Protein 3KVN (pdb70)

Radius of gyration: 39.92 Å; Cα contacts (8 Å, |Δi|>4): 3424; chains: 2; bounding box: 94×64×100 Å

GO terms:
  GO:0071978 bacterial-type flagellum-dependent swarming motility (P, IDA)
  GO:0052689 carboxylic ester hydrolase activity (F, IMP)
  GO:0044010 single-species biofilm formation (P, IMP)
  GO:0071973 bacterial-type flagellum-dependent cell motility (P, IMP)
  GO:0009247 glycolipid biosynthetic process (P, IMP)
  GO:0009279 cell outer membrane (C, IDA)
  GO:0048870 cell motility (P, IMP)
  GO:0008610 lipid biosynthetic process (P, IMP)
  GO:0106435 carboxylesterase activity (F, IDA)

Solvent-accessible surface area: 48178 Å² total; per-residue (Å²): 146,21,100,76,160,96,54,11,31,25,15,64,13,1,2,2,0,0,3,13,27,1,0,6,1,0,26,33,9,114,40,20,48,111,35,12,20,14,17,68,2,9,6,83,9,125,68,40,70,97,61,46,45,18,80,37,4,39,2,2,1,47,38,1,0,100,66,0,58,9,55,106,50,39,14,29,2,0,0,0,15,10,14,61,148,103,69,98,80,56,5,38,3,6,0,1,10,35,11,39,1,49,52,0,80,56,0,0,39,34,71,93,8,0,58,0,83,101,125,160,69,99,53,57,38,60,25,0,12,27,41,24,55,60,150,122,71,80,35,7,26,66,90,0,0,0,2,0,0,6,0,18,18,0,28,117,83,36,126,4,131,71,62,68,58,0,64,57,0,0,11,75,0,2,62,0,0,57,13,0,48,146,29,32,9,131,16,0,0,0,9,9,6,23,37,24,0,24,6,19,50,26,72,68,26,116,115,44,78,136,13,32,92,17,2,40,23,0,14,62,48,0,24,56,68,9,56,163,21,65,12,34,6,0,0,0,12,14,27,44,9,27,130,35,4,84,92,81,21,68,51,6,34,8,8,72,117,42,77,13,6,18,15,0,2,26,30,95,70,25,90,51,2,93,44,40,0,23,104,14,94,78,57,39,4,33,72,0,24,11,14,24,25,36,21,12,0,23,11,2,1,118,10,12,1,23,0,0,29,0,0,0,11,0,0,7,9,1,3,0,0,2,7,0,0,1,2,0,2,18,10,0,18,3,11,7,24,17,9,30,4,0,3,13,48,66,26,4,106,83,34,34,120,20,11,21,80,11,20,24,22,8,80,2,48,6,43,3,9,66,5,1,4,54,4,56,8,85,13,126,10,88,1,82,15,12,4,70,31,91,55,119,6,109,4,35,9,88,5,38,6,62,0,42,0,90,1,87,1,20,92,71,71,0,18,1,71,0,19,0,103,6,54,8,54,14,56,11,58,28,91,124,71,122,16,28,11,28,5,102,3,32,15,107,0,36,0,61,44,3,64,5,38,9,38,5,10,89,34,98,50,42,11,105,5,66,6,61,4,82,4,110,1,83,24,25,22,83,2,80,2,83,2,136,70,81,133,12,66,86,9,62,0,63,7,85,11,38,20,56,2,61,0,30,2,53,22,25,55,4,127,62,62,31,0,0,0,0,54,8,49,102,14,127,10,19,0,97,10,98,9,56,12,76,8,12,17,95,33,101,54,101,79,44,20,90,9,42,8,103,0,63,2,98,10,106,56,56,100,54,40,86,1,29,2,10,0,28,28,20,100,43,10,131,2,44,2,64,0,12,35,3,44,51,85,17,53,9,50,11,98,10,69,2,63,75,91,42,117,96,49,9,53,13,5,9,74,6,77,12,71,10,111,11,19,34,13,65,12,81,15,101,8,82,2,77,19,162,82,121,72,179,86,57,11,30,26,15,63,13,1,1,2,0,0,3,14,26,1,0,5,1,0,19,42,8,102,38,19,48,109,32,12,21,12,17,68,2,9,6,83,10,125,66,39,67,97,63,46,46,17,81,36,4,39,3,1,1,47,38,0,0,101,64,0,58,8,54,104,49,39,16,27,2,0,0,0,13,8,14,61,146,92,74,87,84,56,4,37,2,5,0,2,10,35,12,39,0,50,51,0,80,57,0,0,40,34,72,91,9,0,63,0,92,138,129,159,75,104,65,57,38,55,55,0,12,31,54,69,54,67,158,117,68,71,33,7,25,65,89,0,0,0,1,0,0,6,0,18,19,0,28,118,82,36,125,6,128,69,41,85,55,0,66,100,0,0,11,73,2,2,61,0,0,57,13,0,48,147,27,32,9,132,15,0,0,0,9,10,6,22,36,25,0,26,7,20,50,26,73,68,27,118,108,43,88,129,12,32,70,16,3,40,24,0,14,61,48,0,24,56,68,8,56,164,20,65,13,34,6,0,0,0,13,12,25,43,8,28,130,36,4,84,91,81,21,67,50,7,34,9,9,73,118,42,77,13,6,19,15,0,3,25,31,97,71,26,90,49,1,93,43,38,0,23,107,12,94,78,58,39,5,31,70,0,24,11,14,24,26,36,20,14,0,20,12,2,2,117,9,13,1,23,0,0,28,0,0,1,11,1,0,6,9,1,4,1,0,2,6,0,0,1,1,0,2,18,9,0,19,4,12,7,24,17,8,31,4,0,3,13,41,64,26,4,105,81,42,27,122,19,11,22,82,11,19,24,23,8,80,2,48,6,42,3,9,74,5,0,3,52,4,55,8,87,12,144,10,81,1,70,15,12,4,70,32,90,55,119,6,110,4,35,8,88,6,21,0,82,5,48,0,88,1,87,1,21,93,70,73,0,18,1,70,0,30,1,97,4,54,9,54,12,56,12,55,27,92,121,61,122,16,29,12,26,5,104,3,33,15,106,0,36,0,60,44,2,63,5,39,9,37,5,11,89,35,96,49,40,11,106,5,67,7,62,3,84,5,111,1,83,22,26,22,83,2,79,1,81,0,123,71,62,137,13,73,91,8,65,0,67,7,87,10,38,21,56,3,62,0,30,2,50,22,24,55,4,129,61,64,31,0,0,0,0,55,8,50,100,13,126,11,20,0,96,10,97,8,56,13,78,7,12,18,103,33,104,53,99,79,46,20,91,8,41,7,101,0,64,2,98,10,104,57,58,103,52,40,86,1,29,2,9,0,28,30,21,101,44,10,134,2,43,2,64,0,12,36,3,45,52,87,18,52,8,51,11,101,10,68,3,62,76,92,42,116,90,48,9,52,12,6,9,73,6,77,14,69,9,118,13,18,34,13,67,12,79,14,100,7,83,2,70,21,152

Structure (mmCIF, N/CA/C/O backbone):
data_3KVN
#
_entry.id   3KVN
#
_cell.length_a   143.826
_cell.length_b   143.826
_cell.length_c   186.883
_cell.angle_alpha   90.00
_cell.angle_beta   90.00
_cell.angle_gamma   90.00
#
_symmetry.space_group_name_H-M   'P 4 21 2'
#
loop_
_entity.id
_entity.type
_entity.pdbx_description
1 polymer 'Esterase estA'
2 non-polymer (HYDROXYETHYLOXY)TRI(ETHYLOXY)OCTANE
3 water water
#
loop_
_atom_site.group_PDB
_atom_site.id
_atom_site.type_symbol
_atom_site.label_atom_id
_atom_site.label_alt_id
_atom_site.label_comp_id
_atom_site.label_asym_id
_atom_site.label_entity_id
_atom_site.label_seq_id
_atom_site.pdbx_PDB_ins_code
_atom_site.Cartn_x
_atom_site.Cartn_y
_atom_site.Cartn_z
_atom_site.occupancy
_atom_site.B_iso_or_equiv
_atom_site.auth_seq_id
_atom_site.auth_comp_id
_atom_site.auth_asym_id
_atom_site.auth_atom_id
_atom_site.pdbx_PDB_model_num
ATOM 1 N N . HIS A 1 5 ? 48.842 32.703 45.911 1.00 97.95 -5 HIS X N 1
ATOM 2 C CA . HIS A 1 5 ? 50.077 33.457 46.082 1.00 93.74 -5 HIS X CA 1
ATOM 3 C C . HIS A 1 5 ? 51.060 32.695 46.969 1.00 109.80 -5 HIS X C 1
ATOM 4 O O . HIS A 1 5 ? 51.815 33.305 47.728 1.00 124.26 -5 HIS X O 1
ATOM 6 N N . HIS A 1 6 ? 51.060 31.366 46.849 1.00 94.62 -4 HIS X N 1
ATOM 7 C CA . HIS A 1 6 ? 51.739 30.475 47.804 1.00 74.50 -4 HIS X CA 1
ATOM 8 C C . HIS A 1 6 ? 53.162 30.042 47.421 1.00 65.60 -4 HIS X C 1
ATOM 9 O O . HIS A 1 6 ? 53.389 29.553 46.313 1.00 69.95 -4 HIS X O 1
ATOM 16 N N . HIS A 1 7 ? 54.101 30.193 48.357 1.00 68.96 -3 HIS X N 1
ATOM 17 C CA . HIS A 1 7 ? 55.494 29.766 48.164 1.00 80.16 -3 HIS X CA 1
ATOM 18 C C . HIS A 1 7 ? 55.620 28.239 48.115 1.00 76.08 -3 HIS X C 1
ATOM 19 O O . HIS A 1 7 ? 55.211 27.542 49.047 1.00 75.49 -3 HIS X O 1
ATOM 26 N N . HIS A 1 8 ? 56.221 27.734 47.040 1.00 67.71 -2 HIS X N 1
ATOM 27 C CA . HIS A 1 8 ? 56.186 26.306 46.715 1.00 78.49 -2 HIS X CA 1
ATOM 28 C C . HIS A 1 8 ? 57.060 25.417 47.607 1.00 71.74 -2 HIS X C 1
ATOM 29 O O . HIS A 1 8 ? 56.907 24.193 47.619 1.00 61.14 -2 HIS X O 1
ATOM 36 N N . LEU A 1 9 ? 57.976 26.028 48.349 1.00 72.27 -1 LEU X N 1
ATOM 37 C CA . LEU A 1 9 ? 58.779 25.282 49.315 1.00 83.11 -1 LEU X CA 1
ATOM 38 C C . LEU A 1 9 ? 57.986 24.961 50.586 1.00 71.43 -1 LEU X C 1
ATOM 39 O O . LEU A 1 9 ? 58.342 24.049 51.342 1.00 54.86 -1 LEU X O 1
ATOM 44 N N . GLU A 1 10 ? 56.903 25.703 50.804 1.00 51.17 0 GLU X N 1
ATOM 45 C CA . GLU A 1 10 ? 56.145 25.603 52.046 1.00 54.50 0 GLU X CA 1
ATOM 46 C C . GLU A 1 10 ? 54.926 24.690 51.946 1.00 52.03 0 GLU X C 1
ATOM 47 O O . GLU A 1 10 ? 54.359 24.492 50.874 1.00 59.85 0 GLU X O 1
ATOM 53 N N . ALA A 1 11 ? 54.553 24.120 53.083 1.00 42.12 1 ALA X N 1
ATOM 54 C CA . ALA A 1 11 ? 53.331 23.349 53.213 1.00 37.91 1 ALA X CA 1
ATOM 55 C C . ALA A 1 11 ? 52.153 24.295 53.145 1.00 36.27 1 ALA X C 1
ATOM 56 O O . ALA A 1 11 ? 52.317 25.510 53.231 1.00 43.24 1 ALA X O 1
ATOM 58 N N . PRO A 1 12 ? 50.950 23.743 52.993 1.00 39.39 2 PRO X N 1
ATOM 59 C CA . PRO A 1 12 ? 49.782 24.614 52.851 1.00 30.59 2 PRO X CA 1
ATOM 60 C C . PRO A 1 12 ? 49.536 25.474 54.090 1.00 47.21 2 PRO X C 1
ATOM 61 O O . PRO A 1 12 ? 50.053 25.194 55.171 1.00 40.93 2 PRO X O 1
ATOM 65 N N . SER A 1 13 ? 48.745 26.524 53.922 1.00 40.31 3 SER X N 1
ATOM 66 C CA . SER A 1 13 ? 48.492 27.459 54.995 1.00 29.60 3 SER X CA 1
ATOM 67 C C . SER A 1 13 ? 47.220 28.222 54.667 1.00 36.62 3 SER X C 1
ATOM 68 O O . SER A 1 13 ? 47.268 29.365 54.219 1.00 29.99 3 SER X O 1
ATOM 71 N N . PRO A 1 14 ? 46.071 27.579 54.885 1.00 31.76 4 PRO X N 1
ATOM 72 C CA . PRO A 1 14 ? 44.751 28.137 54.567 1.00 32.09 4 PRO X CA 1
ATOM 73 C C . PRO A 1 14 ? 44.367 29.349 55.400 1.00 37.37 4 PRO X C 1
ATOM 74 O O . PRO A 1 14 ? 43.549 30.143 54.939 1.00 38.64 4 PRO X O 1
ATOM 78 N N . TYR A 1 15 ? 44.930 29.485 56.598 1.00 41.77 5 TYR X N 1
ATOM 79 C CA . TYR A 1 15 ? 44.359 30.394 57.585 1.00 35.56 5 TYR X CA 1
ATOM 80 C C . TYR A 1 15 ? 45.206 31.633 57.836 1.00 35.25 5 TYR X C 1
ATOM 81 O O . TYR A 1 15 ? 46.428 31.561 57.880 1.00 38.43 5 TYR X O 1
ATOM 90 N N . SER A 1 16 ? 44.539 32.773 57.966 1.00 33.54 6 SER X N 1
ATOM 91 C CA . SER A 1 16 ? 45.212 34.050 58.180 1.00 40.38 6 SER X CA 1
ATOM 92 C C . SER A 1 16 ? 45.930 34.051 59.522 1.00 33.96 6 SER X C 1
ATOM 93 O O . SER A 1 16 ? 47.016 34.610 59.667 1.00 37.28 6 SER X O 1
ATOM 96 N N . THR A 1 17 ? 45.312 33.420 60.510 1.00 37.70 7 THR X N 1
ATOM 97 C CA . THR A 1 17 ? 45.902 33.327 61.835 1.00 35.75 7 THR X CA 1
ATOM 98 C C . THR A 1 17 ? 45.151 32.271 62.636 1.00 37.98 7 THR X C 1
ATOM 99 O O . THR A 1 17 ? 44.162 31.705 62.160 1.00 44.38 7 THR X O 1
ATOM 103 N N . LEU A 1 18 ? 45.639 31.988 63.835 1.00 36.53 8 LEU X N 1
ATOM 104 C CA . LEU A 1 18 ? 44.993 31.045 64.739 1.00 44.42 8 LEU X CA 1
ATOM 105 C C . LEU A 1 18 ? 44.562 31.807 65.985 1.00 40.73 8 LEU X C 1
ATOM 106 O O . LEU A 1 18 ? 45.396 32.369 66.691 1.00 36.04 8 LEU X O 1
ATOM 111 N N . VAL A 1 19 ? 43.259 31.857 66.230 1.00 29.41 9 VAL X N 1
ATOM 112 C CA . VAL A 1 19 ? 42.741 32.532 67.397 1.00 25.86 9 VAL X CA 1
ATOM 113 C C . VAL A 1 19 ? 42.234 31.435 68.311 1.00 42.79 9 VAL X C 1
ATOM 114 O O . VAL A 1 19 ? 41.496 30.548 67.880 1.00 35.85 9 VAL X O 1
ATOM 118 N N . VAL A 1 20 ? 42.667 31.486 69.565 1.00 25.24 10 VAL X N 1
ATOM 119 C CA . VAL A 1 20 ? 42.446 30.405 70.524 1.00 35.10 10 VAL X CA 1
ATOM 120 C C . VAL A 1 20 ? 41.694 30.886 71.762 1.00 33.22 10 VAL X C 1
ATOM 121 O O . VAL A 1 20 ? 41.955 31.966 72.279 1.00 25.20 10 VAL X O 1
ATOM 125 N N . PHE A 1 21 ? 40.751 30.083 72.229 1.00 28.08 11 PHE X N 1
ATOM 126 C CA . PHE A 1 21 ? 40.094 30.364 73.491 1.00 26.69 11 PHE X CA 1
ATOM 127 C C . PHE A 1 21 ? 40.082 29.099 74.319 1.00 27.69 11 PHE X C 1
ATOM 128 O O . PHE A 1 21 ? 40.155 27.998 73.775 1.00 24.77 11 PHE X O 1
ATOM 136 N N . GLY A 1 22 ? 40.003 29.263 75.634 1.00 33.33 12 GLY X N 1
ATOM 137 C CA . GLY A 1 22 ? 39.936 28.127 76.526 1.00 25.97 12 GLY X CA 1
ATOM 138 C C . GLY A 1 22 ? 40.747 28.282 77.799 1.00 34.69 12 GLY X C 1
ATOM 139 O O . GLY A 1 22 ? 40.900 29.376 78.348 1.00 27.29 12 GLY X O 1
ATOM 140 N N . ASP A 1 23 ? 41.296 27.160 78.239 1.00 31.94 13 ASP X N 1
ATOM 141 C CA . ASP A 1 23 ? 41.820 27.017 79.584 1.00 26.53 13 ASP X CA 1
ATOM 142 C C . ASP A 1 23 ? 43.288 26.591 79.560 1.00 33.90 13 ASP X C 1
ATOM 143 O O . ASP A 1 23 ? 43.991 26.813 78.573 1.00 26.58 13 ASP X O 1
ATOM 148 N N . SER A 1 24 ? 43.743 25.979 80.647 1.00 23.66 14 SER X N 1
ATOM 149 C CA . SER A 1 24 ? 45.143 25.585 80.779 1.00 26.74 14 SER X CA 1
ATOM 150 C C . SER A 1 24 ? 45.607 24.605 79.692 1.00 27.26 14 SER X C 1
ATOM 151 O O . SER A 1 24 ? 46.800 24.487 79.428 1.00 27.09 14 SER X O 1
ATOM 154 N N . LEU A 1 25 ? 44.675 23.889 79.078 1.00 25.14 15 LEU X N 1
ATOM 155 C CA . LEU A 1 25 ? 45.044 23.019 77.969 1.00 28.91 15 LEU X CA 1
ATOM 156 C C . LEU A 1 25 ? 45.656 23.825 76.833 1.00 25.66 15 LEU X C 1
ATOM 157 O O . LEU A 1 25 ? 46.516 23.338 76.104 1.00 31.18 15 LEU X O 1
ATOM 162 N N . SER A 1 26 ? 45.258 25.079 76.708 1.00 23.21 16 SER X N 1
ATOM 163 C CA . SER A 1 26 ? 45.618 25.856 75.518 1.00 30.30 16 SER X CA 1
ATOM 164 C C . SER A 1 26 ? 46.449 27.103 75.814 1.00 29.23 16 SER X C 1
ATOM 165 O O . SER A 1 26 ? 47.092 27.636 74.918 1.00 28.18 16 SER X O 1
ATOM 168 N N . ASP A 1 27 ? 46.429 27.559 77.066 1.00 27.93 17 ASP X N 1
ATOM 169 C CA . ASP A 1 27 ? 47.138 28.774 77.497 1.00 25.95 17 ASP X CA 1
ATOM 170 C C . ASP A 1 27 ? 48.562 28.787 76.925 1.00 28.12 17 ASP X C 1
ATOM 171 O O . ASP A 1 27 ? 49.288 27.808 77.024 1.00 37.07 17 ASP X O 1
ATOM 176 N N . ALA A 1 28 ? 48.959 29.904 76.330 1.00 27.50 18 ALA X N 1
ATOM 177 C CA . ALA A 1 28 ? 50.282 30.017 75.712 1.00 31.58 18 ALA X CA 1
ATOM 178 C C . ALA A 1 28 ? 51.231 30.822 76.589 1.00 35.11 18 ALA X C 1
ATOM 179 O O . ALA A 1 28 ? 52.426 30.912 76.320 1.00 27.57 18 ALA X O 1
ATOM 181 N N . GLY A 1 29 ? 50.686 31.417 77.639 1.00 36.84 19 GLY X N 1
ATOM 182 C CA . GLY A 1 29 ? 51.507 32.094 78.615 1.00 28.51 19 GLY X CA 1
ATOM 183 C C . GLY A 1 29 ? 50.915 33.389 79.102 1.00 36.10 19 GLY X C 1
ATOM 184 O O . GLY A 1 29 ? 51.531 34.439 78.972 1.00 28.97 19 GLY X O 1
ATOM 185 N N . GLN A 1 30 ? 49.712 33.318 79.657 1.00 27.67 20 GLN X N 1
ATOM 186 C CA . GLN A 1 30 ? 49.100 34.496 80.244 1.00 33.29 20 GLN X CA 1
ATOM 187 C C . GLN A 1 30 ? 49.840 34.898 81.530 1.00 45.90 20 GLN X C 1
ATOM 188 O O . GLN A 1 30 ? 50.287 36.032 81.656 1.00 41.56 20 GLN X O 1
ATOM 194 N N . PHE A 1 31 ? 49.994 33.960 82.465 1.00 35.30 21 PHE X N 1
ATOM 195 C CA . PHE A 1 31 ? 50.598 34.266 83.774 1.00 35.38 21 PHE X CA 1
ATOM 196 C C . PHE A 1 31 ? 52.115 34.287 83.754 1.00 38.89 21 PHE X C 1
ATOM 197 O O . PHE A 1 31 ? 52.741 33.574 82.970 1.00 44.32 21 PHE X O 1
ATOM 205 N N . PRO A 1 32 ? 52.711 35.095 84.639 1.00 35.05 22 PRO X N 1
ATOM 206 C CA . PRO A 1 32 ? 54.158 35.044 84.862 1.00 38.45 22 PRO X CA 1
ATOM 207 C C . PRO A 1 32 ? 54.571 33.649 85.255 1.00 36.72 22 PRO X C 1
ATOM 208 O O . PRO A 1 32 ? 53.745 32.898 85.769 1.00 44.62 22 PRO X O 1
ATOM 212 N N . ASP A 1 33 ? 55.823 33.299 84.992 1.00 37.85 23 ASP X N 1
ATOM 213 C CA . ASP A 1 33 ? 56.371 32.038 85.451 1.00 39.36 23 ASP X CA 1
ATOM 214 C C . ASP A 1 33 ? 57.269 32.375 86.632 1.00 50.64 23 ASP X C 1
ATOM 215 O O . ASP A 1 33 ? 58.455 32.683 86.476 1.00 44.09 23 ASP X O 1
ATOM 220 N N . PRO A 1 34 ? 56.693 32.328 87.833 1.00 60.22 24 PRO X N 1
ATOM 221 C CA . PRO A 1 34 ? 57.418 32.748 89.032 1.00 52.65 24 PRO X CA 1
ATOM 222 C C . PRO A 1 34 ? 58.752 32.004 89.168 1.00 54.08 24 PRO X C 1
ATOM 223 O O . PRO A 1 34 ? 59.744 32.628 89.556 1.00 57.78 24 PRO X O 1
ATOM 227 N N . ALA A 1 35 ? 58.782 30.715 88.825 1.00 33.47 25 ALA X N 1
ATOM 228 C CA . ALA A 1 35 ? 60.006 29.911 88.930 1.00 35.56 25 ALA X CA 1
ATOM 229 C C . ALA A 1 35 ? 60.846 29.823 87.653 1.00 46.09 25 ALA X C 1
ATOM 230 O O . ALA A 1 35 ? 61.726 28.969 87.552 1.00 47.17 25 ALA X O 1
ATOM 232 N N . GLY A 1 36 ? 60.590 30.693 86.684 1.00 31.23 26 GLY X N 1
ATOM 233 C CA . GLY A 1 36 ? 61.363 30.672 85.451 1.00 48.29 26 GLY X CA 1
ATOM 234 C C . GLY A 1 36 ? 62.230 31.907 85.246 1.00 51.67 26 GLY X C 1
ATOM 235 O O . GLY A 1 36 ? 62.134 32.868 86.010 1.00 37.94 26 GLY X O 1
ATOM 236 N N . PRO A 1 37 ? 63.066 31.901 84.189 1.00 49.23 27 PRO X N 1
ATOM 237 C CA . PRO A 1 37 ? 63.920 33.052 83.847 1.00 50.50 27 PRO X CA 1
ATOM 238 C C . PRO A 1 37 ? 63.105 34.334 83.744 1.00 57.12 27 PRO X C 1
ATOM 239 O O . PRO A 1 37 ? 61.878 34.282 83.648 1.00 54.37 27 PRO X O 1
ATOM 243 N N . ALA A 1 38 ? 63.780 35.476 83.737 1.00 53.92 28 ALA X N 1
ATOM 244 C CA . ALA A 1 38 ? 63.087 36.753 83.640 1.00 62.44 28 ALA X CA 1
ATOM 245 C C . ALA A 1 38 ? 62.383 36.874 82.296 1.00 54.72 28 ALA X C 1
ATOM 246 O O . ALA A 1 38 ? 62.939 36.513 81.266 1.00 52.38 28 ALA X O 1
ATOM 248 N N . GLY A 1 39 ? 61.160 37.389 82.307 1.00 49.27 29 GLY X N 1
ATOM 249 C CA . GLY A 1 39 ? 60.358 37.456 81.096 1.00 44.68 29 GLY X CA 1
ATOM 250 C C . GLY A 1 39 ? 59.615 36.173 80.758 1.00 43.18 29 GLY X C 1
ATOM 251 O O . GLY A 1 39 ? 58.854 36.139 79.797 1.00 57.88 29 GLY X O 1
ATOM 252 N N . SER A 1 40 ? 59.856 35.119 81.540 1.00 58.90 30 SER X N 1
ATOM 253 C CA . SER A 1 40 ? 59.191 33.823 81.383 1.00 31.60 30 SER X CA 1
ATOM 254 C C . SER A 1 40 ? 57.702 33.946 81.577 1.00 36.77 30 SER X C 1
ATOM 255 O O . SER A 1 40 ? 57.203 34.845 82.250 1.00 40.43 30 SER X O 1
ATOM 258 N N . THR A 1 41 ? 56.993 32.979 81.037 1.00 38.76 31 THR X N 1
ATOM 259 C CA . THR A 1 41 ? 55.559 33.009 81.082 1.00 34.81 31 THR X CA 1
ATOM 260 C C . THR A 1 41 ? 55.128 31.556 81.358 1.00 37.23 31 THR X C 1
ATOM 261 O O . THR A 1 41 ? 55.891 30.625 81.100 1.00 35.47 31 THR X O 1
ATOM 265 N N . SER A 1 42 ? 53.955 31.355 81.942 1.00 37.49 32 SER X N 1
ATOM 266 C CA . SER A 1 42 ? 53.554 30.017 82.375 1.00 27.50 32 SER X CA 1
ATOM 267 C C . SER A 1 42 ? 52.689 29.281 81.363 1.00 39.31 32 SER X C 1
ATOM 268 O O . SER A 1 42 ? 51.693 29.815 80.876 1.00 29.62 32 SER X O 1
ATOM 271 N N . ARG A 1 43 ? 53.078 28.043 81.074 1.00 27.96 33 ARG X N 1
ATOM 272 C CA . ARG A 1 43 ? 52.250 27.111 80.320 1.00 33.74 33 ARG X CA 1
ATOM 273 C C . ARG A 1 43 ? 52.112 25.836 81.149 1.00 34.67 33 ARG X C 1
ATOM 274 O O . ARG A 1 43 ? 53.005 25.478 81.915 1.00 30.79 33 ARG X O 1
ATOM 282 N N . PHE A 1 44 ? 50.987 25.156 81.019 1.00 31.13 34 PHE X N 1
ATOM 283 C CA . PHE A 1 44 ? 50.735 23.984 81.855 1.00 24.16 34 PHE X CA 1
ATOM 284 C C . PHE A 1 44 ? 51.149 22.699 81.174 1.00 24.95 34 PHE X C 1
ATOM 285 O O . PHE A 1 44 ? 50.314 21.957 80.639 1.00 30.93 34 PHE X O 1
ATOM 293 N N . THR A 1 45 ? 52.460 22.463 81.206 1.00 24.01 35 THR X N 1
ATOM 294 C CA . THR A 1 45 ? 53.093 21.284 80.629 1.00 23.78 35 THR X CA 1
ATOM 295 C C . THR A 1 45 ? 54.539 21.289 81.136 1.00 30.28 35 THR X C 1
ATOM 296 O O . THR A 1 45 ? 54.919 22.205 81.872 1.00 24.69 35 THR X O 1
ATOM 300 N N . ASN A 1 46 ? 55.346 20.293 80.758 1.00 29.13 36 ASN X N 1
ATOM 301 C CA . ASN A 1 46 ? 56.712 20.207 81.277 1.00 24.61 36 ASN X CA 1
ATOM 302 C C . ASN A 1 46 ? 57.597 21.332 80.769 1.00 30.84 36 ASN X C 1
ATOM 303 O O . ASN A 1 46 ? 57.313 21.957 79.745 1.00 31.38 36 ASN X O 1
ATOM 308 N N . ARG A 1 47 ? 58.670 21.594 81.501 1.00 31.76 37 ARG X N 1
ATOM 309 C CA . ARG A 1 47 ? 59.672 22.547 81.069 1.00 26.59 37 ARG X CA 1
ATOM 310 C C . ARG A 1 47 ? 60.551 21.890 79.998 1.00 32.98 37 ARG X C 1
ATOM 311 O O . ARG A 1 47 ? 60.534 20.665 79.840 1.00 28.88 37 ARG X O 1
ATOM 319 N N . VAL A 1 48 ? 61.325 22.702 79.280 1.00 27.45 38 VAL X N 1
ATOM 320 C CA . VAL A 1 48 ? 62.007 22.209 78.097 1.00 33.82 38 VAL X CA 1
ATOM 321 C C . VAL A 1 48 ? 63.175 21.264 78.392 1.00 40.75 38 VAL X C 1
ATOM 322 O O . VAL A 1 48 ? 63.536 20.451 77.545 1.00 44.13 38 VAL X O 1
ATOM 326 N N . GLY A 1 49 ? 63.741 21.348 79.594 1.00 41.09 39 GLY X N 1
ATOM 327 C CA . GLY A 1 49 ? 64.904 20.550 79.944 1.00 28.53 39 GLY X CA 1
ATOM 328 C C . GLY A 1 49 ? 66.159 21.400 79.843 1.00 31.58 39 GLY X C 1
ATOM 329 O O . GLY A 1 49 ? 66.085 22.583 79.521 1.00 39.10 39 GLY X O 1
ATOM 330 N N . PRO A 1 50 ? 67.335 20.812 80.109 1.00 34.23 40 PRO X N 1
ATOM 331 C CA . PRO A 1 50 ? 67.631 19.412 80.477 1.00 36.00 40 PRO X CA 1
ATOM 332 C C . PRO A 1 50 ? 67.228 18.958 81.898 1.00 40.95 40 PRO X C 1
ATOM 333 O O . PRO A 1 50 ? 67.061 17.751 82.099 1.00 38.32 40 PRO X O 1
ATOM 337 N N . THR A 1 51 ? 67.096 19.861 82.868 1.00 29.42 41 THR X N 1
ATOM 338 C CA . THR A 1 51 ? 66.750 19.408 84.228 1.00 29.04 41 THR X CA 1
ATOM 339 C C . THR A 1 51 ? 65.245 19.289 84.471 1.00 40.82 41 THR X C 1
ATOM 340 O O . THR A 1 51 ? 64.815 18.488 85.292 1.00 35.56 41 THR X O 1
ATOM 344 N N . TYR A 1 52 ? 64.461 20.101 83.765 1.00 31.11 42 TYR X N 1
ATOM 345 C CA . TYR A 1 52 ? 63.008 20.179 83.949 1.00 35.90 42 TYR X CA 1
ATOM 346 C C . TYR A 1 52 ? 62.595 20.760 85.294 1.00 44.59 42 TYR X C 1
ATOM 347 O O . TYR A 1 52 ? 61.408 20.920 85.545 1.00 39.71 42 TYR X O 1
ATOM 356 N N . GLN A 1 53 ? 63.566 21.080 86.150 1.00 34.67 43 GLN X N 1
ATOM 357 C CA . GLN A 1 53 ? 63.260 21.591 87.489 1.00 29.97 43 GLN X CA 1
ATOM 358 C C . GLN A 1 53 ? 62.746 23.024 87.458 1.00 30.12 43 GLN X C 1
ATOM 359 O O . GLN A 1 53 ? 63.182 23.835 86.633 1.00 29.08 43 GLN X O 1
ATOM 365 N N . ASN A 1 54 ? 61.820 23.331 88.361 1.00 28.47 44 ASN X N 1
ATOM 366 C CA . ASN A 1 54 ? 61.478 24.723 88.640 1.00 39.47 44 ASN X CA 1
ATOM 367 C C . ASN A 1 54 ? 62.706 25.439 89.169 1.00 34.58 44 ASN X C 1
ATOM 368 O O . ASN A 1 54 ? 63.481 24.853 89.920 1.00 44.94 44 ASN X O 1
ATOM 373 N N . GLY A 1 55 ? 62.886 26.691 88.760 1.00 34.88 45 GLY X N 1
ATOM 374 C CA . GLY A 1 55 ? 64.026 27.480 89.189 1.00 31.64 45 GLY X CA 1
ATOM 375 C C . GLY A 1 55 ? 65.325 27.117 88.515 1.00 35.97 45 GLY X C 1
ATOM 376 O O . GLY A 1 55 ? 66.375 27.636 88.874 1.00 39.94 45 GLY X O 1
ATOM 377 N N . SER A 1 56 ? 65.258 26.236 87.524 1.00 46.19 46 SER X N 1
ATOM 378 C CA . SER A 1 56 ? 66.450 25.815 86.782 1.00 35.72 46 SER X CA 1
ATOM 379 C C . SER A 1 56 ? 66.885 26.824 85.736 1.00 39.38 46 SER X C 1
ATOM 380 O O . SER A 1 56 ? 67.941 26.666 85.122 1.00 51.80 46 SER X O 1
ATOM 383 N N . GLY A 1 57 ? 66.052 27.835 85.501 1.00 45.47 47 GLY X N 1
ATOM 384 C CA . GLY A 1 57 ? 66.239 28.731 84.371 1.00 32.88 47 GLY X CA 1
ATOM 385 C C . GLY A 1 57 ? 65.624 28.245 83.059 1.00 45.33 47 GLY X C 1
ATOM 386 O O . GLY A 1 57 ? 65.745 28.920 82.045 1.00 40.77 47 GLY X O 1
ATOM 387 N N . GLU A 1 58 ? 64.971 27.083 83.069 1.00 37.61 48 GLU X N 1
ATOM 388 C CA . GLU A 1 58 ? 64.360 26.515 81.858 1.00 30.59 48 GLU X CA 1
ATOM 389 C C . GLU A 1 58 ? 62.900 26.941 81.736 1.00 33.67 48 GLU X C 1
ATOM 390 O O . GLU A 1 58 ? 62.147 26.865 82.698 1.00 44.47 48 GLU X O 1
ATOM 396 N N . ILE A 1 59 ? 62.484 27.361 80.552 1.00 32.35 49 ILE X N 1
ATOM 397 C CA . ILE A 1 59 ? 61.106 27.794 80.376 1.00 29.42 49 ILE X CA 1
ATOM 398 C C . ILE A 1 59 ? 60.168 26.609 80.244 1.00 31.25 49 ILE X C 1
ATOM 399 O O . ILE A 1 59 ? 60.608 25.480 80.008 1.00 32.83 49 ILE X O 1
ATOM 404 N N . PHE A 1 60 ? 58.875 26.869 80.392 1.00 27.95 50 PHE X N 1
ATOM 405 C CA . PHE A 1 60 ? 57.870 25.856 80.085 1.00 30.40 50 PHE X CA 1
ATOM 406 C C . PHE A 1 60 ? 57.870 25.597 78.574 1.00 26.98 50 PHE X C 1
ATOM 407 O O . PHE A 1 60 ? 58.149 26.494 77.787 1.00 27.48 50 PHE X O 1
ATOM 415 N N . GLY A 1 61 ? 57.574 24.366 78.178 1.00 37.87 51 GLY X N 1
ATOM 416 C CA . GLY A 1 61 ? 57.521 24.030 76.776 1.00 27.34 51 GLY X CA 1
ATOM 417 C C . GLY A 1 61 ? 56.264 24.563 76.121 1.00 36.12 51 GLY X C 1
ATOM 418 O O . GLY A 1 61 ? 55.484 25.279 76.748 1.00 26.91 51 GLY X O 1
ATOM 419 N N . PRO A 1 62 ? 56.054 24.209 74.844 1.00 25.93 52 PRO X N 1
ATOM 420 C CA . PRO A 1 62 ? 54.908 24.725 74.098 1.00 27.90 52 PRO X CA 1
ATOM 421 C C . PRO A 1 62 ? 53.633 23.929 74.357 1.00 24.97 52 PRO X C 1
ATOM 422 O O . PRO A 1 62 ? 53.658 22.773 74.757 1.00 26.54 52 PRO X O 1
ATOM 426 N N . THR A 1 63 ? 52.505 24.566 74.092 1.00 24.82 53 THR X N 1
ATOM 427 C CA . THR A 1 63 ? 51.225 23.894 74.188 1.00 24.20 53 THR X CA 1
ATOM 428 C C . THR A 1 63 ? 50.701 23.614 72.752 1.00 24.10 53 THR X C 1
ATOM 429 O O . THR A 1 63 ? 51.155 24.210 71.782 1.00 27.09 53 THR X O 1
ATOM 433 N N . ALA A 1 64 ? 49.763 22.694 72.632 1.00 23.59 54 ALA X N 1
ATOM 434 C CA . ALA A 1 64 ? 49.271 22.228 71.343 1.00 24.57 54 ALA X CA 1
ATOM 435 C C . ALA A 1 64 ? 48.966 23.320 70.291 1.00 32.96 54 ALA X C 1
ATOM 436 O O . ALA A 1 64 ? 49.396 23.202 69.150 1.00 34.71 54 ALA X O 1
ATOM 438 N N . PRO A 1 65 ? 48.236 24.383 70.668 1.00 32.22 55 PRO X N 1
ATOM 439 C CA . PRO A 1 65 ? 47.892 25.422 69.694 1.00 24.27 55 PRO X CA 1
ATOM 440 C C . PRO A 1 65 ? 49.131 26.098 69.110 1.00 41.16 55 PRO X C 1
ATOM 441 O O . PRO A 1 65 ? 49.139 26.498 67.948 1.00 34.68 55 PRO X O 1
ATOM 445 N N . MET A 1 66 ? 50.167 26.247 69.924 1.00 28.74 56 MET X N 1
ATOM 446 C CA . MET A 1 66 ? 51.413 26.840 69.464 1.00 26.20 56 MET X CA 1
ATOM 447 C C . MET A 1 66 ? 52.098 25.940 68.442 1.00 36.60 56 MET X C 1
ATOM 448 O O . MET A 1 66 ? 52.634 26.412 67.439 1.00 28.54 56 MET X O 1
ATOM 453 N N . LEU A 1 67 ? 52.096 24.640 68.724 1.00 30.40 57 LEU X N 1
ATOM 454 C CA . LEU A 1 67 ? 52.694 23.673 67.827 1.00 27.64 57 LEU X CA 1
ATOM 455 C C . LEU A 1 67 ? 51.900 23.636 66.526 1.00 38.19 57 LEU X C 1
ATOM 456 O O . LEU A 1 67 ? 52.480 23.606 65.454 1.00 28.02 57 LEU X O 1
ATOM 461 N N . LEU A 1 68 ? 50.576 23.651 66.641 1.00 31.52 58 LEU X N 1
ATOM 462 C CA . LEU A 1 68 ? 49.688 23.620 65.486 1.00 29.76 58 LEU X CA 1
ATOM 463 C C . LEU A 1 68 ? 49.849 24.863 64.607 1.00 32.23 58 LEU X C 1
ATOM 464 O O . LEU A 1 68 ? 49.969 24.763 63.385 1.00 37.12 58 LEU X O 1
ATOM 469 N N . GLY A 1 69 ? 49.846 26.034 65.235 1.00 32.02 59 GLY X N 1
ATOM 470 C CA . GLY A 1 69 ? 49.939 27.281 64.506 1.00 29.22 59 GLY X CA 1
ATOM 471 C C . GLY A 1 69 ? 51.228 27.305 63.714 1.00 44.30 59 GLY X C 1
ATOM 472 O O . GLY A 1 69 ? 51.275 27.711 62.545 1.00 44.10 59 GLY X O 1
ATOM 473 N N . ASN A 1 70 ? 52.289 26.856 64.363 1.00 34.81 60 ASN X N 1
ATOM 474 C CA . ASN A 1 70 ? 53.565 26.727 63.697 1.00 31.38 60 ASN X CA 1
ATOM 475 C C . ASN A 1 70 ? 53.501 25.838 62.444 1.00 45.72 60 ASN X C 1
ATOM 476 O O . ASN A 1 70 ? 54.025 26.200 61.389 1.00 29.49 60 ASN X O 1
ATOM 481 N N . GLN A 1 71 ? 52.875 24.668 62.578 1.00 34.19 61 GLN X N 1
ATOM 482 C CA . GLN A 1 71 ? 52.718 23.746 61.464 1.00 37.88 61 GLN X CA 1
ATOM 483 C C . GLN A 1 71 ? 51.967 24.421 60.315 1.00 37.67 61 GLN X C 1
ATOM 484 O O . GLN A 1 71 ? 52.296 24.219 59.154 1.00 34.07 61 GLN X O 1
ATOM 490 N N . LEU A 1 72 ? 50.984 25.250 60.666 1.00 37.00 62 LEU X N 1
ATOM 491 C CA . LEU A 1 72 ? 50.096 25.901 59.712 1.00 27.78 62 LEU X CA 1
ATOM 492 C C . LEU A 1 72 ? 50.663 27.194 59.142 1.00 33.90 62 LEU X C 1
ATOM 493 O O . LEU A 1 72 ? 49.959 27.918 58.446 1.00 34.94 62 LEU X O 1
ATOM 498 N N . GLY A 1 73 ? 51.917 27.494 59.464 1.00 31.90 63 GLY X N 1
ATOM 499 C CA . GLY A 1 73 ? 52.578 28.683 58.963 1.00 29.89 63 GLY X CA 1
ATOM 500 C C . GLY A 1 73 ? 52.088 29.990 59.561 1.00 44.72 63 GLY X C 1
ATOM 501 O O . GLY A 1 73 ? 52.341 31.061 59.006 1.00 35.69 63 GLY X O 1
ATOM 502 N N . ILE A 1 74 ? 51.391 29.921 60.691 1.00 37.90 64 ILE X N 1
ATOM 503 C CA . ILE A 1 74 ? 50.950 31.131 61.387 1.00 33.45 64 ILE X CA 1
ATOM 504 C C . ILE A 1 74 ? 52.142 31.969 61.875 1.00 29.76 64 ILE X C 1
ATOM 505 O O . ILE A 1 74 ? 53.130 31.428 62.357 1.00 39.89 64 ILE X O 1
ATOM 510 N N . ALA A 1 75 ? 52.057 33.289 61.726 1.00 31.63 65 ALA X N 1
ATOM 511 C CA . ALA A 1 75 ? 53.074 34.172 62.282 1.00 39.84 65 ALA X CA 1
ATOM 512 C C . ALA A 1 75 ? 53.250 33.906 63.777 1.00 43.34 65 ALA X C 1
ATOM 513 O O . ALA A 1 75 ? 52.282 33.928 64.528 1.00 37.12 65 ALA X O 1
ATOM 515 N N . PRO A 1 76 ? 54.495 33.668 64.210 1.00 47.44 66 PRO X N 1
ATOM 516 C CA . PRO A 1 76 ? 54.806 33.263 65.588 1.00 38.57 66 PRO X CA 1
ATOM 517 C C . PRO A 1 76 ? 54.234 34.221 66.632 1.00 44.05 66 PRO X C 1
ATOM 518 O O . PRO A 1 76 ? 53.760 33.788 67.691 1.00 30.81 66 PRO X O 1
ATOM 522 N N . GLY A 1 77 ? 54.274 35.513 66.330 1.00 39.71 67 GLY X N 1
ATOM 523 C CA . GLY A 1 77 ? 53.756 36.526 67.234 1.00 31.14 67 GLY X CA 1
ATOM 524 C C . GLY A 1 77 ? 52.280 36.348 67.522 1.00 38.15 67 GLY X C 1
ATOM 525 O O . GLY A 1 77 ? 51.788 36.767 68.568 1.00 44.19 67 GLY X O 1
ATOM 526 N N . ASP A 1 78 ? 51.570 35.712 66.597 1.00 34.40 68 ASP X N 1
ATOM 527 C CA . ASP A 1 78 ? 50.145 35.450 66.774 1.00 30.29 68 ASP X CA 1
ATOM 528 C C . ASP A 1 78 ? 49.879 34.352 67.782 1.00 34.90 68 ASP X C 1
ATOM 529 O O . ASP A 1 78 ? 48.795 34.269 68.363 1.00 34.16 68 ASP X O 1
ATOM 534 N N . LEU A 1 79 ? 50.885 33.512 67.984 1.00 37.79 69 LEU X N 1
ATOM 535 C CA . LEU A 1 79 ? 50.760 32.344 68.834 1.00 37.79 69 LEU X CA 1
ATOM 536 C C . LEU A 1 79 ? 50.957 32.658 70.323 1.00 36.84 69 LEU X C 1
ATOM 537 O O . LEU A 1 79 ? 50.780 31.795 71.169 1.00 36.90 69 LEU X O 1
ATOM 542 N N . ALA A 1 80 ? 51.314 33.899 70.631 1.00 38.09 70 ALA X N 1
ATOM 543 C CA . ALA A 1 80 ? 51.500 34.324 72.010 1.00 42.27 70 ALA X CA 1
ATOM 544 C C . ALA A 1 80 ? 50.165 34.602 72.700 1.00 41.60 70 ALA X C 1
ATOM 545 O O . ALA A 1 80 ? 49.132 34.774 72.041 1.00 34.29 70 ALA X O 1
ATOM 547 N N . ALA A 1 81 ? 50.199 34.653 74.031 1.00 37.31 71 ALA X N 1
ATOM 548 C CA . ALA A 1 81 ? 49.016 34.970 74.833 1.00 29.84 71 ALA X CA 1
ATOM 549 C C . ALA A 1 81 ? 48.438 36.351 74.483 1.00 30.29 71 ALA X C 1
ATOM 550 O O . ALA A 1 81 ? 49.126 37.204 73.924 1.00 35.51 71 ALA X O 1
ATOM 552 N N . SER A 1 82 ? 47.173 36.565 74.817 1.00 32.69 72 SER X N 1
ATOM 553 C CA . SER A 1 82 ? 46.497 37.828 74.518 1.00 40.04 72 SER X CA 1
ATOM 554 C C . SER A 1 82 ? 46.635 38.907 75.599 1.00 49.43 72 SER X C 1
ATOM 555 O O . SER A 1 82 ? 46.495 40.090 75.312 1.00 54.01 72 SER X O 1
ATOM 558 N N . THR A 1 83 ? 46.910 38.506 76.834 1.00 41.13 73 THR X N 1
ATOM 559 C CA . THR A 1 83 ? 46.785 39.430 77.954 1.00 51.53 73 THR X CA 1
ATOM 560 C C . THR A 1 83 ? 47.859 39.251 79.014 1.00 44.57 73 THR X C 1
ATOM 561 O O . THR A 1 83 ? 47.628 39.556 80.169 1.00 51.42 73 THR X O 1
ATOM 565 N N . SER A 1 84 ? 49.032 38.763 78.633 1.00 41.70 74 SER X N 1
ATOM 566 C CA . SER A 1 84 ? 50.087 38.603 79.617 1.00 33.93 74 SER X CA 1
ATOM 567 C C . SER A 1 84 ? 50.623 39.947 80.067 1.00 49.08 74 SER X C 1
ATOM 568 O O . SER A 1 84 ? 50.881 40.821 79.251 1.00 51.84 74 SER X O 1
ATOM 571 N N . PRO A 1 85 ? 50.785 40.109 81.381 1.00 45.06 75 PRO X N 1
ATOM 572 C CA . PRO A 1 85 ? 51.439 41.262 82.004 1.00 37.95 75 PRO X CA 1
ATOM 573 C C . PRO A 1 85 ? 52.924 41.240 81.697 1.00 43.84 75 PRO X C 1
ATOM 574 O O . PRO A 1 85 ? 53.553 42.294 81.609 1.00 40.12 75 PRO X O 1
ATOM 578 N N . VAL A 1 86 ? 53.479 40.036 81.569 1.00 37.44 76 VAL X N 1
ATOM 579 C CA . VAL A 1 86 ? 54.891 39.876 81.264 1.00 46.01 76 VAL X CA 1
ATOM 580 C C . VAL A 1 86 ? 55.195 40.491 79.894 1.00 58.26 76 VAL X C 1
ATOM 581 O O . VAL A 1 86 ? 56.150 41.252 79.754 1.00 59.79 76 VAL X O 1
ATOM 585 N N . ASN A 1 87 ? 54.371 40.178 78.892 1.00 49.35 77 ASN X N 1
ATOM 586 C CA . ASN A 1 87 ? 54.559 40.723 77.545 1.00 47.95 77 ASN X CA 1
ATOM 587 C C . ASN A 1 87 ? 54.496 42.244 77.560 1.00 52.02 77 ASN X C 1
ATOM 588 O O . ASN A 1 87 ? 55.282 42.925 76.894 1.00 40.25 77 ASN X O 1
ATOM 593 N N . ALA A 1 88 ? 53.524 42.771 78.296 1.00 55.98 78 ALA X N 1
ATOM 594 C CA . ALA A 1 88 ? 53.363 44.211 78.442 1.00 64.34 78 ALA X CA 1
ATOM 595 C C . ALA A 1 88 ? 54.621 44.851 79.048 1.00 65.06 78 ALA X C 1
ATOM 596 O O . ALA A 1 88 ? 55.148 45.826 78.520 1.00 54.99 78 ALA X O 1
ATOM 598 N N . GLN A 1 89 ? 55.106 44.292 80.151 1.00 69.80 79 GLN X N 1
ATOM 599 C CA . GLN A 1 89 ? 56.305 44.818 80.795 1.00 71.67 79 GLN X CA 1
ATOM 600 C C . GLN A 1 89 ? 57.518 44.710 79.878 1.00 67.76 79 GLN X C 1
ATOM 601 O O . GLN A 1 89 ? 58.399 45.563 79.916 1.00 69.72 79 GLN X O 1
ATOM 607 N N . GLN A 1 90 ? 57.554 43.659 79.059 1.00 71.09 80 GLN X N 1
ATOM 608 C CA . GLN A 1 90 ? 58.684 43.395 78.159 1.00 61.60 80 GLN X CA 1
ATOM 609 C C . GLN A 1 90 ? 58.608 44.176 76.850 1.00 62.28 80 GLN X C 1
ATOM 610 O O . GLN A 1 90 ? 59.596 44.263 76.114 1.00 70.99 80 GLN X O 1
ATOM 616 N N . GLY A 1 91 ? 57.436 44.733 76.557 1.00 57.26 81 GLY X N 1
ATOM 617 C CA . GLY A 1 91 ? 57.193 45.355 75.266 1.00 55.83 81 GLY X CA 1
ATOM 618 C C . GLY A 1 91 ? 57.004 44.357 74.122 1.00 67.26 81 GLY X C 1
ATOM 619 O O . GLY A 1 91 ? 57.208 44.705 72.960 1.00 83.47 81 GLY X O 1
ATOM 620 N N . ILE A 1 92 ? 56.635 43.116 74.450 1.00 53.22 82 ILE X N 1
ATOM 621 C CA . ILE A 1 92 ? 56.290 42.102 73.456 1.00 52.15 82 ILE X CA 1
ATOM 622 C C . ILE A 1 92 ? 54.802 42.242 73.162 1.00 55.81 82 ILE X C 1
ATOM 623 O O . ILE A 1 92 ? 53.990 42.383 74.077 1.00 51.34 82 ILE X O 1
ATOM 628 N N . ALA A 1 93 ? 54.455 42.231 71.879 1.00 53.25 83 ALA X N 1
ATOM 629 C CA . ALA A 1 93 ? 53.078 42.443 71.440 1.00 48.83 83 ALA X CA 1
ATOM 630 C C . ALA A 1 93 ? 52.204 41.281 71.862 1.00 45.13 83 ALA X C 1
ATOM 631 O O . ALA A 1 93 ? 52.659 40.142 71.885 1.00 40.15 83 ALA X O 1
ATOM 633 N N . ASP A 1 94 ? 50.950 41.582 72.191 1.00 35.20 84 ASP X N 1
ATOM 634 C CA . ASP A 1 94 ? 49.967 40.566 72.518 1.00 41.01 84 ASP X CA 1
ATOM 635 C C . ASP A 1 94 ? 49.689 39.688 71.293 1.00 50.74 84 ASP X C 1
ATOM 636 O O . ASP A 1 94 ? 49.679 40.179 70.160 1.00 47.85 84 ASP X O 1
ATOM 641 N N . GLY A 1 95 ? 49.466 38.397 71.522 1.00 41.97 85 GLY X N 1
ATOM 642 C CA . GLY A 1 95 ? 49.122 37.479 70.448 1.00 34.18 85 GLY X CA 1
ATOM 643 C C . GLY A 1 95 ? 47.643 37.135 70.419 1.00 33.02 85 GLY X C 1
ATOM 644 O O . GLY A 1 95 ? 46.823 37.823 71.032 1.00 34.38 85 GLY X O 1
ATOM 645 N N . ASN A 1 96 ? 47.291 36.067 69.705 1.00 33.39 86 ASN X N 1
ATOM 646 C CA . ASN A 1 96 ? 45.881 35.727 69.493 1.00 27.67 86 ASN X CA 1
ATOM 647 C C . ASN A 1 96 ? 45.390 34.547 70.308 1.00 34.68 86 ASN X C 1
ATOM 648 O O . ASN A 1 96 ? 44.336 33.985 70.014 1.00 37.00 86 ASN X O 1
ATOM 653 N N . ASN A 1 97 ? 46.162 34.159 71.314 1.00 28.49 87 ASN X N 1
ATOM 654 C CA . ASN A 1 97 ? 45.775 33.059 72.175 1.00 31.04 87 ASN X CA 1
ATOM 655 C C . ASN A 1 97 ? 45.191 33.622 73.467 1.00 35.47 87 ASN X C 1
ATOM 656 O O . ASN A 1 97 ? 45.921 34.101 74.338 1.00 33.22 87 ASN X O 1
ATOM 661 N N . TRP A 1 98 ? 43.866 33.572 73.563 1.00 39.29 88 TRP X N 1
ATOM 662 C CA . TRP A 1 98 ? 43.124 34.144 74.687 1.00 30.64 88 TRP X CA 1
ATOM 663 C C . TRP A 1 98 ? 42.829 33.108 75.759 1.00 35.23 88 TRP X C 1
ATOM 664 O O . TRP A 1 98 ? 42.126 33.382 76.723 1.00 36.78 88 TRP X O 1
ATOM 675 N N . ALA A 1 99 ? 43.358 31.907 75.583 1.00 41.24 89 ALA X N 1
ATOM 676 C CA . ALA A 1 99 ? 43.147 30.855 76.558 1.00 38.63 89 ALA X CA 1
ATOM 677 C C . ALA A 1 99 ? 43.852 31.220 77.877 1.00 31.99 89 ALA X C 1
ATOM 678 O O . ALA A 1 99 ? 44.940 31.794 77.871 1.00 31.73 89 ALA X O 1
ATOM 680 N N . VAL A 1 100 ? 43.210 30.925 79.002 1.00 32.85 90 VAL X N 1
ATOM 681 C CA . VAL A 1 100 ? 43.777 31.229 80.325 1.00 25.69 90 VAL X CA 1
ATOM 682 C C . VAL A 1 100 ? 43.669 30.028 81.268 1.00 27.52 90 VAL X C 1
ATOM 683 O O . VAL A 1 100 ? 42.580 29.500 81.495 1.00 29.92 90 VAL X O 1
ATOM 687 N N . GLY A 1 101 ? 44.797 29.592 81.809 1.00 25.34 91 GLY X N 1
ATOM 688 C CA . GLY A 1 101 ? 44.783 28.580 82.853 1.00 40.89 91 GLY X CA 1
ATOM 689 C C . GLY A 1 101 ? 43.786 28.916 83.945 1.00 34.29 91 GLY X C 1
ATOM 690 O O . GLY A 1 101 ? 43.795 30.026 84.470 1.00 35.18 91 GLY X O 1
ATOM 691 N N . GLY A 1 102 ? 42.911 27.968 84.270 1.00 30.56 92 GLY X N 1
ATOM 692 C CA . GLY A 1 102 ? 41.925 28.176 85.317 1.00 32.13 92 GLY X CA 1
ATOM 693 C C . GLY A 1 102 ? 40.501 28.477 84.864 1.00 43.12 92 GLY X C 1
ATOM 694 O O . GLY A 1 102 ? 39.557 28.251 85.624 1.00 35.32 92 GLY X O 1
ATOM 695 N N . TYR A 1 103 ? 40.339 28.972 83.638 1.00 33.24 93 TYR X N 1
ATOM 696 C CA . TYR A 1 103 ? 39.028 29.383 83.122 1.00 34.33 93 TYR X CA 1
ATOM 697 C C . TYR A 1 103 ? 38.002 28.244 83.052 1.00 30.40 93 TYR X C 1
ATOM 698 O O . TYR A 1 103 ? 38.293 27.151 82.564 1.00 38.86 93 TYR X O 1
ATOM 707 N N . ARG A 1 104 ? 36.803 28.518 83.549 1.00 30.61 94 ARG X N 1
ATOM 708 C CA . ARG A 1 104 ? 35.648 27.645 83.369 1.00 34.08 94 ARG X CA 1
ATOM 709 C C . ARG A 1 104 ? 34.971 28.040 82.053 1.00 40.00 94 ARG X C 1
ATOM 710 O O . ARG A 1 104 ? 35.324 29.065 81.458 1.00 38.76 94 ARG X O 1
ATOM 718 N N . THR A 1 105 ? 33.986 27.253 81.619 1.00 34.47 95 THR X N 1
ATOM 719 C CA . THR A 1 105 ? 33.203 27.575 80.422 1.00 28.44 95 THR X CA 1
ATOM 720 C C . THR A 1 105 ? 32.682 29.008 80.401 1.00 34.64 95 THR X C 1
ATOM 721 O O . THR A 1 105 ? 32.728 29.663 79.363 1.00 50.80 95 THR X O 1
ATOM 725 N N . ASP A 1 106 ? 32.180 29.494 81.536 1.00 35.55 96 ASP X N 1
ATOM 726 C CA . ASP A 1 106 ? 31.582 30.827 81.583 1.00 32.57 96 ASP X CA 1
ATOM 727 C C . ASP A 1 106 ? 32.632 31.910 81.397 1.00 36.58 96 ASP X C 1
ATOM 728 O O . ASP A 1 106 ? 32.366 32.944 80.781 1.00 40.13 96 ASP X O 1
ATOM 733 N N . GLN A 1 107 ? 33.829 31.671 81.913 1.00 30.71 97 GLN X N 1
ATOM 734 C CA . GLN A 1 107 ? 34.914 32.640 81.759 1.00 35.78 97 GLN X CA 1
ATOM 735 C C . GLN A 1 107 ? 35.443 32.642 80.328 1.00 38.34 97 GLN X C 1
ATOM 736 O O . GLN A 1 107 ? 35.831 33.668 79.796 1.00 42.47 97 GLN X O 1
ATOM 742 N N . ILE A 1 108 ? 35.459 31.471 79.709 1.00 32.72 98 ILE X N 1
ATOM 743 C CA . ILE A 1 108 ? 35.870 31.356 78.330 1.00 35.15 98 ILE X CA 1
ATOM 744 C C . ILE A 1 108 ? 34.921 32.184 77.455 1.00 43.89 98 ILE X C 1
ATOM 745 O O . ILE A 1 108 ? 35.349 32.986 76.614 1.00 34.66 98 ILE X O 1
ATOM 750 N N . TYR A 1 109 ? 33.629 32.010 77.688 1.00 37.05 99 TYR X N 1
ATOM 751 C CA . TYR A 1 109 ? 32.611 32.802 77.007 1.00 36.32 99 TYR X CA 1
ATOM 752 C C . TYR A 1 109 ? 32.820 34.308 77.178 1.00 41.61 99 TYR X C 1
ATOM 753 O O . TYR A 1 109 ? 32.756 35.062 76.210 1.00 48.80 99 TYR X O 1
ATOM 762 N N . ASP A 1 110 ? 33.065 34.742 78.410 1.00 37.44 100 ASP X N 1
ATOM 763 C CA . ASP A 1 110 ? 33.274 36.158 78.693 1.00 37.27 100 ASP X CA 1
ATOM 764 C C . ASP A 1 110 ? 34.485 36.717 77.963 1.00 34.54 100 ASP X C 1
ATOM 765 O O . ASP A 1 110 ? 34.464 37.863 77.514 1.00 38.30 100 ASP X O 1
ATOM 770 N N . SER A 1 111 ? 35.537 35.907 77.845 1.00 33.80 101 SER X N 1
ATOM 771 C CA . SER A 1 111 ? 36.778 36.332 77.191 1.00 44.32 101 SER X CA 1
ATOM 772 C C . SER A 1 111 ? 36.581 36.557 75.682 1.00 45.38 101 SER X C 1
ATOM 773 O O . SER A 1 111 ? 37.417 37.171 75.009 1.00 39.74 101 SER X O 1
ATOM 776 N N . ILE A 1 112 ? 35.470 36.049 75.164 1.00 35.99 102 ILE X N 1
ATOM 777 C CA . ILE A 1 112 ? 35.097 36.261 73.781 1.00 48.55 102 ILE X CA 1
ATOM 778 C C . ILE A 1 112 ? 34.133 37.444 73.611 1.00 47.31 102 ILE X C 1
ATOM 779 O O . ILE A 1 112 ? 34.300 38.280 72.723 1.00 51.93 102 ILE X O 1
ATOM 784 N N . THR A 1 113 ? 33.144 37.517 74.487 1.00 45.76 103 THR X N 1
ATOM 785 C CA . THR A 1 113 ? 31.995 38.382 74.275 1.00 48.68 103 THR X CA 1
ATOM 786 C C . THR A 1 113 ? 31.907 39.615 75.185 1.00 57.51 103 THR X C 1
ATOM 787 O O . THR A 1 113 ? 31.332 40.628 74.792 1.00 59.35 103 THR X O 1
ATOM 791 N N . ALA A 1 114 ? 32.479 39.536 76.385 1.00 49.78 104 ALA X N 1
ATOM 792 C CA . ALA A 1 114 ? 32.244 40.549 77.417 1.00 48.61 104 ALA X CA 1
ATOM 793 C C . ALA A 1 114 ? 33.272 41.677 77.547 1.00 49.42 104 ALA X C 1
ATOM 794 O O . ALA A 1 114 ? 34.457 41.503 77.259 1.00 44.77 104 ALA X O 1
ATOM 796 N N . ALA A 1 115 ? 32.790 42.831 78.004 1.00 50.81 105 ALA X N 1
ATOM 797 C CA . ALA A 1 115 ? 33.644 43.942 78.422 1.00 49.57 105 ALA X CA 1
ATOM 798 C C . ALA A 1 115 ? 34.565 43.498 79.550 1.00 41.05 105 ALA X C 1
ATOM 799 O O . ALA A 1 115 ? 34.132 42.804 80.455 1.00 39.49 105 ALA X O 1
ATOM 801 N N . ASN A 1 116 ? 35.834 43.884 79.485 1.00 43.45 106 ASN X N 1
ATOM 802 C CA . ASN A 1 116 ? 36.821 43.445 80.469 1.00 51.18 106 ASN X CA 1
ATOM 803 C C . ASN A 1 116 ? 36.788 41.935 80.717 1.00 45.91 106 ASN X C 1
ATOM 804 O O . ASN A 1 116 ? 37.062 41.477 81.829 1.00 55.36 106 ASN X O 1
ATOM 809 N N . GLY A 1 117 ? 36.463 41.171 79.675 1.00 43.25 107 GLY X N 1
ATOM 810 C CA . GLY A 1 117 ? 36.262 39.737 79.794 1.00 35.24 107 GLY X CA 1
ATOM 811 C C . GLY A 1 117 ? 37.533 38.904 79.840 1.00 37.28 107 GLY X C 1
ATOM 812 O O . GLY A 1 117 ? 37.515 37.746 80.277 1.00 38.45 107 GLY X O 1
ATOM 813 N N . SER A 1 118 ? 38.644 39.479 79.397 1.00 32.72 108 SER X N 1
ATOM 814 C CA . SER A 1 118 ? 39.914 38.776 79.485 1.00 36.47 108 SER X CA 1
ATOM 815 C C . SER A 1 118 ? 40.649 39.199 80.762 1.00 33.41 108 SER X C 1
ATOM 816 O O . SER A 1 118 ? 41.414 40.164 80.766 1.00 47.59 108 SER X O 1
ATOM 819 N N . LEU A 1 119 ? 40.387 38.480 81.849 1.00 41.00 109 LEU X N 1
ATOM 820 C CA . LEU A 1 119 ? 40.999 38.772 83.145 1.00 41.25 109 LEU X CA 1
ATOM 821 C C . LEU A 1 119 ? 42.133 37.826 83.476 1.00 42.56 109 LEU X C 1
ATOM 822 O O . LEU A 1 119 ? 41.973 36.608 83.443 1.00 36.32 109 LEU X O 1
ATOM 827 N N . ILE A 1 120 ? 43.277 38.390 83.825 1.00 50.57 110 ILE X N 1
ATOM 828 C CA . ILE A 1 120 ? 44.376 37.581 84.313 1.00 51.50 110 ILE X CA 1
ATOM 829 C C . ILE A 1 120 ? 44.541 37.884 85.802 1.00 54.72 110 ILE X C 1
ATOM 830 O O . ILE A 1 120 ? 45.056 38.935 86.182 1.00 46.94 110 ILE X O 1
ATOM 835 N N . GLU A 1 121 ? 44.063 36.980 86.646 1.00 50.93 111 GLU X N 1
ATOM 836 C CA . GLU A 1 121 ? 44.156 37.196 88.084 1.00 58.02 111 GLU X CA 1
ATOM 837 C C . GLU A 1 121 ? 44.660 35.978 88.839 1.00 60.37 111 GLU X C 1
ATOM 838 O O . GLU A 1 121 ? 44.262 34.842 88.574 1.00 51.43 111 GLU X O 1
ATOM 844 N N . ARG A 1 122 ? 45.561 36.243 89.774 1.00 51.72 112 ARG X N 1
ATOM 845 C CA . ARG A 1 122 ? 46.214 35.221 90.569 1.00 53.79 112 ARG X CA 1
ATOM 846 C C . ARG A 1 122 ? 45.973 35.588 92.033 1.00 56.82 112 ARG X C 1
ATOM 847 O O . ARG A 1 122 ? 46.324 36.691 92.453 1.00 49.74 112 ARG X O 1
ATOM 855 N N . ASP A 1 123 ? 45.359 34.690 92.799 1.00 57.92 113 ASP X N 1
ATOM 856 C CA . ASP A 1 123 ? 45.077 34.946 94.222 1.00 46.91 113 ASP X CA 1
ATOM 857 C C . ASP A 1 123 ? 44.283 36.230 94.442 1.00 52.63 113 ASP X C 1
ATOM 858 O O . ASP A 1 123 ? 44.744 37.136 95.146 1.00 48.43 113 ASP X O 1
ATOM 863 N N . ASN A 1 124 ? 43.102 36.310 93.834 1.00 63.20 114 ASN X N 1
ATOM 864 C CA . ASN A 1 124 ? 42.191 37.430 94.060 1.00 76.59 114 ASN X CA 1
ATOM 865 C C . ASN A 1 124 ? 42.807 38.793 93.792 1.00 75.20 114 ASN X C 1
ATOM 866 O O . ASN A 1 124 ? 42.328 39.810 94.297 1.00 81.46 114 ASN X O 1
ATOM 871 N N . THR A 1 125 ? 43.877 38.813 93.007 1.00 58.35 115 THR X N 1
ATOM 872 C CA . THR A 1 125 ? 44.419 40.070 92.532 1.00 66.16 115 THR X CA 1
ATOM 873 C C . THR A 1 125 ? 44.507 40.086 91.010 1.00 56.96 115 THR X C 1
ATOM 874 O O . THR A 1 125 ? 44.980 39.148 90.390 1.00 51.64 115 THR X O 1
ATOM 878 N N . LEU A 1 126 ? 44.014 41.162 90.420 1.00 59.98 116 LEU X N 1
ATOM 879 C CA . LEU A 1 126 ? 44.018 41.322 88.976 1.00 49.05 116 LEU X CA 1
ATOM 880 C C . LEU A 1 126 ? 45.413 41.700 88.495 1.00 55.14 116 LEU X C 1
ATOM 881 O O . LEU A 1 126 ? 45.968 42.716 88.920 1.00 42.79 116 LEU X O 1
ATOM 886 N N . LEU A 1 127 ? 45.976 40.882 87.609 1.00 56.46 117 LEU X N 1
ATOM 887 C CA . LEU A 1 127 ? 47.292 41.152 87.041 1.00 46.22 117 LEU X CA 1
ATOM 888 C C . LEU A 1 127 ? 47.138 41.992 85.794 1.00 46.31 117 LEU X C 1
ATOM 889 O O . LEU A 1 127 ? 47.888 42.939 85.566 1.00 52.23 117 LEU X O 1
ATOM 894 N N . ARG A 1 128 ? 46.159 41.626 84.979 1.00 49.75 118 ARG X N 1
ATOM 895 C CA . ARG A 1 128 ? 45.853 42.369 83.774 1.00 48.97 118 ARG X CA 1
ATOM 896 C C . ARG A 1 128 ? 44.480 41.998 83.239 1.00 46.39 118 ARG X C 1
ATOM 897 O O . ARG A 1 128 ? 43.949 40.916 83.521 1.00 44.28 118 ARG X O 1
ATOM 905 N N . SER A 1 129 ? 43.927 42.912 82.456 1.00 40.56 119 SER X N 1
ATOM 906 C CA . SER A 1 129 ? 42.575 42.804 81.954 1.00 40.90 119 SER X CA 1
ATOM 907 C C . SER A 1 129 ? 42.497 43.466 80.575 1.00 53.24 119 SER X C 1
ATOM 908 O O . SER A 1 129 ? 43.203 44.445 80.308 1.00 51.24 119 SER X O 1
ATOM 911 N N . ARG A 1 130 ? 41.650 42.924 79.702 1.00 39.12 120 ARG X N 1
ATOM 912 C CA . ARG A 1 130 ? 41.263 43.598 78.449 1.00 45.33 120 ARG X CA 1
ATOM 913 C C . ARG A 1 130 ? 39.901 43.074 78.010 1.00 37.68 120 ARG X C 1
ATOM 914 O O . ARG A 1 130 ? 39.416 42.074 78.539 1.00 44.21 120 ARG X O 1
ATOM 922 N N . ASP A 1 131 ? 39.284 43.758 77.056 1.00 33.70 121 ASP X N 1
ATOM 923 C CA . ASP A 1 131 ? 37.960 43.383 76.568 1.00 36.81 121 ASP X CA 1
ATOM 924 C C . ASP A 1 131 ? 37.994 42.058 75.828 1.00 32.84 121 ASP X C 1
ATOM 925 O O . ASP A 1 131 ? 39.021 41.681 75.271 1.00 43.17 121 ASP X O 1
ATOM 930 N N . GLY A 1 132 ? 36.869 41.349 75.836 1.00 48.27 122 GLY X N 1
ATOM 931 C CA . GLY A 1 132 ? 36.746 40.089 75.119 1.00 33.96 122 GLY X CA 1
ATOM 932 C C . GLY A 1 132 ? 36.998 40.283 73.640 1.00 40.31 122 GLY X C 1
ATOM 933 O O . GLY A 1 132 ? 36.726 41.359 73.100 1.00 39.68 122 GLY X O 1
ATOM 934 N N . TYR A 1 133 ? 37.514 39.236 72.994 1.00 49.55 123 TYR X N 1
ATOM 935 C CA . TYR A 1 133 ? 37.942 39.267 71.589 1.00 30.08 123 TYR X CA 1
ATOM 936 C C . TYR A 1 133 ? 36.988 40.033 70.662 1.00 31.61 123 TYR X C 1
ATOM 937 O O . TYR A 1 133 ? 37.390 40.999 70.021 1.00 46.10 123 TYR X O 1
ATOM 946 N N . LEU A 1 134 ? 35.721 39.626 70.625 1.00 40.82 124 LEU X N 1
ATOM 947 C CA . LEU A 1 134 ? 34.720 40.280 69.781 1.00 37.82 124 LEU X CA 1
ATOM 948 C C . LEU A 1 134 ? 34.477 41.737 70.130 1.00 47.98 124 LEU X C 1
ATOM 949 O O . LEU A 1 134 ? 34.110 42.537 69.254 1.00 50.08 124 LEU X O 1
ATOM 954 N N . VAL A 1 135 ? 34.670 42.078 71.403 1.00 43.34 125 VAL X N 1
ATOM 955 C CA . VAL A 1 135 ? 34.508 43.458 71.846 1.00 39.11 125 VAL X CA 1
ATOM 956 C C . VAL A 1 135 ? 35.643 44.315 71.296 1.00 39.13 125 VAL X C 1
ATOM 957 O O . VAL A 1 135 ? 35.394 45.370 70.707 1.00 43.97 125 VAL X O 1
ATOM 961 N N . ASP A 1 136 ? 36.885 43.853 71.466 1.00 37.21 126 ASP X N 1
ATOM 962 C CA . ASP A 1 136 ? 38.051 44.565 70.913 1.00 55.51 126 ASP X CA 1
ATOM 963 C C . ASP A 1 136 ? 37.973 44.651 69.384 1.00 51.06 126 ASP X C 1
ATOM 964 O O . ASP A 1 136 ? 38.316 45.671 68.805 1.00 40.02 126 ASP X O 1
ATOM 969 N N . ARG A 1 137 ? 37.531 43.573 68.741 1.00 32.72 127 ARG X N 1
ATOM 970 C CA . ARG A 1 137 ? 37.381 43.563 67.296 1.00 48.57 127 ARG X CA 1
ATOM 971 C C . ARG A 1 137 ? 36.289 44.544 66.908 1.00 49.47 127 ARG X C 1
ATOM 972 O O . ARG A 1 137 ? 36.411 45.295 65.935 1.00 55.61 127 ARG X O 1
ATOM 980 N N . ALA A 1 138 ? 35.215 44.548 67.682 1.00 42.12 128 ALA X N 1
ATOM 981 C CA . ALA A 1 138 ? 34.110 45.431 67.362 1.00 41.76 128 ALA X CA 1
ATOM 982 C C . ALA A 1 138 ? 34.533 46.892 67.430 1.00 38.38 128 ALA X C 1
ATOM 983 O O . ALA A 1 138 ? 34.012 47.722 66.687 1.00 57.90 128 ALA X O 1
ATOM 985 N N . ARG A 1 139 ? 35.489 47.214 68.298 1.00 56.02 129 ARG X N 1
ATOM 986 C CA . ARG A 1 139 ? 35.912 48.611 68.436 1.00 66.28 129 ARG X CA 1
ATOM 987 C C . ARG A 1 139 ? 36.823 48.994 67.275 1.00 50.80 129 ARG X C 1
ATOM 988 O O . ARG A 1 139 ? 37.620 49.922 67.360 1.00 64.03 129 ARG X O 1
ATOM 996 N N . GLN A 1 140 ? 36.686 48.264 66.179 1.00 71.94 130 GLN X N 1
ATOM 997 C CA . GLN A 1 140 ? 37.406 48.558 64.954 1.00 54.56 130 GLN X CA 1
ATOM 998 C C . GLN A 1 140 ? 36.460 48.246 63.827 1.00 56.42 130 GLN X C 1
ATOM 999 O O . GLN A 1 140 ? 36.870 48.099 62.674 1.00 55.63 130 GLN X O 1
ATOM 1005 N N . GLY A 1 141 ? 35.187 48.117 64.185 1.00 61.29 131 GLY X N 1
ATOM 1006 C CA . GLY A 1 141 ? 34.146 47.753 63.245 1.00 64.79 131 GLY X CA 1
ATOM 1007 C C . GLY A 1 141 ? 34.399 46.396 62.625 1.00 72.54 131 GLY X C 1
ATOM 1008 O O . GLY A 1 141 ? 34.214 46.211 61.429 1.00 73.71 131 GLY X O 1
ATOM 1009 N N . LEU A 1 142 ? 34.816 45.436 63.436 1.00 79.34 132 LEU X N 1
ATOM 1010 C CA . LEU A 1 142 ? 35.131 44.120 62.912 1.00 56.81 132 LEU X CA 1
ATOM 1011 C C . LEU A 1 142 ? 34.412 43.044 63.697 1.00 63.55 132 LEU X C 1
ATOM 1012 O O . LEU A 1 142 ? 34.262 43.140 64.919 1.00 75.67 132 LEU X O 1
ATOM 1017 N N . GLY A 1 143 ? 33.945 42.034 62.977 1.00 42.86 133 GLY X N 1
ATOM 1018 C CA . GLY A 1 143 ? 33.524 40.794 63.579 1.00 46.85 133 GLY X CA 1
ATOM 1019 C C . GLY A 1 143 ? 34.736 39.890 63.663 1.00 44.68 133 GLY X C 1
ATOM 1020 O O . GLY A 1 143 ? 35.878 40.364 63.726 1.00 45.80 133 GLY X O 1
ATOM 1021 N N . ALA A 1 144 ? 34.493 38.586 63.670 1.00 46.22 134 ALA X N 1
ATOM 1022 C CA . ALA A 1 144 ? 35.582 37.624 63.630 1.00 40.41 134 ALA X CA 1
ATOM 1023 C C . ALA A 1 144 ? 36.300 37.704 62.281 1.00 45.81 134 ALA X C 1
ATOM 1024 O O . ALA A 1 144 ? 35.819 38.332 61.338 1.00 46.48 134 ALA X O 1
ATOM 1026 N N . ASP A 1 145 ? 37.463 37.077 62.208 1.00 50.76 135 ASP X N 1
ATOM 1027 C CA . ASP A 1 145 ? 38.222 36.993 60.976 1.00 37.96 135 ASP X CA 1
ATOM 1028 C C . ASP A 1 145 ? 37.741 35.780 60.177 1.00 48.10 135 ASP X C 1
ATOM 1029 O O . ASP A 1 145 ? 37.898 34.644 60.611 1.00 47.26 135 ASP X O 1
ATOM 1034 N N . PRO A 1 146 ? 37.143 36.024 59.001 1.00 42.13 136 PRO X N 1
ATOM 1035 C CA . PRO A 1 146 ? 36.541 34.957 58.199 1.00 35.36 136 PRO X CA 1
ATOM 1036 C C . PRO A 1 146 ? 37.602 34.002 57.667 1.00 40.01 136 PRO X C 1
ATOM 1037 O O . PRO A 1 146 ? 37.280 32.906 57.221 1.00 42.24 136 PRO X O 1
ATOM 1041 N N . ASN A 1 147 ? 38.859 34.419 57.722 1.00 36.25 137 ASN X N 1
ATOM 1042 C CA . ASN A 1 147 ? 39.965 33.603 57.229 1.00 30.76 137 ASN X CA 1
ATOM 1043 C C . ASN A 1 147 ? 40.800 32.933 58.333 1.00 37.61 137 ASN X C 1
ATOM 1044 O O . ASN A 1 147 ? 41.715 32.161 58.052 1.00 42.15 137 ASN X O 1
ATOM 1049 N N . ALA A 1 148 ? 40.502 33.252 59.585 1.00 39.15 138 ALA X N 1
ATOM 1050 C CA . ALA A 1 148 ? 41.256 32.703 60.698 1.00 36.33 138 ALA X CA 1
ATOM 1051 C C . ALA A 1 148 ? 40.740 31.320 61.017 1.00 37.59 138 ALA X C 1
ATOM 1052 O O . ALA A 1 148 ? 39.576 31.009 60.760 1.00 48.17 138 ALA X O 1
ATOM 1054 N N . LEU A 1 149 ? 41.625 30.485 61.543 1.00 29.13 139 LEU X N 1
ATOM 1055 C CA . LEU A 1 149 ? 41.223 29.264 62.235 1.00 32.16 139 LEU X CA 1
ATOM 1056 C C . LEU A 1 149 ? 40.994 29.586 63.717 1.00 37.96 139 LEU X C 1
ATOM 1057 O O . LEU A 1 149 ? 41.840 30.193 64.381 1.00 34.23 139 LEU X O 1
ATOM 1062 N N . TYR A 1 150 ? 39.837 29.190 64.224 1.00 46.13 140 TYR X N 1
ATOM 1063 C CA . TYR A 1 150 ? 39.540 29.318 65.637 1.00 23.77 140 TYR X CA 1
ATOM 1064 C C . TYR A 1 150 ? 39.668 27.962 66.327 1.00 29.91 140 TYR X C 1
ATOM 1065 O O . TYR A 1 150 ? 39.479 26.899 65.708 1.00 28.93 140 TYR X O 1
ATOM 1074 N N . TYR A 1 151 ? 39.984 27.996 67.616 1.00 32.16 141 TYR X N 1
ATOM 1075 C CA . TYR A 1 151 ? 40.334 26.787 68.353 1.00 25.76 141 TYR X CA 1
ATOM 1076 C C . TYR A 1 151 ? 39.933 26.943 69.826 1.00 35.48 141 TYR X C 1
ATOM 1077 O O . TYR A 1 151 ? 40.314 27.921 70.473 1.00 38.45 141 TYR X O 1
ATOM 1086 N N . ILE A 1 152 ? 39.155 25.993 70.343 1.00 34.91 142 ILE X N 1
ATOM 1087 C CA . ILE A 1 152 ? 38.623 26.091 71.702 1.00 31.43 142 ILE X CA 1
ATOM 1088 C C . ILE A 1 152 ? 38.776 24.826 72.547 1.00 38.18 142 ILE X C 1
ATOM 1089 O O . ILE A 1 152 ? 38.515 23.720 72.076 1.00 33.77 142 ILE X O 1
ATOM 1094 N N . THR A 1 153 ? 39.177 25.001 73.804 1.00 40.71 143 THR X N 1
ATOM 1095 C CA . THR A 1 153 ? 39.041 23.950 74.816 1.00 37.65 143 THR X CA 1
ATOM 1096 C C . THR A 1 153 ? 38.203 24.488 75.965 1.00 32.45 143 THR X C 1
ATOM 1097 O O . THR A 1 153 ? 37.947 25.684 76.023 1.00 43.65 143 THR X O 1
ATOM 1101 N N . GLY A 1 154 ? 37.778 23.615 76.878 1.00 31.21 144 GLY X N 1
ATOM 1102 C CA . GLY A 1 154 ? 37.046 24.052 78.055 1.00 18.71 144 GLY X CA 1
ATOM 1103 C C . GLY A 1 154 ? 36.066 23.034 78.608 1.00 36.51 144 GLY X C 1
ATOM 1104 O O . GLY A 1 154 ? 35.489 22.236 77.863 1.00 30.85 144 GLY X O 1
ATOM 1105 N N . GLY A 1 155 ? 35.870 23.075 79.924 1.00 23.82 145 GLY X N 1
ATOM 1106 C CA . GLY A 1 155 ? 34.950 22.180 80.596 1.00 34.19 145 GLY X CA 1
ATOM 1107 C C . GLY A 1 155 ? 35.574 21.581 81.843 1.00 37.03 145 GLY X C 1
ATOM 1108 O O . GLY A 1 155 ? 34.889 21.358 82.831 1.00 36.82 145 GLY X O 1
ATOM 1109 N N . GLY A 1 156 ? 36.881 21.330 81.784 1.00 27.49 146 GLY X N 1
ATOM 1110 C CA . GLY A 1 156 ? 37.628 20.728 82.871 1.00 31.84 146 GLY X CA 1
ATOM 1111 C C . GLY A 1 156 ? 37.527 21.477 84.190 1.00 35.38 146 GLY X C 1
ATOM 1112 O O . GLY A 1 156 ? 37.216 20.878 85.219 1.00 29.78 146 GLY X O 1
ATOM 1113 N N . ASN A 1 157 ? 37.767 22.784 84.166 1.00 32.58 147 ASN X N 1
ATOM 1114 C CA . ASN A 1 157 ? 37.661 23.583 85.381 1.00 36.37 147 ASN X CA 1
ATOM 1115 C C . ASN A 1 157 ? 36.263 23.609 85.979 1.00 33.44 147 ASN X C 1
ATOM 1116 O O . ASN A 1 157 ? 36.114 23.703 87.195 1.00 49.13 147 ASN X O 1
ATOM 1121 N N . ASP A 1 158 ? 35.244 23.517 85.126 1.00 43.07 148 ASP X N 1
ATOM 1122 C CA . ASP A 1 158 ? 33.866 23.375 85.596 1.00 40.15 148 ASP X CA 1
ATOM 1123 C C . ASP A 1 158 ? 33.792 22.158 86.502 1.00 41.05 148 ASP X C 1
ATOM 1124 O O . ASP A 1 158 ? 33.182 22.194 87.572 1.00 51.44 148 ASP X O 1
ATOM 1129 N N . PHE A 1 159 ? 34.433 21.079 86.069 1.00 30.80 149 PHE X N 1
ATOM 1130 C CA . PHE A 1 159 ? 34.514 19.866 86.880 1.00 41.83 149 PHE X CA 1
ATOM 1131 C C . PHE A 1 159 ? 35.348 20.029 88.152 1.00 39.88 149 PHE X C 1
ATOM 1132 O O . PHE A 1 159 ? 34.907 19.647 89.226 1.00 41.26 149 PHE X O 1
ATOM 1140 N N . LEU A 1 160 ? 36.550 20.576 88.022 1.00 33.01 150 LEU X N 1
ATOM 1141 C CA . LEU A 1 160 ? 37.463 20.680 89.153 1.00 38.23 150 LEU X CA 1
ATOM 1142 C C . LEU A 1 160 ? 36.810 21.453 90.281 1.00 49.49 150 LEU X C 1
ATOM 1143 O O . LEU A 1 160 ? 36.949 21.094 91.459 1.00 41.94 150 LEU X O 1
ATOM 1148 N N . GLN A 1 161 ? 36.072 22.494 89.913 1.00 38.87 151 GLN X N 1
ATOM 1149 C CA . GLN A 1 161 ? 35.474 23.381 90.895 1.00 30.68 151 GLN X CA 1
ATOM 1150 C C . GLN A 1 161 ? 34.135 22.881 91.394 1.00 38.52 151 GLN X C 1
ATOM 1151 O O . GLN A 1 161 ? 33.378 23.628 92.004 1.00 55.38 151 GLN X O 1
ATOM 1157 N N . GLY A 1 162 ? 33.852 21.609 91.142 1.00 34.41 152 GLY X N 1
ATOM 1158 C CA . GLY A 1 162 ? 32.679 20.964 91.708 1.00 38.04 152 GLY X CA 1
ATOM 1159 C C . GLY A 1 162 ? 31.367 21.486 91.165 1.00 47.05 152 GLY X C 1
ATOM 1160 O O . GLY A 1 162 ? 30.299 21.269 91.744 1.00 56.42 152 GLY X O 1
ATOM 1161 N N . ARG A 1 163 ? 31.446 22.174 90.038 1.00 43.40 153 ARG X N 1
ATOM 1162 C CA . ARG A 1 163 ? 30.259 22.730 89.396 1.00 47.56 153 ARG X CA 1
ATOM 1163 C C . ARG A 1 163 ? 29.565 21.737 88.471 1.00 43.89 153 ARG X C 1
ATOM 1164 O O . ARG A 1 163 ? 28.579 22.075 87.822 1.00 41.16 153 ARG X O 1
ATOM 1172 N N . ILE A 1 164 ? 30.075 20.511 88.417 1.00 40.40 154 ILE X N 1
ATOM 1173 C CA . ILE A 1 164 ? 29.425 19.464 87.635 1.00 42.44 154 ILE X CA 1
ATOM 1174 C C . ILE A 1 164 ? 29.310 18.158 88.407 1.00 48.68 154 ILE X C 1
ATOM 1175 O O . ILE A 1 164 ? 30.263 17.383 88.492 1.00 44.23 154 ILE X O 1
ATOM 1180 N N . LEU A 1 165 ? 28.121 17.911 88.942 1.00 32.63 155 LEU X N 1
ATOM 118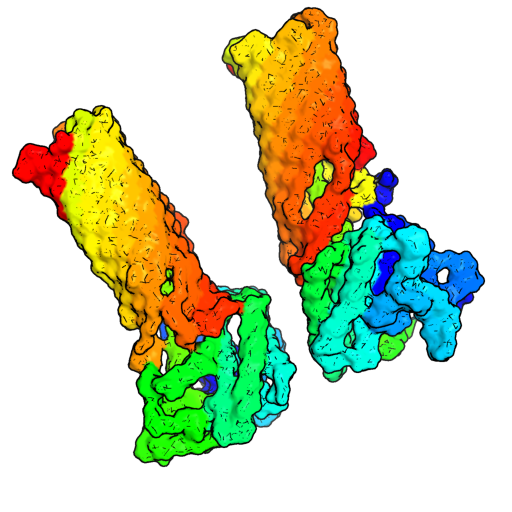1 C CA . LEU A 1 165 ? 27.913 16.822 89.880 1.00 37.28 155 LEU X CA 1
ATOM 1182 C C . LEU A 1 165 ? 26.822 15.872 89.418 1.00 45.72 155 LEU X C 1
ATOM 1183 O O . LEU A 1 165 ? 26.602 14.832 90.029 1.00 51.43 155 LEU X O 1
ATOM 1188 N N . ASN A 1 166 ? 26.142 16.226 88.337 1.00 42.72 156 ASN X N 1
ATOM 1189 C CA . ASN A 1 166 ? 25.117 15.353 87.780 1.00 48.11 156 ASN X CA 1
ATOM 1190 C C . ASN A 1 166 ? 24.991 15.574 86.284 1.00 48.21 156 ASN X C 1
ATOM 1191 O O . ASN A 1 166 ? 25.595 16.502 85.739 1.00 52.12 156 ASN X O 1
ATOM 1196 N N . ASP A 1 167 ? 24.195 14.728 85.633 1.00 45.63 157 ASP X N 1
ATOM 1197 C CA . ASP A 1 167 ? 24.055 14.766 84.183 1.00 53.69 157 ASP X CA 1
ATOM 1198 C C . ASP A 1 167 ? 23.608 16.138 83.703 1.00 46.46 157 ASP X C 1
ATOM 1199 O O . ASP A 1 167 ? 24.148 16.674 82.743 1.00 52.97 157 ASP X O 1
ATOM 1204 N N . VAL A 1 168 ? 22.636 16.713 84.393 1.00 43.52 158 VAL X N 1
ATOM 1205 C CA . VAL A 1 168 ? 22.110 18.013 84.007 1.00 49.05 158 VAL X CA 1
ATOM 1206 C C . VAL A 1 168 ? 23.197 19.084 83.977 1.00 50.68 158 VAL X C 1
ATOM 1207 O O . VAL A 1 168 ? 23.306 19.843 83.012 1.00 53.10 158 VAL X O 1
ATOM 1211 N N . GLN A 1 169 ? 24.002 19.134 85.034 1.00 48.16 159 GLN X N 1
ATOM 1212 C CA . GLN A 1 169 ? 25.045 20.139 85.144 1.00 50.10 159 GLN X CA 1
ATOM 1213 C C . GLN A 1 169 ? 26.098 19.958 84.056 1.00 53.72 159 GLN X C 1
ATOM 1214 O O . GLN A 1 169 ? 26.670 20.934 83.574 1.00 43.26 159 GLN X O 1
ATOM 1220 N N . ALA A 1 170 ? 26.345 18.709 83.669 1.00 45.19 160 ALA X N 1
ATOM 1221 C CA . ALA A 1 170 ? 27.342 18.420 82.647 1.00 41.93 160 ALA X CA 1
ATOM 1222 C C . ALA A 1 170 ? 26.838 18.886 81.291 1.00 48.91 160 ALA X C 1
ATOM 1223 O O . ALA A 1 170 ? 27.577 19.460 80.498 1.00 45.25 160 ALA X O 1
ATOM 1225 N N . GLN A 1 171 ? 25.565 18.635 81.034 1.00 49.01 161 GLN X N 1
ATOM 1226 C CA . GLN A 1 171 ? 24.928 19.117 79.823 1.00 43.52 161 GLN X CA 1
ATOM 1227 C C . GLN A 1 171 ? 24.909 20.636 79.793 1.00 52.37 161 GLN X C 1
ATOM 1228 O O . GLN A 1 171 ? 25.144 21.242 78.746 1.00 53.40 161 GLN X O 1
ATOM 1234 N N . GLN A 1 172 ? 24.627 21.259 80.934 1.00 42.89 162 GLN X N 1
ATOM 1235 C CA . GLN A 1 172 ? 24.595 22.716 80.970 1.00 49.39 162 GLN X CA 1
ATOM 1236 C C . GLN A 1 172 ? 25.972 23.308 80.663 1.00 49.99 162 GLN X C 1
ATOM 1237 O O . GLN A 1 172 ? 26.088 24.340 79.994 1.00 49.86 162 GLN X O 1
ATOM 1243 N N . ALA A 1 173 ? 27.010 22.632 81.140 1.00 36.61 163 ALA X N 1
ATOM 1244 C CA . ALA A 1 173 ? 28.384 23.066 80.925 1.00 36.71 163 ALA X CA 1
ATOM 1245 C C . ALA A 1 173 ? 28.774 22.903 79.459 1.00 40.74 163 ALA X C 1
ATOM 1246 O O . ALA A 1 173 ? 29.513 23.711 78.904 1.00 37.54 163 ALA X O 1
ATOM 1248 N N . ALA A 1 174 ? 28.278 21.844 78.837 1.00 44.85 164 ALA X N 1
ATOM 1249 C CA . ALA A 1 174 ? 28.538 21.625 77.428 1.00 47.20 164 ALA X CA 1
ATOM 1250 C C . ALA A 1 174 ? 27.869 22.744 76.633 1.00 45.60 164 ALA X C 1
ATOM 1251 O O . ALA A 1 174 ? 28.421 23.251 75.656 1.00 39.76 164 ALA X O 1
ATOM 1253 N N . GLY A 1 175 ? 26.686 23.141 77.082 1.00 35.97 165 GLY X N 1
ATOM 1254 C CA . GLY A 1 175 ? 25.961 24.230 76.457 1.00 35.79 165 GLY X CA 1
ATOM 1255 C C . GLY A 1 175 ? 26.695 25.559 76.535 1.00 35.46 165 GLY X C 1
ATOM 1256 O O . GLY A 1 175 ? 26.615 26.375 75.619 1.00 49.76 165 GLY X O 1
ATOM 1257 N N . ARG A 1 176 ? 27.413 25.781 77.630 1.00 41.70 166 ARG X N 1
ATOM 1258 C CA . ARG A 1 176 ? 28.155 27.025 77.785 1.00 35.90 166 ARG X CA 1
ATOM 1259 C C . ARG A 1 176 ? 29.364 27.041 76.850 1.00 42.70 166 ARG X C 1
ATOM 1260 O O . ARG A 1 176 ? 29.755 28.092 76.338 1.00 48.86 166 ARG X O 1
ATOM 1268 N N . LEU A 1 177 ? 29.943 25.871 76.607 1.00 32.36 167 LEU X N 1
ATOM 1269 C CA . LEU A 1 177 ? 31.006 25.755 75.616 1.00 36.47 167 LEU X CA 1
ATOM 1270 C C . LEU A 1 177 ? 30.475 26.109 74.230 1.00 40.68 167 LEU X C 1
ATOM 1271 O O . LEU A 1 177 ? 31.058 26.914 73.508 1.00 33.58 167 LEU X O 1
ATOM 1276 N N . VAL A 1 178 ? 29.345 25.515 73.879 1.00 43.11 168 VAL X N 1
ATOM 1277 C CA . VAL A 1 178 ? 28.710 25.781 72.604 1.00 42.57 168 VAL X CA 1
ATOM 1278 C C . VAL A 1 178 ? 28.347 27.250 72.454 1.00 53.06 168 VAL X C 1
ATOM 1279 O O . VAL A 1 178 ? 28.429 27.795 71.349 1.00 48.89 168 VAL X O 1
ATOM 1283 N N . ASP A 1 179 ? 27.944 27.892 73.552 1.00 46.97 169 ASP X N 1
ATOM 1284 C CA . ASP A 1 179 ? 27.641 29.322 73.495 1.00 39.08 169 ASP X CA 1
ATOM 1285 C C . ASP A 1 179 ? 28.825 30.065 72.885 1.00 39.29 169 ASP X C 1
ATOM 1286 O O . ASP A 1 179 ? 28.648 31.014 72.129 1.00 41.28 169 ASP X O 1
ATOM 1291 N N . SER A 1 180 ? 30.036 29.639 73.233 1.00 35.55 170 SER X N 1
ATOM 1292 C CA . SER A 1 180 ? 31.223 30.327 72.748 1.00 41.80 170 SER X CA 1
ATOM 1293 C C . SER A 1 180 ? 31.380 30.145 71.239 1.00 42.00 170 SER X C 1
ATOM 1294 O O . SER A 1 180 ? 31.622 31.097 70.499 1.00 52.23 170 SER X O 1
ATOM 1297 N N . VAL A 1 181 ? 31.220 28.907 70.799 1.00 37.58 171 VAL X N 1
ATOM 1298 C CA . VAL A 1 181 ? 31.241 28.567 69.394 1.00 40.70 171 VAL X CA 1
ATOM 1299 C C . VAL A 1 181 ? 30.248 29.431 68.606 1.00 43.41 171 VAL X C 1
ATOM 1300 O O . VAL A 1 181 ? 30.600 29.998 67.566 1.00 37.58 171 VAL X O 1
ATOM 1304 N N . GLN A 1 182 ? 29.023 29.547 69.122 1.00 36.39 172 GLN X N 1
ATOM 1305 C CA . GLN A 1 182 ? 27.971 30.305 68.457 1.00 37.88 172 GLN X CA 1
ATOM 1306 C C . GLN A 1 182 ? 28.268 31.785 68.440 1.00 46.96 172 GLN X C 1
ATOM 1307 O O . GLN A 1 182 ? 27.900 32.483 67.500 1.00 50.28 172 GLN X O 1
ATOM 1313 N N . ALA A 1 183 ? 28.921 32.275 69.485 1.00 43.70 173 ALA X N 1
ATOM 1314 C CA . ALA A 1 183 ? 29.252 33.688 69.517 1.00 47.40 173 ALA X CA 1
ATOM 1315 C C . ALA A 1 183 ? 30.203 34.005 68.359 1.00 39.66 173 ALA X C 1
ATOM 1316 O O . ALA A 1 183 ? 30.046 35.009 67.681 1.00 38.09 173 ALA X O 1
ATOM 1318 N N . LEU A 1 184 ? 31.174 33.127 68.129 1.00 37.77 174 LEU X N 1
ATOM 1319 C CA . LEU A 1 184 ? 32.147 33.322 67.059 1.00 34.75 174 LEU X CA 1
ATOM 1320 C C . LEU A 1 184 ? 31.502 33.165 65.685 1.00 44.90 174 LEU X C 1
ATOM 1321 O O . LEU A 1 184 ? 31.724 33.974 64.787 1.00 44.35 174 LEU X O 1
ATOM 1326 N N . GLN A 1 185 ? 30.698 32.120 65.533 1.00 41.48 175 GLN X N 1
ATOM 1327 C CA . GLN A 1 185 ? 29.958 31.898 64.303 1.00 37.71 175 GLN X CA 1
ATOM 1328 C C . GLN A 1 185 ? 29.101 33.112 63.930 1.00 47.54 175 GLN X C 1
ATOM 1329 O O . GLN A 1 185 ? 29.202 33.642 62.821 1.00 51.47 175 GLN X O 1
ATOM 1335 N N . GLN A 1 186 ? 28.251 33.542 64.856 1.00 47.29 176 GLN X N 1
ATOM 1336 C CA . GLN A 1 186 ? 27.416 34.714 64.638 1.00 60.55 176 GLN X CA 1
ATOM 1337 C C . GLN A 1 186 ? 28.262 35.917 64.253 1.00 56.85 176 GLN X C 1
ATOM 1338 O O . GLN A 1 186 ? 27.800 36.790 63.523 1.00 47.80 176 GLN X O 1
ATOM 1344 N N . ALA A 1 187 ? 29.497 35.962 64.750 1.00 48.39 177 ALA X N 1
ATOM 1345 C CA . ALA A 1 187 ? 30.386 37.080 64.462 1.00 44.23 177 ALA X CA 1
ATOM 1346 C C . ALA A 1 187 ? 31.137 36.897 63.134 1.00 46.27 177 ALA X C 1
ATOM 1347 O O . ALA A 1 187 ? 31.937 37.747 62.742 1.00 47.43 177 ALA X O 1
ATOM 1349 N N . GLY A 1 188 ? 30.891 35.780 62.458 1.00 40.91 178 GLY X N 1
ATOM 1350 C CA . GLY A 1 188 ? 31.520 35.513 61.180 1.00 39.01 178 GLY X CA 1
ATOM 1351 C C . GLY A 1 188 ? 32.681 34.531 61.134 1.00 47.13 178 GLY X C 1
ATOM 1352 O O . GLY A 1 188 ? 33.373 34.452 60.122 1.00 42.96 178 GLY X O 1
ATOM 1353 N N . ALA A 1 189 ? 32.908 33.782 62.208 1.00 41.15 179 ALA X N 1
ATOM 1354 C CA . ALA A 1 189 ? 33.968 32.768 62.209 1.00 34.14 179 ALA X CA 1
ATOM 1355 C C . ALA A 1 189 ? 33.568 31.591 61.336 1.00 41.65 179 ALA X C 1
ATOM 1356 O O . ALA A 1 189 ? 32.423 31.125 61.387 1.00 38.45 179 ALA X O 1
ATOM 1358 N N . ARG A 1 190 ? 34.515 31.095 60.546 1.00 41.73 180 ARG X N 1
ATOM 1359 C CA . ARG A 1 190 ? 34.174 30.145 59.487 1.00 46.92 180 ARG X CA 1
ATOM 1360 C C . ARG A 1 190 ? 34.835 28.792 59.675 1.00 45.50 180 ARG X C 1
ATOM 1361 O O . ARG A 1 190 ? 34.474 27.818 59.011 1.00 39.11 180 ARG X O 1
ATOM 1369 N N . TYR A 1 191 ? 35.811 28.745 60.575 1.00 34.90 181 TYR X N 1
ATOM 1370 C CA . TYR A 1 191 ? 36.497 27.501 60.912 1.00 34.41 181 TYR X CA 1
ATOM 1371 C C . TYR A 1 191 ? 36.806 27.441 62.411 1.00 31.77 181 TYR X C 1
ATOM 1372 O O . TYR A 1 191 ? 37.567 28.256 62.928 1.00 37.33 181 TYR X O 1
ATOM 1381 N N . ILE A 1 192 ? 36.207 26.478 63.100 1.00 28.22 182 ILE X N 1
ATOM 1382 C CA . ILE A 1 192 ? 36.364 26.372 64.545 1.00 28.45 182 ILE X CA 1
ATOM 1383 C C . ILE A 1 192 ? 36.690 24.952 64.959 1.00 36.43 182 ILE X C 1
ATOM 1384 O O . ILE A 1 192 ? 35.851 24.057 64.829 1.00 37.30 182 ILE X O 1
ATOM 1389 N N . VAL A 1 193 ? 37.912 24.746 65.452 1.00 22.05 183 VAL X N 1
ATOM 1390 C CA . VAL A 1 193 ? 38.261 23.466 66.062 1.00 28.92 183 VAL X CA 1
ATOM 1391 C C . VAL A 1 193 ? 37.718 23.435 67.492 1.00 33.76 183 VAL X C 1
ATOM 1392 O O . VAL A 1 193 ? 37.947 24.360 68.261 1.00 30.84 183 VAL X O 1
ATOM 1396 N N . VAL A 1 194 ? 37.009 22.370 67.844 1.00 33.28 184 VAL X N 1
ATOM 1397 C CA . VAL A 1 194 ? 36.474 22.218 69.193 1.00 21.67 184 VAL X CA 1
ATOM 1398 C C . VAL A 1 194 ? 36.815 20.840 69.787 1.00 26.69 184 VAL X C 1
ATOM 1399 O O . VAL A 1 194 ? 36.575 19.816 69.148 1.00 26.39 184 VAL X O 1
ATOM 1403 N N . TRP A 1 195 ? 37.389 20.822 70.996 1.00 24.80 185 TRP X N 1
ATOM 1404 C CA . TRP A 1 195 ? 37.705 19.578 71.719 1.00 26.55 185 TRP X CA 1
ATOM 1405 C C . TRP A 1 195 ? 36.443 18.949 72.292 1.00 34.36 185 TRP X C 1
ATOM 1406 O O . TRP A 1 195 ? 35.624 19.641 72.893 1.00 29.54 185 TRP X O 1
ATOM 1417 N N . LEU A 1 196 ? 36.285 17.641 72.127 1.00 29.35 186 LEU X N 1
ATOM 1418 C CA . LEU A 1 196 ? 35.441 16.906 73.055 1.00 27.45 186 LEU X CA 1
ATOM 1419 C C . LEU A 1 196 ? 36.231 16.903 74.346 1.00 35.96 186 LEU X C 1
ATOM 1420 O O . LEU A 1 196 ? 37.471 16.932 74.325 1.00 26.94 186 LEU X O 1
ATOM 1425 N N . LEU A 1 197 ? 35.522 16.907 75.468 1.00 35.53 187 LEU X N 1
ATOM 1426 C CA . LEU A 1 197 ? 36.172 16.867 76.768 1.00 25.05 187 LEU X CA 1
ATOM 1427 C C . LEU A 1 197 ? 36.860 15.523 76.904 1.00 27.66 187 LEU X C 1
ATOM 1428 O O . LEU A 1 197 ? 36.273 14.485 76.571 1.00 28.12 187 LEU X O 1
ATOM 1433 N N . PRO A 1 198 ? 38.117 15.525 77.364 1.00 21.92 188 PRO X N 1
ATOM 1434 C CA . PRO A 1 198 ? 38.753 14.228 77.640 1.00 27.46 188 PRO X CA 1
ATOM 1435 C C . PRO A 1 198 ? 37.950 13.406 78.665 1.00 30.41 188 PRO X C 1
ATOM 1436 O O . PRO A 1 198 ? 37.152 13.964 79.428 1.00 30.22 188 PRO X O 1
ATOM 1440 N N . ASP A 1 199 ? 38.141 12.091 78.667 1.00 27.48 189 ASP X N 1
ATOM 1441 C CA . ASP A 1 199 ? 37.528 11.253 79.686 1.00 29.70 189 ASP X CA 1
ATOM 1442 C C . ASP A 1 199 ? 38.203 11.539 81.033 1.00 27.35 189 ASP X C 1
ATOM 1443 O O . ASP A 1 199 ? 39.323 11.111 81.287 1.00 33.71 189 ASP X O 1
ATOM 1448 N N . LEU A 1 200 ? 37.515 12.276 81.889 1.00 33.18 190 LEU X N 1
ATOM 1449 C CA . LEU A 1 200 ? 38.121 12.780 83.119 1.00 36.14 190 LEU X CA 1
ATOM 1450 C C . LEU A 1 200 ? 38.434 11.702 84.152 1.00 32.94 190 LEU X C 1
ATOM 1451 O O . LEU A 1 200 ? 39.195 11.939 85.094 1.00 30.86 190 LEU X O 1
ATOM 1456 N N . GLY A 1 201 ? 37.867 10.521 83.968 1.00 30.95 191 GLY X N 1
ATOM 1457 C CA . GLY A 1 201 ? 38.199 9.401 84.822 1.00 38.79 191 GLY X CA 1
ATOM 1458 C C . GLY A 1 201 ? 39.527 8.786 84.430 1.00 32.58 191 GLY X C 1
ATOM 1459 O O . GLY A 1 201 ? 40.079 7.925 85.131 1.00 37.49 191 GLY X O 1
ATOM 1460 N N . LEU A 1 202 ? 40.048 9.219 83.294 1.00 30.75 192 LEU X N 1
ATOM 1461 C CA . LEU A 1 202 ? 41.304 8.669 82.812 1.00 34.92 192 LEU X CA 1
ATOM 1462 C C . LEU A 1 202 ? 42.368 9.744 82.878 1.00 39.18 192 LEU X C 1
ATOM 1463 O O . LEU A 1 202 ? 43.076 9.990 81.904 1.00 34.74 192 LEU X O 1
ATOM 1468 N N . THR A 1 203 ? 42.436 10.408 84.026 1.00 31.07 193 THR X N 1
ATOM 1469 C CA . THR A 1 203 ? 43.524 11.323 84.356 1.00 35.20 193 THR X CA 1
ATOM 1470 C C . THR A 1 203 ? 44.128 10.892 85.688 1.00 28.75 193 THR X C 1
ATOM 1471 O O . THR A 1 203 ? 43.465 10.235 86.483 1.00 39.71 193 THR X O 1
ATOM 1475 N N . PRO A 1 204 ? 45.397 11.242 85.933 1.00 33.50 194 PRO X N 1
ATOM 1476 C CA . PRO A 1 204 ? 46.003 10.888 87.219 1.00 22.85 194 PRO X CA 1
ATOM 1477 C C . PRO A 1 204 ? 45.156 11.404 88.381 1.00 37.55 194 PRO X C 1
ATOM 1478 O O . PRO A 1 204 ? 45.158 10.856 89.473 1.00 49.11 194 PRO X O 1
ATOM 1482 N N . ALA A 1 205 ? 44.408 12.458 88.113 1.00 31.59 195 ALA X N 1
ATOM 1483 C CA . ALA A 1 205 ? 43.568 13.082 89.112 1.00 35.41 195 ALA X CA 1
ATOM 1484 C C . ALA A 1 205 ? 42.518 12.151 89.712 1.00 41.12 195 ALA X C 1
ATOM 1485 O O . ALA A 1 205 ? 42.268 12.213 90.915 1.00 41.14 195 ALA X O 1
ATOM 1487 N N . THR A 1 206 ? 41.877 11.314 88.894 1.00 30.00 196 THR X N 1
ATOM 1488 C CA . THR A 1 206 ? 40.814 10.463 89.429 1.00 24.14 196 THR X CA 1
ATOM 1489 C C . THR A 1 206 ? 41.047 8.988 89.192 1.00 22.89 196 THR X C 1
ATOM 1490 O O . THR A 1 206 ? 40.410 8.143 89.812 1.00 34.28 196 THR X O 1
ATOM 1494 N N . PHE A 1 207 ? 41.962 8.682 88.287 1.00 27.25 197 PHE X N 1
ATOM 1495 C CA . PHE A 1 207 ? 42.148 7.309 87.835 1.00 28.31 197 PHE X CA 1
ATOM 1496 C C . PHE A 1 207 ? 42.440 6.338 88.975 1.00 29.89 197 PHE X C 1
ATOM 1497 O O . PHE A 1 207 ? 43.289 6.595 89.830 1.00 35.82 197 PHE X O 1
ATOM 1505 N N . GLY A 1 208 ? 41.741 5.211 88.974 1.00 36.52 198 GLY X N 1
ATOM 1506 C CA . GLY A 1 208 ? 41.944 4.184 89.984 1.00 25.72 198 GLY X CA 1
ATOM 1507 C C . GLY A 1 208 ? 41.343 4.557 91.328 1.00 40.31 198 GLY X C 1
ATOM 1508 O O . GLY A 1 208 ? 41.432 3.792 92.285 1.00 36.67 198 GLY X O 1
ATOM 1509 N N . GLY A 1 209 ? 40.744 5.741 91.399 1.00 29.53 199 GLY X N 1
ATOM 1510 C CA . GLY A 1 209 ? 40.086 6.193 92.603 1.00 40.64 199 GLY X CA 1
ATOM 1511 C C . GLY A 1 209 ? 38.598 5.980 92.515 1.00 44.76 199 GLY X C 1
ATOM 1512 O O . GLY A 1 209 ? 38.083 5.582 91.487 1.00 48.98 199 GLY X O 1
ATOM 1513 N N . PRO A 1 210 ? 37.894 6.244 93.610 1.00 49.69 200 PRO X N 1
ATOM 1514 C CA . PRO A 1 210 ? 36.443 6.055 93.665 1.00 52.92 200 PRO X CA 1
ATOM 1515 C C . PRO A 1 210 ? 35.669 7.045 92.789 1.00 41.64 200 PRO X C 1
ATOM 1516 O O . PRO A 1 210 ? 34.516 6.775 92.459 1.00 35.19 200 PRO X O 1
ATOM 1520 N N . LEU A 1 211 ? 36.291 8.160 92.418 1.00 25.60 201 LEU X N 1
ATOM 1521 C CA . LEU A 1 211 ? 35.642 9.159 91.575 1.00 33.70 201 LEU X CA 1
ATOM 1522 C C . LEU A 1 211 ? 35.699 8.796 90.084 1.00 38.40 201 LEU X C 1
ATOM 1523 O O . LEU A 1 211 ? 34.952 9.333 89.271 1.00 36.87 201 LEU X O 1
ATOM 1528 N N . GLN A 1 212 ? 36.593 7.884 89.730 1.00 28.18 202 GLN X N 1
ATOM 1529 C CA . GLN A 1 212 ? 36.844 7.584 88.335 1.00 41.17 202 GLN X CA 1
ATOM 1530 C C . GLN A 1 212 ? 35.571 7.352 87.507 1.00 45.46 202 GLN X C 1
ATOM 1531 O O . GLN A 1 212 ? 35.374 7.992 86.481 1.00 34.64 202 GLN X O 1
ATOM 1537 N N . PRO A 1 213 ? 34.700 6.440 87.958 1.00 43.81 203 PRO X N 1
ATOM 1538 C CA . PRO A 1 213 ? 33.537 6.082 87.138 1.00 36.60 203 PRO X CA 1
ATOM 1539 C C . PRO A 1 213 ? 32.547 7.223 86.982 1.00 42.52 203 PRO X C 1
ATOM 1540 O O . PRO A 1 213 ? 31.953 7.393 85.917 1.00 48.76 203 PRO X O 1
ATOM 1544 N N . PHE A 1 214 ? 32.344 7.981 88.044 1.00 38.16 204 PHE X N 1
ATOM 1545 C CA . PHE A 1 214 ? 31.417 9.087 87.968 1.00 42.15 204 PHE X CA 1
ATOM 1546 C C . PHE A 1 214 ? 32.038 10.139 87.065 1.00 45.29 204 PHE X C 1
ATOM 1547 O O . PHE A 1 214 ? 31.345 10.786 86.280 1.00 46.04 204 PHE X O 1
ATOM 1555 N N . ALA A 1 215 ? 33.358 10.273 87.158 1.00 33.62 205 ALA X N 1
ATOM 1556 C CA . ALA A 1 215 ? 34.096 11.201 86.318 1.00 37.21 205 ALA X CA 1
ATOM 1557 C C . ALA A 1 215 ? 33.890 10.851 84.834 1.00 42.83 205 ALA X C 1
ATOM 1558 O O . ALA A 1 215 ? 33.527 11.700 84.025 1.00 34.38 205 ALA X O 1
ATOM 1560 N N . SER A 1 216 ? 34.100 9.585 84.501 1.00 27.85 206 SER X N 1
ATOM 1561 C CA . SER A 1 216 ? 33.984 9.110 83.130 1.00 36.91 206 SER X CA 1
ATOM 1562 C C . SER A 1 216 ? 32.589 9.286 82.548 1.00 40.02 206 SER X C 1
ATOM 1563 O O . SER A 1 216 ? 32.428 9.681 81.392 1.00 45.19 206 SER X O 1
ATOM 1566 N N . GLN A 1 217 ? 31.578 8.994 83.350 1.00 41.67 207 GLN X N 1
ATOM 1567 C CA . GLN A 1 217 ? 30.221 9.031 82.846 1.00 36.34 207 GLN X CA 1
ATOM 1568 C C . GLN A 1 217 ? 29.720 10.467 82.697 1.00 31.03 207 GLN X C 1
ATOM 1569 O O . GLN A 1 217 ? 28.917 10.753 81.821 1.00 39.51 207 GLN X O 1
ATOM 1575 N N . LEU A 1 218 ? 30.184 11.372 83.553 1.00 34.90 208 LEU X N 1
ATOM 1576 C CA . LEU A 1 218 ? 29.811 12.778 83.406 1.00 39.31 208 LEU X CA 1
ATOM 1577 C C . LEU A 1 218 ? 30.522 13.380 82.192 1.00 30.71 208 LEU X C 1
ATOM 1578 O O . LEU A 1 218 ? 30.021 14.296 81.562 1.00 37.14 208 LEU X O 1
ATOM 1583 N N . SER A 1 219 ? 31.706 12.859 81.889 1.00 40.46 209 SER X N 1
ATOM 1584 C CA . SER A 1 219 ? 32.457 13.263 80.710 1.00 42.20 209 SER X CA 1
ATOM 1585 C C . SER A 1 219 ? 31.673 12.853 79.454 1.00 42.36 209 SER X C 1
ATOM 1586 O O . SER A 1 219 ? 31.548 13.620 78.505 1.00 27.29 209 SER X O 1
ATOM 1589 N N . GLY A 1 220 ? 31.147 11.630 79.468 1.00 37.45 210 GLY X N 1
ATOM 1590 C CA . GLY A 1 220 ? 30.313 11.131 78.389 1.00 29.28 210 GLY X CA 1
ATOM 1591 C C . GLY A 1 220 ? 29.100 12.013 78.151 1.00 43.89 210 GLY X C 1
ATOM 1592 O O . GLY A 1 220 ? 28.796 12.381 77.015 1.00 52.20 210 GLY X O 1
ATOM 1593 N N . THR A 1 221 ? 28.409 12.358 79.232 1.00 42.01 211 THR X N 1
ATOM 1594 C CA . THR A 1 221 ? 27.219 13.194 79.158 1.00 45.49 211 THR X CA 1
ATOM 1595 C C . THR A 1 221 ? 27.537 14.555 78.557 1.00 47.77 211 THR X C 1
ATOM 1596 O O . THR A 1 221 ? 26.797 15.052 77.707 1.00 55.21 211 THR X O 1
ATOM 1600 N N . PHE A 1 222 ? 28.639 15.149 79.004 1.00 34.91 212 PHE X N 1
ATOM 1601 C CA . PHE A 1 222 ? 29.112 16.421 78.472 1.00 36.56 212 PHE X CA 1
ATOM 1602 C C . PHE A 1 222 ? 29.291 16.373 76.939 1.00 45.33 212 PHE X C 1
ATOM 1603 O O . PHE A 1 222 ? 28.778 17.215 76.201 1.00 43.35 212 PHE X O 1
ATOM 1611 N N . ASN A 1 223 ? 30.018 15.370 76.472 1.00 40.34 213 ASN X N 1
ATOM 1612 C CA . ASN A 1 223 ? 30.362 15.267 75.061 1.00 46.32 213 ASN X CA 1
ATOM 1613 C C . ASN A 1 223 ? 29.157 14.937 74.191 1.00 49.11 213 ASN X C 1
ATOM 1614 O O . ASN A 1 223 ? 29.071 15.381 73.047 1.00 47.02 213 ASN X O 1
ATOM 1619 N N . ALA A 1 224 ? 28.220 14.171 74.738 1.00 28.29 214 ALA X N 1
ATOM 1620 C CA . ALA A 1 224 ? 27.013 13.826 74.005 1.00 33.00 214 ALA X CA 1
ATOM 1621 C C . ALA A 1 224 ? 26.151 15.064 73.779 1.00 44.49 214 ALA X C 1
ATOM 1622 O O . ALA A 1 224 ? 25.546 15.222 72.720 1.00 42.61 214 ALA X O 1
ATOM 1624 N N . GLU A 1 225 ? 26.099 15.943 74.774 1.00 32.15 215 GLU X N 1
ATOM 1625 C CA . GLU A 1 225 ? 25.373 17.196 74.622 1.00 44.72 215 GLU X CA 1
ATOM 1626 C C . GLU A 1 225 ? 26.119 18.140 73.720 1.00 44.79 215 GLU X C 1
ATOM 1627 O O . GLU A 1 225 ? 25.510 18.918 72.990 1.00 48.36 215 GLU X O 1
ATOM 1633 N N . LEU A 1 226 ? 27.441 18.080 73.807 1.00 35.36 216 LEU X N 1
ATOM 1634 C CA . LEU A 1 226 ? 28.304 18.926 73.018 1.00 35.23 216 LEU X CA 1
ATOM 1635 C C . LEU A 1 226 ? 28.130 18.605 71.544 1.00 45.70 216 LEU X C 1
ATOM 1636 O O . LEU A 1 226 ? 27.856 19.494 70.731 1.00 43.08 216 LEU X O 1
ATOM 1641 N N . THR A 1 227 ? 28.275 17.331 71.196 1.00 38.92 217 THR X N 1
ATOM 1642 C CA . THR A 1 227 ? 28.198 16.953 69.790 1.00 35.31 217 THR X CA 1
ATOM 1643 C C . THR A 1 227 ? 26.792 17.149 69.238 1.00 49.76 217 THR X C 1
ATOM 1644 O O . THR A 1 227 ? 26.617 17.581 68.092 1.00 47.19 217 THR X O 1
ATOM 1648 N N . ALA A 1 228 ? 25.790 16.852 70.060 1.00 41.44 218 ALA X N 1
ATOM 1649 C CA . ALA A 1 228 ? 24.406 17.041 69.647 1.00 42.58 218 ALA X CA 1
ATOM 1650 C C . ALA A 1 228 ? 24.058 18.521 69.452 1.00 45.89 218 ALA X C 1
ATOM 1651 O O . ALA A 1 228 ? 23.440 18.886 68.454 1.00 49.27 218 ALA X O 1
ATOM 1653 N N . GLN A 1 229 ? 24.460 19.372 70.394 1.00 40.31 219 GLN X N 1
ATOM 1654 C CA . GLN A 1 229 ? 24.195 20.803 70.270 1.00 42.47 219 GLN X CA 1
ATOM 1655 C C . GLN A 1 229 ? 24.919 21.378 69.056 1.00 51.21 219 GLN X C 1
ATOM 1656 O O . GLN A 1 229 ? 24.327 22.102 68.257 1.00 50.69 219 GLN X O 1
ATOM 1662 N N . LEU A 1 230 ? 26.198 21.043 68.916 1.00 50.02 220 LEU X N 1
ATOM 1663 C CA . LEU A 1 230 ? 26.984 21.508 67.781 1.00 49.10 220 LEU X CA 1
ATOM 1664 C C . LEU A 1 230 ? 26.368 21.028 66.468 1.00 54.50 220 LEU X C 1
ATOM 1665 O O . LEU A 1 230 ? 26.350 21.745 65.465 1.00 41.07 220 LEU X O 1
ATOM 1670 N N . SER A 1 231 ? 25.865 19.803 66.487 1.00 54.13 221 SER X N 1
ATOM 1671 C CA . SER A 1 231 ? 25.187 19.229 65.333 1.00 46.71 221 SER X CA 1
ATOM 1672 C C . SER A 1 231 ? 24.091 20.168 64.840 1.00 52.96 221 SER X C 1
ATOM 1673 O O . SER A 1 231 ? 23.806 20.252 63.656 1.00 62.85 221 SER X O 1
ATOM 1676 N N . GLN A 1 232 ? 23.489 20.893 65.764 1.00 61.72 222 GLN X N 1
ATOM 1677 C CA . GLN A 1 232 ? 22.357 21.727 65.433 1.00 62.21 222 GLN X CA 1
ATOM 1678 C C . GLN A 1 232 ? 22.693 23.207 65.459 1.00 52.24 222 GLN X C 1
ATOM 1679 O O . GLN A 1 232 ? 21.855 24.031 65.137 1.00 45.74 222 GLN X O 1
ATOM 1685 N N . ALA A 1 233 ? 23.911 23.555 65.848 1.00 59.84 223 ALA X N 1
ATOM 1686 C CA . ALA A 1 233 ? 24.284 24.961 65.901 1.00 55.20 223 ALA X CA 1
ATOM 1687 C C . ALA A 1 233 ? 24.508 25.527 64.500 1.00 47.91 223 ALA X C 1
ATOM 1688 O O . ALA A 1 233 ? 24.323 26.717 64.271 1.00 56.07 223 ALA X O 1
ATOM 1690 N N . GLY A 1 234 ? 24.895 24.670 63.562 1.00 50.01 224 GLY X N 1
ATOM 1691 C CA . GLY A 1 234 ? 25.209 25.122 62.220 1.00 62.01 224 GLY X CA 1
ATOM 1692 C C . GLY A 1 234 ? 26.511 25.908 62.097 1.00 71.92 224 GLY X C 1
ATOM 1693 O O . GLY A 1 234 ? 26.726 26.618 61.116 1.00 77.46 224 GLY X O 1
ATOM 1694 N N . ALA A 1 235 ? 27.385 25.791 63.091 1.00 57.57 225 ALA X N 1
ATOM 1695 C CA . ALA A 1 235 ? 28.717 26.362 62.981 1.00 38.14 225 ALA X CA 1
ATOM 1696 C C . ALA A 1 235 ? 29.639 25.377 62.266 1.00 47.10 225 ALA X C 1
ATOM 1697 O O . ALA A 1 235 ? 29.430 24.167 62.299 1.00 39.14 225 ALA X O 1
ATOM 1699 N N . ASN A 1 236 ? 30.666 25.898 61.616 1.00 49.91 226 ASN X N 1
ATOM 1700 C CA . ASN A 1 236 ? 31.602 25.042 60.906 1.00 39.55 226 ASN X CA 1
ATOM 1701 C C . ASN A 1 236 ? 32.707 24.522 61.813 1.00 30.68 226 ASN X C 1
ATOM 1702 O O . ASN A 1 236 ? 33.825 25.039 61.809 1.00 34.64 226 ASN X O 1
ATOM 1707 N N . VAL A 1 237 ? 32.391 23.477 62.566 1.00 34.28 227 VAL X N 1
ATOM 1708 C CA . VAL A 1 237 ? 33.271 22.964 63.607 1.00 29.26 227 VAL X CA 1
ATOM 1709 C C . VAL A 1 237 ? 34.019 21.691 63.197 1.00 39.74 227 VAL X C 1
ATOM 1710 O O . VAL A 1 237 ? 33.426 20.736 62.701 1.00 37.84 227 VAL X O 1
ATOM 1714 N N . ILE A 1 238 ? 35.329 21.690 63.403 1.00 30.75 228 ILE X N 1
ATOM 1715 C CA . ILE A 1 238 ? 36.114 20.473 63.332 1.00 31.34 228 ILE X CA 1
ATOM 1716 C C . ILE A 1 238 ? 36.283 19.918 64.763 1.00 37.31 228 ILE X C 1
ATOM 1717 O O . ILE A 1 238 ? 37.056 20.449 65.551 1.00 34.38 228 ILE X O 1
ATOM 1722 N N . PRO A 1 239 ? 35.552 18.850 65.103 1.00 35.63 229 PRO X N 1
ATOM 1723 C CA . PRO A 1 239 ? 35.593 18.338 66.481 1.00 29.16 229 PRO X CA 1
ATOM 1724 C C . PRO A 1 239 ? 36.814 17.449 66.713 1.00 32.48 229 PRO X C 1
ATOM 1725 O O . PRO A 1 239 ? 37.138 16.641 65.861 1.00 29.27 229 PRO X O 1
ATOM 1729 N N . LEU A 1 240 ? 37.486 17.589 67.846 1.00 34.73 230 LEU X N 1
ATOM 1730 C CA . LEU A 1 240 ? 38.588 16.684 68.159 1.00 28.64 230 LEU X CA 1
ATOM 1731 C C . LEU A 1 240 ? 38.078 15.548 69.027 1.00 32.22 230 LEU X C 1
ATOM 1732 O O . LEU A 1 240 ? 37.626 15.777 70.150 1.00 38.09 230 LEU X O 1
ATOM 1737 N N . ASN A 1 241 ? 38.109 14.324 68.516 1.00 35.72 231 ASN X N 1
ATOM 1738 C CA . ASN A 1 241 ? 37.693 13.207 69.355 1.00 34.44 231 ASN X CA 1
ATOM 1739 C C . ASN A 1 241 ? 38.823 12.736 70.261 1.00 32.98 231 ASN X C 1
ATOM 1740 O O . ASN A 1 241 ? 39.383 11.650 70.078 1.00 34.53 231 ASN X O 1
ATOM 1745 N N . ILE A 1 242 ? 39.151 13.580 71.234 1.00 36.77 232 ILE X N 1
ATOM 1746 C CA . ILE A 1 242 ? 40.235 13.331 72.188 1.00 35.09 232 ILE X CA 1
ATOM 1747 C C . ILE A 1 242 ? 40.078 12.011 72.970 1.00 30.88 232 ILE X C 1
ATOM 1748 O O . ILE A 1 242 ? 41.025 11.238 73.086 1.00 29.17 232 ILE X O 1
ATOM 1753 N N . PRO A 1 243 ? 38.866 11.732 73.478 1.00 31.94 233 PRO X N 1
ATOM 1754 C CA . PRO A 1 243 ? 38.715 10.463 74.205 1.00 25.56 233 PRO X CA 1
ATOM 1755 C C . PRO A 1 243 ? 39.100 9.232 73.366 1.00 36.95 233 PRO X C 1
ATOM 1756 O O . PRO A 1 243 ? 39.746 8.309 73.867 1.00 37.63 233 PRO X O 1
ATOM 1760 N N . LEU A 1 244 ? 38.702 9.208 72.100 1.00 39.72 234 LEU X N 1
ATOM 1761 C CA . LEU A 1 244 ? 38.997 8.054 71.243 1.00 22.28 234 LEU X CA 1
ATOM 1762 C C . LEU A 1 244 ? 40.488 7.994 70.914 1.00 30.22 234 LEU X C 1
ATOM 1763 O O . LEU A 1 244 ? 41.087 6.924 70.904 1.00 34.66 234 LEU X O 1
ATOM 1768 N N . LEU A 1 245 ? 41.089 9.154 70.664 1.00 26.82 235 LEU X N 1
ATOM 1769 C CA . LEU A 1 245 ? 42.521 9.211 70.450 1.00 30.28 235 LEU X CA 1
ATOM 1770 C C . LEU A 1 245 ? 43.256 8.629 71.662 1.00 34.30 235 LEU X C 1
ATOM 1771 O O . LEU A 1 245 ? 44.140 7.786 71.504 1.00 37.13 235 LEU X O 1
ATOM 1776 N N . LEU A 1 246 ? 42.878 9.060 72.870 1.00 31.13 236 LEU X N 1
ATOM 1777 C CA . LEU A 1 246 ? 43.514 8.544 74.084 1.00 28.43 236 LEU X CA 1
ATOM 1778 C C . LEU A 1 246 ? 43.364 7.030 74.219 1.00 33.85 236 LEU X C 1
ATOM 1779 O O . LEU A 1 246 ? 44.340 6.334 74.506 1.00 33.40 236 LEU X O 1
ATOM 1784 N N . LYS A 1 247 ? 42.158 6.505 74.005 1.00 24.55 237 LYS X N 1
ATOM 1785 C CA . LYS A 1 247 ? 41.989 5.047 74.043 1.00 28.94 237 LYS X CA 1
ATOM 1786 C C . LYS A 1 247 ? 42.961 4.351 73.098 1.00 34.83 237 LYS X C 1
ATOM 1787 O O . LYS A 1 247 ? 43.545 3.330 73.444 1.00 47.48 237 LYS X O 1
ATOM 1793 N N . GLU A 1 248 ? 43.143 4.915 71.908 1.00 38.05 238 GLU X N 1
ATOM 1794 C CA . GLU A 1 248 ? 44.047 4.330 70.935 1.00 38.50 238 GLU X CA 1
ATOM 1795 C C . GLU A 1 248 ? 45.483 4.402 71.426 1.00 31.00 238 GLU X C 1
ATOM 1796 O O . GLU A 1 248 ? 46.249 3.456 71.271 1.00 37.79 238 GLU X O 1
ATOM 1802 N N . GLY A 1 249 ? 45.850 5.530 72.019 1.00 28.24 239 GLY X N 1
ATOM 1803 C CA . GLY A 1 249 ? 47.156 5.639 72.640 1.00 33.61 239 GLY X CA 1
ATOM 1804 C C . GLY A 1 249 ? 47.360 4.596 73.734 1.00 44.04 239 GLY X C 1
ATOM 1805 O O . GLY A 1 249 ? 48.424 3.972 73.817 1.00 37.84 239 GLY X O 1
ATOM 1806 N N . MET A 1 250 ? 46.345 4.408 74.582 1.00 36.07 240 MET X N 1
ATOM 1807 C CA . MET A 1 250 ? 46.428 3.419 75.651 1.00 32.56 240 MET X CA 1
ATOM 1808 C C . MET A 1 250 ? 46.641 2.023 75.104 1.00 37.93 240 MET X C 1
ATOM 1809 O O . MET A 1 250 ? 47.421 1.252 75.654 1.00 45.27 240 MET X O 1
ATOM 1814 N N . ALA A 1 251 ? 45.937 1.690 74.025 1.00 35.45 241 ALA X N 1
ATOM 1815 C CA . ALA A 1 251 ? 46.064 0.360 73.435 1.00 38.80 241 ALA X CA 1
ATOM 1816 C C . ALA A 1 251 ? 47.404 0.174 72.739 1.00 36.02 241 ALA X C 1
ATOM 1817 O O . ALA A 1 251 ? 47.915 -0.937 72.661 1.00 39.94 241 ALA X O 1
ATOM 1819 N N . ASN A 1 252 ? 47.988 1.266 72.261 1.00 32.67 242 ASN X N 1
ATOM 1820 C CA . ASN A 1 252 ? 49.228 1.165 71.510 1.00 37.80 242 ASN X CA 1
ATOM 1821 C C . ASN A 1 252 ? 50.173 2.356 71.700 1.00 37.05 242 ASN X C 1
ATOM 1822 O O . ASN A 1 252 ? 50.422 3.127 70.776 1.00 44.38 242 ASN X O 1
ATOM 1827 N N . PRO A 1 253 ? 50.743 2.474 72.896 1.00 40.10 243 PRO X N 1
ATOM 1828 C CA . PRO A 1 253 ? 51.483 3.666 73.326 1.00 33.24 243 PRO X CA 1
ATOM 1829 C C . PRO A 1 253 ? 52.712 3.968 72.467 1.00 29.02 243 PRO X C 1
ATOM 1830 O O . PRO A 1 253 ? 52.976 5.125 72.173 1.00 36.33 243 PRO X O 1
ATOM 1834 N N . ALA A 1 254 ? 53.462 2.942 72.097 1.00 34.59 244 ALA X N 1
ATOM 1835 C CA . ALA A 1 254 ? 54.675 3.108 71.303 1.00 39.75 244 ALA X CA 1
ATOM 1836 C C . ALA A 1 254 ? 54.397 3.814 69.973 1.00 40.86 244 ALA X C 1
ATOM 1837 O O . ALA A 1 254 ? 55.262 4.509 69.437 1.00 43.68 244 ALA X O 1
ATOM 1839 N N . SER A 1 255 ? 53.188 3.636 69.450 1.00 39.86 245 SER X N 1
ATOM 1840 C CA . SER A 1 255 ? 52.777 4.290 68.207 1.00 40.26 245 SER X CA 1
ATOM 1841 C C . SER A 1 255 ? 52.610 5.798 68.396 1.00 44.94 245 SER X C 1
ATOM 1842 O O . SER A 1 255 ? 52.585 6.563 67.426 1.00 50.32 245 SER X O 1
ATOM 1845 N N . PHE A 1 256 ? 52.486 6.219 69.649 1.00 40.16 246 PHE X N 1
ATOM 1846 C CA . PHE A 1 256 ? 52.391 7.637 69.982 1.00 38.72 246 PHE X CA 1
ATOM 1847 C C . PHE A 1 256 ? 53.700 8.153 70.576 1.00 35.71 246 PHE X C 1
ATOM 1848 O O . PHE A 1 256 ? 53.793 9.314 70.961 1.00 38.04 246 PHE X O 1
ATOM 1856 N N . GLY A 1 257 ? 54.710 7.291 70.646 1.00 36.17 247 GLY X N 1
ATOM 1857 C CA . GLY A 1 257 ? 55.987 7.675 71.221 1.00 35.86 247 GLY X CA 1
ATOM 1858 C C . GLY A 1 257 ? 56.007 7.629 72.742 1.00 44.65 247 GLY X C 1
ATOM 1859 O O . GLY A 1 257 ? 56.946 8.121 73.374 1.00 39.76 247 GLY X O 1
ATOM 1860 N N . LEU A 1 258 ? 54.967 7.047 73.330 1.00 26.55 248 LEU X N 1
ATOM 1861 C CA . LEU A 1 258 ? 54.904 6.887 74.773 1.00 34.46 248 LEU X CA 1
ATOM 1862 C C . LEU A 1 258 ? 55.539 5.566 75.179 1.00 33.25 248 LEU X C 1
ATOM 1863 O O . LEU A 1 258 ? 55.616 4.648 74.371 1.00 43.85 248 LEU X O 1
ATOM 1868 N N . ALA A 1 259 ? 56.013 5.490 76.422 1.00 41.63 249 ALA X N 1
ATOM 1869 C CA . ALA A 1 259 ? 56.591 4.261 76.961 1.00 35.76 249 ALA X CA 1
ATOM 1870 C C . ALA A 1 259 ? 55.532 3.178 77.109 1.00 41.24 249 ALA X C 1
ATOM 1871 O O . ALA A 1 259 ? 54.506 3.378 77.764 1.00 52.57 249 ALA X O 1
ATOM 1873 N N . ALA A 1 260 ? 55.798 2.023 76.508 1.00 42.66 250 ALA X N 1
ATOM 1874 C CA . ALA A 1 260 ? 54.813 0.951 76.427 1.00 43.62 250 ALA X CA 1
ATOM 1875 C C . ALA A 1 260 ? 54.723 0.108 77.700 1.00 48.06 250 ALA X C 1
ATOM 1876 O O . ALA A 1 260 ? 53.783 -0.668 77.868 1.00 47.43 250 ALA X O 1
ATOM 1878 N N . ASP A 1 261 ? 55.698 0.263 78.591 1.00 40.50 251 ASP X N 1
ATOM 1879 C CA . ASP A 1 261 ? 55.748 -0.527 79.805 1.00 47.77 251 ASP X CA 1
ATOM 1880 C C . ASP A 1 261 ? 55.312 0.256 81.047 1.00 47.80 251 ASP X C 1
ATOM 1881 O O . ASP A 1 261 ? 55.516 -0.203 82.160 1.00 46.02 251 ASP X O 1
ATOM 1886 N N . GLN A 1 262 ? 54.714 1.428 80.859 1.00 40.11 252 GLN X N 1
ATOM 1887 C CA . GLN A 1 262 ? 54.387 2.297 81.996 1.00 31.40 252 GLN X CA 1
ATOM 1888 C C . GLN A 1 262 ? 52.894 2.496 82.188 1.00 29.65 252 GLN X C 1
ATOM 1889 O O . GLN A 1 262 ? 52.090 2.293 81.277 1.00 42.20 252 GLN X O 1
ATOM 1895 N N . ASN A 1 263 ? 52.543 2.930 83.388 1.00 30.25 253 ASN X N 1
ATOM 1896 C CA . ASN A 1 263 ? 51.173 3.278 83.727 1.00 33.45 253 ASN X CA 1
ATOM 1897 C C . ASN A 1 263 ? 50.946 4.736 83.372 1.00 27.19 253 ASN X C 1
ATOM 1898 O O . ASN A 1 263 ? 51.270 5.618 84.153 1.00 29.37 253 ASN X O 1
ATOM 1903 N N . LEU A 1 264 ? 50.422 4.980 82.177 1.00 31.75 254 LEU X N 1
ATOM 1904 C CA . LEU A 1 264 ? 50.427 6.321 81.616 1.00 23.23 254 LEU X CA 1
ATOM 1905 C C . LEU A 1 264 ? 49.269 7.169 82.105 1.00 29.89 254 LEU X C 1
ATOM 1906 O O . LEU A 1 264 ? 49.276 8.396 81.958 1.00 27.25 254 LEU X O 1
ATOM 1911 N N . ILE A 1 265 ? 48.270 6.524 82.684 1.00 32.55 255 ILE X N 1
ATOM 1912 C CA . ILE A 1 265 ? 47.126 7.275 83.187 1.00 25.24 255 ILE X CA 1
ATOM 1913 C C . ILE A 1 265 ? 47.254 7.559 84.682 1.00 27.24 255 ILE X C 1
ATOM 1914 O O . ILE A 1 265 ? 46.717 8.548 85.173 1.00 29.76 255 ILE X O 1
ATOM 1919 N N . GLY A 1 266 ? 47.976 6.693 85.396 1.00 25.67 256 GLY X N 1
ATOM 1920 C CA . GLY A 1 266 ? 48.100 6.796 86.838 1.00 23.28 256 GLY X CA 1
ATOM 1921 C C . GLY A 1 266 ? 49.397 7.415 87.343 1.00 39.83 256 GLY X C 1
ATOM 1922 O O . GLY A 1 266 ? 49.551 7.626 88.539 1.00 37.55 256 GLY X O 1
ATOM 1923 N N . THR A 1 267 ? 50.340 7.701 86.448 1.00 30.64 257 THR X N 1
ATOM 1924 C CA . THR A 1 267 ? 51.559 8.389 86.867 1.00 20.78 257 THR X CA 1
ATOM 1925 C C . THR A 1 267 ? 51.861 9.562 85.940 1.00 35.69 257 THR X C 1
ATOM 1926 O O . THR A 1 267 ? 51.421 9.596 84.792 1.00 29.38 257 THR X O 1
ATOM 1930 N N . CYS A 1 268 ? 52.617 10.516 86.460 1.00 29.27 258 CYS X N 1
ATOM 1931 C CA . CYS A 1 268 ? 52.919 11.758 85.782 1.00 23.47 258 CYS X CA 1
ATOM 1932 C C . CYS A 1 268 ? 54.394 12.050 85.881 1.00 26.04 258 CYS X C 1
ATOM 1933 O O . CYS A 1 268 ? 55.134 11.371 86.590 1.00 29.56 258 CYS X O 1
ATOM 1936 N N . PHE A 1 269 ? 54.807 13.102 85.193 1.00 27.36 259 PHE X N 1
ATOM 1937 C CA . PHE A 1 269 ? 56.208 13.453 85.089 1.00 30.04 259 PHE X CA 1
ATOM 1938 C C . PHE A 1 269 ? 56.674 14.293 86.263 1.00 28.14 259 PHE X C 1
ATOM 1939 O O . PHE A 1 269 ? 57.764 14.088 86.795 1.00 28.18 259 PHE X O 1
ATOM 1947 N N . SER A 1 270 ? 55.850 15.251 86.658 1.00 23.05 260 SER X N 1
ATOM 1948 C CA . SER A 1 270 ? 56.259 16.257 87.634 1.00 22.28 260 SER X CA 1
ATOM 1949 C C . SER A 1 270 ? 56.028 15.867 89.108 1.00 39.83 260 SER X C 1
ATOM 1950 O O . SER A 1 270 ? 56.741 16.345 89.999 1.00 30.21 260 SER X O 1
ATOM 1953 N N . GLY A 1 271 ? 55.038 15.016 89.370 1.00 34.07 261 GLY X N 1
ATOM 1954 C CA . GLY A 1 271 ? 54.699 14.680 90.743 1.00 26.81 261 GLY X CA 1
ATOM 1955 C C . GLY A 1 271 ? 53.787 15.681 91.455 1.00 35.95 261 GLY X C 1
ATOM 1956 O O . GLY A 1 271 ? 53.455 15.506 92.628 1.00 39.19 261 GLY X O 1
ATOM 1957 N N . ASN A 1 272 ? 53.356 16.721 90.751 1.00 35.09 262 ASN X N 1
ATOM 1958 C CA . ASN A 1 272 ? 52.468 17.719 91.343 1.00 28.29 262 ASN X CA 1
ATOM 1959 C C . ASN A 1 272 ? 51.033 17.266 91.373 1.00 39.86 262 ASN X C 1
ATOM 1960 O O . ASN A 1 272 ? 50.348 17.341 90.354 1.00 32.71 262 ASN X O 1
ATOM 1965 N N . GLY A 1 273 ? 50.562 16.821 92.536 1.00 32.08 263 GLY X N 1
ATOM 1966 C CA . GLY A 1 273 ? 49.192 16.349 92.649 1.00 15.11 263 GLY X CA 1
ATOM 1967 C C . GLY A 1 273 ? 48.974 14.978 92.029 1.00 22.40 263 GLY X C 1
ATOM 1968 O O . GLY A 1 273 ? 47.843 14.631 91.656 1.00 32.12 263 GLY X O 1
ATOM 1969 N N . CYS A 1 274 ? 50.044 14.182 91.953 1.00 20.02 264 CYS X N 1
ATOM 1970 C CA . CYS A 1 274 ? 50.001 12.899 91.262 1.00 21.88 264 CYS X CA 1
ATOM 1971 C C . CYS A 1 274 ? 51.276 12.104 91.497 1.00 27.60 264 CYS X C 1
ATOM 1972 O O . CYS A 1 274 ? 52.324 12.673 91.778 1.00 25.02 264 CYS X O 1
ATOM 1975 N N . THR A 1 275 ? 51.186 10.790 91.340 1.00 25.22 265 THR X N 1
ATOM 1976 C CA . THR A 1 275 ? 52.337 9.918 91.495 1.00 26.83 265 THR X CA 1
ATOM 1977 C C . THR A 1 275 ? 53.351 10.072 90.371 1.00 31.25 265 THR X C 1
ATOM 1978 O O . THR A 1 275 ? 53.098 9.684 89.230 1.00 35.77 265 THR X O 1
ATOM 1982 N N . MET A 1 276 ? 54.508 10.622 90.708 1.00 32.32 266 MET X N 1
ATOM 1983 C CA . MET A 1 276 ? 55.602 10.715 89.766 1.00 27.45 266 MET X CA 1
ATOM 1984 C C . MET A 1 276 ? 56.002 9.361 89.220 1.00 33.74 266 MET X C 1
ATOM 1985 O O . MET A 1 276 ? 56.248 8.435 89.981 1.00 38.76 266 MET X O 1
ATOM 1990 N N . ASN A 1 277 ? 56.091 9.245 87.898 1.00 32.21 267 ASN X N 1
ATOM 1991 C CA . ASN A 1 277 ? 56.646 8.031 87.324 1.00 33.93 267 ASN X CA 1
ATOM 1992 C C . ASN A 1 277 ? 58.089 7.798 87.813 1.00 35.59 267 ASN X C 1
ATOM 1993 O O . ASN A 1 277 ? 58.937 8.671 87.705 1.00 40.22 267 ASN X O 1
ATOM 1998 N N . PRO A 1 278 ? 58.360 6.617 88.377 1.00 42.57 268 PRO X N 1
ATOM 1999 C CA . PRO A 1 278 ? 59.693 6.284 88.917 1.00 30.24 268 PRO X CA 1
ATOM 2000 C C . PRO A 1 278 ? 60.796 6.236 87.870 1.00 32.48 268 PRO X C 1
ATOM 2001 O O . PRO A 1 278 ? 61.953 6.543 88.179 1.00 36.47 268 PRO X O 1
ATOM 2005 N N . THR A 1 279 ? 60.459 5.836 86.649 1.00 40.39 269 THR X N 1
ATOM 2006 C CA . THR A 1 279 ? 61.469 5.742 85.606 1.00 24.86 269 THR X CA 1
ATOM 2007 C C . THR A 1 279 ? 61.721 7.056 84.860 1.00 29.30 269 THR X C 1
ATOM 2008 O O . THR A 1 279 ? 62.874 7.471 84.705 1.00 39.72 269 THR X O 1
ATOM 2012 N N . TYR A 1 280 ? 60.646 7.703 84.406 1.00 35.52 270 TYR X N 1
ATOM 2013 C CA . TYR A 1 280 ? 60.749 8.823 83.463 1.00 23.81 270 TYR X CA 1
ATOM 2014 C C . TYR A 1 280 ? 60.340 10.145 84.091 1.00 36.55 270 TYR X C 1
ATOM 2015 O O . TYR A 1 280 ? 60.418 11.201 83.450 1.00 27.81 270 TYR X O 1
ATOM 2024 N N . GLY A 1 281 ? 59.916 10.080 85.353 1.00 26.93 271 GLY X N 1
ATOM 2025 C CA . GLY A 1 281 ? 59.506 11.257 86.092 1.00 20.65 271 GLY X CA 1
ATOM 2026 C C . GLY A 1 281 ? 60.654 12.211 86.328 1.00 32.44 271 GLY X C 1
ATOM 2027 O O . GLY A 1 281 ? 61.824 11.867 86.121 1.00 21.95 271 GLY X O 1
ATOM 2028 N N . ILE A 1 282 ? 60.324 13.422 86.763 1.00 22.48 272 ILE X N 1
ATOM 2029 C CA . ILE A 1 282 ? 61.331 14.477 86.865 1.00 26.27 272 ILE X CA 1
ATOM 2030 C C . ILE A 1 282 ? 62.498 14.055 87.773 1.00 41.76 272 ILE X C 1
ATOM 2031 O O . ILE A 1 282 ? 63.650 14.415 87.533 1.00 43.62 272 ILE X O 1
ATOM 2036 N N . ASN A 1 283 ? 62.199 13.271 88.805 1.00 36.45 273 ASN X N 1
ATOM 2037 C CA . ASN A 1 283 ? 63.259 12.731 89.639 1.00 46.93 273 ASN X CA 1
ATOM 2038 C C . ASN A 1 283 ? 63.392 11.228 89.567 1.00 47.99 273 ASN X C 1
ATOM 2039 O O . ASN A 1 283 ? 63.832 10.604 90.529 1.00 40.76 273 ASN X O 1
ATOM 2044 N N . GLY A 1 284 ? 63.022 10.656 88.426 1.00 39.76 274 GLY X N 1
ATOM 2045 C CA . GLY A 1 284 ? 63.174 9.231 88.216 1.00 28.17 274 GLY X CA 1
ATOM 2046 C C . GLY A 1 284 ? 64.578 8.872 87.779 1.00 36.50 274 GLY X C 1
ATOM 2047 O O . GLY A 1 284 ? 65.440 9.741 87.626 1.00 46.18 274 GLY X O 1
ATOM 2048 N N . SER A 1 285 ? 64.805 7.583 87.559 1.00 35.29 275 SER X N 1
ATOM 2049 C CA . SER A 1 285 ? 66.107 7.093 87.095 1.00 33.51 275 SER X CA 1
ATOM 2050 C C . SER A 1 285 ? 66.552 7.672 85.753 1.00 47.29 275 SER X C 1
ATOM 2051 O O . SER A 1 285 ? 67.743 7.953 85.555 1.00 50.27 275 SER X O 1
ATOM 2054 N N . THR A 1 286 ? 65.612 7.836 84.823 1.00 44.95 276 THR X N 1
ATOM 2055 C CA . THR A 1 286 ? 65.935 8.450 83.527 1.00 31.72 276 THR X CA 1
ATOM 2056 C C . THR A 1 286 ? 64.850 9.422 83.121 1.00 33.57 276 THR X C 1
ATOM 2057 O O . THR A 1 286 ? 63.994 9.093 82.305 1.00 35.86 276 THR X O 1
ATOM 2061 N N . PRO A 1 287 ? 64.870 10.627 83.707 1.00 40.22 277 PRO X N 1
ATOM 2062 C CA . PRO A 1 287 ? 63.754 11.547 83.443 1.00 29.21 277 PRO X CA 1
ATOM 2063 C C . PRO A 1 287 ? 63.588 11.833 81.945 1.00 28.27 277 PRO X C 1
ATOM 2064 O O . PRO A 1 287 ? 64.543 12.113 81.235 1.00 38.20 277 PRO X O 1
ATOM 2068 N N . ASP A 1 288 ? 62.359 11.721 81.476 1.00 33.08 278 ASP X N 1
ATOM 2069 C CA . ASP A 1 288 ? 62.047 12.011 80.104 1.00 27.59 278 ASP X CA 1
ATOM 2070 C C . ASP A 1 288 ? 60.559 12.239 79.997 1.00 27.89 278 ASP X C 1
ATOM 2071 O O . ASP A 1 288 ? 59.789 11.293 79.971 1.00 29.74 278 ASP X O 1
ATOM 2076 N N . PRO A 1 289 ? 60.151 13.510 79.920 1.00 35.48 279 PRO X N 1
ATOM 2077 C CA . PRO A 1 289 ? 58.721 13.837 79.852 1.00 22.73 279 PRO X CA 1
ATOM 2078 C C . PRO A 1 289 ? 58.092 13.310 78.543 1.00 33.66 279 PRO X C 1
ATOM 2079 O O . PRO A 1 289 ? 56.900 13.011 78.511 1.00 33.25 279 PRO X O 1
ATOM 2083 N N . SER A 1 290 ? 58.894 13.167 77.487 1.00 26.17 280 SER X N 1
ATOM 2084 C CA . SER A 1 290 ? 58.346 12.751 76.199 1.00 38.06 280 SER X CA 1
ATOM 2085 C C . SER A 1 290 ? 57.881 11.300 76.247 1.00 29.42 280 SER X C 1
ATOM 2086 O O . SER A 1 290 ? 57.154 10.845 75.366 1.00 33.04 280 SER X O 1
ATOM 2089 N N . LYS A 1 291 ? 58.299 10.580 77.283 1.00 27.31 281 LYS X N 1
ATOM 2090 C CA . LYS A 1 291 ? 57.934 9.169 77.419 1.00 27.87 281 LYS X CA 1
ATOM 2091 C C . LYS A 1 291 ? 56.619 8.993 78.143 1.00 26.57 281 LYS X C 1
ATOM 2092 O O . LYS A 1 291 ? 56.093 7.889 78.232 1.00 30.95 281 LYS X O 1
ATOM 2098 N N . LEU A 1 292 ? 56.091 10.099 78.653 1.00 34.13 282 LEU X N 1
ATOM 2099 C CA . LEU A 1 292 ? 54.873 10.064 79.440 1.00 28.65 282 LEU X CA 1
ATOM 2100 C C . LEU A 1 292 ? 53.789 10.903 78.799 1.00 34.45 282 LEU X C 1
ATOM 2101 O O . LEU A 1 292 ? 54.065 11.755 77.960 1.00 28.19 282 LEU X O 1
ATOM 2106 N N . LEU A 1 293 ? 52.552 10.659 79.214 1.00 27.69 283 LEU X N 1
ATOM 2107 C CA . LEU A 1 293 ? 51.407 11.391 78.711 1.00 24.21 283 LEU X CA 1
ATOM 2108 C C . LEU A 1 293 ? 51.100 12.606 79.581 1.00 29.56 283 LEU X C 1
ATOM 2109 O O . LEU A 1 293 ? 50.887 13.709 79.066 1.00 28.88 283 LEU X O 1
ATOM 2114 N N . PHE A 1 294 ? 51.064 12.399 80.897 1.00 29.76 284 PHE X N 1
ATOM 2115 C CA . PHE A 1 294 ? 50.679 13.461 81.833 1.00 25.26 284 PHE X CA 1
ATOM 2116 C C . PHE A 1 294 ? 51.850 14.133 82.537 1.00 19.09 284 PHE X C 1
ATOM 2117 O O . PHE A 1 294 ? 52.716 13.478 83.109 1.00 21.69 284 PHE X O 1
ATOM 2125 N N . ASN A 1 295 ? 51.883 15.454 82.478 1.00 23.23 285 ASN X N 1
ATOM 2126 C CA . ASN A 1 295 ? 52.896 16.197 83.209 1.00 32.73 285 ASN X CA 1
ATOM 2127 C C . ASN A 1 295 ? 52.560 16.300 84.703 1.00 33.23 285 ASN X C 1
ATOM 2128 O O . ASN A 1 295 ? 53.416 16.108 85.566 1.00 31.88 285 ASN X O 1
ATOM 2133 N N . ASP A 1 296 ? 51.303 16.612 84.991 1.00 19.43 286 ASP X N 1
ATOM 2134 C CA . ASP A 1 296 ? 50.789 16.614 86.353 1.00 17.31 286 ASP X CA 1
ATOM 2135 C C . ASP A 1 296 ? 49.470 15.847 86.372 1.00 28.10 286 ASP X C 1
ATOM 2136 O O . ASP A 1 296 ? 49.308 14.876 85.626 1.00 26.61 286 ASP X O 1
ATOM 2141 N N . SER A 1 297 ? 48.528 16.245 87.217 1.00 24.42 287 SER X N 1
ATOM 2142 C CA . SER A 1 297 ? 47.331 15.408 87.380 1.00 31.46 287 SER X CA 1
ATOM 2143 C C . SER A 1 297 ? 46.369 15.453 86.184 1.00 30.47 287 SER X C 1
ATOM 2144 O O . SER A 1 297 ? 45.589 14.530 85.988 1.00 33.60 287 SER X O 1
ATOM 2147 N N . VAL A 1 298 ? 46.432 16.514 85.383 1.00 27.35 288 VAL X N 1
ATOM 2148 C CA . VAL A 1 298 ? 45.529 16.639 84.241 1.00 24.37 288 VAL X CA 1
ATOM 2149 C C . VAL A 1 298 ? 46.194 17.142 82.960 1.00 29.33 288 VAL X C 1
ATOM 2150 O O . VAL A 1 298 ? 45.657 16.951 81.877 1.00 33.33 288 VAL X O 1
ATOM 2154 N N . HIS A 1 299 ? 47.350 17.786 83.078 1.00 26.54 289 HIS X N 1
ATOM 2155 C CA . HIS A 1 299 ? 47.989 18.426 81.929 1.00 22.88 289 HIS X CA 1
ATOM 2156 C C . HIS A 1 299 ? 49.008 17.566 81.183 1.00 35.89 289 HIS X C 1
ATOM 2157 O O . HIS A 1 299 ? 49.932 16.997 81.788 1.00 21.50 289 HIS X O 1
ATOM 2164 N N . PRO A 1 300 ? 48.861 17.502 79.851 1.00 31.34 290 PRO X N 1
ATOM 2165 C CA . PRO A 1 300 ? 49.688 16.653 78.980 1.00 34.50 290 PRO X CA 1
ATOM 2166 C C . PRO A 1 300 ? 51.136 17.127 78.872 1.00 31.98 290 PRO X C 1
ATOM 2167 O O . PRO A 1 300 ? 51.412 18.326 78.887 1.00 17.20 290 PRO X O 1
ATOM 2171 N N . THR A 1 301 ? 52.056 16.176 78.759 1.00 17.19 291 THR X N 1
ATOM 2172 C CA . THR A 1 301 ? 53.441 16.494 78.474 1.00 29.54 291 THR X CA 1
ATOM 2173 C C . THR A 1 301 ? 53.629 16.951 77.013 1.00 39.72 291 THR X C 1
ATOM 2174 O O . THR A 1 301 ? 52.693 16.965 76.205 1.00 30.26 291 THR X O 1
ATOM 2178 N N . ILE A 1 302 ? 54.864 17.300 76.682 1.00 30.55 292 ILE X N 1
ATOM 2179 C CA . ILE A 1 302 ? 55.215 17.672 75.331 1.00 24.64 292 ILE X CA 1
ATOM 2180 C C . ILE A 1 302 ? 54.689 16.626 74.323 1.00 36.37 292 ILE X C 1
ATOM 2181 O O . ILE A 1 302 ? 54.183 16.978 73.240 1.00 27.46 292 ILE X O 1
ATOM 2186 N N . THR A 1 303 ? 54.778 15.346 74.680 1.00 31.22 293 THR X N 1
ATOM 2187 C CA . THR A 1 303 ? 54.296 14.292 73.775 1.00 37.26 293 THR X CA 1
ATOM 2188 C C . THR A 1 303 ? 52.788 14.360 73.538 1.00 26.97 293 THR X C 1
ATOM 2189 O O . THR A 1 303 ? 52.335 14.232 72.395 1.00 38.27 293 THR X O 1
ATOM 2193 N N . GLY A 1 304 ? 52.025 14.601 74.605 1.00 30.10 294 GLY X N 1
ATOM 2194 C CA . GLY A 1 304 ? 50.588 14.817 74.487 1.00 25.48 294 GLY X CA 1
ATOM 2195 C C . GLY A 1 304 ? 50.256 16.059 73.678 1.00 24.22 294 GLY X C 1
ATOM 2196 O O . GLY A 1 304 ? 49.305 16.087 72.909 1.00 30.40 294 GLY X O 1
ATOM 2197 N N . GLN A 1 305 ? 51.047 17.108 73.865 1.00 29.28 295 GLN X N 1
ATOM 2198 C CA . GLN A 1 305 ? 50.809 18.348 73.153 1.00 24.20 295 GLN X CA 1
ATOM 2199 C C . GLN A 1 305 ? 51.015 18.151 71.640 1.00 28.90 295 GLN X C 1
ATOM 2200 O O . GLN A 1 305 ? 50.251 18.661 70.826 1.00 27.46 295 GLN X O 1
ATOM 2206 N N . ARG A 1 306 ? 52.053 17.407 71.280 1.00 27.07 296 ARG X N 1
ATOM 2207 C CA . ARG A 1 306 ? 52.344 17.115 69.876 1.00 28.65 296 ARG X CA 1
ATOM 2208 C C . ARG A 1 306 ? 51.260 16.258 69.237 1.00 27.41 296 ARG X C 1
ATOM 2209 O O . ARG A 1 306 ? 50.835 16.513 68.107 1.00 34.15 296 ARG X O 1
ATOM 2217 N N . LEU A 1 307 ? 50.795 15.267 69.985 1.00 21.02 297 LEU X N 1
ATOM 2218 C CA . LEU A 1 307 ? 49.691 14.417 69.568 1.00 19.25 297 LEU X CA 1
ATOM 2219 C C . LEU A 1 307 ? 48.459 15.221 69.237 1.00 23.81 297 LEU X C 1
ATOM 2220 O O . LEU A 1 307 ? 47.810 14.980 68.228 1.00 37.33 297 LEU X O 1
ATOM 2225 N N . ILE A 1 308 ? 48.124 16.170 70.102 1.00 33.42 298 ILE X N 1
ATOM 2226 C CA . ILE A 1 308 ? 46.928 16.965 69.897 1.00 26.45 298 ILE X CA 1
ATOM 2227 C C . ILE A 1 308 ? 47.106 17.821 68.648 1.00 31.73 298 ILE X C 1
ATOM 2228 O O . ILE A 1 308 ? 46.215 17.895 67.805 1.00 33.39 298 ILE X O 1
ATOM 2233 N N . ALA A 1 309 ? 48.277 18.443 68.527 1.00 25.91 299 ALA X N 1
ATOM 2234 C CA . ALA A 1 309 ? 48.596 19.266 67.364 1.00 20.35 299 ALA X CA 1
ATOM 2235 C C . ALA A 1 309 ? 48.563 18.441 66.063 1.00 31.62 299 ALA X C 1
ATOM 2236 O O . ALA A 1 309 ? 47.927 18.836 65.086 1.00 22.13 299 ALA X O 1
ATOM 2238 N N . ASP A 1 310 ? 49.237 17.290 66.077 1.00 25.33 300 ASP X N 1
ATOM 2239 C CA . ASP A 1 310 ? 49.301 16.395 64.927 1.00 26.97 300 ASP X CA 1
ATOM 2240 C C . ASP A 1 310 ? 47.931 15.842 64.549 1.00 32.37 300 ASP X C 1
ATOM 2241 O O . ASP A 1 310 ? 47.619 15.691 63.371 1.00 38.77 300 ASP X O 1
ATOM 2246 N N . TYR A 1 311 ? 47.118 15.556 65.559 1.00 33.42 301 TYR X N 1
ATOM 2247 C CA . TYR A 1 311 ? 45.764 15.065 65.350 1.00 30.51 301 TYR X CA 1
ATOM 2248 C C . TYR A 1 311 ? 44.927 16.117 64.627 1.00 34.10 301 TYR X C 1
ATOM 2249 O O . TYR A 1 311 ? 44.200 15.813 63.685 1.00 32.10 301 TYR X O 1
ATOM 2258 N N . THR A 1 312 ? 45.013 17.356 65.090 1.00 32.21 302 THR X N 1
ATOM 2259 C CA . THR A 1 312 ? 44.246 18.432 64.486 1.00 34.30 302 THR X CA 1
ATOM 2260 C C . THR A 1 312 ? 44.741 18.669 63.060 1.00 37.61 302 THR X C 1
ATOM 2261 O O . THR A 1 312 ? 43.959 18.877 62.140 1.00 35.33 302 THR X O 1
ATOM 2265 N N . TYR A 1 313 ? 46.053 18.607 62.889 1.00 35.29 303 TYR X N 1
ATOM 2266 C CA . TYR A 1 313 ? 46.659 18.838 61.600 1.00 35.31 303 TYR X CA 1
ATOM 2267 C C . TYR A 1 313 ? 46.224 17.772 60.583 1.00 42.17 303 TYR X C 1
ATOM 2268 O O . TYR A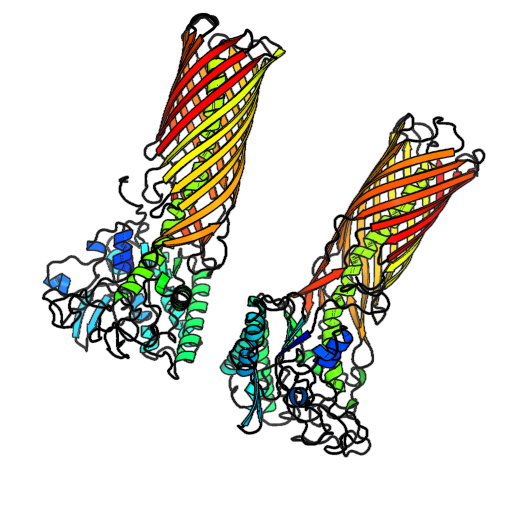 1 313 ? 45.976 18.071 59.417 1.00 35.28 303 TYR X O 1
ATOM 2277 N N . SER A 1 314 ? 46.120 16.530 61.034 1.00 35.63 304 SER X N 1
ATOM 2278 C CA . SER A 1 314 ? 45.777 15.442 60.134 1.00 26.44 304 SER X CA 1
ATOM 2279 C C . SER A 1 314 ? 44.389 15.659 59.582 1.00 34.98 304 SER X C 1
ATOM 2280 O O . SER A 1 314 ? 44.112 15.344 58.427 1.00 40.91 304 SER X O 1
ATOM 2283 N N . LEU A 1 315 ? 43.512 16.200 60.417 1.00 27.55 305 LEU X N 1
ATOM 2284 C CA . LEU A 1 315 ? 42.153 16.483 60.004 1.00 34.03 305 LEU X CA 1
ATOM 2285 C C . LEU A 1 315 ? 42.151 17.660 59.038 1.00 42.89 305 LEU X C 1
ATOM 2286 O O . LEU A 1 315 ? 41.472 17.645 58.014 1.00 36.86 305 LEU X O 1
ATOM 2291 N N . LEU A 1 316 ? 42.916 18.684 59.386 1.00 39.50 306 LEU X N 1
ATOM 2292 C CA . LEU A 1 316 ? 42.944 19.912 58.622 1.00 30.74 306 LEU X CA 1
ATOM 2293 C C . LEU A 1 316 ? 43.603 19.730 57.250 1.00 38.87 306 LEU X C 1
ATOM 2294 O O . LEU A 1 316 ? 43.281 20.440 56.302 1.00 37.83 306 LEU X O 1
ATOM 2299 N N . SER A 1 317 ? 44.528 18.780 57.164 1.00 26.39 307 SER X N 1
ATOM 2300 C CA . SER A 1 317 ? 45.384 18.647 56.000 1.00 27.34 307 SER X CA 1
ATOM 2301 C C . SER A 1 317 ? 44.793 17.680 54.965 1.00 38.90 307 SER X C 1
ATOM 2302 O O . SER A 1 317 ? 45.270 17.572 53.833 1.00 36.20 307 SER X O 1
ATOM 2305 N N . ALA A 1 318 ? 43.754 16.976 55.388 1.00 33.68 308 ALA X N 1
ATOM 2306 C CA . ALA A 1 318 ? 43.068 16.004 54.572 1.00 35.57 308 ALA X CA 1
ATOM 2307 C C . ALA A 1 318 ? 42.513 16.602 53.259 1.00 41.21 308 ALA X C 1
ATOM 2308 O O . ALA A 1 318 ? 42.753 16.056 52.178 1.00 33.26 308 ALA X O 1
ATOM 2310 N N . PRO A 1 319 ? 41.767 17.719 53.348 1.00 31.79 309 PRO X N 1
ATOM 2311 C CA . PRO A 1 319 ? 41.218 18.270 52.108 1.00 42.02 309 PRO X CA 1
ATOM 2312 C C . PRO A 1 319 ? 42.305 18.727 51.142 1.00 38.06 309 PRO X C 1
ATOM 2313 O O . PRO A 1 319 ? 42.016 18.844 49.962 1.00 37.25 309 PRO X O 1
ATOM 2317 N N . TRP A 1 320 ? 43.522 18.977 51.623 1.00 38.03 310 TRP X N 1
ATOM 2318 C CA . TRP A 1 320 ? 44.571 19.468 50.738 1.00 38.73 310 TRP X CA 1
ATOM 2319 C C . TRP A 1 320 ? 44.999 18.371 49.771 1.00 38.51 310 TRP X C 1
ATOM 2320 O O . TRP A 1 320 ? 45.635 18.638 48.747 1.00 33.02 310 TRP X O 1
ATOM 2331 N N . GLU A 1 321 ? 44.641 17.135 50.106 1.00 33.41 311 GLU X N 1
ATOM 2332 C CA . GLU A 1 321 ? 44.981 15.986 49.273 1.00 32.05 311 GLU X CA 1
ATOM 2333 C C . GLU A 1 321 ? 43.747 15.434 48.556 1.00 38.18 311 GLU X C 1
ATOM 2334 O O . GLU A 1 321 ? 43.766 15.219 47.344 1.00 35.02 311 GLU X O 1
ATOM 2340 N N . LEU A 1 322 ? 42.666 15.216 49.298 1.00 38.96 312 LEU X N 1
ATOM 2341 C CA . LEU A 1 322 ? 41.423 14.727 48.698 1.00 39.01 312 LEU X CA 1
ATOM 2342 C C . LEU A 1 322 ? 40.934 15.596 47.521 1.00 42.75 312 LEU X C 1
ATOM 2343 O O . LEU A 1 322 ? 40.236 15.127 46.623 1.00 35.71 312 LEU X O 1
ATOM 2348 N N . THR A 1 323 ? 41.302 16.865 47.536 1.00 30.61 313 THR X N 1
ATOM 2349 C CA . THR A 1 323 ? 40.788 17.806 46.557 1.00 40.63 313 THR X CA 1
ATOM 2350 C C . THR A 1 323 ? 41.648 17.712 45.291 1.00 40.71 313 THR X C 1
ATOM 2351 O O . THR A 1 323 ? 41.325 18.270 44.249 1.00 43.22 313 THR X O 1
ATOM 2355 N N . LEU A 1 324 ? 42.745 16.969 45.402 1.00 36.94 314 LEU X N 1
ATOM 2356 C CA . LEU A 1 324 ? 43.598 16.674 44.264 1.00 39.25 314 LEU X CA 1
ATOM 2357 C C . LEU A 1 324 ? 43.050 15.551 43.371 1.00 41.85 314 LEU X C 1
ATOM 2358 O O . LEU A 1 324 ? 43.490 15.387 42.232 1.00 51.18 314 LEU X O 1
ATOM 2363 N N . LEU A 1 325 ? 42.084 14.790 43.877 1.00 41.41 315 LEU X N 1
ATOM 2364 C CA . LEU A 1 325 ? 41.549 13.646 43.133 1.00 38.92 315 LEU X CA 1
ATOM 2365 C C . LEU A 1 325 ? 40.876 14.015 41.793 1.00 43.43 315 LEU X C 1
ATOM 2366 O O . LEU A 1 325 ? 41.139 13.382 40.774 1.00 41.80 315 LEU X O 1
ATOM 2371 N N . PRO A 1 326 ? 40.004 15.036 41.795 1.00 46.19 316 PRO X N 1
ATOM 2372 C CA . PRO A 1 326 ? 39.448 15.474 40.512 1.00 36.63 316 PRO X CA 1
ATOM 2373 C C . PRO A 1 326 ? 40.538 15.977 39.587 1.00 47.53 316 PRO X C 1
ATOM 2374 O O . PRO A 1 326 ? 40.388 15.869 38.361 1.00 45.01 316 PRO X O 1
ATOM 2378 N N . GLU A 1 327 ? 41.619 16.516 40.153 1.00 35.88 317 GLU X N 1
ATOM 2379 C CA . GLU A 1 327 ? 42.713 17.025 39.316 1.00 44.23 317 GLU X CA 1
ATOM 2380 C C . GLU A 1 327 ? 43.520 15.912 38.651 1.00 41.99 317 GLU X C 1
ATOM 2381 O O . GLU A 1 327 ? 44.175 16.145 37.636 1.00 48.36 317 GLU X O 1
ATOM 2387 N N . MET A 1 328 ? 43.474 14.709 39.220 1.00 38.87 318 MET X N 1
ATOM 2388 C CA . MET A 1 328 ? 44.134 13.567 38.594 1.00 37.38 318 MET X CA 1
ATOM 2389 C C . MET A 1 328 ? 43.390 13.244 37.301 1.00 49.11 318 MET X C 1
ATOM 2390 O O . MET A 1 328 ? 43.998 12.987 36.267 1.00 45.82 318 MET X O 1
ATOM 2395 N N . ALA A 1 329 ? 42.065 13.279 37.373 1.00 45.28 319 ALA X N 1
ATOM 2396 C CA . ALA A 1 329 ? 41.233 12.934 36.234 1.00 46.15 319 ALA X CA 1
ATOM 2397 C C . ALA A 1 329 ? 41.277 14.001 35.127 1.00 53.90 319 ALA X C 1
ATOM 2398 O O . ALA A 1 329 ? 41.339 13.657 33.934 1.00 50.84 319 ALA X O 1
ATOM 2400 N N . HIS A 1 330 ? 41.249 15.279 35.511 1.00 39.95 320 HIS X N 1
ATOM 2401 C CA . HIS A 1 330 ? 41.476 16.353 34.548 1.00 40.49 320 HIS X CA 1
ATOM 2402 C C . HIS A 1 330 ? 42.830 16.148 33.882 1.00 50.00 320 HIS X C 1
ATOM 2403 O O . HIS A 1 330 ? 42.982 16.365 32.681 1.00 42.67 320 HIS X O 1
ATOM 2410 N N . GLY A 1 331 ? 43.813 15.722 34.670 1.00 49.06 321 GLY X N 1
ATOM 2411 C CA . GLY A 1 331 ? 45.136 15.439 34.149 1.00 39.74 321 GLY X CA 1
ATOM 2412 C C . GLY A 1 331 ? 45.140 14.362 33.071 1.00 52.62 321 GLY X C 1
ATOM 2413 O O . GLY A 1 331 ? 45.682 14.579 31.990 1.00 41.59 321 GLY X O 1
ATOM 2414 N N . THR A 1 332 ? 44.549 13.205 33.369 1.00 41.07 322 THR X N 1
ATOM 2415 C CA . THR A 1 332 ? 44.483 12.109 32.412 1.00 43.26 322 THR X CA 1
ATOM 2416 C C . THR A 1 332 ? 43.570 12.436 31.225 1.00 43.46 322 THR X C 1
ATOM 2417 O O . THR A 1 332 ? 43.830 12.012 30.112 1.00 44.49 322 THR X O 1
ATOM 2421 N N . LEU A 1 333 ? 42.509 13.195 31.477 1.00 47.53 323 LEU X N 1
ATOM 2422 C CA . LEU A 1 333 ? 41.587 13.616 30.431 1.00 45.94 323 LEU X CA 1
ATOM 2423 C C . LEU A 1 333 ? 42.322 14.466 29.414 1.00 49.53 323 LEU X C 1
ATOM 2424 O O . LEU A 1 333 ? 42.137 14.310 28.206 1.00 54.18 323 LEU X O 1
ATOM 2429 N N . ARG A 1 334 ? 43.151 15.376 29.917 1.00 46.08 324 ARG X N 1
ATOM 2430 C CA . ARG A 1 334 ? 43.889 16.292 29.054 1.00 45.81 324 ARG X CA 1
ATOM 2431 C C . ARG A 1 334 ? 44.995 15.594 28.277 1.00 46.44 324 ARG X C 1
ATOM 2432 O O . ARG A 1 334 ? 45.320 16.004 27.167 1.00 47.89 324 ARG X O 1
ATOM 2440 N N . ALA A 1 335 ? 45.561 14.544 28.862 1.00 44.37 325 ALA X N 1
ATOM 2441 C CA . ALA A 1 335 ? 46.613 13.782 28.214 1.00 50.13 325 ALA X CA 1
ATOM 2442 C C . ALA A 1 335 ? 45.994 12.947 27.091 1.00 53.95 325 ALA X C 1
ATOM 2443 O O . ALA A 1 335 ? 46.542 12.847 25.985 1.00 55.24 325 ALA X O 1
ATOM 2445 N N . TYR A 1 336 ? 44.836 12.367 27.403 1.00 48.48 326 TYR X N 1
ATOM 2446 C CA . TYR A 1 336 ? 43.979 11.669 26.446 1.00 48.61 326 TYR X CA 1
ATOM 2447 C C . TYR A 1 336 ? 43.649 12.556 25.251 1.00 48.91 326 TYR X C 1
ATOM 2448 O O . TYR A 1 336 ? 43.775 12.135 24.093 1.00 52.82 326 TYR X O 1
ATOM 2457 N N . GLN A 1 337 ? 43.230 13.786 25.537 1.00 48.46 327 GLN X N 1
ATOM 2458 C CA . GLN A 1 337 ? 42.906 14.744 24.483 1.00 59.34 327 GLN X CA 1
ATOM 2459 C C . GLN A 1 337 ? 44.141 15.118 23.664 1.00 58.76 327 GLN X C 1
ATOM 2460 O O . GLN A 1 337 ? 44.056 15.248 22.446 1.00 62.43 327 GLN X O 1
ATOM 2466 N N . ASP A 1 338 ? 45.287 15.264 24.329 1.00 55.04 328 ASP X N 1
ATOM 2467 C CA . ASP A 1 338 ? 46.540 15.544 23.622 1.00 52.69 328 ASP X CA 1
ATOM 2468 C C . ASP A 1 338 ? 46.906 14.438 22.637 1.00 51.89 328 ASP X C 1
ATOM 2469 O O . ASP A 1 338 ? 47.418 14.708 21.550 1.00 50.71 328 ASP X O 1
ATOM 2474 N N . GLU A 1 339 ? 46.647 13.196 23.030 1.00 56.00 329 GLU X N 1
ATOM 2475 C CA . GLU A 1 339 ? 47.014 12.051 22.209 1.00 62.18 329 GLU X CA 1
ATOM 2476 C C . GLU A 1 339 ? 46.136 12.022 20.960 1.00 59.14 329 GLU X C 1
ATOM 2477 O O . GLU A 1 339 ? 46.599 11.680 19.867 1.00 61.25 329 GLU X O 1
ATOM 2483 N N . LEU A 1 340 ? 44.871 12.403 21.128 1.00 55.00 330 LEU X N 1
ATOM 2484 C CA . LEU A 1 340 ? 43.940 12.491 20.003 1.00 56.36 330 LEU X CA 1
ATOM 2485 C C . LEU A 1 340 ? 44.328 13.620 19.065 1.00 63.45 330 LEU X C 1
ATOM 2486 O O . LEU A 1 340 ? 44.289 13.464 17.833 1.00 63.67 330 LEU X O 1
ATOM 2491 N N . ARG A 1 341 ? 44.694 14.759 19.644 1.00 53.52 331 ARG X N 1
ATOM 2492 C CA . ARG A 1 341 ? 45.055 15.926 18.848 1.00 63.46 331 ARG X CA 1
ATOM 2493 C C . ARG A 1 341 ? 46.290 15.639 18.013 1.00 60.12 331 ARG X C 1
ATOM 2494 O O . ARG A 1 341 ? 46.420 16.111 16.884 1.00 55.52 331 ARG X O 1
ATOM 2502 N N . SER A 1 342 ? 47.193 14.857 18.590 1.00 53.73 332 SER X N 1
ATOM 2503 C CA . SER A 1 342 ? 48.409 14.441 17.914 1.00 64.22 332 SER X CA 1
ATOM 2504 C C . SER A 1 342 ? 48.054 13.668 16.633 1.00 65.53 332 SER X C 1
ATOM 2505 O O . SER A 1 342 ? 48.677 13.867 15.590 1.00 69.12 332 SER X O 1
ATOM 2508 N N . GLN A 1 343 ? 47.044 12.802 16.719 1.00 56.25 333 GLN X N 1
ATOM 2509 C CA . GLN A 1 343 ? 46.564 12.050 15.560 1.00 58.86 333 GLN X CA 1
ATOM 2510 C C . GLN A 1 343 ? 45.961 12.989 14.514 1.00 58.94 333 GLN X C 1
ATOM 2511 O O . GLN A 1 343 ? 46.191 12.829 13.319 1.00 66.62 333 GLN X O 1
ATOM 2517 N N . TRP A 1 344 ? 45.198 13.973 14.983 1.00 62.25 334 TRP X N 1
ATOM 2518 C CA . TRP A 1 344 ? 44.596 14.958 14.102 1.00 59.44 334 TRP X CA 1
ATOM 2519 C C . TRP A 1 344 ? 45.652 15.806 13.408 1.00 59.62 334 TRP X C 1
ATOM 2520 O O . TRP A 1 344 ? 45.490 16.158 12.247 1.00 61.06 334 TRP X O 1
ATOM 2531 N N . GLN A 1 345 ? 46.719 16.155 14.120 1.00 58.38 335 GLN X N 1
ATOM 2532 C CA . GLN A 1 345 ? 47.766 16.985 13.533 1.00 59.06 335 GLN X CA 1
ATOM 2533 C C . GLN A 1 345 ? 48.577 16.211 12.504 1.00 59.55 335 GLN X C 1
ATOM 2534 O O . GLN A 1 345 ? 49.040 16.776 11.509 1.00 60.53 335 GLN X O 1
ATOM 2540 N N . ALA A 1 346 ? 48.751 14.918 12.749 1.00 59.47 336 ALA X N 1
ATOM 2541 C CA . ALA A 1 346 ? 49.384 14.049 11.774 1.00 71.88 336 ALA X CA 1
ATOM 2542 C C . ALA A 1 346 ? 48.468 13.892 10.555 1.00 74.96 336 ALA X C 1
ATOM 2543 O O . ALA A 1 346 ? 48.935 13.706 9.425 1.00 71.20 336 ALA X O 1
ATOM 2545 N N . ASP A 1 347 ? 47.162 13.981 10.803 1.00 75.20 337 ASP X N 1
ATOM 2546 C CA . ASP A 1 347 ? 46.144 13.830 9.766 1.00 63.98 337 ASP X CA 1
ATOM 2547 C C . ASP A 1 347 ? 45.831 15.143 9.059 1.00 64.62 337 ASP X C 1
ATOM 2548 O O . ASP A 1 347 ? 45.238 15.143 7.976 1.00 66.15 337 ASP X O 1
ATOM 2553 N N . TRP A 1 348 ? 46.225 16.251 9.677 1.00 63.54 338 TRP X N 1
ATOM 2554 C CA . TRP A 1 348 ? 45.932 17.579 9.160 1.00 64.08 338 TRP X CA 1
ATOM 2555 C C . TRP A 1 348 ? 46.338 17.722 7.676 1.00 72.67 338 TRP X C 1
ATOM 2556 O O . TRP A 1 348 ? 47.482 17.462 7.310 1.00 71.39 338 TRP X O 1
ATOM 2567 N N . GLU A 1 349 ? 45.392 18.124 6.829 1.00 76.41 339 GLU X N 1
ATOM 2568 C CA . GLU A 1 349 ? 45.626 18.211 5.379 1.00 70.87 339 GLU X CA 1
ATOM 2569 C C . GLU A 1 349 ? 46.223 16.917 4.833 1.00 69.19 339 GLU X C 1
ATOM 2570 O O . GLU A 1 349 ? 47.204 16.944 4.102 1.00 69.68 339 GLU X O 1
ATOM 2576 N N . ASN A 1 350 ? 45.639 15.785 5.196 1.00 75.28 340 ASN X N 1
ATOM 2577 C CA . ASN A 1 350 ? 46.257 14.501 4.913 1.00 69.53 340 ASN X CA 1
ATOM 2578 C C . ASN A 1 350 ? 45.345 13.360 5.359 1.00 77.55 340 ASN X C 1
ATOM 2579 O O . ASN A 1 350 ? 45.795 12.368 5.929 1.00 69.10 340 ASN X O 1
ATOM 2584 N N . TRP A 1 351 ? 44.053 13.515 5.096 1.00 70.60 341 TRP X N 1
ATOM 2585 C CA . TRP A 1 351 ? 43.065 12.528 5.514 1.00 79.93 341 TRP X CA 1
ATOM 2586 C C . TRP A 1 351 ? 43.087 11.290 4.632 1.00 78.96 341 TRP X C 1
ATOM 2587 O O . TRP A 1 351 ? 43.649 11.305 3.545 1.00 73.46 341 TRP X O 1
ATOM 2598 N N . GLN A 1 352 ? 42.460 10.218 5.106 1.00 85.71 342 GLN X N 1
ATOM 2599 C CA . GLN A 1 352 ? 42.293 9.021 4.297 1.00 74.22 342 GLN X CA 1
ATOM 2600 C C . GLN A 1 352 ? 41.369 9.343 3.124 1.00 76.12 342 GLN X C 1
ATOM 2601 O O . GLN A 1 352 ? 40.853 10.458 3.026 1.00 76.09 342 GLN X O 1
ATOM 2607 N N . ASN A 1 353 ? 41.171 8.381 2.232 1.00 77.85 343 ASN X N 1
ATOM 2608 C CA . ASN A 1 353 ? 40.242 8.588 1.129 1.00 79.80 343 ASN X CA 1
ATOM 2609 C C . ASN A 1 353 ? 38.809 8.676 1.652 1.00 80.08 343 ASN X C 1
ATOM 2610 O O . ASN A 1 353 ? 38.507 8.189 2.749 1.00 79.10 343 ASN X O 1
ATOM 2615 N N . VAL A 1 354 ? 37.936 9.310 0.873 1.00 81.47 344 VAL X N 1
ATOM 2616 C CA . VAL A 1 354 ? 36.518 9.343 1.196 1.00 82.14 344 VAL X CA 1
ATOM 2617 C C . VAL A 1 354 ? 36.015 7.902 1.342 1.00 83.06 344 VAL X C 1
ATOM 2618 O O . VAL A 1 354 ? 36.430 7.013 0.602 1.00 91.99 344 VAL X O 1
ATOM 2622 N N . GLY A 1 355 ? 35.025 7.711 2.125 1.00 84.98 345 GLY X N 1
ATOM 2623 C CA . GLY A 1 355 ? 34.616 6.472 2.754 1.00 84.91 345 GLY X CA 1
ATOM 2624 C C . GLY A 1 355 ? 35.459 5.527 3.471 1.00 86.11 345 GLY X C 1
ATOM 2625 O O . GLY A 1 355 ? 34.985 4.531 3.709 1.00 82.84 345 GLY X O 1
ATOM 2626 N N . GLN A 1 356 ? 36.681 5.881 3.866 1.00 82.54 346 GLN X N 1
ATOM 2627 C CA . GLN A 1 356 ? 37.568 4.905 4.507 1.00 79.40 346 GLN X CA 1
ATOM 2628 C C . GLN A 1 356 ? 38.124 5.246 5.901 1.00 77.21 346 GLN X C 1
ATOM 2629 O O . GLN A 1 356 ? 38.868 6.212 6.071 1.00 75.98 346 GLN X O 1
ATOM 2635 N N . TRP A 1 357 ? 37.759 4.421 6.881 1.00 78.37 347 TRP X N 1
ATOM 2636 C CA . TRP A 1 357 ? 38.400 4.328 8.113 1.00 74.82 347 TRP X CA 1
ATOM 2637 C C . TRP A 1 357 ? 39.867 4.390 8.241 1.00 73.43 347 TRP X C 1
ATOM 2638 O O . TRP A 1 357 ? 40.497 3.695 7.671 1.00 74.73 347 TRP X O 1
ATOM 2649 N N . ARG A 1 358 ? 40.359 5.252 9.098 1.00 71.49 348 ARG X N 1
ATOM 2650 C CA . ARG A 1 358 ? 41.734 5.326 9.570 1.00 70.06 348 ARG X CA 1
ATOM 2651 C C . ARG A 1 358 ? 41.774 5.081 11.080 1.00 68.40 348 ARG X C 1
ATOM 2652 O O . ARG A 1 358 ? 41.201 5.841 11.871 1.00 67.34 348 ARG X O 1
ATOM 2660 N N . GLY A 1 359 ? 42.444 4.003 11.472 1.00 68.26 349 GLY X N 1
ATOM 2661 C CA . GLY A 1 359 ? 42.464 3.592 12.858 1.00 66.92 349 GLY X CA 1
ATOM 2662 C C . GLY A 1 359 ? 43.851 3.693 13.436 1.00 65.81 349 GLY X C 1
ATOM 2663 O O . GLY A 1 359 ? 44.841 3.712 12.702 1.00 65.87 349 GLY X O 1
ATOM 2664 N N . PHE A 1 360 ? 43.921 3.761 14.763 1.00 63.94 350 PHE X N 1
ATOM 2665 C CA . PHE A 1 360 ? 45.195 3.845 15.440 1.00 62.59 350 PHE X CA 1
ATOM 2666 C C . PHE A 1 360 ? 45.142 3.166 16.793 1.00 62.31 350 PHE X C 1
ATOM 2667 O O . PHE A 1 360 ? 44.107 3.123 17.462 1.00 68.09 350 PHE X O 1
ATOM 2675 N N . VAL A 1 361 ? 46.273 2.618 17.194 1.00 65.04 351 VAL X N 1
ATOM 2676 C CA . VAL A 1 361 ? 46.417 2.139 18.544 1.00 59.99 351 VAL X CA 1
ATOM 2677 C C . VAL A 1 361 ? 47.746 2.670 19.018 1.00 59.31 351 VAL X C 1
ATOM 2678 O O . VAL A 1 361 ? 48.674 2.842 18.225 1.00 63.41 351 VAL X O 1
ATOM 2682 N N . GLY A 1 362 ? 47.824 2.961 20.307 1.00 66.05 352 GLY X N 1
ATOM 2683 C CA . GLY A 1 362 ? 49.019 3.537 20.875 1.00 55.89 352 GLY X CA 1
ATOM 2684 C C . GLY A 1 362 ? 48.885 3.604 22.376 1.00 55.48 352 GLY X C 1
ATOM 2685 O O . GLY A 1 362 ? 47.875 3.206 22.955 1.00 54.35 352 GLY X O 1
ATOM 2686 N N . GLY A 1 363 ? 49.928 4.106 23.011 1.00 53.24 353 GLY X N 1
ATOM 2687 C CA . GLY A 1 363 ? 49.941 4.258 24.444 1.00 51.79 353 GLY X CA 1
ATOM 2688 C C . GLY A 1 363 ? 51.045 5.223 24.782 1.00 58.30 353 GLY X C 1
ATOM 2689 O O . GLY A 1 363 ? 51.666 5.840 23.902 1.00 51.09 353 GLY X O 1
ATOM 2690 N N . GLY A 1 364 ? 51.294 5.371 26.072 1.00 53.75 354 GLY X N 1
ATOM 2691 C CA . GLY A 1 364 ? 52.317 6.290 26.487 1.00 48.42 354 GLY X CA 1
ATOM 2692 C C . GLY A 1 364 ? 52.285 6.453 27.960 1.00 47.03 354 GLY X C 1
ATOM 2693 O O . GLY A 1 364 ? 51.590 5.722 28.674 1.00 52.04 354 GLY X O 1
ATOM 2694 N N . GLY A 1 365 ? 53.064 7.414 28.420 1.00 54.40 355 GLY X N 1
ATOM 2695 C CA . GLY A 1 365 ? 53.162 7.673 29.833 1.00 53.32 355 GLY X CA 1
ATOM 2696 C C . GLY A 1 365 ? 52.821 9.113 30.073 1.00 47.74 355 GLY X C 1
ATOM 2697 O O . GLY A 1 365 ? 52.867 9.937 29.164 1.00 45.87 355 GLY X O 1
ATOM 2698 N N . GLN A 1 366 ? 52.472 9.419 31.310 1.00 42.76 356 GLN X N 1
ATOM 2699 C CA . GLN A 1 366 ? 52.218 10.792 31.675 1.00 46.59 356 GLN X CA 1
ATOM 2700 C C . GLN A 1 366 ? 52.721 11.055 33.096 1.00 51.64 356 GLN X C 1
ATOM 2701 O O . GLN A 1 366 ? 52.851 10.129 33.914 1.00 44.14 356 GLN X O 1
ATOM 2707 N N . ARG A 1 367 ? 53.057 12.313 33.360 1.00 50.93 357 ARG X N 1
ATOM 2708 C CA . ARG A 1 367 ? 53.474 12.724 34.683 1.00 40.89 357 ARG X CA 1
ATOM 2709 C C . ARG A 1 367 ? 52.685 13.936 35.135 1.00 40.32 357 ARG X C 1
ATOM 2710 O O . ARG A 1 367 ? 52.495 14.882 34.370 1.00 43.03 357 ARG X O 1
ATOM 2718 N N . LEU A 1 368 ? 52.235 13.892 36.386 1.00 40.54 358 LEU X N 1
ATOM 2719 C CA . LEU A 1 368 ? 51.534 15.002 37.026 1.00 44.97 358 LEU X CA 1
ATOM 2720 C C . LEU A 1 368 ? 52.381 15.597 38.153 1.00 45.02 358 LEU X C 1
ATOM 2721 O O . LEU A 1 368 ? 52.961 14.878 38.965 1.00 54.57 358 LEU X O 1
ATOM 2726 N N . ASP A 1 369 ? 52.448 16.917 38.200 1.00 50.03 359 ASP X N 1
ATOM 2727 C CA . ASP A 1 369 ? 53.314 17.586 39.155 1.00 50.13 359 ASP X CA 1
ATOM 2728 C C . ASP A 1 369 ? 52.626 18.831 39.731 1.00 46.64 359 ASP X C 1
ATOM 2729 O O . ASP A 1 369 ? 52.536 19.870 39.071 1.00 47.16 359 ASP X O 1
ATOM 2734 N N . PHE A 1 370 ? 52.127 18.713 40.957 1.00 43.19 360 PHE X N 1
ATOM 2735 C CA . PHE A 1 370 ? 51.465 19.834 41.617 1.00 44.99 360 PHE X CA 1
ATOM 2736 C C . PHE A 1 370 ? 52.361 20.464 42.689 1.00 40.42 360 PHE X C 1
ATOM 2737 O O . PHE A 1 370 ? 52.983 19.768 43.501 1.00 39.19 360 PHE X O 1
ATOM 2745 N N . ASP A 1 371 ? 52.426 21.789 42.669 1.00 39.19 361 ASP X N 1
ATOM 2746 C CA . ASP A 1 371 ? 53.085 22.549 43.719 1.00 42.80 361 ASP X CA 1
ATOM 2747 C C . ASP A 1 371 ? 52.062 22.876 44.800 1.00 47.73 361 ASP X C 1
ATOM 2748 O O . ASP A 1 371 ? 50.861 22.991 44.519 1.00 39.72 361 ASP X O 1
ATOM 2753 N N . SER A 1 372 ? 52.536 23.038 46.034 1.00 41.98 362 SER X N 1
ATOM 2754 C CA . SER A 1 372 ? 51.657 23.396 47.147 1.00 39.26 362 SER X CA 1
ATOM 2755 C C . SER A 1 372 ? 50.939 24.736 46.934 1.00 40.97 362 SER X C 1
ATOM 2756 O O . SER A 1 372 ? 51.504 25.669 46.360 1.00 40.58 362 SER X O 1
ATOM 2759 N N . GLN A 1 373 ? 49.693 24.816 47.397 1.00 43.84 363 GLN X N 1
ATOM 2760 C CA . GLN A 1 373 ? 48.944 26.070 47.427 1.00 43.30 363 GLN X CA 1
ATOM 2761 C C . GLN A 1 373 ? 48.582 26.363 48.885 1.00 43.85 363 GLN X C 1
ATOM 2762 O O . GLN A 1 373 ? 48.989 25.643 49.791 1.00 39.58 363 GLN X O 1
ATOM 2768 N N . ASP A 1 374 ? 47.819 27.421 49.103 1.00 40.68 364 ASP X N 1
ATOM 2769 C CA . ASP A 1 374 ? 47.352 27.774 50.434 1.00 36.92 364 ASP X CA 1
ATOM 2770 C C . ASP A 1 374 ? 46.506 26.650 51.026 1.00 42.25 364 ASP X C 1
ATOM 2771 O O . ASP A 1 374 ? 46.655 26.314 52.198 1.00 40.50 364 ASP X O 1
ATOM 2776 N N . SER A 1 375 ? 45.633 26.058 50.210 1.00 38.05 365 SER X N 1
ATOM 2777 C CA . SER A 1 375 ? 44.841 24.912 50.650 1.00 28.18 365 SER X CA 1
ATOM 2778 C C . SER A 1 375 ? 44.980 23.671 49.781 1.00 42.90 365 SER X C 1
ATOM 2779 O O . SER A 1 375 ? 44.015 22.930 49.621 1.00 38.38 365 SER X O 1
ATOM 2782 N N . ALA A 1 376 ? 46.173 23.433 49.237 1.00 33.96 366 ALA X N 1
ATOM 2783 C CA . ALA A 1 376 ? 46.402 22.230 48.435 1.00 30.73 366 ALA X CA 1
ATOM 2784 C C . ALA A 1 376 ? 47.811 21.692 48.590 1.00 28.59 366 ALA X C 1
ATOM 2785 O O . ALA A 1 376 ? 48.779 22.433 48.571 1.00 31.76 366 ALA X O 1
ATOM 2787 N N . ALA A 1 377 ? 47.907 20.381 48.743 1.00 34.17 367 ALA X N 1
ATOM 2788 C CA . ALA A 1 377 ? 49.180 19.700 48.967 1.00 30.95 367 ALA X CA 1
ATOM 2789 C C . ALA A 1 377 ? 50.027 19.650 47.704 1.00 44.17 367 ALA X C 1
ATOM 2790 O O . ALA A 1 377 ? 49.506 19.615 46.585 1.00 41.40 367 ALA X O 1
ATOM 2792 N N . SER A 1 378 ? 51.339 19.645 47.874 1.00 35.77 368 SER X N 1
ATOM 2793 C CA . SER A 1 378 ? 52.191 19.394 46.736 1.00 40.97 368 SER X CA 1
ATOM 2794 C C . SER A 1 378 ? 52.087 17.901 46.463 1.00 37.88 368 SER X C 1
ATOM 2795 O O . SER A 1 378 ? 51.828 17.116 47.369 1.00 34.20 368 SER X O 1
ATOM 2798 N N . GLY A 1 379 ? 52.257 17.501 45.214 1.00 45.48 369 GLY X N 1
ATOM 2799 C CA . GLY A 1 379 ? 52.160 16.094 44.879 1.00 36.79 369 GLY X CA 1
ATOM 2800 C C . GLY A 1 379 ? 52.672 15.846 43.480 1.00 42.82 369 GLY X C 1
ATOM 2801 O O . GLY A 1 379 ? 52.746 16.759 42.660 1.00 50.82 369 GLY X O 1
ATOM 2802 N N . ASP A 1 380 ? 53.023 14.603 43.203 1.00 32.39 370 ASP X N 1
ATOM 2803 C CA . ASP A 1 380 ? 53.528 14.238 41.891 1.00 42.25 370 ASP X CA 1
ATOM 2804 C C . ASP A 1 380 ? 53.367 12.739 41.698 1.00 41.94 370 ASP X C 1
ATOM 2805 O O . ASP A 1 380 ? 53.253 11.983 42.668 1.00 35.77 370 ASP X O 1
ATOM 2810 N N . GLY A 1 381 ? 53.356 12.308 40.443 1.00 47.38 371 GLY X N 1
ATOM 2811 C CA . GLY A 1 381 ? 53.180 10.900 40.146 1.00 35.48 371 GLY X CA 1
ATOM 2812 C C . GLY A 1 381 ? 53.153 10.578 38.665 1.00 47.78 371 GLY X C 1
ATOM 2813 O O . GLY A 1 381 ? 52.787 11.402 37.821 1.00 40.36 371 GLY X O 1
ATOM 2814 N N . ASN A 1 382 ? 53.546 9.350 38.365 1.00 42.89 372 ASN X N 1
ATOM 2815 C CA . ASN A 1 382 ? 53.576 8.844 37.013 1.00 38.56 372 ASN X CA 1
ATOM 2816 C C . ASN A 1 382 ? 52.364 7.980 36.669 1.00 48.51 372 ASN X C 1
ATOM 2817 O O . ASN A 1 382 ? 51.698 7.431 37.553 1.00 45.69 372 ASN X O 1
ATOM 2822 N N . GLY A 1 383 ? 52.083 7.873 35.375 1.00 47.31 373 GLY X N 1
ATOM 2823 C CA . GLY A 1 383 ? 51.018 7.022 34.882 1.00 41.07 373 GLY X CA 1
ATOM 2824 C C . GLY A 1 383 ? 51.303 6.547 33.464 1.00 47.36 373 GLY X C 1
ATOM 2825 O O . GLY A 1 383 ? 52.246 7.005 32.812 1.00 43.65 373 GLY X O 1
ATOM 2826 N N . TYR A 1 384 ? 50.486 5.619 32.984 1.00 43.95 374 TYR X N 1
ATOM 2827 C CA . TYR A 1 384 ? 50.608 5.125 31.622 1.00 49.43 374 TYR X CA 1
ATOM 2828 C C . TYR A 1 384 ? 49.216 4.985 31.030 1.00 50.11 374 TYR X C 1
ATOM 2829 O O . TYR A 1 384 ? 48.213 5.092 31.742 1.00 48.90 374 TYR X O 1
ATOM 2838 N N . ASN A 1 385 ? 49.153 4.731 29.731 1.00 47.74 375 ASN X N 1
ATOM 2839 C CA . ASN A 1 385 ? 47.868 4.682 29.066 1.00 47.71 375 ASN X CA 1
ATOM 2840 C C . ASN A 1 385 ? 47.873 3.855 27.792 1.00 56.12 375 ASN X C 1
ATOM 2841 O O . ASN A 1 385 ? 48.897 3.688 27.137 1.00 52.03 375 ASN X O 1
ATOM 2846 N N . LEU A 1 386 ? 46.701 3.346 27.449 1.00 58.40 376 LEU X N 1
ATOM 2847 C CA . LEU A 1 386 ? 46.479 2.731 26.157 1.00 49.63 376 LEU X CA 1
ATOM 2848 C C . LEU A 1 386 ? 45.331 3.478 25.494 1.00 60.24 376 LEU X C 1
ATOM 2849 O O . LEU A 1 386 ? 44.274 3.676 26.099 1.00 56.32 376 LEU X O 1
ATOM 2854 N N . THR A 1 387 ? 45.544 3.911 24.258 1.00 64.72 377 THR X N 1
ATOM 2855 C CA . THR A 1 387 ? 44.512 4.627 23.530 1.00 60.34 377 THR X CA 1
ATOM 2856 C C . THR A 1 387 ? 44.360 4.068 22.132 1.00 71.48 377 THR X C 1
ATOM 2857 O O . THR A 1 387 ? 45.343 3.774 21.452 1.00 85.25 377 THR X O 1
ATOM 2861 N N . LEU A 1 388 ? 43.116 3.908 21.708 1.00 63.51 378 LEU X N 1
ATOM 2862 C CA . LEU A 1 388 ? 42.844 3.509 20.346 1.00 58.21 378 LEU X CA 1
ATOM 2863 C C . LEU A 1 388 ? 41.650 4.285 19.812 1.00 57.53 378 LEU X C 1
ATOM 2864 O O . LEU A 1 388 ? 40.870 4.851 20.576 1.00 50.93 378 LEU X O 1
ATOM 2869 N N . GLY A 1 389 ? 41.518 4.322 18.494 1.00 56.17 379 GLY X N 1
ATOM 2870 C CA . GLY A 1 389 ? 40.445 5.075 17.882 1.00 51.94 379 GLY X CA 1
ATOM 2871 C C . GLY A 1 389 ? 40.382 4.873 16.386 1.00 62.20 379 GLY X C 1
ATOM 2872 O O . GLY A 1 389 ? 41.183 4.136 15.803 1.00 60.94 379 GLY X O 1
ATOM 2873 N N . GLY A 1 390 ? 39.417 5.541 15.766 1.00 62.15 380 GLY X N 1
ATOM 2874 C CA . GLY A 1 390 ? 39.226 5.455 14.336 1.00 72.53 380 GLY X CA 1
ATOM 2875 C C . GLY A 1 390 ? 38.352 6.584 13.833 1.00 70.73 380 GLY X C 1
ATOM 2876 O O . GLY A 1 390 ? 37.387 6.987 14.486 1.00 65.31 380 GLY X O 1
ATOM 2877 N N . SER A 1 391 ? 38.703 7.106 12.665 1.00 65.65 381 SER X N 1
ATOM 2878 C CA . SER A 1 391 ? 37.873 8.102 12.016 1.00 61.84 381 SER X CA 1
ATOM 2879 C C . SER A 1 391 ? 37.409 7.586 10.661 1.00 69.26 381 SER X C 1
ATOM 2880 O O . SER A 1 391 ? 38.062 6.749 10.021 1.00 69.09 381 SER X O 1
ATOM 2883 N N . TYR A 1 392 ? 36.268 8.093 10.229 1.00 65.31 382 TYR X N 1
ATOM 2884 C CA . TYR A 1 392 ? 35.740 7.739 8.937 1.00 68.31 382 TYR X CA 1
ATOM 2885 C C . TYR A 1 392 ? 35.564 9.017 8.144 1.00 67.20 382 TYR X C 1
ATOM 2886 O O . TYR A 1 392 ? 34.916 9.952 8.614 1.00 69.92 382 TYR X O 1
ATOM 2895 N N . ARG A 1 393 ? 36.159 9.074 6.955 1.00 63.92 383 ARG X N 1
ATOM 2896 C CA . ARG A 1 393 ? 35.980 10.245 6.111 1.00 65.16 383 ARG X CA 1
ATOM 2897 C C . ARG A 1 393 ? 34.639 10.162 5.395 1.00 67.76 383 ARG X C 1
ATOM 2898 O O . ARG A 1 393 ? 34.456 9.373 4.458 1.00 68.32 383 ARG X O 1
ATOM 2906 N N . ILE A 1 394 ? 33.702 10.983 5.849 1.00 75.67 384 ILE X N 1
ATOM 2907 C CA . ILE A 1 394 ? 32.350 10.974 5.326 1.00 77.55 384 ILE X CA 1
ATOM 2908 C C . ILE A 1 394 ? 32.302 11.573 3.942 1.00 86.40 384 ILE X C 1
ATOM 2909 O O . ILE A 1 394 ? 31.475 11.201 3.104 1.00 85.56 384 ILE X O 1
ATOM 2914 N N . ASP A 1 395 ? 33.216 12.502 3.706 1.00 96.23 385 ASP X N 1
ATOM 2915 C CA . ASP A 1 395 ? 32.997 13.533 2.716 1.00 93.24 385 ASP X CA 1
ATOM 2916 C C . ASP A 1 395 ? 34.339 14.143 2.359 1.00 87.76 385 ASP X C 1
ATOM 2917 O O . ASP A 1 395 ? 35.378 13.719 2.873 1.00 82.64 385 ASP X O 1
ATOM 2922 N N . GLU A 1 396 ? 34.323 15.138 1.482 1.00 83.50 386 GLU X N 1
ATOM 2923 C CA . GLU A 1 396 ? 35.536 15.879 1.171 1.00 73.44 386 GLU X CA 1
ATOM 2924 C C . GLU A 1 396 ? 35.985 16.701 2.373 1.00 68.65 386 GLU X C 1
ATOM 2925 O O . GLU A 1 396 ? 37.169 16.727 2.712 1.00 67.14 386 GLU X O 1
ATOM 2931 N N . ALA A 1 397 ? 35.028 17.365 3.018 1.00 68.72 387 ALA X N 1
ATOM 2932 C CA . ALA A 1 397 ? 35.330 18.348 4.052 1.00 76.99 387 ALA X CA 1
ATOM 2933 C C . ALA A 1 397 ? 35.008 17.866 5.465 1.00 73.36 387 ALA X C 1
ATOM 2934 O O . ALA A 1 397 ? 35.317 18.546 6.442 1.00 64.06 387 ALA X O 1
ATOM 2936 N N . TRP A 1 398 ? 34.388 16.696 5.567 1.00 81.17 388 TRP X N 1
ATOM 2937 C CA . TRP A 1 398 ? 33.928 16.200 6.857 1.00 69.27 388 TRP X CA 1
ATOM 2938 C C . TRP A 1 398 ? 34.534 14.859 7.250 1.00 68.38 388 TRP X C 1
ATOM 2939 O O . TRP A 1 398 ? 34.884 14.026 6.406 1.00 64.61 388 TRP X O 1
ATOM 2950 N N . ARG A 1 399 ? 34.631 14.657 8.557 1.00 75.42 389 ARG X N 1
ATOM 2951 C CA . ARG A 1 399 ? 35.170 13.430 9.109 1.00 67.90 389 ARG X CA 1
ATOM 2952 C C . ARG A 1 399 ? 34.562 13.245 10.483 1.00 65.57 389 ARG X C 1
ATOM 2953 O O . ARG A 1 399 ? 34.415 14.207 11.243 1.00 69.81 389 ARG X O 1
ATOM 2961 N N . ALA A 1 400 ? 34.179 12.016 10.800 1.00 67.33 390 ALA X N 1
ATOM 2962 C CA . ALA A 1 400 ? 33.710 11.712 12.150 1.00 71.96 390 ALA X CA 1
ATOM 2963 C C . ALA A 1 400 ? 34.407 10.456 12.671 1.00 65.65 390 ALA X C 1
ATOM 2964 O O . ALA A 1 400 ? 34.854 9.612 11.890 1.00 64.03 390 ALA X O 1
ATOM 2966 N N . GLY A 1 401 ? 34.516 10.337 13.989 1.00 63.17 391 GLY X N 1
ATOM 2967 C CA . GLY A 1 401 ? 35.184 9.188 14.569 1.00 62.11 391 GLY X CA 1
ATOM 2968 C C . GLY A 1 401 ? 34.889 8.988 16.038 1.00 61.76 391 GLY X C 1
ATOM 2969 O O . GLY A 1 401 ? 34.123 9.737 16.637 1.00 68.88 391 GLY X O 1
ATOM 2970 N N . VAL A 1 402 ? 35.499 7.958 16.614 1.00 58.68 392 VAL X N 1
ATOM 2971 C CA . VAL A 1 402 ? 35.384 7.684 18.036 1.00 56.53 392 VAL X CA 1
ATOM 2972 C C . VAL A 1 402 ? 36.729 7.205 18.547 1.00 63.88 392 VAL X C 1
ATOM 2973 O O . VAL A 1 402 ? 37.563 6.718 17.769 1.00 62.01 392 VAL X O 1
ATOM 2977 N N . ALA A 1 403 ? 36.927 7.328 19.859 1.00 55.26 393 ALA X N 1
ATOM 2978 C CA . ALA A 1 403 ? 38.175 6.933 20.490 1.00 50.08 393 ALA X CA 1
ATOM 2979 C C . ALA A 1 403 ? 37.946 6.453 21.917 1.00 60.38 393 ALA X C 1
ATOM 2980 O O . ALA A 1 403 ? 36.914 6.731 22.526 1.00 60.54 393 ALA X O 1
ATOM 2982 N N . ALA A 1 404 ? 38.923 5.736 22.452 1.00 54.54 394 ALA X N 1
ATOM 2983 C CA . ALA A 1 404 ? 38.826 5.219 23.797 1.00 48.21 394 ALA X CA 1
ATOM 2984 C C . ALA A 1 404 ? 40.217 5.185 24.371 1.00 56.90 394 ALA X C 1
ATOM 2985 O O . ALA A 1 404 ? 41.189 4.954 23.638 1.00 48.97 394 ALA X O 1
ATOM 2987 N N . GLY A 1 405 ? 40.303 5.437 25.676 1.00 56.56 395 GLY X N 1
ATOM 2988 C CA . GLY A 1 405 ? 41.569 5.463 26.380 1.00 55.23 395 GLY X CA 1
ATOM 2989 C C . GLY A 1 405 ? 41.452 4.846 27.759 1.00 50.59 395 GLY X C 1
ATOM 2990 O O . GLY A 1 405 ? 40.477 5.071 28.470 1.00 44.36 395 GLY X O 1
ATOM 2991 N N . PHE A 1 406 ? 42.437 4.034 28.118 1.00 55.34 396 PHE X N 1
ATOM 2992 C CA . PHE A 1 406 ? 42.566 3.556 29.480 1.00 56.75 396 PHE X CA 1
ATOM 2993 C C . PHE A 1 406 ? 43.779 4.201 30.117 1.00 50.39 396 PHE X C 1
ATOM 2994 O O . PHE A 1 406 ? 44.883 4.137 29.581 1.00 60.61 396 PHE X O 1
ATOM 3002 N N . TYR A 1 407 ? 43.572 4.817 31.268 1.00 47.97 397 TYR X N 1
ATOM 3003 C CA . TYR A 1 407 ? 44.646 5.521 31.947 1.00 47.58 397 TYR X CA 1
ATOM 3004 C C . TYR A 1 407 ? 44.822 5.063 33.391 1.00 52.66 397 TYR X C 1
ATOM 3005 O O . TYR A 1 407 ? 43.863 4.987 34.159 1.00 48.86 397 TYR X O 1
ATOM 3014 N N . ARG A 1 408 ? 46.058 4.745 33.745 1.00 49.87 398 ARG X N 1
ATOM 3015 C CA . ARG A 1 408 ? 46.395 4.405 35.115 1.00 41.71 398 ARG X CA 1
ATOM 3016 C C . ARG A 1 408 ? 47.269 5.542 35.631 1.00 49.17 398 ARG X C 1
ATOM 3017 O O . ARG A 1 408 ? 48.307 5.852 35.035 1.00 42.62 398 ARG X O 1
ATOM 3025 N N . GLN A 1 409 ? 46.830 6.189 36.709 1.00 43.62 399 GLN X N 1
ATOM 3026 C CA . GLN A 1 409 ? 47.570 7.320 37.280 1.00 39.30 399 GLN X CA 1
ATOM 3027 C C . GLN A 1 409 ? 47.787 7.179 38.782 1.00 41.99 399 GLN X C 1
ATOM 3028 O O . GLN A 1 409 ? 46.852 6.903 39.533 1.00 43.58 399 GLN X O 1
ATOM 3034 N N . LYS A 1 410 ? 49.026 7.356 39.223 1.00 47.34 400 LYS X N 1
ATOM 3035 C CA . LYS A 1 410 ? 49.282 7.396 40.657 1.00 43.33 400 LYS X CA 1
ATOM 3036 C C . LYS A 1 410 ? 49.757 8.780 41.064 1.00 45.56 400 LYS X C 1
ATOM 3037 O O . LYS A 1 410 ? 50.286 9.537 40.244 1.00 48.27 400 LYS X O 1
ATOM 3043 N N . LEU A 1 411 ? 49.528 9.116 42.328 1.00 45.24 401 LEU X N 1
ATOM 3044 C CA . LEU A 1 411 ? 49.967 10.385 42.873 1.00 33.91 401 LEU X CA 1
ATOM 3045 C C . LEU A 1 411 ? 50.451 10.204 44.312 1.00 45.68 401 LEU X C 1
ATOM 3046 O O . LEU A 1 411 ? 49.800 9.518 45.114 1.00 42.29 401 LEU X O 1
ATOM 3051 N N . GLU A 1 412 ? 51.608 10.793 44.621 1.00 49.03 402 GLU X N 1
ATOM 3052 C CA . GLU A 1 412 ? 52.104 10.879 45.994 1.00 39.67 402 GLU X CA 1
ATOM 3053 C C . GLU A 1 412 ? 51.997 12.319 46.427 1.00 38.68 402 GLU X C 1
ATOM 3054 O O . GLU A 1 412 ? 52.638 13.197 45.845 1.00 52.05 402 GLU X O 1
ATOM 3060 N N . ALA A 1 413 ? 51.201 12.563 47.458 1.00 35.37 403 ALA X N 1
ATOM 3061 C CA . ALA A 1 413 ? 50.953 13.921 47.911 1.00 46.79 403 ALA X CA 1
ATOM 3062 C C . ALA A 1 413 ? 51.055 14.051 49.423 1.00 45.96 403 ALA X C 1
ATOM 3063 O O . ALA A 1 413 ? 50.841 13.081 50.162 1.00 35.85 403 ALA X O 1
ATOM 3065 N N . GLY A 1 414 ? 51.390 15.259 49.866 1.00 35.73 404 GLY X N 1
ATOM 3066 C CA . GLY A 1 414 ? 51.383 15.585 51.277 1.00 31.55 404 GLY X CA 1
ATOM 3067 C C . GLY A 1 414 ? 52.680 15.259 51.977 1.00 41.40 404 GLY X C 1
ATOM 3068 O O . GLY A 1 414 ? 53.596 14.673 51.392 1.00 39.89 404 GLY X O 1
ATOM 3069 N N . ALA A 1 415 ? 52.748 15.639 53.248 1.00 42.97 405 ALA X N 1
ATOM 3070 C CA . ALA A 1 415 ? 53.954 15.469 54.045 1.00 40.87 405 ALA X CA 1
ATOM 3071 C C . ALA A 1 415 ? 54.455 14.024 54.124 1.00 42.83 405 ALA X C 1
ATOM 3072 O O . ALA A 1 415 ? 55.657 13.781 54.253 1.00 45.38 405 ALA X O 1
ATOM 3074 N N . LYS A 1 416 ? 53.546 13.059 54.061 1.00 39.43 406 LYS X N 1
ATOM 3075 C CA . LYS A 1 416 ? 53.953 11.666 54.275 1.00 30.37 406 LYS X CA 1
ATOM 3076 C C . LYS A 1 416 ? 53.811 10.805 53.027 1.00 40.83 406 LYS X C 1
ATOM 3077 O O . LYS A 1 416 ? 53.805 9.567 53.097 1.00 44.59 406 LYS X O 1
ATOM 3083 N N . ASP A 1 417 ? 53.706 11.476 51.882 1.00 46.87 407 ASP X N 1
ATOM 3084 C CA . ASP A 1 417 ? 53.559 10.802 50.604 1.00 40.08 407 ASP X CA 1
ATOM 3085 C C . ASP A 1 417 ? 52.335 9.917 50.583 1.00 38.43 407 ASP X C 1
ATOM 3086 O O . ASP A 1 417 ? 52.426 8.732 50.280 1.00 36.13 407 ASP X O 1
ATOM 3091 N N . SER A 1 418 ? 51.192 10.490 50.930 1.00 34.34 408 SER X N 1
ATOM 3092 C CA . SER A 1 418 ? 49.941 9.778 50.759 1.00 40.58 408 SER X CA 1
ATOM 3093 C C . SER A 1 418 ? 49.920 9.236 49.338 1.00 46.43 408 SER X C 1
ATOM 3094 O O . SER A 1 418 ? 50.434 9.857 48.410 1.00 40.57 408 SER X O 1
ATOM 3097 N N . ASP A 1 419 ? 49.310 8.075 49.181 1.00 47.28 409 ASP X N 1
ATOM 3098 C CA . ASP A 1 419 ? 49.397 7.328 47.945 1.00 41.30 409 ASP X CA 1
ATOM 3099 C C . ASP A 1 419 ? 48.000 7.152 47.341 1.00 39.52 409 ASP X C 1
ATOM 3100 O O . ASP A 1 419 ? 47.126 6.508 47.932 1.00 38.95 409 ASP X O 1
ATOM 3105 N N . TYR A 1 420 ? 47.792 7.751 46.169 1.00 39.81 410 TYR X N 1
ATOM 3106 C CA . TYR A 1 420 ? 46.484 7.740 45.518 1.00 40.92 410 TYR X CA 1
ATOM 3107 C C . TYR A 1 420 ? 46.587 7.210 44.096 1.00 45.72 410 TYR X C 1
ATOM 3108 O O . TYR A 1 420 ? 47.388 7.696 43.294 1.00 47.82 410 TYR X O 1
ATOM 3117 N N . ARG A 1 421 ? 45.758 6.220 43.784 1.00 44.07 411 ARG X N 1
ATOM 3118 C CA . ARG A 1 421 ? 45.816 5.568 42.480 1.00 50.42 411 ARG X CA 1
ATOM 3119 C C . ARG A 1 421 ? 44.453 5.559 41.798 1.00 50.27 411 ARG X C 1
ATOM 3120 O O . ARG A 1 421 ? 43.414 5.375 42.441 1.00 38.50 411 ARG X O 1
ATOM 3128 N N . MET A 1 422 ? 44.468 5.774 40.488 1.00 51.96 412 MET X N 1
ATOM 3129 C CA . MET A 1 422 ? 43.236 5.955 39.734 1.00 37.89 412 MET X CA 1
ATOM 3130 C C . MET A 1 422 ? 43.250 5.264 38.370 1.00 45.96 412 MET X C 1
ATOM 3131 O O . MET A 1 422 ? 44.233 5.325 37.629 1.00 42.98 412 MET X O 1
ATOM 3136 N N . ASN A 1 423 ? 42.141 4.605 38.057 1.00 46.82 413 ASN X N 1
ATOM 3137 C CA . ASN A 1 423 ? 41.897 4.070 36.725 1.00 47.19 413 ASN X CA 1
ATOM 3138 C C . ASN A 1 423 ? 40.859 4.913 35.998 1.00 47.13 413 ASN X C 1
ATOM 3139 O O . ASN A 1 423 ? 39.740 5.085 36.485 1.00 54.57 413 ASN X O 1
ATOM 3144 N N . SER A 1 424 ? 41.227 5.447 34.838 1.00 44.13 414 SER X N 1
ATOM 3145 C CA . SER A 1 424 ? 40.291 6.247 34.056 1.00 46.21 414 SER X CA 1
ATOM 3146 C C . SER A 1 424 ? 39.977 5.592 32.725 1.00 51.56 414 SER X C 1
ATOM 3147 O O . SER A 1 424 ? 40.883 5.281 31.937 1.00 50.80 414 SER X O 1
ATOM 3150 N N . TYR A 1 425 ? 38.687 5.376 32.488 1.00 50.10 415 TYR X N 1
ATOM 3151 C CA . TYR A 1 425 ? 38.211 4.821 31.223 1.00 47.75 415 TYR X CA 1
ATOM 3152 C C . TYR A 1 425 ? 37.475 5.904 30.441 1.00 44.08 415 TYR X C 1
ATOM 3153 O O . TYR A 1 425 ? 36.382 6.314 30.810 1.00 48.31 415 TYR X O 1
ATOM 3162 N N . MET A 1 426 ? 38.076 6.388 29.364 1.00 54.39 416 MET X N 1
ATOM 3163 C CA . MET A 1 426 ? 37.408 7.413 28.567 1.00 52.77 416 MET X CA 1
ATOM 3164 C C . MET A 1 426 ? 37.057 6.957 27.154 1.00 54.04 416 MET X C 1
ATOM 3165 O O . MET A 1 426 ? 37.701 6.078 26.584 1.00 57.58 416 MET X O 1
ATOM 3170 N N . ALA A 1 427 ? 36.016 7.568 26.604 1.00 59.64 417 ALA X N 1
ATOM 3171 C CA . ALA A 1 427 ? 35.665 7.383 25.204 1.00 62.25 417 ALA X CA 1
ATOM 3172 C C . ALA A 1 427 ? 35.128 8.692 24.660 1.00 58.87 417 ALA X C 1
ATOM 3173 O O . ALA A 1 427 ? 34.665 9.544 25.422 1.00 55.78 417 ALA X O 1
ATOM 3175 N N . SER A 1 428 ? 35.197 8.857 23.343 1.00 54.69 418 SER X N 1
ATOM 3176 C CA . SER A 1 428 ? 34.654 10.054 22.719 1.00 53.43 418 SER X CA 1
ATOM 3177 C C . SER A 1 428 ? 34.129 9.839 21.319 1.00 55.27 418 SER X C 1
ATOM 3178 O O . SER A 1 428 ? 34.475 8.879 20.635 1.00 59.44 418 SER X O 1
ATOM 3181 N N . ALA A 1 429 ? 33.250 10.743 20.919 1.00 57.77 419 ALA X N 1
ATOM 3182 C CA . ALA A 1 429 ? 32.812 10.842 19.546 1.00 64.13 419 ALA X CA 1
ATOM 3183 C C . ALA A 1 429 ? 33.215 12.233 19.118 1.00 63.48 419 ALA X C 1
ATOM 3184 O O . ALA A 1 429 ? 33.066 13.193 19.889 1.00 54.78 419 ALA X O 1
ATOM 3186 N N . PHE A 1 430 ? 33.744 12.346 17.906 1.00 64.20 420 PHE X N 1
ATOM 3187 C CA . PHE A 1 430 ? 34.219 13.627 17.421 1.00 52.98 420 PHE X CA 1
ATOM 3188 C C . PHE A 1 430 ? 33.857 13.859 15.955 1.00 55.78 420 PHE X C 1
ATOM 3189 O O . PHE A 1 430 ? 33.549 12.927 15.215 1.00 55.98 420 PHE X O 1
ATOM 3197 N N . VAL A 1 431 ? 33.880 15.124 15.560 1.00 56.13 421 VAL X N 1
ATOM 3198 C CA . VAL A 1 431 ? 33.605 15.510 14.196 1.00 61.17 421 VAL X CA 1
ATOM 3199 C C . VAL A 1 431 ? 34.644 16.538 13.765 1.00 62.99 421 VAL X C 1
ATOM 3200 O O . VAL A 1 431 ? 35.142 17.317 14.583 1.00 59.36 421 VAL X O 1
ATOM 3204 N N . GLN A 1 432 ? 34.981 16.520 12.480 1.00 66.35 422 GLN X N 1
ATOM 3205 C CA . GLN A 1 432 ? 36.012 17.399 11.957 1.00 63.21 422 GLN X CA 1
ATOM 3206 C C . GLN A 1 432 ? 35.606 18.004 10.637 1.00 65.46 422 GLN X C 1
ATOM 3207 O O . GLN A 1 432 ? 34.926 17.370 9.827 1.00 60.20 422 GLN X O 1
ATOM 3213 N N . TYR A 1 433 ? 36.054 19.233 10.420 1.00 68.84 423 TYR X N 1
ATOM 3214 C CA . TYR A 1 433 ? 35.807 19.936 9.173 1.00 70.57 423 TYR X CA 1
ATOM 3215 C C . TYR A 1 433 ? 37.099 20.574 8.684 1.00 59.91 423 TYR X C 1
ATOM 3216 O O . TYR A 1 433 ? 37.817 21.207 9.448 1.00 58.48 423 TYR X O 1
ATOM 3225 N N . GLN A 1 434 ? 37.412 20.384 7.408 1.00 72.49 424 GLN X N 1
ATOM 3226 C CA . GLN A 1 434 ? 38.484 21.156 6.789 1.00 74.14 424 GLN X CA 1
ATOM 3227 C C . GLN A 1 434 ? 38.199 21.386 5.323 1.00 72.46 424 GLN X C 1
ATOM 3228 O O . GLN A 1 434 ? 38.068 20.443 4.545 1.00 74.95 424 GLN X O 1
ATOM 3234 N N . GLU A 1 435 ? 38.095 22.660 4.964 1.00 79.52 425 GLU X N 1
ATOM 3235 C CA . GLU A 1 435 ? 37.766 23.064 3.612 1.00 79.18 425 GLU X CA 1
ATOM 3236 C C . GLU A 1 435 ? 38.332 24.458 3.383 1.00 77.08 425 GLU X C 1
ATOM 3237 O O . GLU A 1 435 ? 38.134 25.352 4.205 1.00 72.16 425 GLU X O 1
ATOM 3243 N N . ASN A 1 436 ? 39.062 24.627 2.282 1.00 77.80 426 ASN X N 1
ATOM 3244 C CA . ASN A 1 436 ? 39.479 25.949 1.834 1.00 81.78 426 ASN X CA 1
ATOM 3245 C C . ASN A 1 436 ? 40.245 26.767 2.886 1.00 83.82 426 ASN X C 1
ATOM 3246 O O . ASN A 1 436 ? 39.982 27.961 3.069 1.00 82.93 426 ASN X O 1
ATOM 3251 N N . ARG A 1 437 ? 41.188 26.117 3.569 1.00 78.56 427 ARG X N 1
ATOM 3252 C CA . ARG A 1 437 ? 42.033 26.756 4.589 1.00 76.74 427 ARG X CA 1
ATOM 3253 C C . ARG A 1 437 ? 41.350 26.905 5.958 1.00 75.58 427 ARG X C 1
ATOM 3254 O O . ARG A 1 437 ? 41.976 27.286 6.946 1.00 69.44 427 ARG X O 1
ATOM 3262 N N . TRP A 1 438 ? 40.061 26.607 6.011 1.00 73.29 428 TRP X N 1
ATOM 3263 C CA . TRP A 1 438 ? 39.349 26.603 7.278 1.00 61.40 428 TRP X CA 1
ATOM 3264 C C . TRP A 1 438 ? 39.351 25.191 7.862 1.00 63.13 428 TRP X C 1
ATOM 3265 O O . TRP A 1 438 ? 39.258 24.207 7.124 1.00 61.91 428 TRP X O 1
ATOM 3276 N N . TRP A 1 439 ? 39.467 25.091 9.183 1.00 58.38 429 TRP X N 1
ATOM 3277 C CA . TRP A 1 439 ? 39.346 23.800 9.853 1.00 60.38 429 TRP X CA 1
ATOM 3278 C C . TRP A 1 439 ? 38.785 23.931 11.275 1.00 66.87 429 TRP X C 1
ATOM 3279 O O . TRP A 1 439 ? 38.957 24.961 11.935 1.00 70.11 429 TRP X O 1
ATOM 3290 N N . ALA A 1 440 ? 38.113 22.879 11.739 1.00 55.77 430 ALA X N 1
ATOM 3291 C CA . ALA A 1 440 ? 37.416 22.928 13.016 1.00 60.26 430 ALA X CA 1
ATOM 3292 C C . ALA A 1 440 ? 37.240 21.541 13.637 1.00 59.42 430 ALA X C 1
ATOM 3293 O O . ALA A 1 440 ? 36.994 20.569 12.929 1.00 64.05 430 ALA X O 1
ATOM 3295 N N . ASP A 1 441 ? 37.353 21.466 14.962 1.00 71.70 431 ASP X N 1
ATOM 3296 C CA . ASP A 1 441 ? 37.217 20.208 15.703 1.00 69.97 431 ASP X CA 1
ATOM 3297 C C . ASP A 1 441 ? 36.122 20.298 16.750 1.00 65.02 431 ASP X C 1
ATOM 3298 O O . ASP A 1 441 ? 35.895 21.353 17.330 1.00 63.94 431 ASP X O 1
ATOM 3303 N N . ALA A 1 442 ? 35.458 19.178 17.000 1.00 61.06 432 ALA X N 1
ATOM 3304 C CA . ALA A 1 442 ? 34.445 19.103 18.041 1.00 60.20 432 ALA X CA 1
ATOM 3305 C C . ALA A 1 442 ? 34.409 17.688 18.591 1.00 62.28 432 ALA X C 1
ATOM 3306 O O . ALA A 1 442 ? 34.355 16.717 17.830 1.00 64.68 432 ALA X O 1
ATOM 3308 N N . ALA A 1 443 ? 34.452 17.575 19.916 1.00 63.39 433 ALA X N 1
ATOM 3309 C CA . ALA A 1 443 ? 34.569 16.274 20.555 1.00 59.20 433 ALA X CA 1
ATOM 3310 C C . ALA A 1 443 ? 33.772 16.192 21.839 1.00 58.51 433 ALA X C 1
ATOM 3311 O O . ALA A 1 443 ? 33.897 17.037 22.730 1.00 64.02 433 ALA X O 1
ATOM 3313 N N . LEU A 1 444 ? 32.954 15.155 21.930 1.00 59.25 434 LEU X N 1
ATOM 3314 C CA . LEU A 1 444 ? 32.223 14.872 23.154 1.00 54.77 434 LEU X CA 1
ATOM 3315 C C . LEU A 1 444 ? 32.847 13.650 23.804 1.00 52.32 434 LEU X C 1
ATOM 3316 O O . LEU A 1 444 ? 32.941 12.585 23.189 1.00 56.55 434 LEU X O 1
ATOM 3321 N N . THR A 1 445 ? 33.291 13.811 25.043 1.00 49.97 435 THR X N 1
ATOM 3322 C CA . THR A 1 445 ? 33.995 12.752 25.758 1.00 49.40 435 THR X CA 1
ATOM 3323 C C . THR A 1 445 ? 33.290 12.389 27.063 1.00 57.82 435 THR X C 1
ATOM 3324 O O . THR A 1 445 ? 32.803 13.261 27.785 1.00 56.20 435 THR X O 1
ATOM 3328 N N . GLY A 1 446 ? 33.238 11.097 27.362 1.00 55.57 436 GLY X N 1
ATOM 3329 C CA . GLY A 1 446 ? 32.759 10.642 28.651 1.00 45.42 436 GLY X CA 1
ATOM 3330 C C . GLY A 1 446 ? 33.780 9.735 29.297 1.00 47.74 436 GLY X C 1
ATOM 3331 O O . GLY A 1 446 ? 34.670 9.210 28.625 1.00 64.51 436 GLY X O 1
ATOM 3332 N N . GLY A 1 447 ? 33.659 9.539 30.600 1.00 49.37 437 GLY X N 1
ATOM 3333 C CA . GLY A 1 447 ? 34.628 8.729 31.316 1.00 57.00 437 GLY X CA 1
ATOM 3334 C C . GLY A 1 447 ? 34.134 8.184 32.644 1.00 57.97 437 GLY X C 1
ATOM 3335 O O . GLY A 1 447 ? 33.345 8.824 33.345 1.00 53.02 437 GLY X O 1
ATOM 3336 N N . TYR A 1 448 ? 34.592 6.983 32.984 1.00 55.00 438 TYR X N 1
ATOM 3337 C CA . TYR A 1 448 ? 34.335 6.416 34.298 1.00 56.55 438 TYR X CA 1
ATOM 3338 C C . TYR A 1 448 ? 35.647 6.338 35.082 1.00 57.26 438 TYR X C 1
ATOM 3339 O O . TYR A 1 448 ? 36.697 6.005 34.523 1.00 58.90 438 TYR X O 1
ATOM 3348 N N . LEU A 1 449 ? 35.575 6.648 36.375 1.00 52.87 439 LEU X N 1
ATOM 3349 C CA . LEU A 1 449 ? 36.755 6.714 37.222 1.00 43.66 439 LEU X CA 1
ATOM 3350 C C . LEU A 1 449 ? 36.708 5.702 38.370 1.00 46.79 439 LEU X C 1
ATOM 3351 O O . LEU A 1 449 ? 35.775 5.688 39.178 1.00 51.18 439 LEU X O 1
ATOM 3356 N N . ASP A 1 450 ? 37.723 4.850 38.434 1.00 51.90 440 ASP X N 1
ATOM 3357 C CA . ASP A 1 450 ? 37.872 3.925 39.546 1.00 48.30 440 ASP X CA 1
ATOM 3358 C C . ASP A 1 450 ? 39.081 4.325 40.382 1.00 42.81 440 ASP X C 1
ATOM 3359 O O . ASP A 1 450 ? 40.224 4.077 40.000 1.00 49.64 440 ASP X O 1
ATOM 3364 N N . TYR A 1 451 ? 38.825 4.961 41.517 1.00 41.67 441 TYR X N 1
ATOM 3365 C CA . TYR A 1 451 ? 39.893 5.275 42.451 1.00 43.15 441 TYR X CA 1
ATOM 3366 C C . TYR A 1 451 ? 40.106 4.081 43.364 1.00 51.37 441 TYR X C 1
ATOM 3367 O O . TYR A 1 451 ? 39.561 4.014 44.466 1.00 48.76 441 TYR X O 1
ATOM 3376 N N . ASP A 1 452 ? 40.907 3.136 42.889 1.00 54.84 442 ASP X N 1
ATOM 3377 C CA . ASP A 1 452 ? 40.962 1.815 43.494 1.00 59.55 442 ASP X CA 1
ATOM 3378 C C . ASP A 1 452 ? 41.819 1.748 44.755 1.00 47.19 442 ASP X C 1
ATOM 3379 O O . ASP A 1 452 ? 41.683 0.811 45.534 1.00 58.53 442 ASP X O 1
ATOM 3384 N N . ASP A 1 453 ? 42.706 2.722 44.947 1.00 42.65 443 ASP X N 1
ATOM 3385 C CA . ASP A 1 453 ? 43.585 2.717 46.110 1.00 48.94 443 ASP X CA 1
ATO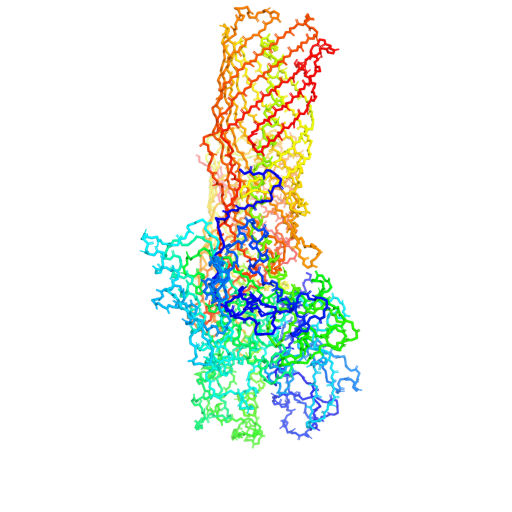M 3386 C C . ASP A 1 453 ? 43.871 4.117 46.623 1.00 52.07 443 ASP X C 1
ATOM 3387 O O . ASP A 1 453 ? 44.626 4.871 46.012 1.00 50.54 443 ASP X O 1
ATOM 3392 N N . LEU A 1 454 ? 43.271 4.442 47.763 1.00 51.28 444 LEU X N 1
ATOM 3393 C CA . LEU A 1 454 ? 43.389 5.759 48.372 1.00 43.29 444 LEU X CA 1
ATOM 3394 C C . LEU A 1 454 ? 43.993 5.621 49.771 1.00 52.01 444 LEU X C 1
ATOM 3395 O O . LEU A 1 454 ? 43.279 5.331 50.731 1.00 49.51 444 LEU X O 1
ATOM 3400 N N . LYS A 1 455 ? 45.304 5.821 49.885 1.00 41.96 445 LYS X N 1
ATOM 3401 C CA . LYS A 1 455 ? 45.986 5.674 51.171 1.00 34.80 445 LYS X CA 1
ATOM 3402 C C . LYS A 1 455 ? 46.543 7.000 51.707 1.00 36.27 445 LYS X C 1
ATOM 3403 O O . LYS A 1 455 ? 47.616 7.463 51.302 1.00 38.31 445 LYS X O 1
ATOM 3409 N N . ARG A 1 456 ? 45.800 7.595 52.635 1.00 39.58 446 ARG X N 1
ATOM 3410 C CA . ARG A 1 456 ? 46.137 8.899 53.193 1.00 37.07 446 ARG X CA 1
ATOM 3411 C C . ARG A 1 456 ? 47.042 8.744 54.409 1.00 45.33 446 ARG X C 1
ATOM 3412 O O . ARG A 1 456 ? 46.704 8.064 55.379 1.00 38.30 446 ARG X O 1
ATOM 3420 N N . LYS A 1 457 ? 48.198 9.385 54.342 1.00 37.91 447 LYS X N 1
ATOM 3421 C CA . LYS A 1 457 ? 49.199 9.271 55.377 1.00 31.47 447 LYS X CA 1
ATOM 3422 C C . LYS A 1 457 ? 49.461 10.632 55.994 1.00 46.75 447 LYS X C 1
ATOM 3423 O O . LYS A 1 457 ? 49.390 11.653 55.313 1.00 34.15 447 LYS X O 1
ATOM 3429 N N . PHE A 1 458 ? 49.750 10.636 57.294 1.00 30.42 448 PHE X N 1
ATOM 3430 C CA . PHE A 1 458 ? 49.991 11.875 58.027 1.00 38.31 448 PHE X CA 1
ATOM 3431 C C . PHE A 1 458 ? 50.867 11.603 59.244 1.00 39.25 448 PHE X C 1
ATOM 3432 O O . PHE A 1 458 ? 50.980 10.465 59.708 1.00 37.79 448 PHE X O 1
ATOM 3440 N N . ALA A 1 459 ? 51.515 12.649 59.734 1.00 36.15 449 ALA X N 1
ATOM 3441 C CA . ALA A 1 459 ? 52.392 12.514 60.882 1.00 35.90 449 ALA X CA 1
ATOM 3442 C C . ALA A 1 459 ? 51.540 12.299 62.119 1.00 43.04 449 ALA X C 1
ATOM 3443 O O . ALA A 1 459 ? 50.494 12.930 62.286 1.00 31.38 449 ALA X O 1
ATOM 3445 N N . LEU A 1 460 ? 51.981 11.387 62.973 1.00 30.89 450 LEU X N 1
ATOM 3446 C CA . LEU A 1 460 ? 51.347 11.192 64.254 1.00 31.12 450 LEU X CA 1
ATOM 3447 C C . LEU A 1 460 ? 52.269 10.369 65.133 1.00 37.93 450 LEU X C 1
ATOM 3448 O O . LEU A 1 460 ? 52.938 9.441 64.656 1.00 44.43 450 LEU X O 1
ATOM 3453 N N . GLY A 1 461 ? 52.331 10.742 66.408 1.00 42.53 451 GLY X N 1
ATOM 3454 C CA . GLY A 1 461 ? 53.143 10.048 67.399 1.00 34.75 451 GLY X CA 1
ATOM 3455 C C . GLY A 1 461 ? 54.625 9.922 67.096 1.00 41.16 451 GLY X C 1
ATOM 3456 O O . GLY A 1 461 ? 55.278 8.937 67.494 1.00 41.17 451 GLY X O 1
ATOM 3457 N N . GLY A 1 462 ? 55.168 10.911 66.391 1.00 42.70 452 GLY X N 1
ATOM 3458 C CA . GLY A 1 462 ? 56.552 10.842 65.956 1.00 39.43 452 GLY X CA 1
ATOM 3459 C C . GLY A 1 462 ? 56.757 9.862 64.802 1.00 50.20 452 GLY X C 1
ATOM 3460 O O . GLY A 1 462 ? 57.856 9.753 64.259 1.00 45.02 452 GLY X O 1
ATOM 3461 N N . GLY A 1 463 ? 55.706 9.139 64.423 1.00 37.02 453 GLY X N 1
ATOM 3462 C CA . GLY A 1 463 ? 55.763 8.310 63.232 1.00 36.36 453 GLY X CA 1
ATOM 3463 C C . GLY A 1 463 ? 54.731 8.782 62.228 1.00 49.88 453 GLY X C 1
ATOM 3464 O O . GLY A 1 463 ? 54.595 9.983 61.980 1.00 45.61 453 GLY X O 1
ATOM 3465 N N . GLU A 1 464 ? 53.989 7.843 61.656 1.00 34.65 454 GLU X N 1
ATOM 3466 C CA . GLU A 1 464 ? 52.890 8.211 60.782 1.00 40.89 454 GLU X CA 1
ATOM 3467 C C . GLU A 1 464 ? 51.741 7.219 60.899 1.00 40.62 454 GLU X C 1
ATOM 3468 O O . GLU A 1 464 ? 51.944 6.054 61.231 1.00 42.72 454 GLU X O 1
ATOM 3474 N N . ARG A 1 465 ? 50.532 7.692 60.621 1.00 40.93 455 ARG X N 1
ATOM 3475 C CA . ARG A 1 465 ? 49.359 6.828 60.548 1.00 40.54 455 ARG X CA 1
ATOM 3476 C C . ARG A 1 465 ? 48.771 6.947 59.144 1.00 33.85 455 ARG X C 1
ATOM 3477 O O . ARG A 1 465 ? 48.940 7.959 58.469 1.00 40.84 455 ARG X O 1
ATOM 3485 N N . SER A 1 466 ? 48.088 5.907 58.700 1.00 37.32 456 SER X N 1
ATOM 3486 C CA . SER A 1 466 ? 47.422 5.961 57.412 1.00 35.57 456 SER X CA 1
ATOM 3487 C C . SER A 1 466 ? 45.943 5.574 57.527 1.00 40.60 456 SER X C 1
ATOM 3488 O O . SER A 1 466 ? 45.567 4.763 58.372 1.00 36.54 456 SER X O 1
ATOM 3491 N N . GLU A 1 467 ? 45.110 6.203 56.700 1.00 34.16 457 GLU X N 1
ATOM 3492 C CA . GLU A 1 467 ? 43.708 5.832 56.581 1.00 44.47 457 GLU X CA 1
ATOM 3493 C C . GLU A 1 467 ? 43.459 5.490 55.098 1.00 50.57 457 GLU X C 1
ATOM 3494 O O . GLU A 1 467 ? 44.042 6.091 54.198 1.00 34.32 457 GLU X O 1
ATOM 3500 N N . LYS A 1 468 ? 42.606 4.505 54.853 1.00 38.17 458 LYS X N 1
ATOM 3501 C CA . LYS A 1 468 ? 42.492 3.928 53.529 1.00 45.84 458 LYS X CA 1
ATOM 3502 C C . LYS A 1 468 ? 41.053 3.912 53.034 1.00 46.69 458 LYS X C 1
ATOM 3503 O O . LYS A 1 468 ? 40.101 3.813 53.809 1.00 41.24 458 LYS X O 1
ATOM 3509 N N . GLY A 1 469 ? 40.910 4.041 51.723 1.00 45.34 459 GLY X N 1
ATOM 3510 C CA . GLY A 1 469 ? 39.609 4.017 51.089 1.00 44.96 459 GLY X CA 1
ATOM 3511 C C . GLY A 1 469 ? 39.722 3.776 49.594 1.00 49.92 459 GLY X C 1
ATOM 3512 O O . GLY A 1 469 ? 40.806 3.573 49.042 1.00 48.89 459 GLY X O 1
ATOM 3513 N N . ASP A 1 470 ? 38.580 3.787 48.933 1.00 44.47 460 ASP X N 1
ATOM 3514 C CA . ASP A 1 470 ? 38.540 3.697 47.493 1.00 49.29 460 ASP X CA 1
ATOM 3515 C C . ASP A 1 470 ? 37.211 4.304 47.088 1.00 50.19 460 ASP X C 1
ATOM 3516 O O . ASP A 1 470 ? 36.265 4.314 47.881 1.00 43.77 460 ASP X O 1
ATOM 3521 N N . THR A 1 471 ? 37.138 4.835 45.873 1.00 39.60 461 THR X N 1
ATOM 3522 C CA . THR A 1 471 ? 35.907 5.473 45.436 1.00 38.39 461 THR X CA 1
ATOM 3523 C C . THR A 1 471 ? 35.737 5.406 43.923 1.00 51.59 461 THR X C 1
ATOM 3524 O O . THR A 1 471 ? 36.553 4.809 43.211 1.00 46.93 461 THR X O 1
ATOM 3528 N N . ASN A 1 472 ? 34.656 6.007 43.445 1.00 52.34 462 ASN X N 1
ATOM 3529 C CA . ASN A 1 472 ? 34.352 6.034 42.025 1.00 52.23 462 ASN X CA 1
ATOM 3530 C C . ASN A 1 472 ? 34.012 7.444 41.612 1.00 55.73 462 ASN X C 1
ATOM 3531 O O . ASN A 1 472 ? 33.751 8.312 42.460 1.00 48.37 462 ASN X O 1
ATOM 3536 N N . GLY A 1 473 ? 34.024 7.671 40.307 1.00 39.45 463 GLY X N 1
ATOM 3537 C CA . GLY A 1 473 ? 33.677 8.966 39.773 1.00 46.69 463 GLY X CA 1
ATOM 3538 C C . GLY A 1 473 ? 33.400 8.832 38.294 1.00 55.23 463 GLY X C 1
ATOM 3539 O O . GLY A 1 473 ? 33.431 7.735 37.736 1.00 45.70 463 GLY X O 1
ATOM 3540 N N . HIS A 1 474 ? 33.138 9.962 37.659 1.00 46.97 464 HIS X N 1
ATOM 3541 C CA . HIS A 1 474 ? 32.865 9.998 36.242 1.00 50.62 464 HIS X CA 1
ATOM 3542 C C . HIS A 1 474 ? 33.135 11.402 35.743 1.00 46.44 464 HIS X C 1
ATOM 3543 O O . HIS A 1 474 ? 33.219 12.348 36.527 1.00 40.52 464 HIS X O 1
ATOM 3550 N N . LEU A 1 475 ? 33.267 11.538 34.433 1.00 44.71 465 LEU X N 1
ATOM 3551 C CA . LEU A 1 475 ? 33.519 12.837 33.834 1.00 42.21 465 LEU X CA 1
ATOM 3552 C C . LEU A 1 475 ? 32.863 12.923 32.468 1.00 52.96 465 LEU X C 1
ATOM 3553 O O . LEU A 1 475 ? 32.617 11.908 31.803 1.00 46.00 465 LEU X O 1
ATOM 3558 N N . TRP A 1 476 ? 32.570 14.146 32.056 1.00 47.48 466 TRP X N 1
ATOM 3559 C CA . TRP A 1 476 ? 32.201 14.385 30.681 1.00 51.01 466 TRP X CA 1
ATOM 3560 C C . TRP A 1 476 ? 32.844 15.688 30.213 1.00 48.83 466 TRP X C 1
ATOM 3561 O O . TRP A 1 476 ? 33.085 16.595 31.013 1.00 42.99 466 TRP X O 1
ATOM 3572 N N . ALA A 1 477 ? 33.162 15.752 28.922 1.00 46.37 467 ALA X N 1
ATOM 3573 C CA . ALA A 1 477 ? 33.841 16.911 28.363 1.00 42.54 467 ALA X CA 1
ATOM 3574 C C . ALA A 1 477 ? 33.401 17.201 26.933 1.00 47.35 467 ALA X C 1
ATOM 3575 O O . ALA A 1 477 ? 33.074 16.297 26.164 1.00 52.44 467 ALA X O 1
ATOM 3577 N N . PHE A 1 478 ? 33.396 18.480 26.588 1.00 48.55 468 PHE X N 1
ATOM 3578 C CA . PHE A 1 478 ? 33.295 18.884 25.201 1.00 53.08 468 PHE X CA 1
ATOM 3579 C C . PHE A 1 478 ? 34.491 19.757 24.855 1.00 50.16 468 PHE X C 1
ATOM 3580 O O . PHE A 1 478 ? 34.875 20.632 25.632 1.00 55.66 468 PHE X O 1
ATOM 3588 N N . SER A 1 479 ? 35.094 19.507 23.702 1.00 55.51 469 SER X N 1
ATOM 3589 C CA . SER A 1 479 ? 36.180 20.356 23.216 1.00 60.09 469 SER X CA 1
ATOM 3590 C C . SER A 1 479 ? 35.947 20.752 21.763 1.00 61.35 469 SER X C 1
ATOM 3591 O O . SER A 1 479 ? 35.466 19.952 20.951 1.00 64.56 469 SER X O 1
ATOM 3594 N N . ALA A 1 480 ? 36.270 22.000 21.449 1.00 48.24 470 ALA X N 1
ATOM 3595 C CA . ALA A 1 480 ? 36.143 22.494 20.089 1.00 63.68 470 ALA X CA 1
ATOM 3596 C C . ALA A 1 480 ? 37.261 23.476 19.810 1.00 70.07 470 ALA X C 1
ATOM 3597 O O . ALA A 1 480 ? 37.813 24.077 20.723 1.00 69.84 470 ALA X O 1
ATOM 3599 N N . ARG A 1 481 ? 37.605 23.624 18.543 1.00 73.80 471 ARG X N 1
ATOM 3600 C CA . ARG A 1 481 ? 38.594 24.607 18.153 1.00 72.89 471 ARG X CA 1
ATOM 3601 C C . ARG A 1 481 ? 38.474 24.901 16.678 1.00 68.80 471 ARG X C 1
ATOM 3602 O O . ARG A 1 481 ? 37.871 24.137 15.922 1.00 74.37 471 ARG X O 1
ATOM 3610 N N . LEU A 1 482 ? 39.049 26.024 16.276 1.00 67.24 472 LEU X N 1
ATOM 3611 C CA . LEU A 1 482 ? 38.856 26.523 14.934 1.00 60.33 472 LEU X CA 1
ATOM 3612 C C . LEU A 1 482 ? 40.080 27.290 14.475 1.00 60.22 472 LEU X C 1
ATOM 3613 O O . LEU A 1 482 ? 40.678 28.023 15.257 1.00 51.89 472 LEU X O 1
ATOM 3618 N N . GLY A 1 483 ? 40.444 27.125 13.206 1.00 61.28 473 GLY X N 1
ATOM 3619 C CA . GLY A 1 483 ? 41.638 27.756 12.676 1.00 56.18 473 GLY X CA 1
ATOM 3620 C C . GLY A 1 483 ? 41.602 28.034 11.187 1.00 63.55 473 GLY X C 1
ATOM 3621 O O . GLY A 1 483 ? 40.737 27.532 10.467 1.00 62.33 473 GLY X O 1
ATOM 3622 N N . TYR A 1 484 ? 42.554 28.841 10.730 1.00 63.39 474 TYR X N 1
ATOM 3623 C CA . TYR A 1 484 ? 42.659 29.201 9.320 1.00 70.98 474 TYR X CA 1
ATOM 3624 C C . TYR A 1 484 ? 44.105 29.066 8.873 1.00 72.51 474 TYR X C 1
ATOM 3625 O O . TYR A 1 484 ? 44.998 29.703 9.433 1.00 74.61 474 TYR X O 1
ATOM 3634 N N . ASP A 1 485 ? 44.331 28.228 7.869 1.00 61.84 475 ASP X N 1
ATOM 3635 C CA . ASP A 1 485 ? 45.682 27.923 7.409 1.00 59.09 475 ASP X CA 1
ATOM 3636 C C . ASP A 1 485 ? 46.320 29.111 6.693 1.00 67.19 475 ASP X C 1
ATOM 3637 O O . ASP A 1 485 ? 45.735 29.702 5.773 1.00 76.05 475 ASP X O 1
ATOM 3642 N N . ILE A 1 486 ? 47.531 29.444 7.130 1.00 66.72 476 ILE X N 1
ATOM 3643 C CA . ILE A 1 486 ? 48.315 30.520 6.541 1.00 68.24 476 ILE X CA 1
ATOM 3644 C C . ILE A 1 486 ? 48.891 30.113 5.192 1.00 70.03 476 ILE X C 1
ATOM 3645 O O . ILE A 1 486 ? 49.171 30.964 4.349 1.00 70.05 476 ILE X O 1
ATOM 3650 N N . ALA A 1 487 ? 49.077 28.813 4.990 1.00 73.36 477 ALA X N 1
ATOM 3651 C CA . ALA A 1 487 ? 49.420 28.297 3.667 1.00 67.16 477 ALA X CA 1
ATOM 3652 C C . ALA A 1 487 ? 48.193 28.386 2.749 1.00 78.51 477 ALA X C 1
ATOM 3653 O O . ALA A 1 487 ? 47.106 27.919 3.114 1.00 71.00 477 ALA X O 1
ATOM 3655 N N . GLN A 1 488 ? 48.366 28.986 1.565 1.00 67.31 478 GLN X N 1
ATOM 3656 C CA . GLN A 1 488 ? 47.252 29.192 0.634 1.00 66.57 478 GLN X CA 1
ATOM 3657 C C . GLN A 1 488 ? 46.909 27.912 -0.097 1.00 66.68 478 GLN X C 1
ATOM 3658 O O . GLN A 1 488 ? 45.910 27.829 -0.803 1.00 69.69 478 GLN X O 1
ATOM 3664 N N . GLN A 1 489 ? 47.717 26.901 0.183 1.00 82.26 479 GLN X N 1
ATOM 3665 C CA . GLN A 1 489 ? 48.022 25.800 -0.710 1.00 86.76 479 GLN X CA 1
ATOM 3666 C C . GLN A 1 489 ? 47.727 24.449 -0.051 1.00 81.82 479 GLN X C 1
ATOM 3667 O O . GLN A 1 489 ? 48.502 23.993 0.791 1.00 69.21 479 GLN X O 1
ATOM 3673 N N . ALA A 1 490 ? 46.627 23.795 -0.419 1.00 73.58 480 ALA X N 1
ATOM 3674 C CA . ALA A 1 490 ? 46.273 22.538 0.257 1.00 79.18 480 ALA X CA 1
ATOM 3675 C C . ALA A 1 490 ? 47.290 21.417 0.030 1.00 85.39 480 ALA X C 1
ATOM 3676 O O . ALA A 1 490 ? 47.233 20.382 0.691 1.00 80.60 480 ALA X O 1
ATOM 3678 N N . ASP A 1 491 ? 48.216 21.629 -0.903 1.00 83.62 481 ASP X N 1
ATOM 3679 C CA . ASP A 1 491 ? 49.301 20.680 -1.142 1.00 68.73 481 ASP X CA 1
ATOM 3680 C C . ASP A 1 491 ? 50.657 21.248 -0.707 1.00 70.23 481 ASP X C 1
ATOM 3681 O O . ASP A 1 491 ? 51.710 20.702 -1.040 1.00 73.36 481 ASP X O 1
ATOM 3686 N N . SER A 1 492 ? 50.620 22.355 0.027 1.00 62.38 482 SER X N 1
ATOM 3687 C CA . SER A 1 492 ? 51.813 22.904 0.652 1.00 76.64 482 SER X CA 1
ATOM 3688 C C . SER A 1 492 ? 52.463 21.836 1.531 1.00 81.55 482 SER X C 1
ATOM 3689 O O . SER A 1 492 ? 51.767 21.030 2.154 1.00 66.07 482 SER X O 1
ATOM 3692 N N . PRO A 1 493 ? 53.803 21.821 1.577 1.00 80.38 483 PRO X N 1
ATOM 3693 C CA . PRO A 1 493 ? 54.564 20.891 2.421 1.00 75.72 483 PRO X CA 1
ATOM 3694 C C . PRO A 1 493 ? 54.461 21.293 3.887 1.00 76.56 483 PRO X C 1
ATOM 3695 O O . PRO A 1 493 ? 54.641 20.476 4.789 1.00 89.00 483 PRO X O 1
ATOM 3699 N N . TRP A 1 494 ? 54.164 22.564 4.116 1.00 71.67 484 TRP X N 1
ATOM 3700 C CA . TRP A 1 494 ? 54.012 23.071 5.465 1.00 67.01 484 TRP X CA 1
ATOM 3701 C C . TRP A 1 494 ? 52.644 23.720 5.601 1.00 66.51 484 TRP X C 1
ATOM 3702 O O . TRP A 1 494 ? 52.108 24.265 4.647 1.00 68.65 484 TRP X O 1
ATOM 3713 N N . HIS A 1 495 ? 52.084 23.655 6.799 1.00 60.65 485 HIS X N 1
ATOM 3714 C CA . HIS A 1 495 ? 50.834 24.332 7.107 1.00 57.47 485 HIS X CA 1
ATOM 3715 C C . HIS A 1 495 ? 51.020 25.023 8.431 1.00 62.23 485 HIS X C 1
ATOM 3716 O O . HIS A 1 495 ? 51.729 24.524 9.302 1.00 63.56 485 HIS X O 1
ATOM 3723 N N . LEU A 1 496 ? 50.404 26.188 8.572 1.00 63.05 486 LEU X N 1
ATOM 3724 C CA . LEU A 1 496 ? 50.585 27.010 9.756 1.00 61.46 486 LEU X CA 1
ATOM 3725 C C . LEU A 1 496 ? 49.262 27.685 10.052 1.00 68.92 486 LEU X C 1
ATOM 3726 O O . LEU A 1 496 ? 48.711 28.394 9.198 1.00 69.88 486 LEU X O 1
ATOM 3731 N N . SER A 1 497 ? 48.747 27.463 11.255 1.00 59.04 487 SER X N 1
ATOM 3732 C CA . SER A 1 497 ? 47.385 27.869 11.551 1.00 65.77 487 SER X CA 1
ATOM 3733 C C . SER A 1 497 ? 47.188 28.353 12.976 1.00 71.53 487 SER X C 1
ATOM 3734 O O . SER A 1 497 ? 47.395 27.609 13.933 1.00 81.02 487 SER X O 1
ATOM 3737 N N . PRO A 1 498 ? 46.784 29.619 13.115 1.00 66.98 488 PRO X N 1
ATOM 3738 C CA . PRO A 1 498 ? 46.311 30.159 14.389 1.00 57.64 488 PRO X CA 1
ATOM 3739 C C . PRO A 1 498 ? 44.940 29.568 14.683 1.00 63.30 488 PRO X C 1
ATOM 3740 O O . PRO A 1 498 ? 44.189 29.280 13.748 1.00 62.00 488 PRO X O 1
ATOM 3744 N N . PHE A 1 499 ? 44.609 29.384 15.955 1.00 52.29 489 PHE X N 1
ATOM 3745 C CA . PHE A 1 499 ? 43.306 28.838 16.285 1.00 59.73 489 PHE X CA 1
ATOM 3746 C C . PHE A 1 499 ? 42.789 29.326 17.630 1.00 62.38 489 PHE X C 1
ATOM 3747 O O . PHE A 1 499 ? 43.542 29.842 18.455 1.00 56.80 489 PHE X O 1
ATOM 3755 N N . VAL A 1 500 ? 41.485 29.176 17.825 1.00 59.12 490 VAL X N 1
ATOM 3756 C CA . VAL A 1 500 ? 40.871 29.421 19.115 1.00 54.46 490 VAL X CA 1
ATOM 3757 C C . VAL A 1 500 ? 40.229 28.127 19.562 1.00 57.74 490 VAL X C 1
ATOM 3758 O O . VAL A 1 500 ? 39.706 27.367 18.746 1.00 54.29 490 VAL X O 1
ATOM 3762 N N . SER A 1 501 ? 40.285 27.873 20.864 1.00 57.70 491 SER X N 1
ATOM 3763 C CA . SER A 1 501 ? 39.690 26.677 21.431 1.00 50.21 491 SER X CA 1
ATOM 3764 C C . SER A 1 501 ? 38.685 26.994 22.542 1.00 52.08 491 SER X C 1
ATOM 3765 O O . SER A 1 501 ? 38.732 28.049 23.187 1.00 51.30 491 SER X O 1
ATOM 3768 N N . ALA A 1 502 ? 37.763 26.065 22.750 1.00 49.98 492 ALA X N 1
ATOM 3769 C CA . ALA A 1 502 ? 36.847 26.131 23.876 1.00 49.90 492 ALA X CA 1
ATOM 3770 C C . ALA A 1 502 ? 36.745 24.749 24.491 1.00 48.98 492 ALA X C 1
ATOM 3771 O O . ALA A 1 502 ? 36.714 23.743 23.783 1.00 52.26 492 ALA X O 1
ATOM 3773 N N . ASP A 1 503 ? 36.691 24.706 25.815 1.00 56.69 493 ASP X N 1
ATOM 3774 C CA . ASP A 1 503 ? 36.673 23.446 26.539 1.00 46.46 493 ASP X CA 1
ATOM 3775 C C . ASP A 1 503 ? 35.761 23.510 27.738 1.00 53.10 493 ASP X C 1
ATOM 3776 O O . ASP A 1 503 ? 35.832 24.439 28.548 1.00 44.64 493 ASP X O 1
ATOM 3781 N N . TYR A 1 504 ? 34.894 22.518 27.856 1.00 58.13 494 TYR X N 1
ATOM 3782 C CA . TYR A 1 504 ? 34.212 22.297 29.117 1.00 55.19 494 TYR X CA 1
ATOM 3783 C C . TYR A 1 504 ? 34.506 20.886 29.582 1.00 50.26 494 TYR X C 1
ATOM 3784 O O . TYR A 1 504 ? 34.613 19.962 28.770 1.00 50.04 494 TYR X O 1
ATOM 3793 N N . ALA A 1 505 ? 34.659 20.738 30.893 1.00 45.80 495 ALA X N 1
ATOM 3794 C CA . ALA A 1 505 ? 34.960 19.450 31.489 1.00 47.45 495 ALA X CA 1
ATOM 3795 C C . ALA A 1 505 ? 34.465 19.447 32.919 1.00 53.35 495 ALA X C 1
ATOM 3796 O O . ALA A 1 505 ? 34.877 20.272 33.734 1.00 47.39 495 ALA X O 1
ATOM 3798 N N . ARG A 1 506 ? 33.561 18.525 33.220 1.00 57.90 496 ARG X N 1
ATOM 3799 C CA . ARG A 1 506 ? 33.110 18.328 34.587 1.00 48.53 496 ARG X CA 1
ATOM 3800 C C . ARG A 1 506 ? 33.602 16.988 35.114 1.00 53.27 496 ARG X C 1
ATOM 3801 O O . ARG A 1 506 ? 33.240 15.933 34.587 1.00 48.37 496 ARG X O 1
ATOM 3809 N N . VAL A 1 507 ? 34.435 17.035 36.152 1.00 53.77 497 VAL X N 1
ATOM 3810 C CA . VAL A 1 507 ? 34.885 15.824 36.831 1.00 48.84 497 VAL X CA 1
ATOM 3811 C C . VAL A 1 507 ? 34.171 15.681 38.166 1.00 48.87 497 VAL X C 1
ATOM 3812 O O . VAL A 1 507 ? 34.100 16.635 38.936 1.00 46.08 497 VAL X O 1
ATOM 3816 N N . GLU A 1 508 ? 33.631 14.498 38.438 1.00 46.38 498 GLU X N 1
ATOM 3817 C CA . GLU A 1 508 ? 32.983 14.269 39.724 1.00 52.35 498 GLU X CA 1
ATOM 3818 C C . GLU A 1 508 ? 33.470 12.977 40.382 1.00 52.30 498 GLU X C 1
ATOM 3819 O O . GLU A 1 508 ? 33.426 11.893 39.794 1.00 48.17 498 GLU X O 1
ATOM 3825 N N . VAL A 1 509 ? 33.976 13.099 41.599 1.00 44.92 499 VAL X N 1
ATOM 3826 C CA . VAL A 1 509 ? 34.371 11.904 42.333 1.00 57.54 499 VAL X CA 1
ATOM 3827 C C . VAL A 1 509 ? 33.476 11.687 43.547 1.00 35.53 499 VAL X C 1
ATOM 3828 O O . VAL A 1 509 ? 33.279 12.588 44.364 1.00 51.39 499 VAL X O 1
ATOM 3832 N N . ASP A 1 510 ? 32.891 10.498 43.626 1.00 45.83 500 ASP X N 1
ATOM 3833 C CA . ASP A 1 510 ? 31.966 10.165 44.708 1.00 46.62 500 ASP X CA 1
ATOM 3834 C C . ASP A 1 510 ? 32.635 10.282 46.070 1.00 49.85 500 ASP X C 1
ATOM 3835 O O . ASP A 1 510 ? 33.813 9.966 46.234 1.00 46.33 500 ASP X O 1
ATOM 3840 N N . GLY A 1 511 ? 31.870 10.732 47.053 1.00 45.40 501 GLY X N 1
ATOM 3841 C CA . GLY A 1 511 ? 32.341 10.700 48.413 1.00 43.62 501 GLY X CA 1
ATOM 3842 C C . GLY A 1 511 ? 32.562 9.262 48.830 1.00 43.41 501 GLY X C 1
ATOM 3843 O O . GLY A 1 511 ? 32.086 8.325 48.181 1.00 43.03 501 GLY X O 1
ATOM 3844 N N . TYR A 1 512 ? 33.291 9.087 49.920 1.00 38.86 502 TYR X N 1
ATOM 3845 C CA . TYR A 1 512 ? 33.490 7.766 50.491 1.00 46.11 502 TYR X CA 1
ATOM 3846 C C . TYR A 1 512 ? 33.939 7.869 51.948 1.00 45.05 502 TYR X C 1
ATOM 3847 O O . TYR A 1 512 ? 34.327 8.938 52.435 1.00 44.33 502 TYR X O 1
ATOM 3856 N N . SER A 1 513 ? 33.878 6.739 52.633 1.00 47.65 503 SER X N 1
ATOM 3857 C CA . SER A 1 513 ? 34.224 6.666 54.038 1.00 49.68 503 SER X CA 1
ATOM 3858 C C . SER A 1 513 ? 35.475 5.817 54.185 1.00 47.60 503 SER X C 1
ATOM 3859 O O . SER A 1 513 ? 35.488 4.654 53.784 1.00 43.57 503 SER X O 1
ATOM 3862 N N . GLU A 1 514 ? 36.526 6.401 54.752 1.00 47.98 504 GLU X N 1
ATOM 3863 C CA . GLU A 1 514 ? 37.740 5.650 55.039 1.00 44.27 504 GLU X CA 1
ATOM 3864 C C . GLU A 1 514 ? 37.394 4.453 55.918 1.00 50.33 504 GLU X C 1
ATOM 3865 O O . GLU A 1 514 ? 36.461 4.520 56.731 1.00 38.00 504 GLU X O 1
ATOM 3871 N N . LYS A 1 515 ? 38.117 3.351 55.729 1.00 45.20 505 LYS X N 1
ATOM 3872 C CA . LYS A 1 515 ? 37.794 2.104 56.408 1.00 42.26 505 LYS X CA 1
ATOM 3873 C C . LYS A 1 515 ? 37.923 2.265 57.915 1.00 45.28 505 LYS X C 1
ATOM 3874 O O . LYS A 1 515 ? 38.785 2.996 58.396 1.00 40.28 505 LYS X O 1
ATOM 3880 N N . GLY A 1 516 ? 37.055 1.573 58.650 1.00 48.42 506 GLY X N 1
ATOM 3881 C CA . GLY A 1 516 ? 37.065 1.601 60.101 1.00 40.37 506 GLY X CA 1
ATOM 3882 C C . GLY A 1 516 ? 36.578 2.911 60.696 1.00 44.59 506 GLY X C 1
ATOM 3883 O O . GLY A 1 516 ? 35.956 3.728 60.019 1.00 42.55 506 GLY X O 1
ATOM 3884 N N . ALA A 1 517 ? 36.881 3.122 61.970 1.00 38.70 507 ALA X N 1
ATOM 3885 C CA . ALA A 1 517 ? 36.348 4.266 62.692 1.00 50.87 507 ALA X CA 1
ATOM 3886 C C . ALA A 1 517 ? 37.314 4.758 63.769 1.00 51.64 507 ALA X C 1
ATOM 3887 O O . ALA A 1 517 ? 36.910 5.080 64.887 1.00 40.56 507 ALA X O 1
ATOM 3889 N N . SER A 1 518 ? 38.592 4.800 63.417 1.00 49.20 508 SER X N 1
ATOM 3890 C CA . SER A 1 518 ? 39.611 5.396 64.258 1.00 37.08 508 SER X CA 1
ATOM 3891 C C . SER A 1 518 ? 39.255 6.861 64.520 1.00 41.43 508 SER X C 1
ATOM 3892 O O . SER A 1 518 ? 38.344 7.413 63.905 1.00 46.05 508 SER X O 1
ATOM 3895 N N . ALA A 1 519 ? 39.987 7.486 65.432 1.00 35.71 509 ALA X N 1
ATOM 3896 C CA . ALA A 1 519 ? 39.751 8.879 65.772 1.00 35.73 509 ALA X CA 1
ATOM 3897 C C . ALA A 1 519 ? 40.133 9.796 64.614 1.00 31.34 509 ALA X C 1
ATOM 3898 O O . ALA A 1 519 ? 39.670 10.925 64.546 1.00 30.33 509 ALA X O 1
ATOM 3900 N N . THR A 1 520 ? 40.975 9.305 63.708 1.00 33.06 510 THR X N 1
ATOM 3901 C CA . THR A 1 520 ? 41.441 10.111 62.573 1.00 33.59 510 THR X CA 1
ATOM 3902 C C . THR A 1 520 ? 40.713 9.820 61.258 1.00 41.31 510 THR X C 1
ATOM 3903 O O . THR A 1 520 ? 40.925 10.515 60.264 1.00 40.35 510 THR X O 1
ATOM 3907 N N . ALA A 1 521 ? 39.852 8.806 61.258 1.00 47.16 511 ALA X N 1
ATOM 3908 C CA . ALA A 1 521 ? 39.174 8.368 60.037 1.00 41.25 511 ALA X CA 1
ATOM 3909 C C . ALA A 1 521 ? 38.101 9.349 59.548 1.00 46.21 511 ALA X C 1
ATOM 3910 O O . ALA A 1 521 ? 37.228 9.788 60.306 1.00 43.76 511 ALA X O 1
ATOM 3912 N N . LEU A 1 522 ? 38.159 9.677 58.264 1.00 43.95 512 LEU X N 1
ATOM 3913 C CA . LEU A 1 522 ? 37.238 10.654 57.698 1.00 41.84 512 LEU X CA 1
ATOM 3914 C C . LEU A 1 522 ? 36.246 10.070 56.703 1.00 40.30 512 LEU X C 1
ATOM 3915 O O . LEU A 1 522 ? 36.508 9.070 56.030 1.00 41.47 512 LEU X O 1
ATOM 3920 N N . ASP A 1 523 ? 35.092 10.717 56.635 1.00 48.36 513 ASP X N 1
ATOM 3921 C CA . ASP A 1 523 ? 34.066 10.405 55.656 1.00 42.52 513 ASP X CA 1
ATOM 3922 C C . ASP A 1 523 ? 33.865 11.623 54.754 1.00 38.48 513 ASP X C 1
ATOM 3923 O O . ASP A 1 523 ? 33.563 12.710 55.236 1.00 47.35 513 ASP X O 1
ATOM 3928 N N . TYR A 1 524 ? 34.044 11.445 53.447 1.00 44.86 514 TYR X N 1
ATOM 3929 C CA . TYR A 1 524 ? 33.992 12.581 52.520 1.00 43.78 514 TYR X CA 1
ATOM 3930 C C . TYR A 1 524 ? 32.725 12.650 51.679 1.00 45.03 514 TYR X C 1
ATOM 3931 O O . TYR A 1 524 ? 32.119 11.631 51.331 1.00 40.28 514 TYR X O 1
ATOM 3940 N N . ASP A 1 525 ? 32.338 13.872 51.342 1.00 39.35 515 ASP X N 1
ATOM 3941 C CA . ASP A 1 525 ? 31.196 14.085 50.469 1.00 44.04 515 ASP X CA 1
ATOM 3942 C C . ASP A 1 525 ? 31.587 13.910 49.007 1.00 51.61 515 ASP X C 1
ATOM 3943 O O . ASP A 1 525 ? 32.773 13.818 48.661 1.00 35.63 515 ASP X O 1
ATOM 3948 N N . ASP A 1 526 ? 30.575 13.877 48.151 1.00 50.80 516 ASP X N 1
ATOM 3949 C CA . ASP A 1 526 ? 30.802 13.931 46.720 1.00 49.28 516 ASP X CA 1
ATOM 3950 C C . ASP A 1 526 ? 31.615 15.164 46.388 1.00 47.20 516 ASP X C 1
ATOM 3951 O O . ASP A 1 526 ? 31.465 16.216 47.018 1.00 34.85 516 ASP X O 1
ATOM 3956 N N . GLN A 1 527 ? 32.473 15.028 45.388 1.00 45.88 517 GLN X N 1
ATOM 3957 C CA . GLN A 1 527 ? 33.345 16.109 44.983 1.00 44.14 517 GLN X CA 1
ATOM 3958 C C . GLN A 1 527 ? 33.125 16.375 43.494 1.00 49.50 517 GLN X C 1
ATOM 3959 O O . GLN A 1 527 ? 33.045 15.444 42.691 1.00 47.84 517 GLN X O 1
ATOM 3965 N N . LYS A 1 528 ? 33.000 17.635 43.111 1.00 46.34 518 LYS X N 1
ATOM 3966 C CA . LYS A 1 528 ? 32.985 17.939 41.687 1.00 51.49 518 LYS X CA 1
ATOM 3967 C C . LYS A 1 528 ? 33.768 19.200 41.342 1.00 52.94 518 LYS X C 1
ATOM 3968 O O . LYS A 1 528 ? 33.817 20.154 42.113 1.00 54.06 518 LYS X O 1
ATOM 3974 N N . ARG A 1 529 ? 34.409 19.173 40.179 1.00 59.11 519 ARG X N 1
ATOM 3975 C CA . ARG A 1 529 ? 35.227 20.290 39.737 1.00 49.61 519 ARG X CA 1
ATOM 3976 C C . ARG A 1 529 ? 35.131 20.498 38.223 1.00 50.72 519 ARG X C 1
ATOM 3977 O O . ARG A 1 529 ? 35.428 19.610 37.420 1.00 49.01 519 ARG X O 1
ATOM 3985 N N . SER A 1 530 ? 34.689 21.691 37.853 1.00 50.59 520 SER X N 1
ATOM 3986 C CA . SER A 1 530 ? 34.418 22.016 36.474 1.00 40.50 520 SER X CA 1
ATOM 3987 C C . SER A 1 530 ? 35.519 22.883 35.905 1.00 43.01 520 SER X C 1
ATOM 3988 O O . SER A 1 530 ? 36.115 23.693 36.606 1.00 49.16 520 SER X O 1
ATOM 3991 N N . SER A 1 531 ? 35.791 22.700 34.621 1.00 38.71 521 SER X N 1
ATOM 3992 C CA . SER A 1 531 ? 36.754 23.537 33.926 1.00 38.36 521 SER X CA 1
ATOM 3993 C C . SER A 1 531 ? 36.093 24.205 32.731 1.00 37.10 521 SER X C 1
ATOM 3994 O O . SER A 1 531 ? 35.491 23.527 31.895 1.00 46.46 521 SER X O 1
ATOM 3997 N N . LYS A 1 532 ? 36.177 25.533 32.672 1.00 50.37 522 LYS X N 1
ATOM 3998 C CA . LYS A 1 532 ? 35.739 26.285 31.492 1.00 48.05 522 LYS X CA 1
ATOM 3999 C C . LYS A 1 532 ? 36.926 27.065 30.937 1.00 49.78 522 LYS X C 1
ATOM 4000 O O . LYS A 1 532 ? 37.412 27.998 31.575 1.00 56.50 522 LYS X O 1
ATOM 4006 N N . ARG A 1 533 ? 37.390 26.682 29.751 1.00 45.50 523 ARG X N 1
ATOM 4007 C CA . ARG A 1 533 ? 38.588 27.282 29.177 1.00 47.19 523 ARG X CA 1
ATOM 4008 C C . ARG A 1 533 ? 38.362 27.821 27.769 1.00 56.06 523 ARG X C 1
ATOM 4009 O O . ARG A 1 533 ? 37.714 27.183 26.939 1.00 53.94 523 ARG X O 1
ATOM 4017 N N . LEU A 1 534 ? 38.908 29.006 27.524 1.00 55.95 524 LEU X N 1
ATOM 4018 C CA . LEU A 1 534 ? 39.000 29.564 26.191 1.00 56.00 524 LEU X CA 1
ATOM 4019 C C . LEU A 1 534 ? 40.474 29.699 25.849 1.00 56.95 524 LEU X C 1
ATOM 4020 O O . LEU A 1 534 ? 41.267 30.145 26.678 1.00 50.49 524 LEU X O 1
ATOM 4025 N N . GLY A 1 535 ? 40.845 29.304 24.635 1.00 53.97 525 GLY X N 1
ATOM 4026 C CA . GLY A 1 535 ? 42.241 29.317 24.254 1.00 45.05 525 GLY X CA 1
ATOM 4027 C C . GLY A 1 535 ? 42.522 29.908 22.893 1.00 58.10 525 GLY X C 1
ATOM 4028 O O . GLY A 1 535 ? 41.634 30.012 22.043 1.00 61.35 525 GLY X O 1
ATOM 4029 N N . ALA A 1 536 ? 43.774 30.313 22.699 1.00 52.70 526 ALA X N 1
ATOM 4030 C CA . ALA A 1 536 ? 44.277 30.702 21.387 1.00 61.28 526 ALA X CA 1
ATOM 4031 C C . ALA A 1 536 ? 45.622 30.022 21.224 1.00 68.03 526 ALA X C 1
ATOM 4032 O O . ALA A 1 536 ? 46.339 29.817 22.207 1.00 59.61 526 ALA X O 1
ATOM 4034 N N . GLY A 1 537 ? 45.962 29.655 19.994 1.00 68.92 527 GLY X N 1
ATOM 4035 C CA . GLY A 1 537 ? 47.209 28.959 19.763 1.00 43.48 527 GLY X CA 1
ATOM 4036 C C . GLY A 1 537 ? 47.673 28.996 18.327 1.00 56.65 527 GLY X C 1
ATOM 4037 O O . GLY A 1 537 ? 46.994 29.513 17.436 1.00 61.83 527 GLY X O 1
ATOM 4038 N N . LEU A 1 538 ? 48.854 28.439 18.111 1.00 54.74 528 LEU X N 1
ATOM 4039 C CA . LEU A 1 538 ? 49.406 28.313 16.783 1.00 54.37 528 LEU X CA 1
ATOM 4040 C C . LEU A 1 538 ? 49.857 26.878 16.598 1.00 64.60 528 LEU X C 1
ATOM 4041 O O . LEU A 1 538 ? 50.587 26.330 17.423 1.00 66.59 528 LEU X O 1
ATOM 4046 N N . GLN A 1 539 ? 49.401 26.256 15.524 1.00 60.74 529 GLN X N 1
ATOM 4047 C CA . GLN A 1 539 ? 49.879 24.931 15.200 1.00 58.05 529 GLN X CA 1
ATOM 4048 C C . GLN A 1 539 ? 50.396 24.947 13.778 1.00 50.95 529 GLN X C 1
ATOM 4049 O O . GLN A 1 539 ? 49.999 25.783 12.976 1.00 55.71 529 GLN X O 1
ATOM 4055 N N . GLY A 1 540 ? 51.311 24.040 13.484 1.00 56.05 530 GLY X N 1
ATOM 4056 C CA . GLY A 1 540 ? 51.890 23.964 12.164 1.00 57.64 530 GLY X CA 1
ATOM 4057 C C . GLY A 1 540 ? 52.536 22.614 11.972 1.00 69.07 530 GLY X C 1
ATOM 4058 O O . GLY A 1 540 ? 52.698 21.845 12.928 1.00 65.37 530 GLY X O 1
ATOM 4059 N N . LYS A 1 541 ? 52.895 22.315 10.731 1.00 67.66 531 LYS X N 1
ATOM 4060 C CA . LYS A 1 541 ? 53.675 21.125 10.472 1.00 59.19 531 LYS X CA 1
ATOM 4061 C C . LYS A 1 541 ? 54.390 21.189 9.139 1.00 54.42 531 LYS X C 1
ATOM 4062 O O . LYS A 1 541 ? 54.071 22.023 8.293 1.00 61.77 531 LYS X O 1
ATOM 4068 N N . TYR A 1 542 ? 55.375 20.311 8.985 1.00 55.47 532 TYR X N 1
ATOM 4069 C CA . TYR A 1 542 ? 56.146 20.212 7.762 1.00 57.95 532 TYR X CA 1
ATOM 4070 C C . TYR A 1 542 ? 56.297 18.758 7.342 1.00 64.60 532 TYR X C 1
ATOM 4071 O O . TYR A 1 542 ? 56.725 17.911 8.136 1.00 56.16 532 TYR X O 1
ATOM 4080 N N . ALA A 1 543 ? 55.930 18.476 6.093 1.00 60.94 533 ALA X N 1
ATOM 4081 C CA . ALA A 1 543 ? 56.102 17.150 5.525 1.00 68.39 533 ALA X CA 1
ATOM 4082 C C . ALA A 1 543 ? 57.411 17.103 4.761 1.00 73.87 533 ALA X C 1
ATOM 4083 O O . ALA A 1 543 ? 57.705 17.997 3.973 1.00 76.62 533 ALA X O 1
ATOM 4085 N N . PHE A 1 544 ? 58.204 16.066 5.007 1.00 81.40 534 PHE X N 1
ATOM 4086 C CA . PHE A 1 544 ? 59.441 15.863 4.266 1.00 80.52 534 PHE X CA 1
ATOM 4087 C C . PHE A 1 544 ? 59.237 14.748 3.264 1.00 90.53 534 PHE X C 1
ATOM 4088 O O . PHE A 1 544 ? 59.893 13.709 3.327 1.00 100.62 534 PHE X O 1
ATOM 4096 N N . GLY A 1 545 ? 58.300 14.971 2.352 1.00 90.91 535 GLY X N 1
ATOM 4097 C CA . GLY A 1 545 ? 58.064 14.047 1.264 1.00 90.87 535 GLY X CA 1
ATOM 4098 C C . GLY A 1 545 ? 57.330 12.784 1.655 1.00 100.77 535 GLY X C 1
ATOM 4099 O O . GLY A 1 545 ? 57.916 11.704 1.673 1.00 117.74 535 GLY X O 1
ATOM 4100 N N . SER A 1 546 ? 56.052 12.930 1.988 1.00 97.98 536 SER X N 1
ATOM 4101 C CA . SER A 1 546 ? 55.116 11.803 2.075 1.00 103.64 536 SER X CA 1
ATOM 4102 C C . SER A 1 546 ? 55.512 10.621 2.970 1.00 95.13 536 SER X C 1
ATOM 4103 O O . SER A 1 546 ? 54.711 9.707 3.174 1.00 93.55 536 SER X O 1
ATOM 4106 N N . ASP A 1 547 ? 56.728 10.626 3.501 1.00 93.88 537 ASP X N 1
ATOM 4107 C CA . ASP A 1 547 ? 57.153 9.544 4.382 1.00 87.61 537 ASP X CA 1
ATOM 4108 C C . ASP A 1 547 ? 57.270 10.001 5.827 1.00 81.99 537 ASP X C 1
ATOM 4109 O O . ASP A 1 547 ? 56.995 9.250 6.757 1.00 79.01 537 ASP X O 1
ATOM 4114 N N . THR A 1 548 ? 57.674 11.246 6.005 1.00 61.64 538 THR X N 1
ATOM 4115 C CA . THR A 1 548 ? 57.949 11.751 7.324 1.00 72.78 538 THR X CA 1
ATOM 4116 C C . THR A 1 548 ? 57.410 13.168 7.474 1.00 70.26 538 THR X C 1
ATOM 4117 O O . THR A 1 548 ? 57.431 13.955 6.531 1.00 60.59 538 THR X O 1
ATOM 4121 N N . GLN A 1 549 ? 56.898 13.471 8.661 1.00 73.88 539 GLN X N 1
ATOM 4122 C CA . GLN A 1 549 ? 56.416 14.809 8.962 1.00 74.26 539 GLN X CA 1
ATOM 4123 C C . GLN A 1 549 ? 56.616 15.168 10.428 1.00 61.57 539 GLN X C 1
ATOM 4124 O O . GLN A 1 549 ? 56.657 14.303 11.310 1.00 56.89 539 GLN X O 1
ATOM 4130 N N . LEU A 1 550 ? 56.769 16.462 10.669 1.00 62.28 540 LEU X N 1
ATOM 4131 C CA . LEU A 1 550 ? 56.935 16.992 12.007 1.00 55.83 540 LEU X CA 1
ATOM 4132 C C . LEU A 1 550 ? 55.866 18.041 12.194 1.00 58.88 540 LEU X C 1
ATOM 4133 O O . LEU A 1 550 ? 55.602 18.834 11.297 1.00 56.12 540 LEU X O 1
ATOM 4138 N N . PHE A 1 551 ? 55.236 18.038 13.358 1.00 60.27 541 PHE X N 1
ATOM 4139 C CA . PHE A 1 551 ? 54.229 19.036 13.663 1.00 62.32 541 PHE X CA 1
ATOM 4140 C C . PHE A 1 551 ? 54.383 19.497 15.100 1.00 64.31 541 PHE X C 1
ATOM 4141 O O . PHE A 1 551 ? 54.929 18.780 15.941 1.00 59.24 541 PHE X O 1
ATOM 4149 N N . ALA A 1 552 ? 53.905 20.702 15.376 1.00 58.17 542 ALA X N 1
ATOM 4150 C CA . ALA A 1 552 ? 53.964 21.238 16.720 1.00 52.05 542 ALA X CA 1
ATOM 4151 C C . ALA A 1 552 ? 52.851 22.248 16.960 1.00 51.87 542 ALA X C 1
ATOM 4152 O O . ALA A 1 552 ? 52.204 22.726 16.025 1.00 52.51 542 ALA X O 1
ATOM 4154 N N . GLU A 1 553 ? 52.628 22.571 18.227 1.00 52.87 543 GLU X N 1
ATOM 4155 C CA . GLU A 1 553 ? 51.665 23.603 18.571 1.00 56.92 543 GLU X CA 1
ATOM 4156 C C . GLU A 1 553 ? 51.973 24.227 19.909 1.00 51.42 543 GLU X C 1
ATOM 4157 O O . GLU A 1 553 ? 52.551 23.595 20.790 1.00 52.52 543 GLU X O 1
ATOM 4163 N N . TYR A 1 554 ? 51.598 25.492 20.033 1.00 54.29 544 TYR X N 1
ATOM 4164 C CA . TYR A 1 554 ? 51.624 26.195 21.296 1.00 49.18 544 TYR X CA 1
ATOM 4165 C C . TYR A 1 554 ? 50.218 26.744 21.560 1.00 66.28 544 TYR X C 1
ATOM 4166 O O . TYR A 1 554 ? 49.530 27.177 20.633 1.00 70.15 544 TYR X O 1
ATOM 4175 N N . ALA A 1 555 ? 49.786 26.715 22.818 1.00 63.90 545 ALA X N 1
ATOM 4176 C CA . ALA A 1 555 ? 48.486 27.278 23.179 1.00 59.01 545 ALA X CA 1
ATOM 4177 C C . ALA A 1 555 ? 48.520 27.942 24.537 1.00 47.17 545 ALA X C 1
ATOM 4178 O O . ALA A 1 555 ? 49.226 27.513 25.443 1.00 57.40 545 ALA X O 1
ATOM 4180 N N . HIS A 1 556 ? 47.751 29.010 24.655 1.00 52.28 546 HIS X N 1
ATOM 4181 C CA . HIS A 1 556 ? 47.550 29.671 25.920 1.00 59.26 546 HIS X CA 1
ATOM 4182 C C . HIS A 1 556 ? 46.061 29.623 26.232 1.00 63.27 546 HIS X C 1
ATOM 4183 O O . HIS A 1 556 ? 45.243 30.085 25.429 1.00 54.66 546 HIS X O 1
ATOM 4190 N N . GLU A 1 557 ? 45.707 29.043 27.381 1.00 46.79 547 GLU X N 1
ATOM 4191 C CA . GLU A 1 557 ? 44.302 28.968 27.775 1.00 50.03 547 GLU X CA 1
ATOM 4192 C C . GLU A 1 557 ? 43.996 29.785 29.026 1.00 61.25 547 GLU X C 1
ATOM 4193 O O . GLU A 1 557 ? 44.873 30.059 29.849 1.00 61.28 547 GLU X O 1
ATOM 4199 N N . ARG A 1 558 ? 42.739 30.178 29.158 1.00 63.88 548 ARG X N 1
ATOM 4200 C CA . ARG A 1 558 ? 42.288 30.862 30.350 1.00 62.36 548 ARG X CA 1
ATOM 4201 C C . ARG A 1 558 ? 41.224 29.988 31.001 1.00 62.29 548 ARG X C 1
ATOM 4202 O O . ARG A 1 558 ? 40.309 29.526 30.324 1.00 45.19 548 ARG X O 1
ATOM 4210 N N . GLU A 1 559 ? 41.383 29.730 32.302 1.00 64.45 549 GLU X N 1
ATOM 4211 C CA . GLU A 1 559 ? 40.378 29.049 33.122 1.00 53.43 549 GLU X CA 1
ATOM 4212 C C . GLU A 1 559 ? 39.427 30.062 33.695 1.00 46.80 549 GLU X C 1
ATOM 4213 O O . GLU A 1 559 ? 39.851 31.007 34.353 1.00 48.40 549 GLU X O 1
ATOM 4219 N N . TYR A 1 560 ? 38.138 29.862 33.467 1.00 57.44 550 TYR X N 1
ATOM 4220 C CA . TYR A 1 560 ? 37.142 30.762 34.030 1.00 59.52 550 TYR X CA 1
ATOM 4221 C C . TYR A 1 560 ? 36.547 30.203 35.316 1.00 58.70 550 TYR X C 1
ATOM 4222 O O . TYR A 1 560 ? 35.927 30.937 36.079 1.00 49.01 550 TYR X O 1
ATOM 4231 N N . GLU A 1 561 ? 36.743 28.908 35.552 1.00 57.99 551 GLU X N 1
ATOM 4232 C CA . GLU A 1 561 ? 36.301 28.275 36.795 1.00 54.48 551 GLU X CA 1
ATOM 4233 C C . GLU A 1 561 ? 37.487 28.171 37.741 1.00 59.61 551 GLU X C 1
ATOM 4234 O O . GLU A 1 561 ? 38.037 27.088 37.955 1.00 58.64 551 GLU X O 1
ATOM 4240 N N . ASP A 1 562 ? 37.876 29.313 38.300 1.00 47.01 552 ASP X N 1
ATOM 4241 C CA . ASP A 1 562 ? 39.078 29.404 39.115 1.00 58.91 552 ASP X CA 1
ATOM 4242 C C . ASP A 1 562 ? 38.766 29.749 40.572 1.00 58.48 552 ASP X C 1
ATOM 4243 O O . ASP A 1 562 ? 39.546 30.435 41.234 1.00 54.90 552 ASP X O 1
ATOM 4248 N N . ASP A 1 563 ? 37.627 29.275 41.065 1.00 53.33 553 ASP X N 1
ATOM 4249 C CA . ASP A 1 563 ? 37.313 29.392 42.479 1.00 52.45 553 ASP X CA 1
ATOM 4250 C C . ASP A 1 563 ? 37.999 28.285 43.271 1.00 59.02 553 ASP X C 1
ATOM 4251 O O . ASP A 1 563 ? 38.156 27.148 42.797 1.00 39.44 553 ASP X O 1
ATOM 4256 N N . THR A 1 564 ? 38.396 28.629 44.490 1.00 50.89 554 THR X N 1
ATOM 4257 C CA . THR A 1 564 ? 38.915 27.646 45.419 1.00 49.89 554 THR X CA 1
ATOM 4258 C C . THR A 1 564 ? 37.828 26.617 45.674 1.00 48.96 554 THR X C 1
ATOM 4259 O O . THR A 1 564 ? 36.668 26.963 45.917 1.00 43.86 554 THR X O 1
ATOM 4263 N N . GLN A 1 565 ? 38.204 25.348 45.584 1.00 38.02 555 GLN X N 1
ATOM 4264 C CA . GLN A 1 565 ? 37.269 24.265 45.819 1.00 38.05 555 GLN X CA 1
ATOM 4265 C C . GLN A 1 565 ? 37.144 24.041 47.317 1.00 56.44 555 GLN X C 1
ATOM 4266 O O . GLN A 1 565 ? 37.988 24.485 48.109 1.00 47.28 555 GLN X O 1
ATOM 4272 N N . ASP A 1 566 ? 36.086 23.356 47.719 1.00 42.82 556 ASP X N 1
ATOM 4273 C CA . ASP A 1 566 ? 36.017 22.918 49.097 1.00 54.90 556 ASP X CA 1
ATOM 4274 C C . ASP A 1 566 ? 35.392 21.537 49.238 1.00 51.79 556 ASP X C 1
ATOM 4275 O O . ASP A 1 566 ? 34.709 21.038 48.338 1.00 56.15 556 ASP X O 1
ATOM 4280 N N . LEU A 1 567 ? 35.658 20.923 50.381 1.00 47.35 557 LEU X N 1
ATOM 4281 C CA . LEU A 1 567 ? 35.262 19.557 50.634 1.00 36.03 557 LEU X CA 1
ATOM 4282 C C . LEU A 1 567 ? 34.521 19.521 51.951 1.00 35.63 557 LEU X C 1
ATOM 4283 O O . LEU A 1 567 ? 34.963 20.097 52.945 1.00 41.18 557 LEU X O 1
ATOM 4288 N N . THR A 1 568 ? 33.373 18.863 51.939 1.00 36.90 558 THR X N 1
ATOM 4289 C CA . THR A 1 568 ? 32.605 18.641 53.149 1.00 35.49 558 THR X CA 1
ATOM 4290 C C . THR A 1 568 ? 32.865 17.226 53.651 1.00 46.63 558 THR X C 1
ATOM 4291 O O . THR A 1 568 ? 32.949 16.286 52.863 1.00 40.05 558 THR X O 1
ATOM 4295 N N . MET A 1 569 ? 33.030 17.087 54.962 1.00 41.67 559 MET X N 1
ATOM 4296 C CA . MET A 1 569 ? 33.376 15.802 55.548 1.00 45.43 559 MET X CA 1
ATOM 4297 C C . MET A 1 569 ? 33.033 15.754 57.039 1.00 42.50 559 MET X C 1
ATOM 4298 O O . MET A 1 569 ? 32.669 16.767 57.639 1.00 42.21 559 MET X O 1
ATOM 4303 N N . SER A 1 570 ? 33.147 14.568 57.625 1.00 42.04 560 SER X N 1
ATOM 4304 C CA . SER A 1 570 ? 32.960 14.389 59.060 1.00 41.03 560 SER X CA 1
ATOM 4305 C C . SER A 1 570 ? 33.852 13.251 59.532 1.00 38.87 560 SER X C 1
ATOM 4306 O O . SER A 1 570 ? 34.260 12.413 58.726 1.00 34.54 560 SER X O 1
ATOM 4309 N N . LEU A 1 571 ? 34.179 13.227 60.823 1.00 40.22 561 LEU X N 1
ATOM 4310 C CA . LEU A 1 571 ? 34.915 12.098 61.374 1.00 35.80 561 LEU X CA 1
ATOM 4311 C C . LEU A 1 571 ? 33.971 10.908 61.372 1.00 40.31 561 LEU X C 1
ATOM 4312 O O . LEU A 1 571 ? 32.794 11.054 61.716 1.00 36.35 561 LEU X O 1
ATOM 4317 N N . ASN A 1 572 ? 34.462 9.738 60.969 1.00 42.83 562 ASN X N 1
ATOM 4318 C CA . ASN A 1 572 ? 33.659 8.519 61.097 1.00 36.29 562 ASN X CA 1
ATOM 4319 C C . ASN A 1 572 ? 33.156 8.329 62.531 1.00 45.32 562 ASN X C 1
ATOM 4320 O O . ASN A 1 572 ? 32.043 7.836 62.741 1.00 46.12 562 ASN X O 1
ATOM 4325 N N . SER A 1 573 ? 33.971 8.717 63.515 1.00 33.62 563 SER X N 1
ATOM 4326 C CA . SER A 1 573 ? 33.585 8.537 64.914 1.00 42.43 563 SER X CA 1
ATOM 4327 C C . SER A 1 573 ? 32.553 9.569 65.400 1.00 47.56 563 SER X C 1
ATOM 4328 O O . SER A 1 573 ? 31.973 9.412 66.470 1.00 45.61 563 SER X O 1
ATOM 4331 N N . LEU A 1 574 ? 32.318 10.609 64.605 1.00 42.31 564 LEU X N 1
ATOM 4332 C CA . LEU A 1 574 ? 31.378 11.677 64.964 1.00 38.62 564 LEU X CA 1
ATOM 4333 C C . LEU A 1 574 ? 30.551 12.104 63.743 1.00 44.52 564 LEU X C 1
ATOM 4334 O O . LEU A 1 574 ? 30.734 13.186 63.184 1.00 42.41 564 LEU X O 1
ATOM 4339 N N . PRO A 1 575 ? 29.626 11.240 63.333 1.00 34.25 565 PRO X N 1
ATOM 4340 C CA . PRO A 1 575 ? 28.903 11.330 62.065 1.00 49.45 565 PRO X CA 1
ATOM 4341 C C . PRO A 1 575 ? 27.985 12.548 61.953 1.00 52.36 565 PRO X C 1
ATOM 4342 O O . PRO A 1 575 ? 27.662 12.956 60.842 1.00 60.10 565 PRO X O 1
ATOM 4346 N N . GLY A 1 576 ? 27.565 13.116 63.073 1.00 46.18 566 GLY X N 1
ATOM 4347 C CA . GLY A 1 576 ? 26.609 14.207 63.026 1.00 42.17 566 GLY X CA 1
ATOM 4348 C C . GLY A 1 576 ? 27.240 15.584 62.986 1.00 52.63 566 GLY X C 1
ATOM 4349 O O . GLY A 1 576 ? 26.530 16.594 63.040 1.00 52.90 566 GLY X O 1
ATOM 4350 N N . ASN A 1 577 ? 28.570 15.628 62.898 1.00 42.18 567 ASN X N 1
ATOM 4351 C CA . ASN A 1 577 ? 29.289 16.896 62.911 1.00 38.47 567 ASN X CA 1
ATOM 4352 C C . ASN A 1 577 ? 30.121 17.091 61.654 1.00 48.70 567 ASN X C 1
ATOM 4353 O O . ASN A 1 577 ? 31.319 16.782 61.625 1.00 32.24 567 ASN X O 1
ATOM 4358 N N . ARG A 1 578 ? 29.471 17.609 60.617 1.00 38.31 568 ARG X N 1
ATOM 4359 C CA . ARG A 1 578 ? 30.107 17.779 59.326 1.00 37.09 568 ARG X CA 1
ATOM 4360 C C . ARG A 1 578 ? 30.636 19.194 59.214 1.00 43.65 568 ARG X C 1
ATOM 4361 O O . ARG A 1 578 ? 30.028 20.140 59.717 1.00 39.36 568 ARG X O 1
ATOM 4369 N N . PHE A 1 579 ? 31.779 19.325 58.555 1.00 39.17 569 PHE X N 1
ATOM 4370 C CA . PHE A 1 579 ? 32.442 20.609 58.392 1.00 44.09 569 PHE X CA 1
ATOM 4371 C C . PHE A 1 579 ? 32.978 20.686 56.970 1.00 34.04 569 PHE X C 1
ATOM 4372 O O . PHE A 1 579 ? 33.066 19.669 56.274 1.00 40.40 569 PHE X O 1
ATOM 4380 N N . THR A 1 580 ? 33.313 21.893 56.539 1.00 35.62 570 THR X N 1
ATOM 4381 C CA . THR A 1 580 ? 33.751 22.140 55.172 1.00 35.12 570 THR X CA 1
ATOM 4382 C C . THR A 1 580 ? 35.065 22.899 55.191 1.00 34.43 570 THR X C 1
ATOM 4383 O O . THR A 1 580 ? 35.174 23.942 55.819 1.00 34.25 570 THR X O 1
ATOM 4387 N N . LEU A 1 581 ? 36.063 22.362 54.506 1.00 40.40 571 LEU X N 1
ATOM 4388 C CA . LEU A 1 581 ? 37.377 22.981 54.467 1.00 34.09 571 LEU X CA 1
ATOM 4389 C C . LEU A 1 581 ? 37.728 23.267 53.017 1.00 42.59 571 LEU X C 1
ATOM 4390 O O . LEU A 1 581 ? 37.185 22.630 52.110 1.00 35.14 571 LEU X O 1
ATOM 4395 N N . GLU A 1 582 ? 38.636 24.219 52.811 1.00 34.57 572 GLU X N 1
ATOM 4396 C CA . GLU A 1 582 ? 39.055 24.648 51.484 1.00 35.08 572 GLU X CA 1
ATOM 4397 C C . GLU A 1 582 ? 40.096 23.713 50.859 1.00 39.84 572 GLU X C 1
ATOM 4398 O O . GLU A 1 582 ? 40.842 23.049 51.566 1.00 34.41 572 GLU X O 1
ATOM 4404 N N . GLY A 1 583 ? 40.143 23.671 49.528 1.00 43.79 573 GLY X N 1
ATOM 4405 C CA . GLY A 1 583 ? 41.070 22.804 48.826 1.00 36.82 573 GLY X CA 1
ATOM 4406 C C . GLY A 1 583 ? 41.725 23.446 47.618 1.00 42.86 573 GLY X C 1
ATOM 4407 O O . GLY A 1 583 ? 42.078 24.625 47.634 1.00 36.04 573 GLY X O 1
ATOM 4408 N N . TYR A 1 584 ? 41.888 22.641 46.574 1.00 36.50 574 TYR X N 1
ATOM 4409 C CA . TYR A 1 584 ? 42.520 23.051 45.315 1.00 37.46 574 TYR X CA 1
ATOM 4410 C C . TYR A 1 584 ? 41.926 24.319 44.740 1.00 37.47 574 TYR X C 1
ATOM 4411 O O . TYR A 1 584 ? 40.716 24.483 44.683 1.00 37.80 574 TYR X O 1
ATOM 4420 N N . THR A 1 585 ? 42.805 25.220 44.330 1.00 37.50 575 THR X N 1
ATOM 4421 C CA . THR A 1 585 ? 42.406 26.384 43.557 1.00 38.77 575 THR X CA 1
ATOM 4422 C C . THR A 1 585 ? 42.899 26.254 42.109 1.00 41.51 575 THR X C 1
ATOM 4423 O O . THR A 1 585 ? 44.097 26.314 41.856 1.00 40.74 575 THR X O 1
ATOM 4427 N N . PRO A 1 586 ? 41.978 26.053 41.158 1.00 48.32 576 PRO X N 1
ATOM 4428 C CA . PRO A 1 586 ? 42.440 26.039 39.764 1.00 53.15 576 PRO X CA 1
ATOM 4429 C C . PRO A 1 586 ? 43.066 27.381 39.431 1.00 43.95 576 PRO X C 1
ATOM 4430 O O . PRO A 1 586 ? 42.505 28.420 39.783 1.00 47.97 576 PRO X O 1
ATOM 4434 N N . GLN A 1 587 ? 44.233 27.369 38.798 1.00 48.51 577 GLN X N 1
ATOM 4435 C CA . GLN A 1 587 ? 44.827 28.621 38.317 1.00 55.43 577 GLN X CA 1
ATOM 4436 C C . GLN A 1 587 ? 44.160 29.036 37.017 1.00 47.67 577 GLN X C 1
ATOM 4437 O O . GLN A 1 587 ? 43.559 28.206 36.336 1.00 56.51 577 GLN X O 1
ATOM 4443 N N . ASP A 1 588 ? 44.245 30.316 36.676 1.00 53.99 578 ASP X N 1
ATOM 4444 C CA . ASP A 1 588 ? 43.457 30.816 35.556 1.00 75.53 578 ASP X CA 1
ATOM 4445 C C . ASP A 1 588 ? 44.201 30.837 34.216 1.00 64.87 578 ASP X C 1
ATOM 4446 O O . ASP A 1 588 ? 43.612 31.188 33.188 1.00 52.67 578 ASP X O 1
ATOM 4451 N N . HIS A 1 589 ? 45.478 30.453 34.227 1.00 48.34 579 HIS X N 1
ATOM 4452 C CA . HIS A 1 589 ? 46.289 30.467 33.012 1.00 57.99 579 HIS X CA 1
ATOM 4453 C C . HIS A 1 589 ? 46.972 29.131 32.798 1.00 57.08 579 HIS X C 1
ATOM 4454 O O . HIS A 1 589 ? 47.446 28.520 33.746 1.00 49.84 579 HIS X O 1
ATOM 4461 N N . LEU A 1 590 ? 47.008 28.666 31.554 1.00 60.53 580 LEU X N 1
ATOM 4462 C CA . LEU A 1 590 ? 47.878 27.543 31.231 1.00 53.36 580 LEU X CA 1
ATOM 4463 C C . LEU A 1 590 ? 48.526 27.678 29.853 1.00 49.74 580 LEU X C 1
ATOM 4464 O O . LEU A 1 590 ? 47.970 28.278 28.932 1.00 58.26 580 LEU X O 1
ATOM 4469 N N . ASN A 1 591 ? 49.728 27.133 29.750 1.00 46.22 581 ASN X N 1
ATOM 4470 C CA . ASN A 1 591 ? 50.508 27.183 28.542 1.00 54.64 581 ASN X CA 1
ATOM 4471 C C . ASN A 1 591 ? 50.895 25.775 28.149 1.00 57.56 581 ASN X C 1
ATOM 4472 O O . ASN A 1 591 ? 51.252 24.983 29.014 1.00 55.47 581 ASN X O 1
ATOM 4477 N N . ARG A 1 592 ? 50.817 25.460 26.856 1.00 53.68 582 ARG X N 1
ATOM 4478 C CA . ARG A 1 592 ? 51.165 24.128 26.382 1.00 45.81 582 ARG X CA 1
ATOM 4479 C C . ARG A 1 592 ? 51.951 24.187 25.074 1.00 63.92 582 ARG X C 1
ATOM 4480 O O . ARG A 1 592 ? 51.700 25.037 24.207 1.00 47.03 582 ARG X O 1
ATOM 4488 N N . VAL A 1 593 ? 52.898 23.266 24.948 1.00 51.04 583 VAL X N 1
ATOM 4489 C CA . VAL A 1 593 ? 53.538 22.992 23.679 1.00 58.08 583 VAL X CA 1
ATOM 4490 C C . VAL A 1 593 ? 53.398 21.502 23.412 1.00 58.10 583 VAL X C 1
ATOM 4491 O O . VAL A 1 593 ? 53.430 20.693 24.338 1.00 48.50 583 VAL X O 1
ATOM 4495 N N . SER A 1 594 ? 53.190 21.156 22.147 1.00 61.73 584 SER X N 1
ATOM 4496 C CA . SER A 1 594 ? 53.109 19.767 21.731 1.00 58.02 584 SER X CA 1
ATOM 4497 C C . SER A 1 594 ? 54.047 19.579 20.564 1.00 62.67 584 SER X C 1
ATOM 4498 O O . SER A 1 594 ? 54.079 20.405 19.648 1.00 52.58 584 SER X O 1
ATOM 4501 N N . LEU A 1 595 ? 54.825 18.505 20.616 1.00 52.22 585 LEU X N 1
ATOM 4502 C CA . LEU A 1 595 ? 55.653 18.109 19.494 1.00 58.71 585 LEU X CA 1
ATOM 4503 C C . LEU A 1 595 ? 55.208 16.732 19.053 1.00 69.03 585 LEU X C 1
ATOM 4504 O O . LEU A 1 595 ? 54.751 15.927 19.864 1.00 70.57 585 LEU X O 1
ATOM 4509 N N . GLY A 1 596 ? 55.334 16.464 17.763 1.00 63.31 586 GLY X N 1
ATOM 4510 C CA . GLY A 1 596 ? 54.936 15.183 17.234 1.00 52.48 586 GLY X CA 1
ATOM 4511 C C . GLY A 1 596 ? 55.613 14.889 15.914 1.00 65.36 586 GLY X C 1
ATOM 4512 O O . GLY A 1 596 ? 56.167 15.772 15.255 1.00 59.15 586 GLY X O 1
ATOM 4513 N N . PHE A 1 597 ? 55.570 13.624 15.531 1.00 69.16 587 PHE X N 1
ATOM 4514 C CA . PHE A 1 597 ? 56.106 13.210 14.259 1.00 61.39 587 PHE X CA 1
ATOM 4515 C C . PHE A 1 597 ? 55.220 12.110 13.712 1.00 59.80 587 PHE X C 1
ATOM 4516 O O . PHE A 1 597 ? 54.539 11.407 14.466 1.00 55.98 587 PHE X O 1
ATOM 4524 N N . SER A 1 598 ? 55.222 11.969 12.394 1.00 66.92 588 SER X N 1
ATOM 4525 C CA . SER A 1 598 ? 54.606 10.815 11.769 1.00 61.55 588 SER X CA 1
ATOM 4526 C C . SER A 1 598 ? 55.551 10.260 10.725 1.00 62.51 588 SER X C 1
ATOM 4527 O O . SER A 1 598 ? 56.071 10.998 9.883 1.00 69.20 588 SER X O 1
ATOM 4530 N N . GLN A 1 599 ? 55.779 8.956 10.787 1.00 66.22 589 GLN X N 1
ATOM 4531 C CA . GLN A 1 599 ? 56.675 8.302 9.847 1.00 64.06 589 GLN X CA 1
ATOM 4532 C C . GLN A 1 599 ? 56.000 7.086 9.234 1.00 62.95 589 GLN X C 1
ATOM 4533 O O . GLN A 1 599 ? 55.622 6.148 9.938 1.00 63.25 589 GLN X O 1
ATOM 4539 N N . LYS A 1 600 ? 55.835 7.110 7.916 1.00 70.84 590 LYS X N 1
ATOM 4540 C CA . LYS A 1 600 ? 55.255 5.972 7.214 1.00 69.57 590 LYS X CA 1
ATOM 4541 C C . LYS A 1 600 ? 56.150 4.743 7.321 1.00 68.89 590 LYS X C 1
ATOM 4542 O O . LYS A 1 600 ? 57.360 4.819 7.095 1.00 67.56 590 LYS X O 1
ATOM 4548 N N . LEU A 1 601 ? 55.548 3.618 7.694 1.00 62.25 591 LEU X N 1
ATOM 4549 C CA . LEU A 1 601 ? 56.263 2.355 7.789 1.00 67.11 591 LEU X CA 1
ATOM 4550 C C . LEU A 1 601 ? 55.961 1.546 6.538 1.00 81.04 591 LEU X C 1
ATOM 4551 O O . LEU A 1 601 ? 56.673 0.601 6.186 1.00 71.60 591 LEU X O 1
ATOM 4556 N N . ALA A 1 602 ? 54.884 1.941 5.874 1.00 82.07 592 ALA X N 1
ATOM 4557 C CA . ALA A 1 602 ? 54.430 1.291 4.666 1.00 80.64 592 ALA X CA 1
ATOM 4558 C C . ALA A 1 602 ? 53.317 2.152 4.105 1.00 82.15 592 ALA X C 1
ATOM 4559 O O . ALA A 1 602 ? 52.778 3.005 4.813 1.00 84.60 592 ALA X O 1
ATOM 4561 N N . PRO A 1 603 ? 52.986 1.964 2.822 1.00 86.30 593 PRO X N 1
ATOM 4562 C CA . PRO A 1 603 ? 51.749 2.601 2.376 1.00 83.28 593 PRO X CA 1
ATOM 4563 C C . PRO A 1 603 ? 50.652 2.211 3.360 1.00 81.39 593 PRO X C 1
ATOM 4564 O O . PRO A 1 603 ? 50.529 1.027 3.685 1.00 84.45 593 PRO X O 1
ATOM 4568 N N . GLU A 1 604 ? 49.900 3.187 3.855 1.00 79.11 594 GLU X N 1
ATOM 4569 C CA . GLU A 1 604 ? 48.775 2.915 4.757 1.00 88.66 594 GLU X CA 1
ATOM 4570 C C . GLU A 1 604 ? 49.113 2.773 6.254 1.00 76.04 594 GLU X C 1
ATOM 4571 O O . GLU A 1 604 ? 48.207 2.751 7.089 1.00 62.57 594 GLU X O 1
ATOM 4577 N N . LEU A 1 605 ? 50.395 2.664 6.593 1.00 63.13 595 LEU X N 1
ATOM 4578 C CA . LEU A 1 605 ? 50.792 2.428 7.984 1.00 69.69 595 LEU X CA 1
ATOM 4579 C C . LEU A 1 605 ? 51.822 3.440 8.466 1.00 69.45 595 LEU X C 1
ATOM 4580 O O . LEU A 1 605 ? 52.962 3.448 7.994 1.00 69.15 595 LEU X O 1
ATOM 4585 N N . SER A 1 606 ? 51.411 4.287 9.406 1.00 64.05 596 SER X N 1
ATOM 4586 C CA . SER A 1 606 ? 52.282 5.320 9.957 1.00 64.89 596 SER X CA 1
ATOM 4587 C C . SER A 1 606 ? 52.579 5.077 11.424 1.00 61.87 596 SER X C 1
ATOM 4588 O O . SER A 1 606 ? 51.702 4.668 12.185 1.00 62.63 596 SER X O 1
ATOM 4591 N N . LEU A 1 607 ? 53.826 5.323 11.810 1.00 69.65 597 LEU X N 1
ATOM 4592 C CA . LEU A 1 607 ? 54.205 5.356 13.212 1.00 57.48 597 LEU X CA 1
ATOM 4593 C C . LEU A 1 607 ? 54.156 6.807 13.670 1.00 63.70 597 LEU X C 1
ATOM 4594 O O . LEU A 1 607 ? 54.658 7.695 12.986 1.00 66.48 597 LEU X O 1
ATOM 4599 N N . ARG A 1 608 ? 53.562 7.055 14.830 1.00 68.74 598 ARG X N 1
ATOM 4600 C CA . ARG A 1 608 ? 53.413 8.425 15.305 1.00 65.72 598 ARG X CA 1
ATOM 4601 C C . ARG A 1 608 ? 53.816 8.597 16.759 1.00 62.90 598 ARG X C 1
ATOM 4602 O O . ARG A 1 608 ? 53.573 7.727 17.589 1.00 53.70 598 ARG X O 1
ATOM 4610 N N . GLY A 1 609 ? 54.437 9.734 17.052 1.00 68.60 599 GLY X N 1
ATOM 4611 C CA . GLY A 1 609 ? 54.867 10.043 18.402 1.00 62.52 599 GLY X CA 1
ATOM 4612 C C . GLY A 1 609 ? 54.458 11.447 18.793 1.00 55.71 599 GLY X C 1
ATOM 4613 O O . GLY A 1 609 ? 54.333 12.331 17.944 1.00 52.51 599 GLY X O 1
ATOM 4614 N N . GLY A 1 610 ? 54.236 11.650 20.084 1.00 57.99 600 GLY X N 1
ATOM 4615 C CA . GLY A 1 610 ? 53.897 12.964 20.589 1.00 58.36 600 GLY X CA 1
ATOM 4616 C C . GLY A 1 610 ? 54.529 13.240 21.939 1.00 61.94 600 GLY X C 1
ATOM 4617 O O . GLY A 1 610 ? 54.708 12.330 22.750 1.00 49.04 600 GLY X O 1
ATOM 4618 N N . TYR A 1 611 ? 54.894 14.497 22.168 1.00 55.79 601 TYR X N 1
ATOM 4619 C CA . TYR A 1 611 ? 55.299 14.936 23.493 1.00 53.31 601 TYR X CA 1
ATOM 4620 C C . TYR A 1 611 ? 54.536 16.187 23.881 1.00 53.78 601 TYR X C 1
ATOM 4621 O O . TYR A 1 611 ? 54.430 17.131 23.101 1.00 48.13 601 TYR X O 1
ATOM 4630 N N . ASN A 1 612 ? 54.011 16.192 25.102 1.00 51.00 602 ASN X N 1
ATOM 4631 C CA . ASN A 1 612 ? 53.246 17.332 25.568 1.00 54.49 602 ASN X CA 1
ATOM 4632 C C . ASN A 1 612 ? 53.798 17.898 26.861 1.00 56.64 602 ASN X C 1
ATOM 4633 O O . ASN A 1 612 ? 54.222 17.161 27.753 1.00 49.63 602 ASN X O 1
ATOM 4638 N N . TRP A 1 613 ? 53.789 19.220 26.948 1.00 54.62 603 TRP X N 1
ATOM 4639 C CA . TRP A 1 613 ? 54.217 19.918 28.139 1.00 44.48 603 TRP X CA 1
ATOM 4640 C C . TRP A 1 613 ? 53.154 20.965 28.478 1.00 49.77 603 TRP X C 1
ATOM 4641 O O . TRP A 1 613 ? 52.874 21.853 27.671 1.00 44.86 603 TRP X O 1
ATOM 4652 N N . ARG A 1 614 ? 52.541 20.841 29.657 1.00 46.08 604 ARG X N 1
ATOM 4653 C CA . ARG A 1 614 ? 51.520 21.795 30.111 1.00 43.57 604 ARG X CA 1
ATOM 4654 C C . ARG A 1 614 ? 51.925 22.442 31.431 1.00 55.19 604 ARG X C 1
ATOM 4655 O O . ARG A 1 614 ? 52.294 21.756 32.391 1.00 52.14 604 ARG X O 1
ATOM 4663 N N . LYS A 1 615 ? 51.843 23.765 31.477 1.00 46.53 605 LYS X N 1
ATOM 4664 C CA . LYS A 1 615 ? 52.291 24.504 32.643 1.00 42.76 605 LYS X CA 1
ATOM 4665 C C . LYS A 1 615 ? 51.227 25.474 33.124 1.00 49.91 605 LYS X C 1
ATOM 4666 O O . LYS A 1 615 ? 50.794 26.368 32.381 1.00 48.46 605 LYS X O 1
ATOM 4672 N N . GLY A 1 616 ? 50.796 25.274 34.368 1.00 48.30 606 GLY X N 1
ATOM 4673 C CA . GLY A 1 616 ? 49.987 26.251 35.068 1.00 44.18 606 GLY X CA 1
ATOM 4674 C C . GLY A 1 616 ? 50.880 26.958 36.070 1.00 50.07 606 GLY X C 1
ATOM 4675 O O . GLY A 1 616 ? 52.077 26.692 36.140 1.00 62.66 606 GLY X O 1
ATOM 4676 N N . GLU A 1 617 ? 50.314 27.863 36.856 1.00 68.07 607 GLU X N 1
ATOM 4677 C CA . GLU A 1 617 ? 51.115 28.568 37.848 1.00 54.65 607 GLU X CA 1
ATOM 4678 C C . GLU A 1 617 ? 51.586 27.615 38.947 1.00 56.08 607 GLU X C 1
ATOM 4679 O O . GLU A 1 617 ? 52.679 27.772 39.486 1.00 50.68 607 GLU X O 1
ATOM 4685 N N . ASP A 1 618 ? 50.772 26.609 39.256 1.00 50.59 608 ASP X N 1
ATOM 4686 C CA . ASP A 1 618 ? 51.089 25.692 40.344 1.00 45.96 608 ASP X CA 1
ATOM 4687 C C . ASP A 1 618 ? 51.254 24.244 39.916 1.00 47.67 608 ASP X C 1
ATOM 4688 O O . ASP A 1 618 ? 51.111 23.344 40.739 1.00 49.51 608 ASP X O 1
ATOM 4693 N N . ASP A 1 619 ? 51.529 24.005 38.640 1.00 55.96 609 ASP X N 1
ATOM 4694 C CA . ASP A 1 619 ? 51.637 22.630 38.170 1.00 51.63 609 ASP X CA 1
ATOM 4695 C C . ASP A 1 619 ? 52.251 22.468 36.786 1.00 49.51 609 ASP X C 1
ATOM 4696 O O . ASP A 1 619 ? 52.264 23.380 35.960 1.00 48.24 609 ASP X O 1
ATOM 4701 N N . THR A 1 620 ? 52.751 21.269 36.549 1.00 46.36 610 THR X N 1
ATOM 4702 C CA . THR A 1 620 ? 53.314 20.910 35.278 1.00 45.64 610 THR X CA 1
ATOM 4703 C C . THR A 1 620 ? 52.838 19.506 34.989 1.00 52.51 610 THR X C 1
ATOM 4704 O O . THR A 1 620 ? 52.962 18.608 35.828 1.00 44.48 610 THR X O 1
ATOM 4708 N N . GLN A 1 621 ? 52.279 19.318 33.804 1.00 45.59 611 GLN X N 1
ATOM 4709 C CA . GLN A 1 621 ? 51.919 17.987 33.350 1.00 48.19 611 GLN X CA 1
ATOM 4710 C C . GLN A 1 621 ? 52.696 17.674 32.075 1.00 49.51 611 GLN X C 1
ATOM 4711 O O . GLN A 1 621 ? 52.960 18.553 31.254 1.00 50.15 611 GLN X O 1
ATOM 4717 N N . GLN A 1 622 ? 53.076 16.415 31.931 1.00 43.25 612 GLN X N 1
ATOM 4718 C CA . GLN A 1 622 ? 53.795 15.977 30.756 1.00 50.32 612 GLN X CA 1
ATOM 4719 C C . GLN A 1 622 ? 53.256 14.635 30.297 1.00 53.08 612 GLN X C 1
ATOM 4720 O O . GLN A 1 622 ? 52.727 13.859 31.101 1.00 47.62 612 GLN X O 1
ATOM 4726 N N . SER A 1 623 ? 53.372 14.376 28.998 1.00 44.63 613 SER X N 1
ATOM 4727 C CA . SER A 1 623 ? 52.992 13.084 28.451 1.00 45.22 613 SER X CA 1
ATOM 4728 C C . SER A 1 623 ? 53.713 12.816 27.138 1.00 48.92 613 SER X C 1
ATOM 4729 O O . SER A 1 623 ? 53.998 13.737 26.357 1.00 50.64 613 SER X O 1
ATOM 4732 N N . VAL A 1 624 ? 54.013 11.543 26.918 1.00 52.48 614 VAL X N 1
ATOM 4733 C CA . VAL A 1 624 ? 54.572 11.067 25.671 1.00 49.91 614 VAL X CA 1
ATOM 4734 C C . VAL A 1 624 ? 53.717 9.908 25.175 1.00 57.92 614 VAL X C 1
ATOM 4735 O O . VAL A 1 624 ? 53.172 9.134 25.974 1.00 53.51 614 VAL X O 1
ATOM 4739 N N . SER A 1 625 ? 53.588 9.810 23.854 1.00 53.66 615 SER X N 1
ATOM 4740 C CA . SER A 1 625 ? 52.789 8.768 23.237 1.00 51.48 615 SER X CA 1
ATOM 4741 C C . SER A 1 625 ? 53.453 8.212 21.985 1.00 55.63 615 SER X C 1
ATOM 4742 O O . SER A 1 625 ? 54.228 8.891 21.305 1.00 58.25 615 SER X O 1
ATOM 4745 N N . LEU A 1 626 ? 53.152 6.952 21.711 1.00 53.81 616 LEU X N 1
ATOM 4746 C CA . LEU A 1 626 ? 53.535 6.312 20.472 1.00 57.94 616 LEU X CA 1
ATOM 4747 C C . LEU A 1 626 ? 52.328 5.562 19.956 1.00 56.96 616 LEU X C 1
ATOM 4748 O O . LEU A 1 626 ? 51.603 4.936 20.732 1.00 55.00 616 LEU X O 1
ATOM 4753 N N . ALA A 1 627 ? 52.115 5.624 18.646 1.00 61.60 617 ALA X N 1
ATOM 4754 C CA . ALA A 1 627 ? 50.935 5.025 18.045 1.00 54.03 617 ALA X CA 1
ATOM 4755 C C . ALA A 1 627 ? 51.200 4.505 16.631 1.00 55.17 617 ALA X C 1
ATOM 4756 O O . ALA A 1 627 ? 52.135 4.937 15.954 1.00 58.11 617 ALA X O 1
ATOM 4758 N N . LEU A 1 628 ? 50.375 3.560 16.200 1.00 55.70 618 LEU X N 1
ATOM 4759 C CA . LEU A 1 628 ? 50.388 3.111 14.818 1.00 56.82 618 LEU X CA 1
ATOM 4760 C C . LEU A 1 628 ? 49.072 3.502 14.194 1.00 66.81 618 LEU X C 1
ATOM 4761 O O . LEU A 1 628 ? 48.007 3.272 14.772 1.00 56.78 618 LEU X O 1
ATOM 4766 N N . SER A 1 629 ? 49.138 4.096 13.007 1.00 67.82 619 SER X N 1
ATOM 4767 C CA . SER A 1 629 ? 47.939 4.521 12.294 1.00 59.72 619 SER X CA 1
ATOM 4768 C C . SER A 1 629 ? 47.807 3.796 10.959 1.00 71.63 619 SER X C 1
ATOM 4769 O O . SER A 1 629 ? 48.591 4.023 10.038 1.00 63.55 619 SER X O 1
ATOM 4772 N N . LEU A 1 630 ? 46.810 2.922 10.862 1.00 64.37 620 LEU X N 1
ATOM 4773 C CA . LEU A 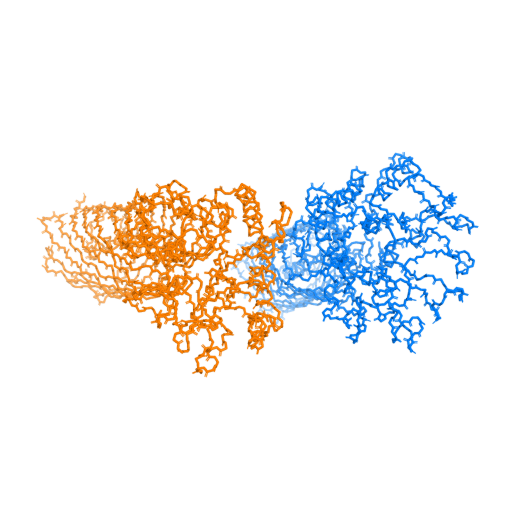1 630 ? 46.575 2.161 9.641 1.00 74.59 620 LEU X CA 1
ATOM 4774 C C . LEU A 1 630 ? 45.314 2.635 8.928 1.00 76.07 620 LEU X C 1
ATOM 4775 O O . LEU A 1 630 ? 44.421 3.216 9.546 1.00 69.38 620 LEU X O 1
ATOM 4780 N N . ASP A 1 631 ? 45.247 2.385 7.624 1.00 78.71 621 ASP X N 1
ATOM 4781 C CA . ASP A 1 631 ? 44.095 2.785 6.825 1.00 78.61 621 ASP X CA 1
ATOM 4782 C C . ASP A 1 631 ? 43.274 1.573 6.397 1.00 68.02 621 ASP X C 1
ATOM 4783 O O . ASP A 1 631 ? 43.809 0.612 5.844 1.00 71.10 621 ASP X O 1
ATOM 4788 N N . PHE A 1 632 ? 41.972 1.626 6.657 1.00 80.31 622 PHE X N 1
ATOM 4789 C CA . PHE A 1 632 ? 41.075 0.534 6.299 1.00 79.89 622 PHE X CA 1
ATOM 4790 C C . PHE A 1 632 ? 40.445 0.763 4.929 1.00 70.11 622 PHE X C 1
ATOM 4791 O O . PHE A 1 632 ? 40.143 -0.188 4.208 1.00 88.13 622 PHE X O 1
ATOM 4799 N N . HIS B 1 6 ? -17.818 42.294 51.316 1.00 65.11 -4 HIS A N 1
ATOM 4800 C CA . HIS B 1 6 ? -16.901 43.077 52.149 1.00 73.29 -4 HIS A CA 1
ATOM 4801 C C . HIS B 1 6 ? -16.982 44.567 51.820 1.00 89.50 -4 HIS A C 1
ATOM 4802 O O . HIS B 1 6 ? -17.210 44.945 50.669 1.00 95.96 -4 HIS A O 1
ATOM 4809 N N . HIS B 1 7 ? -16.791 45.400 52.843 1.00 92.01 -3 HIS A N 1
ATOM 4810 C CA . HIS B 1 7 ? -16.922 46.852 52.727 1.00 90.06 -3 HIS A CA 1
ATOM 4811 C C . HIS B 1 7 ? -15.566 47.515 52.520 1.00 82.95 -3 HIS A C 1
ATOM 4812 O O . HIS B 1 7 ? -14.654 47.357 53.331 1.00 82.92 -3 HIS A O 1
ATOM 4819 N N . HIS B 1 8 ? -15.451 48.275 51.437 1.00 91.83 -2 HIS A N 1
ATOM 4820 C CA . HIS B 1 8 ? -14.149 48.694 50.918 1.00 96.01 -2 HIS A CA 1
ATOM 4821 C C . HIS B 1 8 ? -13.421 49.744 51.752 1.00 78.54 -2 HIS A C 1
ATOM 4822 O O . HIS B 1 8 ? -12.247 50.021 51.523 1.00 73.41 -2 HIS A O 1
ATOM 4829 N N . LEU B 1 9 ? -14.109 50.323 52.722 1.00 90.17 -1 LEU A N 1
ATOM 4830 C CA . LEU B 1 9 ? -13.465 51.294 53.594 1.00 91.66 -1 LEU A CA 1
ATOM 4831 C C . LEU B 1 9 ? -12.794 50.580 54.764 1.00 75.67 -1 LEU A C 1
ATOM 4832 O O . LEU B 1 9 ? -11.917 51.135 55.429 1.00 78.64 -1 LEU A O 1
ATOM 4837 N N . GLU B 1 10 ? -13.208 49.336 54.993 1.00 49.53 0 GLU A N 1
ATOM 4838 C CA . GLU B 1 10 ? -12.711 48.557 56.117 1.00 60.83 0 GLU A CA 1
ATOM 4839 C C . GLU B 1 10 ? -11.484 47.747 55.749 1.00 51.64 0 GLU A C 1
ATOM 4840 O O . GLU B 1 10 ? -11.421 47.156 54.679 1.00 44.93 0 GLU A O 1
ATOM 4846 N N . ALA B 1 11 ? -10.522 47.717 56.661 1.00 39.01 1 ALA A N 1
ATOM 4847 C CA . ALA B 1 11 ? -9.380 46.837 56.556 1.00 35.25 1 ALA A CA 1
ATOM 4848 C C . ALA B 1 11 ? -9.873 45.401 56.479 1.00 36.18 1 ALA A C 1
ATOM 4849 O O . ALA B 1 11 ? -11.042 45.119 56.729 1.00 38.85 1 ALA A O 1
ATOM 4851 N N . PRO B 1 12 ? -8.980 44.479 56.129 1.00 37.88 2 PRO A N 1
ATOM 4852 C CA . PRO B 1 12 ? -9.412 43.086 55.992 1.00 31.24 2 PRO A CA 1
ATOM 4853 C C . PRO B 1 12 ? -9.880 42.501 57.322 1.00 45.11 2 PRO A C 1
ATOM 4854 O O . PRO B 1 12 ? -9.597 43.028 58.395 1.00 43.52 2 PRO A O 1
ATOM 4858 N N . SER B 1 13 ? -10.615 41.404 57.236 1.00 39.29 3 SER A N 1
ATOM 4859 C CA . SER B 1 13 ? -11.185 40.771 58.406 1.00 28.33 3 SER A CA 1
ATOM 4860 C C . SER B 1 13 ? -11.507 39.322 58.091 1.00 36.69 3 SER A C 1
ATOM 4861 O O . SER B 1 13 ? -12.662 38.979 57.850 1.00 29.95 3 SER A O 1
ATOM 4864 N N . PRO B 1 14 ? -10.476 38.467 58.083 1.00 34.14 4 PRO A N 1
ATOM 4865 C CA . PRO B 1 14 ? -10.594 37.059 57.701 1.00 31.21 4 PRO A CA 1
ATOM 4866 C C . PRO B 1 14 ? -11.414 36.229 58.686 1.00 40.37 4 PRO A C 1
ATOM 4867 O O . PRO B 1 14 ? -11.965 35.195 58.316 1.00 45.80 4 PRO A O 1
ATOM 4871 N N . TYR B 1 15 ? -11.486 36.659 59.935 1.00 45.53 5 TYR A N 1
ATOM 4872 C CA . TYR B 1 15 ? -11.957 35.755 60.977 1.00 37.72 5 TYR A CA 1
ATOM 4873 C C . TYR B 1 15 ? -13.341 36.091 61.502 1.00 36.96 5 TYR A C 1
ATOM 4874 O O . TYR B 1 15 ? -13.685 37.252 61.667 1.00 42.03 5 TYR A O 1
ATOM 4883 N N . SER B 1 16 ? -14.148 35.052 61.696 1.00 37.72 6 SER A N 1
ATOM 4884 C CA . SER B 1 16 ? -15.514 35.195 62.185 1.00 43.18 6 SER A CA 1
ATOM 4885 C C . SER B 1 16 ? -15.509 35.812 63.587 1.00 39.41 6 SER A C 1
ATOM 4886 O O . SER B 1 16 ? -16.364 36.635 63.926 1.00 42.15 6 SER A O 1
ATOM 4889 N N . THR B 1 17 ? -14.529 35.420 64.394 1.00 39.09 7 THR A N 1
ATOM 4890 C CA . THR B 1 17 ? -14.403 35.948 65.747 1.00 43.01 7 THR A CA 1
ATOM 4891 C C . THR B 1 17 ? -13.025 35.572 66.277 1.00 41.83 7 THR A C 1
ATOM 4892 O O . THR B 1 17 ? -12.273 34.849 65.616 1.00 38.41 7 THR A O 1
ATOM 4896 N N . LEU B 1 18 ? -12.704 36.070 67.466 1.00 40.99 8 LEU A N 1
ATOM 4897 C CA . LEU B 1 18 ? -11.451 35.755 68.145 1.00 43.99 8 LEU A CA 1
ATOM 4898 C C . LEU B 1 18 ? -11.791 35.024 69.441 1.00 44.62 8 LEU A C 1
ATOM 4899 O O . LEU B 1 18 ? -12.449 35.579 70.314 1.00 41.90 8 LEU A O 1
ATOM 4904 N N . VAL B 1 19 ? -11.364 33.772 69.548 1.00 32.92 9 VAL A N 1
ATOM 4905 C CA . VAL B 1 19 ? -11.577 32.999 70.751 1.00 31.90 9 VAL A CA 1
ATOM 4906 C C . VAL B 1 19 ? -10.232 32.857 71.421 1.00 42.15 9 VAL A C 1
ATOM 4907 O O . VAL B 1 19 ? -9.254 32.465 70.786 1.00 37.43 9 VAL A O 1
ATOM 4911 N N . VAL B 1 20 ? -10.190 33.203 72.705 1.00 31.92 10 VAL A N 1
ATOM 4912 C CA . VAL B 1 20 ? -8.949 33.322 73.451 1.00 31.01 10 VAL A CA 1
ATOM 4913 C C . VAL B 1 20 ? -8.926 32.357 74.644 1.00 37.03 10 VAL A C 1
ATOM 4914 O O . VAL B 1 20 ? -9.938 32.167 75.338 1.00 35.12 10 VAL A O 1
ATOM 4918 N N . PHE B 1 21 ? -7.772 31.744 74.883 1.00 35.24 11 PHE A N 1
ATOM 4919 C CA . PHE B 1 21 ? -7.559 30.990 76.118 1.00 30.81 11 PHE A CA 1
ATOM 4920 C C . PHE B 1 21 ? -6.239 31.394 76.735 1.00 29.73 11 PHE A C 1
ATOM 4921 O O . PHE B 1 21 ? -5.350 31.898 76.047 1.00 28.86 11 PHE A O 1
ATOM 4929 N N . GLY B 1 22 ? -6.122 31.193 78.042 1.00 38.76 12 GLY A N 1
ATOM 4930 C CA . GLY B 1 22 ? -4.888 31.515 78.724 1.00 29.10 12 GLY A CA 1
ATOM 4931 C C . GLY B 1 22 ? -5.054 32.128 80.096 1.00 36.01 12 GLY A C 1
ATOM 4932 O O . GLY B 1 22 ? -5.988 31.806 80.845 1.00 39.25 12 GLY A O 1
ATOM 4933 N N . ASP B 1 23 ? -4.142 33.044 80.408 1.00 27.93 13 ASP A N 1
ATOM 4934 C CA . ASP B 1 23 ? -3.944 33.524 81.761 1.00 27.77 13 ASP A CA 1
ATOM 4935 C C . ASP B 1 23 ? -4.074 35.031 81.831 1.00 36.82 13 ASP A C 1
ATOM 4936 O O . ASP B 1 23 ? -4.709 35.647 80.962 1.00 36.00 13 ASP A O 1
ATOM 4941 N N . SER B 1 24 ? -3.472 35.625 82.859 1.00 29.87 14 SER A N 1
ATOM 4942 C CA . SER B 1 24 ? -3.548 37.071 83.076 1.00 28.89 14 SER A CA 1
ATOM 4943 C C . SER B 1 24 ? -3.007 37.906 81.904 1.00 29.23 14 SER A C 1
ATOM 4944 O O . SER B 1 24 ? -3.377 39.075 81.735 1.00 27.90 14 SER A O 1
ATOM 4947 N N . LEU B 1 25 ? -2.137 37.313 81.094 1.00 28.81 15 LEU A N 1
ATOM 4948 C CA . LEU B 1 25 ? -1.663 38.016 79.902 1.00 31.75 15 LEU A CA 1
ATOM 4949 C C . LEU B 1 25 ? -2.815 38.375 78.977 1.00 31.31 15 LEU A C 1
ATOM 4950 O O . LEU B 1 25 ? -2.781 39.409 78.312 1.00 25.08 15 LEU A O 1
ATOM 4955 N N . SER B 1 26 ? -3.853 37.541 78.981 1.00 24.76 16 SER A N 1
ATOM 4956 C CA . SER B 1 26 ? -4.923 37.646 77.991 1.00 34.46 16 SER A CA 1
ATOM 4957 C C . SER B 1 26 ? -6.312 37.973 78.556 1.00 35.86 16 SER A C 1
ATOM 4958 O O . SER B 1 26 ? -7.199 38.408 77.807 1.00 34.14 16 SER A O 1
ATOM 4961 N N . ASP B 1 27 ? -6.495 37.741 79.859 1.00 33.53 17 ASP A N 1
ATOM 4962 C CA . ASP B 1 27 ? -7.772 37.960 80.551 1.00 29.89 17 ASP A CA 1
ATOM 4963 C C . ASP B 1 27 ? -8.382 39.299 80.137 1.00 33.20 17 ASP A C 1
ATOM 4964 O O . ASP B 1 27 ? -7.707 40.332 80.157 1.00 33.84 17 ASP A O 1
ATOM 4969 N N . ALA B 1 28 ? -9.655 39.280 79.755 1.00 27.51 18 ALA A N 1
ATOM 4970 C CA . ALA B 1 28 ? -10.328 40.508 79.333 1.00 28.00 18 ALA A CA 1
ATOM 4971 C C . ALA B 1 28 ? -11.222 41.070 80.443 1.00 35.90 18 ALA A C 1
ATOM 4972 O O . ALA B 1 28 ? -11.770 42.160 80.326 1.00 27.49 18 ALA A O 1
ATOM 4974 N N . GLY B 1 29 ? -11.364 40.322 81.530 1.00 38.21 19 GLY A N 1
ATOM 4975 C CA . GLY B 1 29 ? -12.093 40.816 82.682 1.00 28.83 19 GLY A CA 1
ATOM 4976 C C . GLY B 1 29 ? -12.999 39.783 83.297 1.00 40.27 19 GLY A C 1
ATOM 4977 O O . GLY B 1 29 ? -14.198 39.992 83.383 1.00 37.08 19 GLY A O 1
ATOM 4978 N N . GLN B 1 30 ? -12.429 38.652 83.692 1.00 30.51 20 GLN A N 1
ATOM 4979 C CA . GLN B 1 30 ? -13.203 37.631 84.368 1.00 39.86 20 GLN A CA 1
ATOM 4980 C C . GLN B 1 30 ? -13.598 38.114 85.781 1.00 51.21 20 GLN A C 1
ATOM 4981 O O . GLN B 1 30 ? -14.781 38.135 86.129 1.00 45.42 20 GLN A O 1
ATOM 4987 N N . PHE B 1 31 ? -12.609 38.527 86.575 1.00 37.17 21 PHE A N 1
ATOM 4988 C CA . PHE B 1 31 ? -12.844 38.938 87.964 1.00 33.75 21 PHE A CA 1
ATOM 4989 C C . PHE B 1 31 ? -13.379 40.351 88.110 1.00 34.77 21 PHE A C 1
ATOM 4990 O O . PHE B 1 31 ? -13.062 41.240 87.311 1.00 34.13 21 PHE A O 1
ATOM 4998 N N . PRO B 1 32 ? -14.172 40.569 89.162 1.00 35.09 22 PRO A N 1
ATOM 4999 C CA . PRO B 1 32 ? -14.570 41.924 89.538 1.00 40.65 22 PRO A CA 1
ATOM 5000 C C . PRO B 1 32 ? -13.330 42.780 89.723 1.00 41.26 22 PRO A C 1
ATOM 5001 O O . PRO B 1 32 ? -12.249 42.255 90.017 1.00 30.56 22 PRO A O 1
ATOM 5005 N N . ASP B 1 33 ? -13.477 44.085 89.526 1.00 41.02 23 ASP A N 1
ATOM 5006 C CA . ASP B 1 33 ? -12.411 45.017 89.860 1.00 37.55 23 ASP A CA 1
ATOM 5007 C C . ASP B 1 33 ? -12.784 45.718 91.173 1.00 44.54 23 ASP A C 1
ATOM 5008 O O . ASP B 1 33 ? -13.441 46.762 91.172 1.00 31.77 23 ASP A O 1
ATOM 5013 N N . PRO B 1 34 ? -12.365 45.130 92.303 1.00 56.63 24 PRO A N 1
ATOM 5014 C CA . PRO B 1 34 ? -12.799 45.595 93.625 1.00 53.77 24 PRO A CA 1
ATOM 5015 C C . PRO B 1 34 ? -12.553 47.092 93.796 1.00 47.26 24 PRO A C 1
ATOM 5016 O O . PRO B 1 34 ? -13.394 47.781 94.361 1.00 40.77 24 PRO A O 1
ATOM 5020 N N . ALA B 1 35 ? -11.428 47.590 93.281 1.00 33.90 25 ALA A N 1
ATOM 5021 C CA . ALA B 1 35 ? -11.106 49.020 93.380 1.00 33.11 25 ALA A CA 1
ATOM 5022 C C . ALA B 1 35 ? -11.542 49.902 92.201 1.00 46.07 25 ALA A C 1
ATOM 5023 O O . ALA B 1 35 ? -11.079 51.035 92.112 1.00 35.88 25 ALA A O 1
ATOM 5025 N N . GLY B 1 36 ? -12.410 49.402 91.312 1.00 27.82 26 GLY A N 1
ATOM 5026 C CA . GLY B 1 36 ? -12.893 50.200 90.194 1.00 40.33 26 GLY A CA 1
ATOM 5027 C C . GLY B 1 36 ? -14.358 50.580 90.319 1.00 47.85 26 GLY A C 1
ATOM 5028 O O . GLY B 1 36 ? -15.028 50.155 91.250 1.00 41.51 26 GLY A O 1
ATOM 5029 N N . PRO B 1 37 ? -14.865 51.374 89.367 1.00 46.09 27 PRO A N 1
ATOM 5030 C CA . PRO B 1 37 ? -16.276 51.781 89.323 1.00 49.48 27 PRO A CA 1
ATOM 5031 C C . PRO B 1 37 ? -17.189 50.562 89.345 1.00 55.02 27 PRO A C 1
ATOM 5032 O O . PRO B 1 37 ? -16.719 49.450 89.121 1.00 49.18 27 PRO A O 1
ATOM 5036 N N . ALA B 1 38 ? -18.476 50.772 89.601 1.00 59.42 28 ALA A N 1
ATOM 5037 C CA . ALA B 1 38 ? -19.443 49.677 89.607 1.00 64.51 28 ALA A CA 1
ATOM 5038 C C . ALA B 1 38 ? -19.529 49.056 88.217 1.00 57.19 28 ALA A C 1
ATOM 5039 O O . ALA B 1 38 ? -19.549 49.768 87.212 1.00 58.37 28 ALA A O 1
ATOM 5041 N N . GLY B 1 39 ? -19.568 47.730 88.160 1.00 53.54 29 GLY A N 1
ATOM 5042 C CA . GLY B 1 39 ? -19.619 47.028 86.884 1.00 48.73 29 GLY A CA 1
ATOM 5043 C C . GLY B 1 39 ? -18.247 46.827 86.260 1.00 48.35 29 GLY A C 1
ATOM 5044 O O . GLY B 1 39 ? -18.119 46.202 85.206 1.00 63.16 29 GLY A O 1
ATOM 5045 N N . SER B 1 40 ? -17.224 47.370 86.915 1.00 56.71 30 SER A N 1
ATOM 5046 C CA . SER B 1 40 ? -15.825 47.221 86.498 1.00 34.58 30 SER A CA 1
ATOM 5047 C C . SER B 1 40 ? -15.367 45.773 86.568 1.00 39.29 30 SER A C 1
ATOM 5048 O O . SER B 1 40 ? -15.887 44.960 87.340 1.00 48.45 30 SER A O 1
ATOM 5051 N N . THR B 1 41 ? -14.327 45.481 85.811 1.00 37.23 31 THR A N 1
ATOM 5052 C CA . THR B 1 41 ? -13.865 44.123 85.663 1.00 31.51 31 THR A CA 1
ATOM 5053 C C . THR B 1 41 ? -12.329 44.211 85.636 1.00 41.37 31 THR A C 1
ATOM 5054 O O . THR B 1 41 ? -11.772 45.248 85.265 1.00 35.34 31 THR A O 1
ATOM 5058 N N . SER B 1 42 ? -11.642 43.175 86.106 1.00 34.04 32 SER A N 1
ATOM 5059 C CA . SER B 1 42 ? -10.187 43.264 86.262 1.00 26.98 32 SER A CA 1
ATOM 5060 C C . SER B 1 42 ? -9.389 42.750 85.064 1.00 40.87 32 SER A C 1
ATOM 5061 O O . SER B 1 42 ? -9.608 41.640 84.580 1.00 30.88 32 SER A O 1
ATOM 5064 N N . ARG B 1 43 ? -8.447 43.569 84.614 1.00 31.04 33 ARG A N 1
ATOM 5065 C CA . ARG B 1 43 ? -7.456 43.170 83.624 1.00 38.02 33 ARG A CA 1
ATOM 5066 C C . ARG B 1 43 ? -6.094 43.492 84.233 1.00 36.14 33 ARG A C 1
ATOM 5067 O O . ARG B 1 43 ? -5.955 44.446 84.993 1.00 30.40 33 ARG A O 1
ATOM 5075 N N . PHE B 1 44 ? -5.097 42.685 83.912 1.00 28.31 34 PHE A N 1
ATOM 5076 C CA . PHE B 1 44 ? -3.784 42.826 84.511 1.00 23.05 34 PHE A CA 1
ATOM 5077 C C . PHE B 1 44 ? -2.848 43.712 83.697 1.00 31.28 34 PHE A C 1
ATOM 5078 O O . PHE B 1 44 ? -1.962 43.234 82.991 1.00 32.11 34 PHE A O 1
ATOM 5086 N N . THR B 1 45 ? -3.082 45.014 83.817 1.00 21.54 35 THR A N 1
ATOM 5087 C CA . THR B 1 45 ? -2.326 46.043 83.133 1.00 25.93 35 THR A CA 1
ATOM 5088 C C . THR B 1 45 ? -2.715 47.367 83.810 1.00 30.96 35 THR A C 1
ATOM 5089 O O . THR B 1 45 ? -3.539 47.372 84.724 1.00 26.22 35 THR A O 1
ATOM 5093 N N . ASN B 1 46 ? -2.143 48.485 83.383 1.00 30.99 36 ASN A N 1
ATOM 5094 C CA . ASN B 1 46 ? -2.448 49.761 84.039 1.00 23.33 36 ASN A CA 1
ATOM 5095 C C . ASN B 1 46 ? -3.885 50.205 83.796 1.00 26.49 36 ASN A C 1
ATOM 5096 O O . ASN B 1 46 ? -4.536 49.764 82.860 1.00 30.67 36 ASN A O 1
ATOM 5101 N N . ARG B 1 47 ? -4.363 51.086 84.659 1.00 31.10 37 ARG A N 1
ATOM 5102 C CA . ARG B 1 47 ? -5.662 51.710 84.484 1.00 30.60 37 ARG A CA 1
ATOM 5103 C C . ARG B 1 47 ? -5.579 52.798 83.398 1.00 27.97 37 ARG A C 1
ATOM 5104 O O . ARG B 1 47 ? -4.486 53.223 82.995 1.00 25.11 37 ARG A O 1
ATOM 5112 N N . VAL B 1 48 ? -6.732 53.250 82.920 1.00 20.24 38 VAL A N 1
ATOM 5113 C CA . VAL B 1 48 ? -6.747 54.148 81.767 1.00 36.93 38 VAL A CA 1
ATOM 5114 C C . VAL B 1 48 ? -6.235 55.567 82.032 1.00 36.22 38 VAL A C 1
ATOM 5115 O O . VAL B 1 48 ? -5.795 56.237 81.107 1.00 43.62 38 VAL A O 1
ATOM 5119 N N . GLY B 1 49 ? -6.265 56.010 83.289 1.00 39.42 39 GLY A N 1
ATOM 5120 C CA . GLY B 1 49 ? -5.855 57.364 83.636 1.00 23.27 39 GLY A CA 1
ATOM 5121 C C . GLY B 1 49 ? -7.085 58.238 83.752 1.00 21.99 39 GLY A C 1
ATOM 5122 O O . GLY B 1 49 ? -8.199 57.746 83.588 1.00 28.00 39 GLY A O 1
ATOM 5123 N N . PRO B 1 50 ? -6.913 59.531 84.052 1.00 26.52 40 PRO A N 1
ATOM 5124 C CA . PRO B 1 50 ? -5.663 60.280 84.240 1.00 30.34 40 PRO A CA 1
ATOM 5125 C C . PRO B 1 50 ? -4.844 59.991 85.521 1.00 34.51 40 PRO A C 1
ATOM 5126 O O . PRO B 1 50 ? -3.641 60.252 85.483 1.00 34.52 40 PRO A O 1
ATOM 5130 N N . THR B 1 51 ? -5.438 59.496 86.613 1.00 25.37 41 THR A N 1
ATOM 5131 C CA . THR B 1 51 ? -4.651 59.289 87.846 1.00 23.11 41 THR A CA 1
ATOM 5132 C C . THR B 1 51 ? -3.972 57.918 87.883 1.00 39.77 41 THR A C 1
ATOM 5133 O O . THR B 1 51 ? -2.912 57.765 88.495 1.00 29.09 41 THR A O 1
ATOM 5137 N N . TYR B 1 52 ? -4.593 56.933 87.229 1.00 24.57 42 TYR A N 1
ATOM 5138 C CA . TYR B 1 52 ? -4.151 55.532 87.271 1.00 34.97 42 TYR A CA 1
ATOM 5139 C C . TYR B 1 52 ? -4.300 54.865 88.641 1.00 39.76 42 TYR A C 1
ATOM 5140 O O . TYR B 1 52 ? -3.948 53.707 88.797 1.00 36.88 42 TYR A O 1
ATOM 5149 N N . GLN B 1 53 ? -4.819 55.593 89.622 1.00 30.47 43 GLN A N 1
ATOM 5150 C CA . GLN B 1 53 ? -4.909 55.097 90.997 1.00 33.59 43 GLN A CA 1
ATOM 5151 C C . GLN B 1 53 ? -6.056 54.118 91.191 1.00 26.49 43 GLN A C 1
ATOM 5152 O O . GLN B 1 53 ? -7.113 54.266 90.602 1.00 28.15 43 GLN A O 1
ATOM 5158 N N . ASN B 1 54 ? -5.846 53.116 92.030 1.00 26.76 44 ASN A N 1
ATOM 5159 C CA . ASN B 1 54 ? -6.949 52.284 92.492 1.00 34.80 44 ASN A CA 1
ATOM 5160 C C . ASN B 1 54 ? -7.926 53.166 93.244 1.00 32.59 44 ASN A C 1
ATOM 5161 O O . ASN B 1 54 ? -7.534 54.110 93.918 1.00 38.49 44 ASN A O 1
ATOM 5166 N N . GLY B 1 55 ? -9.209 52.882 93.107 1.00 36.79 45 GLY A N 1
ATOM 5167 C CA . GLY B 1 55 ? -10.225 53.679 93.767 1.00 24.66 45 GLY A CA 1
ATOM 5168 C C . GLY B 1 55 ? -10.521 55.031 93.128 1.00 36.05 45 GLY A C 1
ATOM 5169 O O . GLY B 1 55 ? -11.340 55.800 93.641 1.00 28.37 45 GLY A O 1
ATOM 5170 N N . SER B 1 56 ? -9.866 55.324 92.012 1.00 45.21 46 SER A N 1
ATOM 5171 C CA . SER B 1 56 ? -9.989 56.614 91.342 1.00 29.53 46 SER A CA 1
ATOM 5172 C C . SER B 1 56 ? -11.225 56.702 90.471 1.00 34.98 46 SER A C 1
ATOM 5173 O O . SER B 1 56 ? -11.518 57.767 89.941 1.00 41.32 46 SER A O 1
ATOM 5176 N N . GLY B 1 57 ? -11.928 55.584 90.305 1.00 41.41 47 GLY A N 1
ATOM 5177 C CA . GLY B 1 57 ? -13.043 55.509 89.373 1.00 24.58 47 GLY A CA 1
ATOM 5178 C C . GLY B 1 57 ? -12.623 55.175 87.925 1.00 46.34 47 GLY A C 1
ATOM 5179 O O . GLY B 1 57 ? -13.454 55.133 87.027 1.00 36.40 47 GLY A O 1
ATOM 5180 N N . GLU B 1 58 ? -11.336 54.934 87.696 1.00 37.97 48 GLU A N 1
ATOM 5181 C CA . GLU B 1 58 ? -10.810 54.622 86.362 1.00 24.97 48 GLU A CA 1
ATOM 5182 C C . GLU B 1 58 ? -10.707 53.108 86.145 1.00 34.21 48 GLU A C 1
ATOM 5183 O O . GLU B 1 58 ? -10.164 52.383 86.976 1.00 41.62 48 GLU A O 1
ATOM 5189 N N . ILE B 1 59 ? -11.176 52.626 85.005 1.00 33.95 49 ILE A N 1
ATOM 5190 C CA . ILE B 1 59 ? -11.127 51.194 84.743 1.00 24.12 49 ILE A CA 1
ATOM 5191 C C . ILE B 1 59 ? -9.734 50.739 84.309 1.00 34.33 49 ILE A C 1
ATOM 5192 O O . ILE B 1 59 ? -8.886 51.562 83.936 1.00 29.00 49 ILE A O 1
ATOM 5197 N N . PHE B 1 60 ? -9.504 49.428 84.353 1.00 23.39 50 PHE A N 1
ATOM 5198 C CA . PHE B 1 60 ? -8.283 48.862 83.807 1.00 26.06 50 PHE A CA 1
ATOM 5199 C C . PHE B 1 60 ? -8.307 49.005 82.294 1.00 26.10 50 PHE A C 1
ATOM 5200 O O . PHE B 1 60 ? -9.360 48.894 81.672 1.00 29.21 50 PHE A O 1
ATOM 5208 N N . GLY B 1 61 ? -7.151 49.259 81.703 1.00 34.27 51 GLY A N 1
ATOM 5209 C CA . GLY B 1 61 ? -7.062 49.378 80.263 1.00 34.94 51 GLY A CA 1
ATOM 5210 C C . GLY B 1 61 ? -7.233 48.042 79.562 1.00 37.26 51 GLY A C 1
ATOM 5211 O O . GLY B 1 61 ? -7.528 47.027 80.201 1.00 34.86 51 GLY A O 1
ATOM 5212 N N . PRO B 1 62 ? -7.055 48.031 78.236 1.00 27.57 52 PRO A N 1
ATOM 5213 C CA . PRO B 1 62 ? -7.311 46.815 77.462 1.00 36.77 52 PRO A CA 1
ATOM 5214 C C . PRO B 1 62 ? -6.108 45.902 77.450 1.00 25.53 52 PRO A C 1
ATOM 5215 O O . PRO B 1 62 ? -4.974 46.325 77.666 1.00 32.60 52 PRO A O 1
ATOM 5219 N N . THR B 1 63 ? -6.366 44.638 77.166 1.00 26.69 53 THR A N 1
ATOM 5220 C CA . THR B 1 63 ? -5.300 43.680 77.014 1.00 22.17 53 THR A CA 1
ATOM 5221 C C . THR B 1 63 ? -5.113 43.355 75.524 1.00 26.72 53 THR A C 1
ATOM 5222 O O . THR B 1 63 ? -5.994 43.622 74.697 1.00 28.14 53 THR A O 1
ATOM 5226 N N . ALA B 1 64 ? -3.963 42.787 75.180 1.00 27.16 54 ALA A N 1
ATOM 5227 C CA . ALA B 1 64 ? -3.590 42.584 73.778 1.00 22.30 54 ALA A CA 1
ATOM 5228 C C . ALA B 1 64 ? -4.685 41.967 72.863 1.00 33.13 54 ALA A C 1
ATOM 5229 O O . ALA B 1 64 ? -4.939 42.475 71.772 1.00 35.07 54 ALA A O 1
ATOM 5231 N N . PRO B 1 65 ? -5.346 40.884 73.309 1.00 31.66 55 PRO A N 1
ATOM 5232 C CA . PRO B 1 65 ? -6.380 40.233 72.487 1.00 24.81 55 PRO A CA 1
ATOM 5233 C C . PRO B 1 65 ? -7.542 41.163 72.139 1.00 41.48 55 PRO A C 1
ATOM 5234 O O . PRO B 1 65 ? -8.122 41.069 71.065 1.00 37.97 55 PRO A O 1
ATOM 5238 N N . MET B 1 66 ? -7.893 42.036 73.071 1.00 30.85 56 MET A N 1
ATOM 5239 C CA . MET B 1 66 ? -8.938 43.010 72.838 1.00 28.96 56 MET A CA 1
ATOM 5240 C C . MET B 1 66 ? -8.527 44.001 71.757 1.00 36.02 56 MET A C 1
ATOM 5241 O O . MET B 1 66 ? -9.332 44.347 70.879 1.00 29.97 56 MET A O 1
ATOM 5246 N N . LEU B 1 67 ? -7.276 44.456 71.836 1.00 27.26 57 LEU A N 1
ATOM 5247 C CA . LEU B 1 67 ? -6.753 45.420 70.889 1.00 26.40 57 LEU A CA 1
ATOM 5248 C C . LEU B 1 67 ? -6.698 44.757 69.514 1.00 40.35 57 LEU A C 1
ATOM 5249 O O . LEU B 1 67 ? -7.108 45.346 68.522 1.00 36.90 57 LEU A O 1
ATOM 5254 N N . LEU B 1 68 ? -6.198 43.526 69.475 1.00 27.22 58 LEU A N 1
ATOM 5255 C CA . LEU B 1 68 ? -6.091 42.766 68.248 1.00 29.67 58 LEU A CA 1
ATOM 5256 C C . LEU B 1 68 ? -7.444 42.512 67.592 1.00 36.16 58 LEU A C 1
ATOM 5257 O O . LEU B 1 68 ? -7.606 42.728 66.387 1.00 31.75 58 LEU A O 1
ATOM 5262 N N . GLY B 1 69 ? -8.412 42.061 68.386 1.00 30.58 59 GLY A N 1
ATOM 5263 C CA . GLY B 1 69 ? -9.727 41.730 67.860 1.00 32.85 59 GLY A CA 1
ATOM 5264 C C . GLY B 1 69 ? -10.369 42.954 67.241 1.00 44.53 59 GLY A C 1
ATOM 5265 O O . GLY B 1 69 ? -11.026 42.887 66.203 1.00 44.63 59 GLY A O 1
ATOM 5266 N N . ASN B 1 70 ? -10.175 44.086 67.898 1.00 36.88 60 ASN A N 1
ATOM 5267 C CA . ASN B 1 70 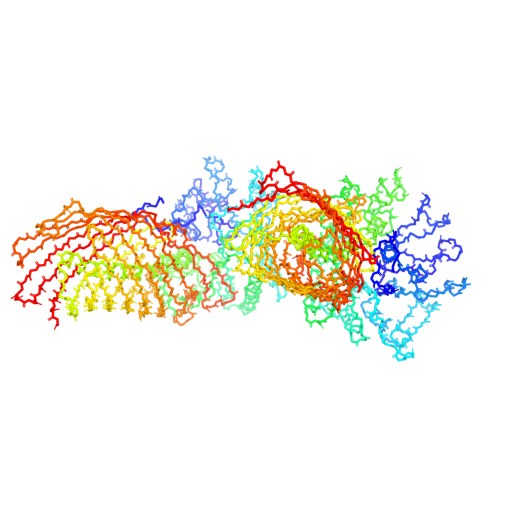? -10.644 45.353 67.377 1.00 32.99 60 ASN A CA 1
ATOM 5268 C C . ASN B 1 70 ? -10.015 45.658 66.014 1.00 48.40 60 ASN A C 1
ATOM 5269 O O . ASN B 1 70 ? -10.712 46.032 65.056 1.00 39.54 60 ASN A O 1
ATOM 5274 N N . GLN B 1 71 ? -8.694 45.503 65.924 1.00 32.01 61 GLN A N 1
ATOM 5275 C CA . GLN B 1 71 ? -7.993 45.728 64.659 1.00 43.71 61 GLN A CA 1
ATOM 5276 C C . GLN B 1 71 ? -8.570 44.843 63.545 1.00 39.92 61 GLN A C 1
ATOM 5277 O O . GLN B 1 71 ? -8.724 45.295 62.419 1.00 36.38 61 GLN A O 1
ATOM 5283 N N . LEU B 1 72 ? -8.916 43.602 63.898 1.00 34.76 62 LEU A N 1
ATOM 5284 C CA . LEU B 1 72 ? -9.415 42.593 62.965 1.00 26.52 62 LEU A CA 1
ATOM 5285 C C . LEU B 1 72 ? -10.907 42.690 62.686 1.00 33.46 62 LEU A C 1
ATOM 5286 O O . LEU B 1 72 ? -11.467 41.827 62.008 1.00 38.96 62 LEU A O 1
ATOM 5291 N N . GLY B 1 73 ? -11.549 43.730 63.204 1.00 32.52 63 GLY A N 1
ATOM 5292 C CA . GLY B 1 73 ? -12.958 43.957 62.946 1.00 26.87 63 GLY A CA 1
ATOM 5293 C C . GLY B 1 73 ? -13.878 42.985 63.674 1.00 44.44 63 GLY A C 1
ATOM 5294 O O . GLY B 1 73 ? -15.028 42.805 63.276 1.00 38.13 63 GLY A O 1
ATOM 5295 N N . ILE B 1 74 ? -13.381 42.347 64.731 1.00 44.37 64 ILE A N 1
ATOM 5296 C CA . ILE B 1 74 ? -14.203 41.434 65.528 1.00 35.25 64 ILE A CA 1
ATOM 5297 C C . ILE B 1 74 ? -15.282 42.225 66.257 1.00 29.35 64 ILE A C 1
ATOM 5298 O O . ILE B 1 74 ? -15.017 43.320 66.747 1.00 35.85 64 ILE A O 1
ATOM 5303 N N . ALA B 1 75 ? -16.500 41.692 66.296 1.00 30.63 65 ALA A N 1
ATOM 5304 C CA . ALA B 1 75 ? -17.570 42.287 67.111 1.00 40.60 65 ALA A CA 1
ATOM 5305 C C . ALA B 1 75 ? -17.090 42.489 68.549 1.00 38.57 65 ALA A C 1
ATOM 5306 O O . ALA B 1 75 ? -16.576 41.562 69.161 1.00 36.52 65 ALA A O 1
ATOM 5308 N N . PRO B 1 76 ? -17.250 43.707 69.079 1.00 44.68 66 PRO A N 1
ATOM 5309 C CA . PRO B 1 76 ? -16.719 44.079 70.398 1.00 39.32 66 PRO A CA 1
ATOM 5310 C C . PRO B 1 76 ? -17.208 43.138 71.486 1.00 46.49 66 PRO A C 1
ATOM 5311 O O . PRO B 1 76 ? -16.429 42.741 72.350 1.00 39.93 66 PRO A O 1
ATOM 5315 N N . GLY B 1 77 ? -18.478 42.762 71.425 1.00 42.26 67 GLY A N 1
ATOM 5316 C CA . GLY B 1 77 ? -19.040 41.871 72.422 1.00 35.63 67 GLY A CA 1
ATOM 5317 C C . GLY B 1 77 ? -18.291 40.555 72.525 1.00 42.16 67 GLY A C 1
ATOM 5318 O O . GLY B 1 77 ? -18.332 39.903 73.571 1.00 45.40 67 GLY A O 1
ATOM 5319 N N . ASP B 1 78 ? -17.614 40.161 71.445 1.00 36.35 68 ASP A N 1
ATOM 5320 C CA . ASP B 1 78 ? -16.905 38.886 71.407 1.00 32.51 68 ASP A CA 1
ATOM 5321 C C . ASP B 1 78 ? -15.617 38.985 72.176 1.00 41.02 68 ASP A C 1
ATOM 5322 O O . ASP B 1 78 ? -15.055 37.977 72.608 1.00 38.01 68 ASP A O 1
ATOM 5327 N N . LEU B 1 79 ? -15.147 40.215 72.343 1.00 38.67 69 LEU A N 1
ATOM 5328 C CA . LEU B 1 79 ? -13.879 40.469 73.007 1.00 39.29 69 LEU A CA 1
ATOM 5329 C C . LEU B 1 79 ? -13.960 40.467 74.553 1.00 40.00 69 LEU A C 1
ATOM 5330 O O . LEU B 1 79 ? -12.949 40.556 75.250 1.00 38.54 69 LEU A O 1
ATOM 5335 N N . ALA B 1 80 ? -15.166 40.347 75.084 1.00 41.12 70 ALA A N 1
ATOM 5336 C CA . ALA B 1 80 ? -15.348 40.312 76.523 1.00 43.35 70 ALA A CA 1
ATOM 5337 C C . ALA B 1 80 ? -15.017 38.928 77.086 1.00 40.83 70 ALA A C 1
ATOM 5338 O O . ALA B 1 80 ? -14.923 37.949 76.347 1.00 37.93 70 ALA A O 1
ATOM 5340 N N . ALA B 1 81 ? -14.847 38.864 78.401 1.00 31.36 71 ALA A N 1
ATOM 5341 C CA . ALA B 1 81 ? -14.599 37.610 79.111 1.00 33.82 71 ALA A CA 1
ATOM 5342 C C . ALA B 1 81 ? -15.742 36.614 78.941 1.00 34.64 71 ALA A C 1
ATOM 5343 O O . ALA B 1 81 ? -16.865 36.994 78.619 1.00 41.09 71 ALA A O 1
ATOM 5345 N N . SER B 1 82 ? -15.458 35.339 79.187 1.00 38.85 72 SER A N 1
ATOM 5346 C CA . SER B 1 82 ? -16.448 34.286 78.987 1.00 37.59 72 SER A CA 1
ATOM 5347 C C . SER B 1 82 ? -17.293 34.002 80.212 1.00 47.93 72 SER A C 1
ATOM 5348 O O . SER B 1 82 ? -18.401 33.491 80.091 1.00 50.63 72 SER A O 1
ATOM 5351 N N . THR B 1 83 ? -16.767 34.310 81.394 1.00 48.80 73 THR A N 1
ATOM 5352 C CA . THR B 1 83 ? -17.377 33.813 82.623 1.00 51.95 73 THR A CA 1
ATOM 5353 C C . THR B 1 83 ? -17.371 34.826 83.758 1.00 49.22 73 THR A C 1
ATOM 5354 O O . THR B 1 83 ? -17.355 34.453 84.922 1.00 53.40 73 THR A O 1
ATOM 5358 N N . SER B 1 84 ? -17.382 36.111 83.433 1.00 48.83 74 SER A N 1
ATOM 5359 C CA . SER B 1 84 ? -17.412 37.115 84.489 1.00 35.51 74 SER A CA 1
ATOM 5360 C C . SER B 1 84 ? -18.764 37.134 85.195 1.00 53.63 74 SER A C 1
ATOM 5361 O O . SER B 1 84 ? -19.816 37.123 84.541 1.00 51.50 74 SER A O 1
ATOM 5364 N N . PRO B 1 85 ? -18.732 37.174 86.535 1.00 42.27 75 PRO A N 1
ATOM 5365 C CA . PRO B 1 85 ? -19.908 37.334 87.392 1.00 39.78 75 PRO A CA 1
ATOM 5366 C C . PRO B 1 85 ? -20.450 38.748 87.240 1.00 41.04 75 PRO A C 1
ATOM 5367 O O . PRO B 1 85 ? -21.646 39.001 87.352 1.00 40.34 75 PRO A O 1
ATOM 5371 N N . VAL B 1 86 ? -19.548 39.681 86.988 1.00 36.19 76 VAL A N 1
ATOM 5372 C CA . VAL B 1 86 ? -19.936 41.071 86.825 1.00 46.14 76 VAL A CA 1
ATOM 5373 C C . VAL B 1 86 ? -20.846 41.236 85.610 1.00 59.41 76 VAL A C 1
ATOM 5374 O O . VAL B 1 86 ? -21.900 41.867 85.711 1.00 63.63 76 VAL A O 1
ATOM 5378 N N . ASN B 1 87 ? -20.445 40.657 84.473 1.00 51.37 77 ASN A N 1
ATOM 5379 C CA . ASN B 1 87 ? -21.270 40.685 83.267 1.00 43.14 77 ASN A CA 1
ATOM 5380 C C . ASN B 1 87 ? -22.642 40.116 83.541 1.00 43.53 77 ASN A C 1
ATOM 5381 O O . ASN B 1 87 ? -23.656 40.664 83.109 1.00 41.20 77 ASN A O 1
ATOM 5386 N N . ALA B 1 88 ? -22.680 39.006 84.254 1.00 38.87 78 ALA A N 1
ATOM 5387 C CA . ALA B 1 88 ? -23.973 38.458 84.614 1.00 52.59 78 ALA A CA 1
ATOM 5388 C C . ALA B 1 88 ? -24.775 39.575 85.275 1.00 59.52 78 ALA A C 1
ATOM 5389 O O . ALA B 1 88 ? -25.804 39.988 84.744 1.00 67.85 78 ALA A O 1
ATOM 5391 N N . GLN B 1 89 ? -24.267 40.096 86.394 1.00 56.37 79 GLN A N 1
ATOM 5392 C CA . GLN B 1 89 ? -24.939 41.137 87.178 1.00 42.32 79 GLN A CA 1
ATOM 5393 C C . GLN B 1 89 ? -25.331 42.358 86.358 1.00 51.46 79 GLN A C 1
ATOM 5394 O O . GLN B 1 89 ? -26.356 42.990 86.629 1.00 51.40 79 GLN A O 1
ATOM 5400 N N . GLN B 1 90 ? -24.504 42.693 85.372 1.00 47.70 80 GLN A N 1
ATOM 5401 C CA . GLN B 1 90 ? -24.704 43.881 84.532 1.00 50.07 80 GLN A CA 1
ATOM 5402 C C . GLN B 1 90 ? -25.658 43.700 83.351 1.00 58.13 80 GLN A C 1
ATOM 5403 O O . GLN B 1 90 ? -26.018 44.677 82.693 1.00 57.63 80 GLN A O 1
ATOM 5409 N N . GLY B 1 91 ? -26.069 42.465 83.082 1.00 46.86 81 GLY A N 1
ATOM 5410 C CA . GLY B 1 91 ? -26.870 42.195 81.905 1.00 40.58 81 GLY A CA 1
ATOM 5411 C C . GLY B 1 91 ? -25.997 42.319 80.663 1.00 44.64 81 GLY A C 1
ATOM 5412 O O . GLY B 1 91 ? -26.425 42.792 79.609 1.00 44.51 81 GLY A O 1
ATOM 5413 N N . ILE B 1 92 ? -24.751 41.895 80.783 1.00 43.74 82 ILE A N 1
ATOM 5414 C CA . ILE B 1 92 ? -23.853 41.961 79.645 1.00 50.45 82 ILE A CA 1
ATOM 5415 C C . ILE B 1 92 ? -23.512 40.550 79.220 1.00 54.20 82 ILE A C 1
ATOM 5416 O O . ILE B 1 92 ? -23.120 39.728 80.054 1.00 48.01 82 ILE A O 1
ATOM 5421 N N . ALA B 1 93 ? -23.673 40.280 77.927 1.00 44.05 83 ALA A N 1
ATOM 5422 C CA . ALA B 1 93 ? -23.492 38.944 77.382 1.00 48.93 83 ALA A CA 1
ATOM 5423 C C . ALA B 1 93 ? -22.051 38.519 77.532 1.00 46.29 83 ALA A C 1
ATOM 5424 O O . ALA B 1 93 ? -21.156 39.344 77.392 1.00 36.34 83 ALA A O 1
ATOM 5426 N N . ASP B 1 94 ? -21.832 37.231 77.793 1.00 45.59 84 ASP A N 1
ATOM 5427 C CA . ASP B 1 94 ? -20.485 36.655 77.832 1.00 43.02 84 ASP A CA 1
ATOM 5428 C C . ASP B 1 94 ? -19.817 36.766 76.459 1.00 49.37 84 ASP A C 1
ATOM 5429 O O . ASP B 1 94 ? -20.469 36.643 75.431 1.00 58.29 84 ASP A O 1
ATOM 5434 N N . GLY B 1 95 ? -18.511 36.991 76.455 1.00 45.19 85 GLY A N 1
ATOM 5435 C CA . GLY B 1 95 ? -17.743 37.052 75.226 1.00 38.44 85 GLY A CA 1
ATOM 5436 C C . GLY B 1 95 ? -16.943 35.790 74.991 1.00 36.14 85 GLY A C 1
ATOM 5437 O O . GLY B 1 95 ? -17.185 34.771 75.628 1.00 43.40 85 GLY A O 1
ATOM 5438 N N . ASN B 1 96 ? -15.975 35.860 74.088 1.00 33.74 86 ASN A N 1
ATOM 5439 C CA . ASN B 1 96 ? -15.229 34.677 73.663 1.00 33.87 86 ASN A CA 1
ATOM 5440 C C . ASN B 1 96 ? -13.826 34.605 74.249 1.00 34.06 86 ASN A C 1
ATOM 5441 O O . ASN B 1 96 ? -13.001 33.799 73.807 1.00 37.48 86 ASN A O 1
ATOM 5446 N N . ASN B 1 97 ? -13.541 35.463 75.221 1.00 32.11 87 ASN A N 1
ATOM 5447 C CA . ASN B 1 97 ? -12.232 35.435 75.861 1.00 34.23 87 ASN A CA 1
ATOM 5448 C C . ASN B 1 97 ? -12.293 34.616 77.134 1.00 33.39 87 ASN A C 1
ATOM 5449 O O . ASN B 1 97 ? -12.813 35.080 78.140 1.00 40.88 87 ASN A O 1
ATOM 5454 N N . TRP B 1 98 ? -11.782 33.389 77.066 1.00 36.99 88 TRP A N 1
ATOM 5455 C CA . TRP B 1 98 ? -11.860 32.453 78.183 1.00 34.03 88 TRP A CA 1
ATOM 5456 C C . TRP B 1 98 ? -10.614 32.489 79.046 1.00 36.92 88 TRP A C 1
ATOM 5457 O O . TRP B 1 98 ? -10.469 31.686 79.977 1.00 41.29 88 TRP A O 1
ATOM 5468 N N . ALA B 1 99 ? -9.696 33.395 78.731 1.00 41.18 89 ALA A N 1
ATOM 5469 C CA . ALA B 1 99 ? -8.485 33.519 79.530 1.00 33.98 89 ALA A CA 1
ATOM 5470 C C . ALA B 1 99 ? -8.836 33.975 80.955 1.00 34.24 89 ALA A C 1
ATOM 5471 O O . ALA B 1 99 ? -9.721 34.821 81.149 1.00 31.41 89 ALA A O 1
ATOM 5473 N N . VAL B 1 100 ? -8.149 33.408 81.946 1.00 30.51 90 VAL A N 1
ATOM 5474 C CA . VAL B 1 100 ? -8.363 33.787 83.349 1.00 30.69 90 VAL A CA 1
ATOM 5475 C C . VAL B 1 100 ? -7.047 34.060 84.078 1.00 29.81 90 VAL A C 1
ATOM 5476 O O . VAL B 1 100 ? -6.151 33.215 84.105 1.00 32.94 90 VAL A O 1
ATOM 5480 N N . GLY B 1 101 ? -6.936 35.238 84.679 1.00 29.12 91 GLY A N 1
ATOM 5481 C CA . GLY B 1 101 ? -5.806 35.543 85.545 1.00 43.20 91 GLY A CA 1
ATOM 5482 C C . GLY B 1 101 ? -5.584 34.449 86.586 1.00 39.90 91 GLY A C 1
ATOM 5483 O O . GLY B 1 101 ? -6.513 34.054 87.298 1.00 33.74 91 GLY A O 1
ATOM 5484 N N . GLY B 1 102 ? -4.358 33.938 86.659 1.00 37.69 92 GLY A N 1
ATOM 5485 C CA . GLY B 1 102 ? -4.022 32.896 87.618 1.00 29.67 92 GLY A CA 1
ATOM 5486 C C . GLY B 1 102 ? -3.887 31.495 87.033 1.00 42.64 92 GLY A C 1
ATOM 5487 O O . GLY B 1 102 ? -3.236 30.636 87.618 1.00 31.62 92 GLY A O 1
ATOM 5488 N N . TYR B 1 103 ? -4.489 31.255 85.872 1.00 37.64 93 TYR A N 1
ATOM 5489 C CA . TYR B 1 103 ? -4.511 29.911 85.287 1.00 36.48 93 TYR A CA 1
ATOM 5490 C C . TYR B 1 103 ? -3.124 29.353 84.932 1.00 37.16 93 TYR A C 1
ATOM 5491 O O . TYR B 1 103 ? -2.305 30.031 84.298 1.00 48.58 93 TYR A O 1
ATOM 5500 N N . ARG B 1 104 ? -2.881 28.107 85.329 1.00 35.91 94 ARG A N 1
ATOM 5501 C CA . ARG B 1 104 ? -1.714 27.352 84.889 1.00 36.62 94 ARG A CA 1
ATOM 5502 C C . ARG B 1 104 ? -2.083 26.644 83.593 1.00 41.70 94 ARG A C 1
ATOM 5503 O O . ARG B 1 104 ? -3.245 26.652 83.194 1.00 41.05 94 ARG A O 1
ATOM 5511 N N . THR B 1 105 ? -1.105 26.001 82.961 1.00 39.45 95 THR A N 1
ATOM 5512 C CA . THR B 1 105 ? -1.354 25.238 81.732 1.00 40.07 95 THR A CA 1
ATOM 5513 C C . THR B 1 105 ? -2.495 24.235 81.872 1.00 41.37 95 THR A C 1
ATOM 5514 O O . THR B 1 105 ? -3.302 24.076 80.955 1.00 49.33 95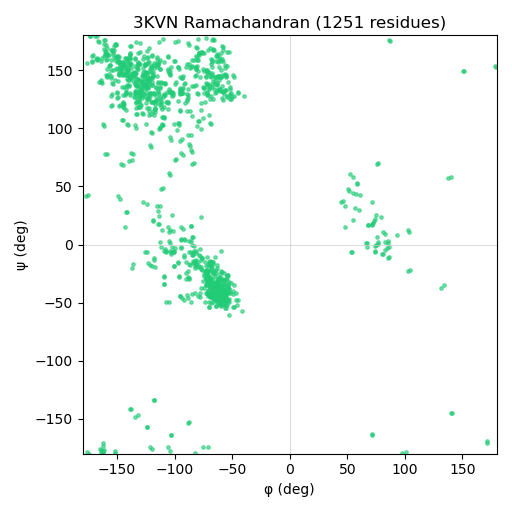 THR A O 1
ATOM 5518 N N . ASP B 1 106 ? -2.555 23.544 83.007 1.00 37.51 96 ASP A N 1
ATOM 5519 C CA . ASP B 1 106 ? -3.571 22.508 83.189 1.00 38.49 96 ASP A CA 1
ATOM 5520 C C . ASP B 1 106 ? -4.976 23.099 83.299 1.00 45.23 96 ASP A C 1
ATOM 5521 O O . ASP B 1 106 ? -5.950 22.483 82.862 1.00 40.43 96 ASP A O 1
ATOM 5526 N N . GLN B 1 107 ? -5.076 24.295 83.881 1.00 40.41 97 GLN A N 1
ATOM 5527 C CA . GLN B 1 107 ? -6.365 24.970 84.014 1.00 40.96 97 GLN A CA 1
ATOM 5528 C C . GLN B 1 107 ? -6.819 25.528 82.664 1.00 42.19 97 GLN A C 1
ATOM 5529 O O . GLN B 1 107 ? -8.006 25.514 82.333 1.00 44.49 97 GLN A O 1
ATOM 5535 N N . ILE B 1 108 ? -5.864 26.029 81.890 1.00 36.84 98 ILE A N 1
ATOM 5536 C CA . ILE B 1 108 ? -6.148 26.502 80.546 1.00 38.36 98 ILE A CA 1
ATOM 5537 C C . ILE B 1 108 ? -6.736 25.340 79.728 1.00 46.38 98 ILE A C 1
ATOM 5538 O O . ILE B 1 108 ? -7.773 25.480 79.079 1.00 41.04 98 ILE A O 1
ATOM 5543 N N . TYR B 1 109 ? -6.094 24.180 79.808 1.00 37.81 99 TYR A N 1
ATOM 5544 C CA . TYR B 1 109 ? -6.585 22.986 79.135 1.00 36.82 99 TYR A CA 1
ATOM 5545 C C . TYR B 1 109 ? -8.011 22.637 79.553 1.00 48.51 99 TYR A C 1
ATOM 5546 O O . TYR B 1 109 ? -8.871 22.354 78.713 1.00 50.66 99 TYR A O 1
ATOM 5555 N N . ASP B 1 110 ? -8.262 22.644 80.860 1.00 43.87 100 ASP A N 1
ATOM 5556 C CA . ASP B 1 110 ? -9.589 22.316 81.369 1.00 43.00 100 ASP A CA 1
ATOM 5557 C C . ASP B 1 110 ? -10.663 23.286 80.872 1.00 43.77 100 ASP A C 1
ATOM 5558 O O . ASP B 1 110 ? -11.803 22.882 80.643 1.00 46.02 100 ASP A O 1
ATOM 5563 N N . SER B 1 111 ? -10.303 24.563 80.742 1.00 40.62 101 SER A N 1
ATOM 5564 C CA . SER B 1 111 ? -11.245 25.597 80.315 1.00 48.15 101 SER A CA 1
ATOM 5565 C C . SER B 1 111 ? -11.670 25.398 78.858 1.00 47.77 101 SER A C 1
ATOM 5566 O O . SER B 1 111 ? -12.658 25.976 78.402 1.00 45.74 101 SER A O 1
ATOM 5569 N N . ILE B 1 112 ? -10.917 24.569 78.144 1.00 44.21 102 ILE A N 1
ATOM 5570 C CA . ILE B 1 112 ? -11.225 24.238 76.763 1.00 48.62 102 ILE A CA 1
ATOM 5571 C C . ILE B 1 112 ? -12.013 22.940 76.671 1.00 51.31 102 ILE A C 1
ATOM 5572 O O . ILE B 1 112 ? -13.006 22.850 75.943 1.00 56.71 102 ILE A O 1
ATOM 5577 N N . THR B 1 113 ? -11.578 21.946 77.439 1.00 51.69 103 THR A N 1
ATOM 5578 C CA . THR B 1 113 ? -12.011 20.571 77.228 1.00 52.59 103 THR A CA 1
ATOM 5579 C C . THR B 1 113 ? -12.946 20.009 78.293 1.00 63.66 103 THR A C 1
ATOM 5580 O O . THR B 1 113 ? -13.761 19.128 77.995 1.00 67.66 103 THR A O 1
ATOM 5584 N N . ALA B 1 114 ? -12.847 20.516 79.519 1.00 54.95 104 ALA A N 1
ATOM 5585 C CA . ALA B 1 114 ? -13.516 19.869 80.666 1.00 56.58 104 ALA A CA 1
ATOM 5586 C C . ALA B 1 114 ? -14.882 20.428 81.113 1.00 53.49 104 ALA A C 1
ATOM 5587 O O . ALA B 1 114 ? -15.197 21.612 80.942 1.00 51.29 104 ALA A O 1
ATOM 5589 N N . ALA B 1 115 ? -15.674 19.543 81.710 1.00 58.06 105 ALA A N 1
ATOM 5590 C CA . ALA B 1 115 ? -16.928 19.909 82.355 1.00 56.96 105 ALA A CA 1
ATOM 5591 C C . ALA B 1 115 ? -16.645 20.846 83.526 1.00 52.80 105 ALA A C 1
ATOM 5592 O O . ALA B 1 115 ? -15.694 20.628 84.278 1.00 56.46 105 ALA A O 1
ATOM 5594 N N . ASN B 1 116 ? -17.472 21.878 83.694 1.00 51.91 106 ASN A N 1
ATOM 5595 C CA . ASN B 1 116 ? -17.195 22.934 84.675 1.00 53.60 106 ASN A CA 1
ATOM 5596 C C . ASN B 1 116 ? -15.746 23.430 84.670 1.00 50.64 106 ASN A C 1
ATOM 5597 O O . ASN B 1 116 ? -15.209 23.763 85.726 1.00 56.43 106 ASN A O 1
ATOM 5602 N N . GLY B 1 117 ? -15.127 23.498 83.489 1.00 46.63 107 GLY A N 1
ATOM 5603 C CA . GLY B 1 117 ? -13.710 23.809 83.383 1.00 42.41 107 GLY A CA 1
ATOM 5604 C C . GLY B 1 117 ? -13.364 25.282 83.444 1.00 40.86 107 GLY A C 1
ATOM 5605 O O . GLY B 1 117 ? -12.220 25.654 83.711 1.00 46.46 107 GLY A O 1
ATOM 5606 N N . SER B 1 118 ? -14.342 26.134 83.178 1.00 45.17 108 SER A N 1
ATOM 5607 C CA . SER B 1 118 ? -14.115 27.566 83.298 1.00 40.10 108 SER A CA 1
ATOM 5608 C C . SER B 1 118 ? -14.537 28.009 84.692 1.00 39.84 108 SER A C 1
ATOM 5609 O O . SER B 1 118 ? -15.694 28.357 84.928 1.00 54.65 108 SER A O 1
ATOM 5612 N N . LEU B 1 119 ? -13.587 27.975 85.619 1.00 54.02 109 LEU A N 1
ATOM 5613 C CA . LEU B 1 119 ? -13.832 28.386 87.004 1.00 42.90 109 LEU A CA 1
ATOM 5614 C C . LEU B 1 119 ? -13.290 29.771 87.282 1.00 44.20 109 LEU A C 1
ATOM 5615 O O . LEU B 1 119 ? -12.128 30.067 86.993 1.00 39.32 109 LEU A O 1
ATOM 5620 N N . ILE B 1 120 ? -14.131 30.615 87.863 1.00 52.89 110 ILE A N 1
ATOM 5621 C CA . ILE B 1 120 ? -13.685 31.913 88.334 1.00 51.08 110 ILE A CA 1
ATOM 5622 C C . ILE B 1 120 ? -13.769 31.912 89.857 1.00 55.84 110 ILE A C 1
ATOM 5623 O O . ILE B 1 120 ? -14.851 32.048 90.433 1.00 46.89 110 ILE A O 1
ATOM 5628 N N . GLU B 1 121 ? -12.625 31.737 90.508 1.00 56.27 111 GLU A N 1
ATOM 5629 C CA . GLU B 1 121 ? -12.591 31.668 91.968 1.00 59.69 111 GLU A CA 1
ATOM 5630 C C . GLU B 1 121 ? -11.473 32.491 92.613 1.00 57.75 111 GLU A C 1
ATOM 5631 O O . GLU B 1 121 ? -10.359 32.586 92.089 1.00 50.46 111 GLU A O 1
ATOM 5637 N N . ARG B 1 122 ? -11.779 33.073 93.769 1.00 52.05 112 ARG A N 1
ATOM 5638 C CA . ARG B 1 122 ? -10.752 33.690 94.599 1.00 67.13 112 ARG A CA 1
ATOM 5639 C C . ARG B 1 122 ? -10.951 33.265 96.043 1.00 70.51 112 ARG A C 1
ATOM 5640 O O . ARG B 1 122 ? -12.065 33.332 96.565 1.00 60.44 112 ARG A O 1
ATOM 5648 N N . ASP B 1 123 ? -9.879 32.796 96.673 1.00 77.32 113 ASP A N 1
ATOM 5649 C CA . ASP B 1 123 ? -9.875 32.596 98.117 1.00 73.18 113 ASP A CA 1
ATOM 5650 C C . ASP B 1 123 ? -11.066 31.752 98.571 1.00 72.44 113 ASP A C 1
ATOM 5651 O O . ASP B 1 123 ? -11.909 32.202 99.346 1.00 71.71 113 ASP A O 1
ATOM 5656 N N . ASN B 1 124 ? -11.143 30.525 98.071 1.00 84.51 114 ASN A N 1
ATOM 5657 C CA . ASN B 1 124 ? -12.141 29.570 98.553 1.00 92.47 114 ASN A CA 1
ATOM 5658 C C . ASN B 1 124 ? -13.608 29.916 98.253 1.00 80.85 114 ASN A C 1
ATOM 5659 O O . ASN B 1 124 ? -14.510 29.182 98.647 1.00 81.82 114 ASN A O 1
ATOM 5664 N N . THR B 1 125 ? -13.859 31.019 97.560 1.00 75.52 115 THR A N 1
ATOM 5665 C CA . THR B 1 125 ? -15.234 31.344 97.176 1.00 74.70 115 THR A CA 1
ATOM 5666 C C . THR B 1 125 ? -15.428 31.341 95.642 1.00 61.49 115 THR A C 1
ATOM 5667 O O . THR B 1 125 ? -14.658 31.959 94.897 1.00 58.90 115 THR A O 1
ATOM 5671 N N . LEU B 1 126 ? -16.436 30.605 95.177 1.00 58.70 116 LEU A N 1
ATOM 5672 C CA . LEU B 1 126 ? -16.696 30.480 93.739 1.00 57.64 116 LEU A CA 1
ATOM 5673 C C . LEU B 1 126 ? -17.543 31.632 93.221 1.00 53.87 116 LEU A C 1
ATOM 5674 O O . LEU B 1 126 ? -18.735 31.730 93.525 1.00 66.21 116 LEU A O 1
ATOM 5679 N N . LEU B 1 127 ? -16.938 32.492 92.416 1.00 57.60 117 LEU A N 1
ATOM 5680 C CA . LEU B 1 127 ? -17.660 33.635 91.890 1.00 55.00 117 LEU A CA 1
ATOM 5681 C C . LEU B 1 127 ? -18.577 33.223 90.747 1.00 68.28 117 LEU A C 1
ATOM 5682 O O . LEU B 1 127 ? -19.686 33.737 90.615 1.00 77.80 117 LEU A O 1
ATOM 5687 N N . ARG B 1 128 ? -18.114 32.287 89.929 1.00 59.59 118 ARG A N 1
ATOM 5688 C CA . ARG B 1 128 ? -18.877 31.847 88.774 1.00 56.47 118 ARG A CA 1
ATOM 5689 C C . ARG B 1 128 ? -18.174 30.704 88.069 1.00 53.97 118 ARG A C 1
ATOM 5690 O O . ARG B 1 128 ? -16.962 30.528 88.176 1.00 59.99 118 ARG A O 1
ATOM 5698 N N . SER B 1 129 ? -18.960 29.931 87.343 1.00 55.76 119 SER A N 1
ATOM 5699 C CA . SER B 1 129 ? -18.475 28.742 86.682 1.00 68.29 119 SER A CA 1
ATOM 5700 C C . SER B 1 129 ? -19.285 28.484 85.413 1.00 75.97 119 SER A C 1
ATOM 5701 O O . SER B 1 129 ? -20.425 28.951 85.260 1.00 49.65 119 SER A O 1
ATOM 5704 N N . ARG B 1 130 ? -18.679 27.755 84.488 1.00 64.13 120 ARG A N 1
ATOM 5705 C CA . ARG B 1 130 ? -19.408 27.246 83.337 1.00 56.26 120 ARG A CA 1
ATOM 5706 C C . ARG B 1 130 ? -18.566 26.133 82.732 1.00 51.86 120 ARG A C 1
ATOM 5707 O O . ARG B 1 130 ? -17.371 26.033 83.022 1.00 59.13 120 ARG A O 1
ATOM 5715 N N . ASP B 1 131 ? -19.194 25.275 81.936 1.00 56.59 121 ASP A N 1
ATOM 5716 C CA . ASP B 1 131 ? -18.476 24.218 81.225 1.00 65.24 121 ASP A CA 1
ATOM 5717 C C . ASP B 1 131 ? -17.469 24.804 80.246 1.00 61.65 121 ASP A C 1
ATOM 5718 O O . ASP B 1 131 ? -17.604 25.950 79.826 1.00 63.60 121 ASP A O 1
ATOM 5723 N N . GLY B 1 132 ? -16.461 24.014 79.892 1.00 54.08 122 GLY A N 1
ATOM 5724 C CA . GLY B 1 132 ? -15.440 24.439 78.955 1.00 50.34 122 GLY A CA 1
ATOM 5725 C C . GLY B 1 132 ? -15.996 24.812 77.593 1.00 63.99 122 GLY A C 1
ATOM 5726 O O . GLY B 1 132 ? -17.139 24.492 77.262 1.00 60.65 122 GLY A O 1
ATOM 5727 N N . TYR B 1 133 ? -15.172 25.490 76.802 1.00 62.59 123 TYR A N 1
ATOM 5728 C CA . TYR B 1 133 ? -15.556 25.957 75.472 1.00 52.84 123 TYR A CA 1
ATOM 5729 C C . TYR B 1 133 ? -16.193 24.870 74.611 1.00 51.24 123 TYR A C 1
ATOM 5730 O O . TYR B 1 133 ? -17.304 25.049 74.093 1.00 52.75 123 TYR A O 1
ATOM 5739 N N . LEU B 1 134 ? -15.488 23.747 74.475 1.00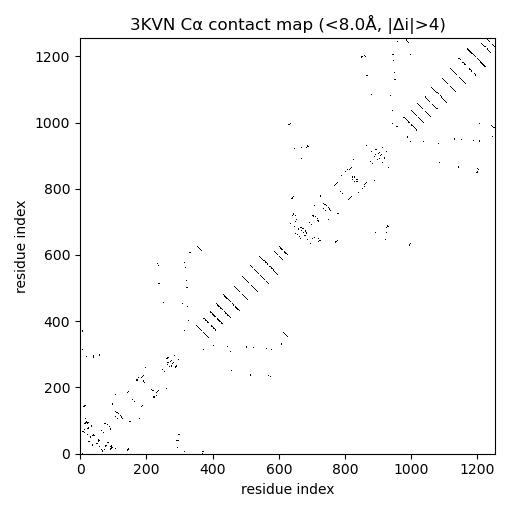 68.45 124 LEU A N 1
ATOM 5740 C CA . LEU B 1 134 ? -15.913 22.653 73.598 1.00 67.71 124 LEU A CA 1
ATOM 5741 C C . LEU B 1 134 ? -17.115 21.885 74.138 1.00 80.32 124 LEU A C 1
ATOM 5742 O O . LEU B 1 134 ? -17.864 21.274 73.375 1.00 86.30 124 LEU A O 1
ATOM 5747 N N . VAL B 1 135 ? -17.299 21.909 75.452 1.00 75.71 125 VAL A N 1
ATOM 5748 C CA . VAL B 1 135 ? -18.444 21.235 76.043 1.00 82.38 125 VAL A CA 1
ATOM 5749 C C . VAL B 1 135 ? -19.695 22.050 75.749 1.00 78.79 125 VAL A C 1
ATOM 5750 O O . VAL B 1 135 ? -20.700 21.515 75.276 1.00 71.12 125 VAL A O 1
ATOM 5754 N N . ASP B 1 136 ? -19.625 23.349 76.021 1.00 59.19 126 ASP A N 1
ATOM 5755 C CA . ASP B 1 136 ? -20.682 24.263 75.605 1.00 90.68 126 ASP A CA 1
ATOM 5756 C C . ASP B 1 136 ? -20.976 24.153 74.092 1.00 99.34 126 ASP A C 1
ATOM 5757 O O . ASP B 1 136 ? -22.129 24.259 73.664 1.00 94.68 126 ASP A O 1
ATOM 5762 N N . ARG B 1 137 ? -19.937 23.941 73.287 1.00 88.15 127 ARG A N 1
ATOM 5763 C CA . ARG B 1 137 ? -20.121 23.829 71.842 1.00 81.02 127 ARG A CA 1
ATOM 5764 C C . ARG B 1 137 ? -20.665 22.467 71.433 1.00 84.58 127 ARG A C 1
ATOM 5765 O O . ARG B 1 137 ? -21.524 22.389 70.562 1.00 105.37 127 ARG A O 1
ATOM 5773 N N . ALA B 1 138 ? -20.169 21.392 72.040 1.00 79.74 128 ALA A N 1
ATOM 5774 C CA . ALA B 1 138 ? -20.682 20.062 71.699 1.00 77.49 128 ALA A CA 1
ATOM 5775 C C . ALA B 1 138 ? -22.169 19.990 71.986 1.00 93.98 128 ALA A C 1
ATOM 5776 O O . ALA B 1 138 ? -22.817 18.985 71.702 1.00 106.15 128 ALA A O 1
ATOM 5778 N N . ARG B 1 139 ? -22.700 21.052 72.585 1.00 113.55 129 ARG A N 1
ATOM 5779 C CA . ARG B 1 139 ? -24.125 21.307 72.501 1.00 126.72 129 ARG A CA 1
ATOM 5780 C C . ARG B 1 139 ? -24.336 21.882 71.123 1.00 130.37 129 ARG A C 1
ATOM 5781 O O . ARG B 1 139 ? -23.846 22.968 70.821 1.00 133.46 129 ARG A O 1
ATOM 5789 N N . GLN B 1 140 ? -25.082 21.150 70.307 1.00 137.53 130 GLN A N 1
ATOM 5790 C CA . GLN B 1 140 ? -25.243 21.446 68.892 1.00 123.04 130 GLN A CA 1
ATOM 5791 C C . GLN B 1 140 ? -24.192 20.648 68.143 1.00 115.35 130 GLN A C 1
ATOM 5792 O O . GLN B 1 140 ? -24.011 20.805 66.929 1.00 117.82 130 GLN A O 1
ATOM 5798 N N . GLY B 1 141 ? -23.511 19.775 68.880 1.00 97.40 131 GLY A N 1
ATOM 5799 C CA . GLY B 1 141 ? -22.468 18.959 68.299 1.00 98.41 131 GLY A CA 1
ATOM 5800 C C . GLY B 1 141 ? -21.604 19.857 67.446 1.00 98.75 131 GLY A C 1
ATOM 5801 O O . GLY B 1 141 ? -21.169 19.469 66.355 1.00 86.20 131 GLY A O 1
ATOM 5802 N N . LEU B 1 142 ? -21.395 21.084 67.928 1.00 84.84 132 LEU A N 1
ATOM 5803 C CA . LEU B 1 142 ? -20.452 21.967 67.277 1.00 64.85 132 LEU A CA 1
ATOM 5804 C C . LEU B 1 142 ? -19.074 21.655 67.810 1.00 70.62 132 LEU A C 1
ATOM 5805 O O . LEU B 1 142 ? -18.888 21.440 69.012 1.00 86.85 132 LEU A O 1
ATOM 5810 N N . GLY B 1 143 ? -18.114 21.603 66.901 1.00 61.73 133 GLY A N 1
ATOM 5811 C CA . GLY B 1 143 ? -16.713 21.627 67.266 1.00 59.28 133 GLY A CA 1
ATOM 5812 C C . GLY B 1 143 ? -16.284 23.069 67.354 1.00 55.91 133 GLY A C 1
ATOM 5813 O O . GLY B 1 143 ? -17.102 23.948 67.631 1.00 61.91 133 GLY A O 1
ATOM 5814 N N . ALA B 1 144 ? -15.002 23.315 67.128 1.00 54.07 134 ALA A N 1
ATOM 5815 C CA . ALA B 1 144 ? -14.502 24.680 67.057 1.00 50.15 134 ALA A CA 1
ATOM 5816 C C . ALA B 1 144 ? -15.068 25.397 65.822 1.00 50.80 134 ALA A C 1
ATOM 5817 O O . ALA B 1 144 ? -15.687 24.785 64.953 1.00 52.34 134 ALA A O 1
ATOM 5819 N N . ASP B 1 145 ? -14.881 26.706 65.768 1.00 55.85 135 ASP A N 1
ATOM 5820 C CA . ASP B 1 145 ? -15.330 27.485 64.634 1.00 46.97 135 ASP A CA 1
ATOM 5821 C C . ASP B 1 145 ? -14.208 27.520 63.614 1.00 50.48 135 ASP A C 1
ATOM 5822 O O . ASP B 1 145 ? -13.155 28.087 63.882 1.00 49.78 135 ASP A O 1
ATOM 5827 N N . PRO B 1 146 ? -14.430 26.910 62.433 1.00 47.02 136 PRO A N 1
ATOM 5828 C CA . PRO B 1 146 ? -13.407 26.794 61.379 1.00 45.80 136 PRO A CA 1
ATOM 5829 C C . PRO B 1 146 ? -12.965 28.147 60.841 1.00 49.36 136 PRO A C 1
ATOM 5830 O O . PRO B 1 146 ? -11.909 28.249 60.221 1.00 47.84 136 PRO A O 1
ATOM 5834 N N . ASN B 1 147 ? -13.770 29.173 61.101 1.00 55.04 137 ASN A N 1
ATOM 5835 C CA . ASN B 1 147 ? -13.501 30.531 60.630 1.00 39.49 137 ASN A CA 1
ATOM 5836 C C . ASN B 1 147 ? -12.959 31.479 61.704 1.00 40.50 137 ASN A C 1
ATOM 5837 O O . ASN B 1 147 ? -12.587 32.615 61.420 1.00 45.73 137 ASN A O 1
ATOM 5842 N N . ALA B 1 148 ? -12.922 31.018 62.944 1.00 42.35 138 ALA A N 1
ATOM 5843 C CA . ALA B 1 148 ? -12.462 31.876 64.026 1.00 35.82 138 ALA A CA 1
ATOM 5844 C C . ALA B 1 148 ? -10.956 31.890 64.070 1.00 39.48 138 ALA A C 1
ATOM 5845 O O . ALA B 1 148 ? -10.318 30.933 63.636 1.00 50.33 138 ALA A O 1
ATOM 5847 N N . LEU B 1 149 ? -10.394 32.988 64.574 1.00 29.49 139 LEU A N 1
ATOM 5848 C CA . LEU B 1 149 ? -9.007 33.011 65.012 1.00 31.17 139 LEU A CA 1
ATOM 5849 C C . LEU B 1 149 ? -8.948 32.601 66.497 1.00 41.05 139 LEU A C 1
ATOM 5850 O O . LEU B 1 149 ? -9.691 33.126 67.336 1.00 37.11 139 LEU A O 1
ATOM 5855 N N . TYR B 1 150 ? -8.083 31.642 66.808 1.00 46.00 140 TYR A N 1
ATOM 5856 C CA . TYR B 1 150 ? -7.853 31.234 68.182 1.00 28.01 140 TYR A CA 1
ATOM 5857 C C . TYR B 1 150 ? -6.516 31.767 68.658 1.00 29.16 140 TYR A C 1
ATOM 5858 O O . TYR B 1 150 ? -5.591 31.942 67.855 1.00 32.08 140 TYR A O 1
ATOM 5867 N N . TYR B 1 151 ? -6.415 32.014 69.968 1.00 29.70 141 TYR A N 1
ATOM 5868 C CA . TYR B 1 151 ? -5.293 32.735 70.533 1.00 24.53 141 TYR A CA 1
ATOM 5869 C C . TYR B 1 151 ? -5.031 32.238 71.945 1.00 34.21 141 TYR A C 1
ATOM 5870 O O . TYR B 1 151 ? -5.942 32.216 72.772 1.00 45.15 141 TYR A O 1
ATOM 5879 N N . ILE B 1 152 ? -3.790 31.837 72.227 1.00 42.73 142 ILE A N 1
ATOM 5880 C CA . ILE B 1 152 ? -3.440 31.247 73.525 1.00 30.17 142 ILE A CA 1
ATOM 5881 C C . ILE B 1 152 ? -2.172 31.797 74.164 1.00 39.42 142 ILE A C 1
ATOM 5882 O O . ILE B 1 152 ? -1.166 31.993 73.483 1.00 42.47 142 ILE A O 1
ATOM 5887 N N . THR B 1 153 ? -2.234 32.040 75.474 1.00 39.95 143 THR A N 1
ATOM 5888 C CA . THR B 1 153 ? -1.046 32.259 76.303 1.00 39.58 143 THR A CA 1
ATOM 5889 C C . THR B 1 153 ? -1.043 31.252 77.453 1.00 33.47 143 THR A C 1
ATOM 5890 O O . THR B 1 153 ? -2.045 30.599 77.712 1.00 41.01 143 THR A O 1
ATOM 5894 N N . GLY B 1 154 ? 0.080 31.117 78.146 1.00 29.68 144 GLY A N 1
ATOM 5895 C CA . GLY B 1 154 ? 0.132 30.194 79.261 1.00 26.78 144 GLY A CA 1
ATOM 5896 C C . GLY B 1 154 ? 1.496 29.608 79.538 1.00 38.14 144 GLY A C 1
ATOM 5897 O O . GLY B 1 154 ? 2.293 29.429 78.623 1.00 37.25 144 GLY A O 1
ATOM 5898 N N . GLY B 1 155 ? 1.755 29.305 80.811 1.00 35.78 145 GLY A N 1
ATOM 5899 C CA . GLY B 1 155 ? 3.033 28.776 81.250 1.00 37.45 145 GLY A CA 1
ATOM 5900 C C . GLY B 1 155 ? 3.568 29.517 82.466 1.00 38.31 145 GLY A C 1
ATOM 5901 O O . GLY B 1 155 ? 4.161 28.911 83.361 1.00 41.97 145 GLY A O 1
ATOM 5902 N N . GLY B 1 156 ? 3.356 30.830 82.490 1.00 26.85 146 GLY A N 1
ATOM 5903 C CA . GLY B 1 156 ? 3.872 31.691 83.544 1.00 36.35 146 GLY A CA 1
ATOM 5904 C C . GLY B 1 156 ? 3.459 31.273 84.950 1.00 35.26 146 GLY A C 1
ATOM 5905 O O . GLY B 1 156 ? 4.296 31.150 85.825 1.00 33.01 146 GLY A O 1
ATOM 5906 N N . ASN B 1 157 ? 2.167 31.036 85.160 1.00 33.50 147 ASN A N 1
ATOM 5907 C CA . ASN B 1 157 ? 1.684 30.584 86.456 1.00 40.39 147 ASN A CA 1
ATOM 5908 C C . ASN B 1 157 ? 2.261 29.249 86.907 1.00 32.73 147 ASN A C 1
ATOM 5909 O O . ASN B 1 157 ? 2.454 29.023 88.101 1.00 47.53 147 ASN A O 1
ATOM 5914 N N . ASP B 1 158 ? 2.527 28.369 85.953 1.00 44.27 148 ASP A N 1
ATOM 5915 C CA . ASP B 1 158 ? 3.225 27.127 86.244 1.00 42.73 148 ASP A CA 1
ATOM 5916 C C . ASP B 1 158 ? 4.536 27.471 86.923 1.00 41.70 148 ASP A C 1
ATOM 5917 O O . ASP B 1 158 ? 4.914 26.840 87.910 1.00 52.74 148 ASP A O 1
ATOM 5922 N N . PHE B 1 159 ? 5.218 28.487 86.398 1.00 31.50 149 PHE A N 1
ATOM 5923 C CA . PHE B 1 159 ? 6.474 28.950 86.988 1.00 40.82 149 PHE A CA 1
ATOM 5924 C C . PHE B 1 159 ? 6.295 29.609 88.354 1.00 46.16 149 PHE A C 1
ATOM 5925 O O . PHE B 1 159 ? 6.997 29.269 89.316 1.00 45.64 149 PHE A O 1
ATOM 5933 N N . LEU B 1 160 ? 5.365 30.560 88.438 1.00 30.18 150 LEU A N 1
ATOM 5934 C CA . LEU B 1 160 ? 5.170 31.305 89.673 1.00 35.43 150 LEU A CA 1
ATOM 5935 C C . LEU B 1 160 ? 4.854 30.394 90.851 1.00 44.69 150 LEU A C 1
ATOM 5936 O O . LEU B 1 160 ? 5.275 30.663 91.975 1.00 44.22 150 LEU A O 1
ATOM 5941 N N . GLN B 1 161 ? 4.111 29.325 90.591 1.00 42.77 151 GLN A N 1
ATOM 5942 C CA . GLN B 1 161 ? 3.675 28.418 91.652 1.00 39.05 151 GLN A CA 1
ATOM 5943 C C . GLN B 1 161 ? 4.701 27.336 91.975 1.00 41.87 151 GLN A C 1
ATOM 5944 O O . GLN B 1 161 ? 4.378 26.344 92.610 1.00 55.77 151 GLN A O 1
ATOM 5950 N N . GLY B 1 162 ? 5.936 27.531 91.525 1.00 38.31 152 GLY A N 1
ATOM 5951 C CA . GLY B 1 162 ? 7.014 26.602 91.826 1.00 38.37 152 GLY A CA 1
ATOM 5952 C C . GLY B 1 162 ? 6.900 25.230 91.188 1.00 46.99 152 GLY A C 1
ATOM 5953 O O . GLY B 1 162 ? 7.586 24.296 91.603 1.00 51.96 152 GLY A O 1
ATOM 5954 N N . ARG B 1 163 ? 6.048 25.105 90.177 1.00 41.42 153 ARG A N 1
ATOM 5955 C CA . ARG B 1 163 ? 5.821 23.819 89.535 1.00 45.44 153 ARG A CA 1
ATOM 5956 C C . ARG B 1 163 ? 6.821 23.565 88.417 1.00 49.04 153 ARG A C 1
ATOM 5957 O O . ARG B 1 163 ? 6.741 22.544 87.724 1.00 57.73 153 ARG A O 1
ATOM 5965 N N . ILE B 1 164 ? 7.761 24.489 88.232 1.00 37.83 154 ILE A N 1
ATOM 5966 C CA . ILE B 1 164 ? 8.773 24.300 87.201 1.00 48.59 154 ILE A CA 1
ATOM 5967 C C . ILE B 1 164 ? 10.134 24.639 87.752 1.00 49.88 154 ILE A C 1
ATOM 5968 O O . ILE B 1 164 ? 10.507 25.808 87.867 1.00 44.07 154 ILE A O 1
ATOM 5973 N N . LEU B 1 165 ? 10.883 23.594 88.067 1.00 41.98 155 LEU A N 1
ATOM 5974 C CA . LEU B 1 165 ? 12.137 23.739 88.774 1.00 39.12 155 LEU A CA 1
ATOM 5975 C C . LEU B 1 165 ? 13.290 23.071 88.045 1.00 46.15 155 LEU A C 1
ATOM 5976 O O . LEU B 1 165 ? 14.436 23.197 88.467 1.00 54.78 155 LEU A O 1
ATOM 5981 N N . ASN B 1 166 ? 12.990 22.351 86.969 1.00 40.25 156 ASN A N 1
ATOM 5982 C CA . ASN B 1 166 ? 14.037 21.729 86.164 1.00 46.83 156 ASN A CA 1
ATOM 5983 C C . ASN B 1 166 ? 13.609 21.590 84.716 1.00 48.93 156 ASN A C 1
ATOM 5984 O O . ASN B 1 166 ? 12.446 21.831 84.387 1.00 55.40 156 ASN A O 1
ATOM 5989 N N . ASP B 1 167 ? 14.545 21.191 83.857 1.00 53.07 157 ASP A N 1
ATOM 5990 C CA . ASP B 1 167 ? 14.286 21.126 82.417 1.00 55.16 157 ASP A CA 1
ATOM 5991 C C . ASP B 1 167 ? 13.086 20.231 82.125 1.00 45.55 157 ASP A C 1
ATOM 5992 O O . ASP B 1 167 ? 12.214 20.577 81.334 1.00 55.00 157 ASP A O 1
ATOM 5997 N N . VAL B 1 168 ? 13.027 19.092 82.797 1.00 37.90 158 VAL A N 1
ATOM 5998 C CA . VAL B 1 168 ? 11.943 18.160 82.564 1.00 50.99 158 VAL A CA 1
ATOM 5999 C C . VAL B 1 168 ? 10.579 18.780 82.816 1.00 49.73 158 VAL A C 1
ATOM 6000 O O . VAL B 1 168 ? 9.666 18.663 81.998 1.00 55.76 158 VAL A O 1
ATOM 6004 N N . GLN B 1 169 ? 10.448 19.453 83.945 1.00 46.93 159 GLN A N 1
ATOM 6005 C CA . GLN B 1 169 ? 9.182 20.065 84.308 1.00 50.38 159 GLN A CA 1
ATOM 6006 C C . GLN B 1 169 ? 8.788 21.169 83.344 1.00 51.63 159 GLN A C 1
ATOM 6007 O O . GLN B 1 169 ? 7.602 21.372 83.088 1.00 50.10 159 GLN A O 1
ATOM 6013 N N . ALA B 1 170 ? 9.781 21.879 82.815 1.00 44.28 160 ALA A N 1
ATOM 6014 C CA . ALA B 1 170 ? 9.511 22.958 81.873 1.00 40.75 160 ALA A CA 1
ATOM 6015 C C . ALA B 1 170 ? 9.008 22.376 80.555 1.00 49.82 160 ALA A C 1
ATOM 6016 O O . ALA B 1 170 ? 8.077 22.898 79.951 1.00 52.25 160 ALA A O 1
ATOM 6018 N N . GLN B 1 171 ? 9.626 21.285 80.126 1.00 49.44 161 GLN A N 1
ATOM 6019 C CA . GLN B 1 171 ? 9.187 20.578 78.936 1.00 46.75 161 GLN A CA 1
ATOM 6020 C C . GLN B 1 171 ? 7.779 20.018 79.114 1.00 50.35 161 GLN A C 1
ATOM 6021 O O . GLN B 1 171 ? 6.960 20.074 78.197 1.00 55.86 161 GLN A O 1
ATOM 6027 N N . GLN B 1 172 ? 7.492 19.484 80.295 1.00 44.85 162 GLN A N 1
ATOM 6028 C CA . GLN B 1 172 ? 6.170 18.924 80.553 1.00 46.49 162 GLN A CA 1
ATOM 6029 C C . GLN B 1 172 ? 5.098 20.000 80.518 1.00 55.51 162 GLN A C 1
ATOM 6030 O O . GLN B 1 172 ? 3.976 19.758 80.052 1.00 52.35 162 GLN A O 1
ATOM 6036 N N . ALA B 1 173 ? 5.455 21.186 81.008 1.00 43.18 163 ALA A N 1
ATOM 6037 C CA . ALA B 1 173 ? 4.548 22.322 81.004 1.00 37.79 163 ALA A CA 1
ATOM 6038 C C . ALA B 1 173 ? 4.288 22.825 79.578 1.00 39.15 163 ALA A C 1
ATOM 6039 O O . ALA B 1 173 ? 3.178 23.245 79.255 1.00 40.36 163 ALA A O 1
ATOM 6041 N N . ALA B 1 174 ? 5.313 22.780 78.732 1.00 47.97 164 ALA A N 1
ATOM 6042 C CA . ALA B 1 174 ? 5.165 23.154 77.330 1.00 43.04 164 ALA A CA 1
ATOM 6043 C C . ALA B 1 174 ? 4.216 22.160 76.679 1.00 43.75 164 ALA A C 1
ATOM 6044 O O . ALA B 1 174 ? 3.359 22.516 75.873 1.00 46.65 164 ALA A O 1
ATOM 6046 N N . GLY B 1 175 ? 4.354 20.901 77.061 1.00 40.20 165 GLY A N 1
ATOM 6047 C CA . GLY B 1 175 ? 3.494 19.858 76.534 1.00 40.36 165 GLY A CA 1
ATOM 6048 C C . GLY B 1 175 ? 2.030 20.055 76.886 1.00 43.29 165 GLY A C 1
ATOM 6049 O O . GLY B 1 175 ? 1.141 19.733 76.098 1.00 52.78 165 GLY A O 1
ATOM 6050 N N . ARG B 1 176 ? 1.772 20.587 78.073 1.00 47.90 166 ARG A N 1
ATOM 6051 C CA . ARG B 1 176 ? 0.400 20.830 78.493 1.00 38.01 166 ARG A CA 1
ATOM 6052 C C . ARG B 1 176 ? -0.203 21.990 77.713 1.00 46.25 166 ARG A C 1
ATOM 6053 O O . ARG B 1 176 ? -1.399 21.987 77.421 1.00 45.54 166 ARG A O 1
ATOM 6061 N N . LEU B 1 177 ? 0.628 22.972 77.366 1.00 38.42 167 LEU A N 1
ATOM 6062 C CA . LEU B 1 177 ? 0.183 24.060 76.513 1.00 33.40 167 LEU A CA 1
ATOM 6063 C C . LEU B 1 177 ? -0.212 23.476 75.162 1.00 41.84 167 LEU A C 1
ATOM 6064 O O . LEU B 1 177 ? -1.289 23.762 74.647 1.00 45.67 167 LEU A O 1
ATOM 6069 N N . VAL B 1 178 ? 0.652 22.633 74.605 1.00 43.60 168 VAL A N 1
ATOM 6070 C CA . VAL B 1 178 ? 0.407 22.061 73.284 1.00 41.28 168 VAL A CA 1
ATOM 6071 C C . VAL B 1 178 ? -0.859 21.209 73.304 1.00 52.51 168 VAL A C 1
ATOM 6072 O O . VAL B 1 178 ? -1.601 21.150 72.316 1.00 46.57 168 VAL A O 1
ATOM 6076 N N . ASP B 1 179 ? -1.109 20.555 74.438 1.00 49.53 169 ASP A N 1
ATOM 6077 C CA . ASP B 1 179 ? -2.325 19.769 74.587 1.00 39.77 169 ASP A CA 1
ATOM 6078 C C . ASP B 1 179 ? -3.531 20.623 74.245 1.00 42.43 169 ASP A C 1
ATOM 6079 O O . ASP B 1 179 ? -4.465 20.158 73.615 1.00 47.31 169 ASP A O 1
ATOM 6084 N N . SER B 1 180 ? -3.516 21.877 74.675 1.00 40.84 170 SER A N 1
ATOM 6085 C CA . SER B 1 180 ? -4.636 22.761 74.400 1.00 36.59 170 SER A CA 1
ATOM 6086 C C . SER B 1 180 ? -4.775 23.036 72.896 1.00 46.46 170 SER A C 1
ATOM 6087 O O . SER B 1 180 ? -5.866 22.956 72.327 1.00 51.35 170 SER A O 1
ATOM 6090 N N . VAL B 1 181 ? -3.653 23.354 72.264 1.00 43.52 171 VAL A N 1
ATOM 6091 C CA . VAL B 1 181 ? -3.617 23.582 70.835 1.00 44.31 171 VAL A CA 1
ATOM 6092 C C . VAL B 1 181 ? -4.224 22.392 70.089 1.00 45.61 171 VAL A C 1
ATOM 6093 O O . VAL B 1 181 ? -5.081 22.572 69.221 1.00 39.33 171 VAL A O 1
ATOM 6097 N N . GLN B 1 182 ? -3.794 21.185 70.461 1.00 39.22 172 GLN A N 1
ATOM 6098 C CA . GLN B 1 182 ? -4.259 19.960 69.819 1.00 45.52 172 GLN A CA 1
ATOM 6099 C C . GLN B 1 182 ? -5.733 19.715 70.060 1.00 44.88 172 GLN A C 1
ATOM 6100 O O . GLN B 1 182 ? -6.423 19.182 69.208 1.00 53.65 172 GLN A O 1
ATOM 6106 N N . ALA B 1 183 ? -6.220 20.097 71.226 1.00 47.14 173 ALA A N 1
ATOM 6107 C CA . ALA B 1 183 ? -7.633 19.904 71.512 1.00 49.34 173 ALA A CA 1
ATOM 6108 C C . ALA B 1 183 ? -8.463 20.736 70.557 1.00 42.70 173 ALA A C 1
ATOM 6109 O O . ALA B 1 183 ? -9.477 20.269 70.051 1.00 48.93 173 ALA A O 1
ATOM 6111 N N . LEU B 1 184 ? -8.025 21.966 70.305 1.00 38.71 174 LEU A N 1
ATOM 6112 C CA . LEU B 1 184 ? -8.732 22.846 69.382 1.00 37.83 174 LEU A CA 1
ATOM 6113 C C . LEU B 1 184 ? -8.617 22.360 67.932 1.00 48.43 174 LEU A C 1
ATOM 6114 O O . LEU B 1 184 ? -9.599 22.337 67.182 1.00 50.09 174 LEU A O 1
ATOM 6119 N N . GLN B 1 185 ? -7.410 21.968 67.543 1.00 46.79 175 GLN A N 1
ATOM 6120 C CA . GLN B 1 185 ? -7.173 21.428 66.212 1.00 42.11 175 GLN A CA 1
ATOM 6121 C C . GLN B 1 185 ? -8.066 20.221 65.937 1.00 48.67 175 GLN A C 1
ATOM 6122 O O . GLN B 1 185 ? -8.789 20.178 64.942 1.00 54.63 175 GLN A O 1
ATOM 6128 N N . GLN B 1 186 ? -8.010 19.237 66.822 1.00 49.31 176 GLN A N 1
ATOM 6129 C CA . GLN B 1 186 ? -8.844 18.052 66.693 1.00 59.27 176 GLN A CA 1
ATOM 6130 C C . GLN B 1 186 ? -10.317 18.431 66.611 1.00 56.49 176 GLN A C 1
ATOM 6131 O O . GLN B 1 186 ? -11.106 17.740 65.985 1.00 51.54 176 GLN A O 1
ATOM 6137 N N . ALA B 1 187 ? -10.686 19.533 67.249 1.00 54.82 177 ALA A N 1
ATOM 6138 C CA . ALA B 1 187 ? -12.070 19.990 67.228 1.00 45.31 177 ALA A CA 1
ATOM 6139 C C . ALA B 1 187 ? -12.403 20.802 65.979 1.00 48.48 177 ALA A C 1
ATOM 6140 O O . ALA B 1 187 ? -13.537 21.256 65.827 1.00 51.60 177 ALA A O 1
ATOM 6142 N N . GLY B 1 188 ? -11.415 21.006 65.107 1.00 46.60 178 GLY A N 1
ATOM 6143 C CA . GLY B 1 188 ? -11.619 21.747 63.865 1.00 46.81 178 GLY A CA 1
ATOM 6144 C C . GLY B 1 188 ? -11.098 23.187 63.787 1.00 54.63 178 GLY A C 1
ATOM 6145 O O . GLY B 1 188 ? -11.439 23.906 62.848 1.00 46.06 178 GLY A O 1
ATOM 6146 N N . ALA B 1 189 ? -10.293 23.621 64.760 1.00 40.97 179 ALA A N 1
ATOM 6147 C CA . ALA B 1 189 ? -9.727 24.967 64.712 1.00 37.98 179 ALA A CA 1
ATOM 6148 C C . ALA B 1 189 ? -8.685 25.045 63.617 1.00 42.92 179 ALA A C 1
ATOM 6149 O O . ALA B 1 189 ? -7.864 24.140 63.470 1.00 44.60 179 ALA A O 1
ATOM 6151 N N . ARG B 1 190 ? -8.694 26.142 62.869 1.00 44.26 180 ARG A N 1
ATOM 6152 C CA . ARG B 1 190 ? -7.887 26.230 61.653 1.00 45.05 180 ARG A CA 1
ATOM 6153 C C . ARG B 1 190 ? -6.836 27.332 61.709 1.00 45.61 180 ARG A C 1
ATOM 6154 O O . ARG B 1 190 ? -5.947 27.395 60.863 1.00 42.08 180 ARG A O 1
ATOM 6162 N N . TYR B 1 191 ? -6.948 28.200 62.710 1.00 40.57 181 TYR A N 1
ATOM 6163 C CA . TYR B 1 191 ? -5.973 29.269 62.916 1.00 33.02 181 TYR A CA 1
ATOM 6164 C C . TYR B 1 191 ? -5.770 29.493 64.409 1.00 39.03 181 TYR A C 1
ATOM 6165 O O . TYR B 1 191 ? -6.718 29.849 65.128 1.00 47.06 181 TYR A O 1
ATOM 6174 N N . ILE B 1 192 ? -4.547 29.261 64.881 1.00 35.99 182 ILE A N 1
ATOM 6175 C CA . ILE B 1 192 ? -4.246 29.385 66.312 1.00 35.28 182 ILE A CA 1
ATOM 6176 C C . ILE B 1 192 ? -2.967 30.166 66.575 1.00 35.75 182 ILE A C 1
ATOM 6177 O O . ILE B 1 192 ? -1.876 29.708 66.235 1.00 37.63 182 ILE A O 1
ATOM 6182 N N . VAL B 1 193 ? -3.108 31.348 67.169 1.00 28.05 183 VAL A N 1
ATOM 6183 C CA . VAL B 1 193 ? -1.945 32.128 67.564 1.00 29.47 183 VAL A CA 1
ATOM 6184 C C . VAL B 1 193 ? -1.450 31.560 68.887 1.00 37.66 183 VAL A C 1
ATOM 6185 O O . VAL B 1 193 ? -2.244 31.354 69.804 1.00 32.69 183 VAL A O 1
ATOM 6189 N N . VAL B 1 194 ? -0.152 31.285 68.985 1.00 35.39 184 VAL A N 1
ATOM 6190 C CA . VAL B 1 194 ? 0.412 30.751 70.219 1.00 27.05 184 VAL A CA 1
ATOM 6191 C C . VAL B 1 194 ? 1.670 31.520 70.635 1.00 30.83 184 VAL A C 1
ATOM 6192 O O . VAL B 1 194 ? 2.578 31.690 69.831 1.00 27.04 184 VAL A O 1
ATOM 6196 N N . TRP B 1 195 ? 1.707 31.993 71.888 1.00 30.87 185 TRP A N 1
ATOM 6197 C CA . TRP B 1 195 ? 2.868 32.713 72.435 1.00 26.43 185 TRP A CA 1
ATOM 6198 C C . TRP B 1 195 ? 4.000 31.742 72.747 1.00 32.68 185 TRP A C 1
ATOM 6199 O O . TRP B 1 195 ? 3.783 30.687 73.335 1.00 30.94 185 TRP A O 1
ATOM 6210 N N . LEU B 1 196 ? 5.218 32.095 72.376 1.00 30.71 186 LEU A N 1
ATOM 6211 C CA . LEU B 1 196 ? 6.352 31.522 73.074 1.00 28.99 186 LEU A CA 1
ATOM 6212 C C . LEU B 1 196 ? 6.329 32.203 74.428 1.00 36.69 186 LEU A C 1
ATOM 6213 O O . LEU B 1 196 ? 5.873 33.355 74.551 1.00 30.39 186 LEU A O 1
ATOM 6218 N N . LEU B 1 197 ? 6.785 31.493 75.452 1.00 36.94 187 LEU A N 1
ATOM 6219 C CA . LEU B 1 197 ? 6.819 32.054 76.787 1.00 25.04 187 LEU A CA 1
ATOM 6220 C C . LEU B 1 197 ? 7.853 33.166 76.794 1.00 35.24 187 LEU A C 1
ATOM 6221 O O . LEU B 1 197 ? 8.942 33.007 76.232 1.00 32.81 187 LEU A O 1
ATOM 6226 N N . PRO B 1 198 ? 7.518 34.312 77.405 1.00 26.07 188 PRO A N 1
ATOM 6227 C CA . PRO B 1 198 ? 8.544 35.357 77.531 1.00 25.12 188 PRO A CA 1
ATOM 6228 C C . PRO B 1 198 ? 9.751 34.843 78.313 1.00 28.45 188 PRO A C 1
ATOM 6229 O O . PRO B 1 198 ? 9.632 33.861 79.049 1.00 30.83 188 PRO A O 1
ATOM 6233 N N . ASP B 1 199 ? 10.904 35.474 78.126 1.00 31.07 189 ASP A N 1
ATOM 6234 C CA . ASP B 1 199 ? 12.079 35.166 78.935 1.00 30.16 189 ASP A CA 1
ATOM 6235 C C . ASP B 1 199 ? 11.847 35.637 80.369 1.00 28.17 189 ASP A C 1
ATOM 6236 O O . ASP B 1 199 ? 11.935 36.819 80.663 1.00 31.39 189 ASP A O 1
ATOM 6241 N N . LEU B 1 200 ? 11.553 34.698 81.256 1.00 36.18 190 LEU A N 1
ATOM 6242 C CA . LEU B 1 200 ? 11.098 35.026 82.596 1.00 34.45 190 LEU A CA 1
ATOM 6243 C C . LEU B 1 200 ? 12.188 35.639 83.480 1.00 38.16 190 LEU A C 1
ATOM 6244 O O . LEU B 1 200 ? 11.894 36.228 84.522 1.00 28.55 190 LEU A O 1
ATOM 6249 N N . GLY B 1 201 ? 13.441 35.518 83.056 1.00 34.36 191 GLY A N 1
ATOM 6250 C CA . GLY B 1 201 ? 14.523 36.194 83.740 1.00 38.49 191 GLY A CA 1
ATOM 6251 C C . GLY B 1 201 ? 14.546 37.678 83.416 1.00 30.35 191 GLY A C 1
ATOM 6252 O O . GLY B 1 201 ? 15.256 38.455 84.039 1.00 40.08 191 GLY A O 1
ATOM 6253 N N . LEU B 1 202 ? 13.774 38.076 82.418 1.00 36.76 192 LEU A N 1
ATOM 6254 C CA . LEU B 1 202 ? 13.747 39.474 82.019 1.00 37.41 192 LEU A CA 1
ATOM 6255 C C . LEU B 1 202 ? 12.405 40.086 82.383 1.00 40.82 192 LEU A C 1
ATOM 6256 O O . LEU B 1 202 ? 11.761 40.732 81.550 1.00 37.52 192 LEU A O 1
ATOM 6261 N N . THR B 1 203 ? 11.983 39.856 83.624 1.00 32.82 193 THR A N 1
ATOM 6262 C CA . THR B 1 203 ? 10.807 40.517 84.189 1.00 30.57 193 THR A CA 1
ATOM 6263 C C . THR B 1 203 ? 11.260 41.161 85.480 1.00 27.09 193 THR A C 1
ATOM 6264 O O . THR B 1 203 ? 12.239 40.714 86.074 1.00 33.82 193 THR A O 1
ATOM 6268 N N . PRO B 1 204 ? 10.564 42.219 85.922 1.00 32.03 194 PRO A N 1
ATOM 6269 C CA . PRO B 1 204 ? 10.931 42.845 87.202 1.00 24.03 194 PRO A CA 1
ATOM 6270 C C . PRO B 1 204 ? 10.942 41.807 88.339 1.00 39.09 194 PRO A C 1
ATOM 6271 O O . PRO B 1 204 ? 11.668 41.939 89.327 1.00 41.80 194 PRO A O 1
ATOM 6275 N N . ALA B 1 205 ? 10.141 40.762 88.176 1.00 28.77 195 ALA A N 1
ATOM 6276 C CA . ALA B 1 205 ? 10.059 39.699 89.158 1.00 27.05 195 ALA A CA 1
ATOM 6277 C C . ALA B 1 205 ? 11.402 39.030 89.481 1.00 37.70 195 ALA A C 1
ATOM 6278 O O . ALA B 1 205 ? 11.694 38.755 90.635 1.00 39.12 195 ALA A O 1
ATOM 6280 N N . THR B 1 206 ? 12.217 38.742 88.475 1.00 37.75 196 THR A N 1
ATOM 6281 C CA . THR B 1 206 ? 13.455 38.026 88.746 1.00 22.69 196 THR A CA 1
ATOM 6282 C C . THR B 1 206 ? 14.687 38.782 88.321 1.00 23.08 196 THR A C 1
ATOM 6283 O O . THR B 1 206 ? 15.792 38.460 88.748 1.00 38.63 196 THR A O 1
ATOM 6287 N N . PHE B 1 207 ? 14.496 39.778 87.463 1.00 31.09 197 PHE A N 1
ATOM 6288 C CA . PHE B 1 207 ? 15.614 40.470 86.828 1.00 30.50 197 PHE A CA 1
ATOM 6289 C C . PHE B 1 207 ? 16.612 41.029 87.841 1.00 34.69 197 PHE A C 1
ATOM 6290 O O . PHE B 1 207 ? 16.233 41.678 88.817 1.00 37.51 197 PHE A O 1
ATOM 6298 N N . GLY B 1 208 ? 17.891 40.778 87.590 1.00 38.95 198 GLY A N 1
ATOM 6299 C CA . GLY B 1 208 ? 18.946 41.303 88.434 1.00 38.43 198 GLY A CA 1
ATOM 6300 C C . GLY B 1 208 ? 19.034 40.569 89.761 1.00 47.68 198 GLY A C 1
ATOM 6301 O O . GLY B 1 208 ? 19.882 40.879 90.600 1.00 44.02 198 GLY A O 1
ATOM 6302 N N . GLY B 1 209 ? 18.144 39.599 89.954 1.00 40.55 199 GLY A N 1
ATOM 6303 C CA . GLY B 1 209 ? 18.171 38.751 91.133 1.00 40.78 199 GLY A CA 1
ATOM 6304 C C . GLY B 1 209 ? 18.874 37.439 90.838 1.00 48.06 199 GLY A C 1
ATOM 6305 O O . GLY B 1 209 ? 19.269 37.168 89.694 1.00 54.71 199 GLY A O 1
ATOM 6306 N N . PRO B 1 210 ? 19.045 36.616 91.873 1.00 47.71 200 PRO A N 1
ATOM 6307 C CA . PRO B 1 210 ? 19.758 35.335 91.761 1.00 55.72 200 PRO A CA 1
ATOM 6308 C C . PRO B 1 210 ? 18.958 34.271 91.001 1.00 44.67 200 PRO A C 1
ATOM 6309 O O . PRO B 1 210 ? 19.533 33.291 90.537 1.00 46.93 200 PRO A O 1
ATOM 6313 N N . LEU B 1 211 ? 17.650 34.466 90.880 1.00 36.56 201 LEU A N 1
ATOM 6314 C CA . LEU B 1 211 ? 16.816 33.564 90.090 1.00 43.12 201 LEU A CA 1
ATOM 6315 C C . LEU B 1 211 ? 16.844 33.848 88.593 1.00 41.85 201 LEU A C 1
ATOM 6316 O O . LEU B 1 211 ? 16.428 33.005 87.792 1.00 46.81 201 LEU A O 1
ATOM 6321 N N . GLN B 1 212 ? 17.313 35.032 88.215 1.00 34.07 202 GLN A N 1
ATOM 6322 C CA . GLN B 1 212 ? 17.269 35.437 86.811 1.00 44.49 202 GLN A CA 1
ATOM 6323 C C . GLN B 1 212 ? 17.744 34.364 85.826 1.00 46.40 202 GLN A C 1
ATOM 6324 O O . GLN B 1 212 ? 17.025 34.042 84.879 1.00 47.63 202 GLN A O 1
ATOM 6330 N N . PRO B 1 213 ? 18.945 33.805 86.046 1.00 43.44 203 PRO A N 1
ATOM 6331 C CA . PRO B 1 213 ? 19.513 32.860 85.068 1.00 39.35 203 PRO A CA 1
ATOM 6332 C C . PRO B 1 213 ? 18.745 31.542 85.015 1.00 41.74 203 PRO A C 1
ATOM 6333 O O . PRO B 1 213 ? 18.621 30.964 83.932 1.00 52.54 203 PRO A O 1
ATOM 6337 N N . PHE B 1 214 ? 18.229 31.087 86.159 1.00 49.92 204 PHE A N 1
ATOM 6338 C CA . PHE B 1 214 ? 17.357 29.906 86.227 1.00 53.00 204 PHE A CA 1
ATOM 6339 C C . PHE B 1 214 ? 16.106 30.145 85.396 1.00 49.07 204 PHE A C 1
ATOM 6340 O O . PHE B 1 214 ? 15.695 29.302 84.597 1.00 45.31 204 PHE A O 1
ATOM 6348 N N . ALA B 1 215 ? 15.491 31.298 85.636 1.00 40.80 205 ALA A N 1
ATOM 6349 C CA . ALA B 1 215 ? 14.260 31.700 84.981 1.00 34.35 205 ALA A CA 1
ATOM 6350 C C . ALA B 1 215 ? 14.451 31.778 83.481 1.00 39.58 205 ALA A C 1
ATOM 6351 O O . ALA B 1 215 ? 13.616 31.296 82.713 1.00 34.10 205 ALA A O 1
ATOM 6353 N N . SER B 1 216 ? 15.554 32.389 83.064 1.00 35.13 206 SER A N 1
ATOM 6354 C CA . SER B 1 216 ? 15.867 32.474 81.645 1.00 38.71 206 SER A CA 1
ATOM 6355 C C . SER B 1 216 ? 16.142 31.088 81.039 1.00 48.39 206 SER A C 1
ATOM 6356 O O . SER B 1 216 ? 15.666 30.784 79.944 1.00 52.09 206 SER A O 1
ATOM 6359 N N . GLN B 1 217 ? 16.901 30.247 81.743 1.00 46.30 207 GLN A N 1
ATOM 6360 C CA . GLN B 1 217 ? 17.247 28.938 81.201 1.00 50.54 207 GLN A CA 1
ATOM 6361 C C . GLN B 1 217 ? 16.001 28.099 80.998 1.00 44.54 207 GLN A C 1
ATOM 6362 O O . GLN B 1 217 ? 15.815 27.485 79.949 1.00 43.79 207 GLN A O 1
ATOM 6368 N N . LEU B 1 218 ? 15.150 28.079 82.014 1.00 34.66 208 LEU A N 1
ATOM 6369 C CA . LEU B 1 218 ? 13.957 27.243 81.999 1.00 37.87 208 LEU A CA 1
ATOM 6370 C C . LEU B 1 218 ? 12.915 27.764 81.007 1.00 35.61 208 LEU A C 1
ATOM 6371 O O . LEU B 1 218 ? 12.104 26.999 80.482 1.00 42.53 208 LEU A O 1
ATOM 6376 N N . SER B 1 219 ? 12.941 29.067 80.761 1.00 39.85 209 SER A N 1
ATOM 6377 C CA . SER B 1 219 ? 12.125 29.666 79.715 1.00 42.54 209 SER A CA 1
ATOM 6378 C C . SER B 1 219 ? 12.531 29.125 78.344 1.00 44.50 209 SER A C 1
ATOM 6379 O O . SER B 1 219 ? 11.675 28.746 77.535 1.00 39.41 209 SER A O 1
ATOM 6382 N N . GLY B 1 220 ? 13.838 29.091 78.091 1.00 41.88 210 GLY A N 1
ATOM 6383 C CA . GLY B 1 220 ? 14.355 28.553 76.842 1.00 30.36 210 GLY A CA 1
ATOM 6384 C C . GLY B 1 220 ? 13.919 27.117 76.646 1.00 43.80 210 GLY A C 1
ATOM 6385 O O . GLY B 1 220 ? 13.470 26.738 75.563 1.00 54.01 210 GLY A O 1
ATOM 6386 N N . THR B 1 221 ? 14.036 26.316 77.703 1.00 41.54 211 THR A N 1
ATOM 6387 C CA . THR B 1 221 ? 13.707 24.895 77.610 1.00 50.22 211 THR A CA 1
ATOM 6388 C C . THR B 1 221 ? 12.239 24.721 77.242 1.00 46.55 211 THR A C 1
ATOM 6389 O O . THR B 1 221 ? 11.882 23.906 76.395 1.00 52.02 211 THR A O 1
ATOM 6393 N N . PHE B 1 222 ? 11.398 25.513 77.889 1.00 39.38 212 PHE A N 1
ATOM 6394 C CA . PHE B 1 222 ? 9.971 25.529 77.619 1.00 39.84 212 PHE A CA 1
ATOM 6395 C C . PHE B 1 222 ? 9.668 25.798 76.142 1.00 43.89 212 PHE A C 1
ATOM 6396 O O . PHE B 1 222 ? 8.912 25.059 75.503 1.00 46.71 212 PHE A O 1
ATOM 6404 N N . ASN B 1 223 ? 10.255 26.865 75.610 1.00 32.85 213 ASN A N 1
ATOM 6405 C CA . ASN B 1 223 ? 9.987 27.271 74.244 1.00 43.36 213 ASN A CA 1
ATOM 6406 C C . ASN B 1 223 ? 10.534 26.300 73.221 1.00 50.27 213 ASN A C 1
ATOM 6407 O O . ASN B 1 223 ? 9.935 26.106 72.170 1.00 51.19 213 ASN A O 1
ATOM 6412 N N . ALA B 1 224 ? 11.658 25.672 73.543 1.00 32.19 214 ALA A N 1
ATOM 6413 C CA . ALA B 1 224 ? 12.258 24.710 72.638 1.00 38.06 214 ALA A CA 1
ATOM 6414 C C . ALA B 1 224 ? 11.366 23.472 72.487 1.00 48.05 214 ALA A C 1
ATOM 6415 O O . ALA B 1 224 ? 11.201 22.925 71.385 1.00 42.42 214 ALA A O 1
ATOM 6417 N N . GLU B 1 225 ? 10.795 23.024 73.598 1.00 34.33 215 GLU A N 1
ATOM 6418 C CA . GLU B 1 225 ? 9.835 21.931 73.550 1.00 44.06 215 GLU A CA 1
ATOM 6419 C C . GLU B 1 225 ? 8.545 22.350 72.886 1.00 43.03 215 GLU A C 1
ATOM 6420 O O . GLU B 1 225 ? 7.900 21.566 72.192 1.00 40.94 215 GLU A O 1
ATOM 6426 N N . LEU B 1 226 ? 8.171 23.597 73.123 1.00 36.36 216 LEU A N 1
ATOM 6427 C CA . LEU B 1 226 ? 6.946 24.133 72.580 1.00 40.06 216 LEU A CA 1
ATOM 6428 C C . LEU B 1 226 ? 7.014 24.165 71.058 1.00 43.42 216 LEU A C 1
ATOM 6429 O O . LEU B 1 226 ? 6.139 23.633 70.377 1.00 48.80 216 LEU A O 1
ATOM 6434 N N . THR B 1 227 ? 8.066 24.777 70.525 1.00 36.94 217 THR A N 1
ATOM 6435 C CA . THR B 1 227 ? 8.191 24.902 69.085 1.00 36.52 217 THR A CA 1
ATOM 6436 C C . THR B 1 227 ? 8.385 23.540 68.433 1.00 48.27 217 THR A C 1
ATOM 6437 O O . THR B 1 227 ? 7.847 23.283 67.355 1.00 48.76 217 THR A O 1
ATOM 6441 N N . ALA B 1 228 ? 9.122 22.658 69.100 1.00 37.95 218 ALA A N 1
ATOM 6442 C CA . ALA B 1 228 ? 9.378 21.335 68.541 1.00 44.41 218 ALA A CA 1
ATOM 6443 C C . ALA B 1 228 ? 8.106 20.494 68.542 1.00 45.70 218 ALA A C 1
ATOM 6444 O O . ALA B 1 228 ? 7.793 19.830 67.561 1.00 53.47 218 ALA A O 1
ATOM 6446 N N . GLN B 1 229 ? 7.361 20.533 69.638 1.00 43.80 219 GLN A N 1
ATOM 6447 C CA . GLN B 1 229 ? 6.130 19.756 69.708 1.00 45.84 219 GLN A CA 1
ATOM 6448 C C . GLN B 1 229 ? 5.123 20.283 68.701 1.00 52.14 219 GLN A C 1
ATOM 6449 O O . GLN B 1 229 ? 4.511 19.504 67.973 1.00 53.52 219 GLN A O 1
ATOM 6455 N N . LEU B 1 230 ? 4.953 21.604 68.662 1.00 49.91 220 LEU A N 1
ATOM 6456 C CA . LEU B 1 230 ? 4.050 22.224 67.692 1.00 50.51 220 LEU A CA 1
ATOM 6457 C C . LEU B 1 230 ? 4.456 21.878 66.260 1.00 57.35 220 LEU A C 1
ATOM 6458 O O . LEU B 1 230 ? 3.604 21.642 65.393 1.00 47.93 220 LEU A O 1
ATOM 6463 N N . SER B 1 231 ? 5.765 21.859 66.028 1.00 54.09 221 SER A N 1
ATOM 6464 C CA . SER B 1 231 ? 6.330 21.486 64.741 1.00 48.26 221 SER A CA 1
ATOM 6465 C C . SER B 1 231 ? 5.747 20.158 64.277 1.00 57.91 221 SER A C 1
ATOM 6466 O O . SER B 1 231 ? 5.550 19.925 63.081 1.00 66.06 221 SER A O 1
ATOM 6469 N N . GLN B 1 232 ? 5.453 19.292 65.236 1.00 62.07 222 GLN A N 1
ATOM 6470 C CA . GLN B 1 232 ? 5.012 17.948 64.913 1.00 66.46 222 GLN A CA 1
ATOM 6471 C C . GLN B 1 232 ? 3.530 17.734 65.184 1.00 55.86 222 GLN A C 1
ATOM 6472 O O . GLN B 1 232 ? 2.983 16.692 64.847 1.00 48.99 222 GLN A O 1
ATOM 6478 N N . ALA B 1 233 ? 2.872 18.720 65.775 1.00 59.76 223 ALA A N 1
ATOM 6479 C CA . ALA B 1 233 ? 1.452 18.573 66.070 1.00 56.48 223 ALA A CA 1
ATOM 6480 C C . ALA B 1 233 ? 0.596 18.638 64.807 1.00 50.81 223 ALA A C 1
ATOM 6481 O O . ALA B 1 233 ? -0.483 18.053 64.749 1.00 59.80 223 ALA A O 1
ATOM 6483 N N . GLY B 1 234 ? 1.076 19.353 63.797 1.00 53.89 224 GLY A N 1
ATOM 6484 C CA . GLY B 1 234 ? 0.309 19.539 62.580 1.00 65.93 224 GLY A CA 1
ATOM 6485 C C . GLY B 1 234 ? -0.882 20.481 62.731 1.00 75.48 224 GLY A C 1
ATOM 6486 O O . GLY B 1 234 ? -1.802 20.468 61.904 1.00 76.60 224 GLY A O 1
ATOM 6487 N N . ALA B 1 235 ? -0.880 21.297 63.786 1.00 60.45 225 ALA A N 1
ATOM 6488 C CA . ALA B 1 235 ? -1.888 22.341 63.913 1.00 39.47 225 ALA A CA 1
ATOM 6489 C C . ALA B 1 235 ? -1.432 23.589 63.165 1.00 50.62 225 ALA A C 1
ATOM 6490 O O . ALA B 1 235 ? -0.232 23.829 63.001 1.00 48.15 225 ALA A O 1
ATOM 6492 N N . ASN B 1 236 ? -2.391 24.385 62.708 1.00 50.11 226 ASN A N 1
ATOM 6493 C CA . ASN B 1 236 ? -2.062 25.601 61.985 1.00 40.76 226 ASN A CA 1
ATOM 6494 C C . ASN B 1 236 ? -1.789 26.761 62.934 1.00 34.23 226 ASN A C 1
ATOM 6495 O O . ASN B 1 236 ? -2.646 27.613 63.147 1.00 39.50 226 ASN A O 1
ATOM 6500 N N . VAL B 1 237 ? -0.582 26.791 63.491 1.00 40.15 227 VAL A N 1
ATOM 6501 C CA . VAL B 1 237 ? -0.221 27.763 64.516 1.00 34.21 227 VAL A CA 1
ATOM 6502 C C . VAL B 1 237 ? 0.622 28.927 63.996 1.00 40.90 227 VAL A C 1
ATOM 6503 O O . VAL B 1 237 ? 1.618 28.724 63.298 1.00 37.64 227 VAL A O 1
ATOM 6507 N N . ILE B 1 238 ? 0.216 30.144 64.350 1.00 32.18 228 ILE A N 1
ATOM 6508 C CA . ILE B 1 238 ? 1.050 31.322 64.160 1.00 34.03 228 ILE A CA 1
ATOM 6509 C C . ILE B 1 238 ? 1.759 31.605 65.489 1.00 39.36 228 ILE A C 1
ATOM 6510 O O . ILE B 1 238 ? 1.139 32.078 66.429 1.00 40.42 228 ILE A O 1
ATOM 6515 N N . PRO B 1 239 ? 3.057 31.290 65.579 1.00 41.18 229 PRO A N 1
ATOM 6516 C CA . PRO B 1 239 ? 3.780 31.442 66.845 1.00 27.54 229 PRO A CA 1
ATOM 6517 C C . PRO B 1 239 ? 4.264 32.868 67.069 1.00 36.90 229 PRO A C 1
ATOM 6518 O O . PRO B 1 239 ? 4.779 33.477 66.142 1.00 36.16 229 PRO A O 1
ATOM 6522 N N . LEU B 1 240 ? 4.101 33.394 68.278 1.00 38.43 230 LEU A N 1
ATOM 6523 C CA . LEU B 1 240 ? 4.587 34.728 68.578 1.00 33.60 230 LEU A CA 1
ATOM 6524 C C . LEU B 1 240 ? 5.961 34.622 69.208 1.00 28.62 230 LEU A C 1
ATOM 6525 O O . LEU B 1 240 ? 6.101 34.062 70.288 1.00 36.59 230 LEU A O 1
ATOM 6530 N N . ASN B 1 241 ? 6.978 35.147 68.541 1.00 36.57 231 ASN A N 1
ATOM 6531 C CA . ASN B 1 241 ? 8.312 35.123 69.124 1.00 37.74 231 ASN A CA 1
ATOM 6532 C C . ASN B 1 241 ? 8.521 36.303 70.063 1.00 37.00 231 ASN A C 1
ATOM 6533 O O . ASN B 1 241 ? 9.294 37.229 69.780 1.00 36.07 231 ASN A O 1
ATOM 6538 N N . ILE B 1 242 ? 7.817 36.241 71.186 1.00 35.83 232 ILE A N 1
ATOM 6539 C CA . ILE B 1 242 ? 7.831 37.288 72.201 1.00 34.86 232 ILE A CA 1
ATOM 6540 C C . ILE B 1 242 ? 9.232 37.592 72.752 1.00 29.98 232 ILE A C 1
ATOM 6541 O O . ILE B 1 242 ? 9.607 38.758 72.867 1.00 30.54 232 ILE A O 1
ATOM 6546 N N . PRO B 1 243 ? 10.014 36.549 73.073 1.00 30.18 233 PRO A N 1
ATOM 6547 C CA . PRO B 1 243 ? 11.368 36.818 73.576 1.00 24.52 233 PRO A CA 1
ATOM 6548 C C . PRO B 1 243 ? 12.231 37.638 72.603 1.00 39.80 233 PRO A C 1
ATOM 6549 O O . PRO B 1 243 ? 12.980 38.528 73.045 1.00 37.38 233 PRO A O 1
ATOM 6553 N N . LEU B 1 244 ? 12.135 37.346 71.304 1.00 37.05 234 LEU A N 1
ATOM 6554 C CA . LEU B 1 244 ? 12.934 38.073 70.311 1.00 29.66 234 LEU A CA 1
ATOM 6555 C C . LEU B 1 244 ? 12.425 39.508 70.154 1.00 28.59 234 LEU A C 1
ATOM 6556 O O . LEU B 1 244 ? 13.207 40.455 70.033 1.00 38.51 234 LEU A O 1
ATOM 6561 N N . LEU B 1 245 ? 11.109 39.668 70.185 1.00 31.90 235 LEU A N 1
ATOM 6562 C CA . LEU B 1 245 ? 10.524 40.994 70.106 1.00 33.38 235 LEU A CA 1
ATOM 6563 C C . LEU B 1 245 ? 11.018 41.838 71.284 1.00 36.33 235 LEU A C 1
ATOM 6564 O O . LEU B 1 245 ? 11.428 42.988 71.107 1.00 36.54 235 LEU A O 1
ATOM 6569 N N . LEU B 1 246 ? 11.010 41.255 72.483 1.00 35.40 236 LEU A N 1
ATOM 6570 C CA . LEU B 1 246 ? 11.472 41.977 73.671 1.00 32.63 236 LEU A CA 1
ATOM 6571 C C . LEU B 1 246 ? 12.938 42.386 73.561 1.00 36.93 236 LEU A C 1
ATOM 6572 O O . LEU B 1 246 ? 13.283 43.528 73.880 1.00 33.44 236 LEU A O 1
ATOM 6577 N N . LYS B 1 247 ? 13.802 41.471 73.114 1.00 25.23 237 LYS A N 1
ATOM 6578 C CA . LYS B 1 247 ? 15.209 41.838 72.916 1.00 28.94 237 LYS A CA 1
ATOM 6579 C C . LYS B 1 247 ? 15.340 43.040 71.980 1.00 28.98 237 LYS A C 1
ATOM 6580 O O . LYS B 1 247 ? 16.133 43.942 72.222 1.00 45.36 237 LYS A O 1
ATOM 6586 N N . GLU B 1 248 ? 14.548 43.054 70.918 1.00 35.52 238 GLU A N 1
ATOM 6587 C CA . GLU B 1 248 ? 14.580 44.156 69.974 1.00 37.76 238 GLU A CA 1
ATOM 6588 C C . GLU B 1 248 ? 14.095 45.449 70.609 1.00 30.97 238 GLU A C 1
ATOM 6589 O O . GLU B 1 248 ? 14.640 46.520 70.357 1.00 37.88 238 GLU A O 1
ATOM 6595 N N . GLY B 1 249 ? 13.058 45.350 71.431 1.00 33.65 239 GLY A N 1
ATOM 6596 C CA . GLY B 1 249 ? 12.617 46.490 72.216 1.00 35.68 239 GLY A CA 1
ATOM 6597 C C . GLY B 1 249 ? 13.700 47.015 73.148 1.00 39.83 239 GLY A C 1
ATOM 6598 O O . GLY B 1 249 ? 13.883 48.229 73.283 1.00 31.01 239 GLY A O 1
ATOM 6599 N N . MET B 1 250 ? 14.427 46.101 73.785 1.00 31.14 240 MET A N 1
ATOM 6600 C CA . MET B 1 250 ? 15.467 46.497 74.721 1.00 32.33 240 MET A CA 1
ATOM 6601 C C . MET B 1 250 ? 16.568 47.220 73.987 1.00 38.24 240 MET A C 1
ATOM 6602 O O . MET B 1 250 ? 17.092 48.213 74.477 1.00 47.05 240 MET A O 1
ATOM 6607 N N . ALA B 1 251 ? 16.921 46.729 72.809 1.00 31.20 241 ALA A N 1
ATOM 6608 C CA . ALA B 1 251 ? 18.022 47.335 72.075 1.00 39.19 241 ALA A CA 1
ATOM 6609 C C . ALA B 1 251 ? 17.596 48.673 71.504 1.00 39.88 241 ALA A C 1
ATOM 6610 O O . ALA B 1 251 ? 18.422 49.561 71.320 1.00 43.97 241 ALA A O 1
ATOM 6612 N N . ASN B 1 252 ? 16.308 48.825 71.230 1.00 33.26 242 ASN A N 1
ATOM 6613 C CA . ASN B 1 252 ? 15.835 50.057 70.618 1.00 40.19 242 ASN A CA 1
ATOM 6614 C C . ASN B 1 252 ? 14.453 50.510 71.090 1.00 36.67 242 ASN A C 1
ATOM 6615 O O . ASN B 1 252 ? 13.501 50.528 70.316 1.00 49.52 242 ASN A O 1
ATOM 6620 N N . PRO B 1 253 ? 14.360 50.926 72.352 1.00 34.09 243 PRO A N 1
ATOM 6621 C CA . PRO B 1 253 ? 13.096 51.191 73.054 1.00 30.96 243 PRO A CA 1
ATOM 6622 C C . PRO B 1 253 ? 12.241 52.289 72.416 1.00 30.75 243 PRO A C 1
ATOM 6623 O O . PRO B 1 253 ? 11.010 52.174 72.372 1.00 33.01 243 PRO A O 1
ATOM 6627 N N . ALA B 1 254 ? 12.884 53.348 71.941 1.00 27.46 244 ALA A N 1
ATOM 6628 C CA . ALA B 1 254 ? 12.166 54.460 71.325 1.00 39.97 244 ALA A CA 1
ATOM 6629 C C . ALA B 1 254 ? 11.363 54.030 70.096 1.00 37.67 244 ALA A C 1
ATOM 6630 O O . ALA B 1 254 ? 10.340 54.630 69.778 1.00 45.13 244 ALA A O 1
ATOM 6632 N N . SER B 1 255 ? 11.824 52.986 69.421 1.00 27.23 245 SER A N 1
ATOM 6633 C CA . SER B 1 255 ? 11.120 52.451 68.258 1.00 37.82 245 SER A CA 1
ATOM 6634 C C . SER B 1 255 ? 9.820 51.752 68.664 1.00 44.87 245 SER A C 1
ATOM 6635 O O . SER B 1 255 ? 8.944 51.506 67.826 1.00 45.80 245 SER A O 1
ATOM 6638 N N . PHE B 1 256 ? 9.706 51.413 69.947 1.00 41.11 246 PHE A N 1
ATOM 6639 C CA . PHE B 1 256 ? 8.488 50.796 70.473 1.00 35.76 246 PHE A CA 1
ATOM 6640 C C . PHE B 1 256 ? 7.681 51.819 71.269 1.00 31.41 246 PHE A C 1
ATOM 6641 O O . PHE B 1 256 ? 6.648 51.503 71.828 1.00 34.66 246 PHE A O 1
ATOM 6649 N N . GLY B 1 257 ? 8.171 53.048 71.332 1.00 34.58 247 GLY A N 1
ATOM 6650 C CA . GLY B 1 257 ? 7.495 54.080 72.089 1.00 34.38 247 GLY A CA 1
ATOM 6651 C C . GLY B 1 257 ? 7.812 54.058 73.578 1.00 46.38 247 GLY A C 1
ATOM 6652 O O . GLY B 1 257 ? 7.178 54.763 74.369 1.00 40.74 247 GLY A O 1
ATOM 6653 N N . LEU B 1 258 ? 8.790 53.243 73.961 1.00 31.92 248 LEU A N 1
ATOM 6654 C CA . LEU B 1 258 ? 9.230 53.169 75.344 1.00 32.03 248 LEU A CA 1
ATOM 6655 C C . LEU B 1 258 ? 10.299 54.214 75.611 1.00 35.25 248 LEU A C 1
ATOM 6656 O O . LEU B 1 258 ? 10.976 54.664 74.682 1.00 42.53 248 LEU A O 1
ATOM 6661 N N . ALA B 1 259 ? 10.438 54.616 76.872 1.00 40.99 249 ALA A N 1
ATOM 6662 C CA . ALA B 1 259 ? 11.468 55.586 77.256 1.00 31.70 249 ALA A CA 1
ATOM 6663 C C . ALA B 1 259 ? 12.855 54.973 77.120 1.00 38.43 249 ALA A C 1
ATOM 6664 O O . ALA B 1 259 ? 13.145 53.896 77.647 1.00 52.29 249 ALA A O 1
ATOM 6666 N N . ALA B 1 260 ? 13.715 55.680 76.405 1.00 45.43 250 ALA A N 1
ATOM 6667 C CA . ALA B 1 260 ? 15.015 55.148 76.039 1.00 46.46 250 ALA A CA 1
ATOM 6668 C C . ALA B 1 260 ? 16.057 55.286 77.149 1.00 47.39 250 ALA A C 1
ATOM 6669 O O . ALA B 1 260 ? 17.112 54.657 77.103 1.00 47.49 250 ALA A O 1
ATOM 6671 N N . ASP B 1 261 ? 15.761 56.113 78.145 1.00 43.38 251 ASP A N 1
ATOM 6672 C CA . ASP B 1 261 ? 16.711 56.359 79.234 1.00 51.24 251 ASP A CA 1
ATOM 6673 C C . ASP B 1 261 ? 16.381 55.580 80.517 1.00 45.55 251 ASP A C 1
ATOM 6674 O O . ASP B 1 261 ? 16.957 55.841 81.566 1.00 40.27 251 ASP A O 1
ATOM 6679 N N . GLN B 1 262 ? 15.458 54.628 80.432 1.00 43.63 252 GLN A N 1
ATOM 6680 C CA . GLN B 1 262 ? 14.970 53.954 81.631 1.00 35.41 252 GLN A CA 1
ATOM 6681 C C . GLN B 1 262 ? 15.361 52.480 81.697 1.00 36.53 252 GLN A C 1
ATOM 6682 O O . GLN B 1 262 ? 15.653 51.838 80.680 1.00 44.77 252 GLN A O 1
ATOM 6688 N N . ASN B 1 263 ? 15.334 51.947 82.910 1.00 30.38 253 ASN A N 1
ATOM 6689 C CA . ASN B 1 263 ? 15.521 50.533 83.137 1.00 26.02 253 ASN A CA 1
ATOM 6690 C C . ASN B 1 263 ? 14.174 49.818 82.993 1.00 24.99 253 ASN A C 1
ATOM 6691 O O . ASN B 1 263 ? 13.400 49.742 83.948 1.00 30.76 253 ASN A O 1
ATOM 6696 N N . LEU B 1 264 ? 13.895 49.304 81.794 1.00 29.42 254 LEU A N 1
ATOM 6697 C CA . LEU B 1 264 ? 12.552 48.860 81.450 1.00 20.82 254 LEU A CA 1
ATOM 6698 C C . LEU B 1 264 ? 12.259 47.448 81.918 1.00 31.00 254 LEU A C 1
ATOM 6699 O O . LEU B 1 264 ? 11.094 47.009 81.953 1.00 28.99 254 LEU A O 1
ATOM 6704 N N . ILE B 1 265 ? 13.308 46.727 82.292 1.00 37.29 255 ILE A N 1
ATOM 6705 C CA . ILE B 1 265 ? 13.108 45.376 82.800 1.00 29.48 255 ILE A CA 1
ATOM 6706 C C . ILE B 1 265 ? 13.072 45.331 84.333 1.00 28.48 255 ILE A C 1
ATOM 6707 O O . ILE B 1 265 ? 12.428 44.462 84.915 1.00 35.78 255 ILE A O 1
ATOM 6712 N N . GLY B 1 266 ? 13.757 46.265 84.982 1.00 24.08 256 GLY A N 1
ATOM 6713 C CA . GLY B 1 266 ? 13.849 46.257 86.437 1.00 21.01 256 GLY A CA 1
ATOM 6714 C C . GLY B 1 266 ? 12.968 47.250 87.183 1.00 36.20 256 GLY A C 1
ATOM 6715 O O . GLY B 1 266 ? 12.976 47.281 88.410 1.00 38.74 256 GLY A O 1
ATOM 6716 N N . THR B 1 267 ? 12.217 48.072 86.459 1.00 27.73 257 THR A N 1
ATOM 6717 C CA . THR B 1 267 ? 11.234 48.953 87.083 1.00 19.57 257 THR A CA 1
ATOM 6718 C C . THR B 1 267 ? 9.872 48.830 86.395 1.00 36.49 257 THR A C 1
ATOM 6719 O O . THR B 1 267 ? 9.779 48.437 85.223 1.00 23.37 257 THR A O 1
ATOM 6723 N N . CYS B 1 268 ? 8.831 49.165 87.151 1.00 27.38 258 CYS A N 1
ATOM 6724 C CA . CYS B 1 268 ? 7.460 49.043 86.715 1.00 27.57 258 CYS A CA 1
ATOM 6725 C C . CYS B 1 268 ? 6.685 50.329 86.956 1.00 32.55 258 CYS A C 1
ATOM 6726 O O . CYS B 1 268 ? 7.184 51.269 87.580 1.00 25.03 258 CYS A O 1
ATOM 6729 N N . PHE B 1 269 ? 5.453 50.358 86.455 1.00 25.12 259 PHE A N 1
ATOM 6730 C CA . PHE B 1 269 ? 4.617 51.536 86.568 1.00 32.16 259 PHE A CA 1
ATOM 6731 C C . PHE B 1 269 ? 3.918 51.624 87.934 1.00 28.75 259 PHE A C 1
ATOM 6732 O O . PHE B 1 269 ? 3.822 52.696 88.512 1.00 24.91 259 PHE A O 1
ATOM 6740 N N . SER B 1 270 ? 3.428 50.492 88.428 1.00 23.44 260 SER A N 1
ATOM 6741 C CA . SER B 1 270 ? 2.537 50.475 89.576 1.00 26.29 260 SER A CA 1
ATOM 6742 C C . SER B 1 270 ? 3.235 50.369 90.932 1.00 38.82 260 SER A C 1
ATOM 6743 O O . SER B 1 270 ? 2.710 50.845 91.928 1.00 30.08 260 SER A O 1
ATOM 6746 N N . GLY B 1 271 ? 4.395 49.728 90.984 1.00 35.53 261 GLY A N 1
ATOM 6747 C CA . GLY B 1 271 ? 5.045 49.506 92.266 1.00 18.12 261 GLY A CA 1
ATOM 6748 C C . GLY B 1 271 ? 4.574 48.247 93.000 1.00 31.75 261 GLY A C 1
ATOM 6749 O O . GLY B 1 271 ? 5.093 47.933 94.053 1.00 36.02 261 GLY A O 1
ATOM 6750 N N . ASN B 1 272 ? 3.609 47.515 92.447 1.00 39.16 262 ASN A N 1
ATOM 6751 C CA . ASN B 1 272 ? 3.129 46.271 93.063 1.00 28.51 262 ASN A CA 1
ATOM 6752 C C . ASN B 1 272 ? 4.072 45.094 92.847 1.00 34.48 262 ASN A C 1
ATOM 6753 O O . ASN B 1 272 ? 4.050 44.457 91.786 1.00 36.47 262 ASN A O 1
ATOM 6758 N N . GLY B 1 273 ? 4.880 44.789 93.852 1.00 25.88 263 GLY A N 1
ATOM 6759 C CA . GLY B 1 273 ? 5.785 43.650 93.785 1.00 18.22 263 GLY A CA 1
ATOM 6760 C C . GLY B 1 273 ? 7.031 43.938 92.983 1.00 21.74 263 GLY A C 1
ATOM 6761 O O . GLY B 1 273 ? 7.680 43.016 92.472 1.00 33.25 263 GLY A O 1
ATOM 6762 N N . CYS B 1 274 ? 7.377 45.219 92.891 1.00 18.27 264 CYS A N 1
ATOM 6763 C CA . CYS B 1 274 ? 8.417 45.653 91.952 1.00 22.75 264 CYS A CA 1
ATOM 6764 C C . CYS B 1 274 ? 8.763 47.125 92.187 1.00 25.01 264 CYS A C 1
ATOM 6765 O O . CYS B 1 274 ? 7.963 47.882 92.736 1.00 25.42 264 CYS A O 1
ATOM 6768 N N . THR B 1 275 ? 9.949 47.534 91.753 1.00 25.67 265 THR A N 1
ATOM 6769 C CA . THR B 1 275 ? 10.389 48.912 91.929 1.00 21.27 265 THR A CA 1
ATOM 6770 C C . THR B 1 275 ? 9.722 49.886 90.973 1.00 22.08 265 THR A C 1
ATOM 6771 O O . THR B 1 275 ? 10.006 49.902 89.789 1.00 35.02 265 THR A O 1
ATOM 6775 N N . MET B 1 276 ? 8.839 50.713 91.500 1.00 27.92 266 MET A N 1
ATOM 6776 C CA . MET B 1 276 ? 8.205 51.738 90.695 1.00 24.57 266 MET A CA 1
ATOM 6777 C C . MET B 1 276 ? 9.231 52.619 89.982 1.00 27.54 266 MET A C 1
ATOM 6778 O O . MET B 1 276 ? 10.129 53.164 90.598 1.00 24.96 266 MET A O 1
ATOM 6783 N N . ASN B 1 277 ? 9.094 52.776 88.674 1.00 32.04 267 ASN A N 1
ATOM 6784 C CA . ASN B 1 277 ? 9.899 53.774 87.988 1.00 26.35 267 ASN A CA 1
ATOM 6785 C C . ASN B 1 277 ? 9.681 55.186 88.566 1.00 28.63 267 ASN A C 1
ATOM 6786 O O . ASN B 1 277 ? 8.555 55.669 88.620 1.00 31.47 267 ASN A O 1
ATOM 6791 N N . PRO B 1 278 ? 10.763 55.850 89.003 1.00 34.80 268 PRO A N 1
ATOM 6792 C CA . PRO B 1 278 ? 10.692 57.182 89.643 1.00 21.22 268 PRO A CA 1
ATOM 6793 C C . PRO B 1 278 ? 10.147 58.278 88.722 1.00 30.28 268 PRO A C 1
ATOM 6794 O O . PRO B 1 278 ? 9.509 59.228 89.173 1.00 25.75 268 PRO A O 1
ATOM 6798 N N . THR B 1 279 ? 10.413 58.168 87.427 1.00 41.30 269 THR A N 1
ATOM 6799 C CA . THR B 1 279 ? 9.974 59.210 86.506 1.00 21.21 269 THR A CA 1
ATOM 6800 C C . THR B 1 279 ? 8.564 58.986 85.954 1.00 24.82 269 THR A C 1
ATOM 6801 O O . THR B 1 279 ? 7.739 59.901 85.944 1.00 27.04 269 THR A O 1
ATOM 6805 N N . TYR B 1 280 ? 8.276 57.768 85.523 1.00 24.25 270 TYR A N 1
ATOM 6806 C CA . TYR B 1 280 ? 7.033 57.507 84.799 1.00 27.07 270 TYR A CA 1
ATOM 6807 C C . TYR B 1 280 ? 6.061 56.624 85.556 1.00 37.17 270 TYR A C 1
ATOM 6808 O O . TYR B 1 280 ? 4.983 56.293 85.039 1.00 26.31 270 TYR A O 1
ATOM 6817 N N . GLY B 1 281 ? 6.450 56.250 86.773 1.00 30.95 271 GLY A N 1
ATOM 6818 C CA . GLY B 1 281 ? 5.645 55.386 87.607 1.00 18.64 271 GLY A CA 1
ATOM 6819 C C . GLY B 1 281 ? 4.405 56.105 88.072 1.00 27.42 271 GLY A C 1
ATOM 6820 O O . GLY B 1 281 ? 4.264 57.313 87.909 1.00 20.14 271 GLY A O 1
ATOM 6821 N N . ILE B 1 282 ? 3.489 55.350 88.650 1.00 23.15 272 ILE A N 1
ATOM 6822 C CA . ILE B 1 282 ? 2.205 55.895 89.038 1.00 22.53 272 ILE A CA 1
ATOM 6823 C C . ILE B 1 282 ? 2.375 57.082 90.000 1.00 35.91 272 ILE A C 1
ATOM 6824 O O . ILE B 1 282 ? 1.610 58.033 89.944 1.00 28.20 272 ILE A O 1
ATOM 6829 N N . ASN B 1 283 ? 3.397 57.047 90.853 1.00 26.82 273 ASN A N 1
ATOM 6830 C CA . ASN B 1 283 ? 3.666 58.184 91.725 1.00 39.22 273 ASN A CA 1
ATOM 6831 C C . ASN B 1 283 ? 4.982 58.887 91.405 1.00 42.19 273 ASN A C 1
ATOM 6832 O O . ASN B 1 283 ? 5.575 59.555 92.248 1.00 39.30 273 ASN A O 1
ATOM 6837 N N . GLY B 1 284 ? 5.423 58.740 90.164 1.00 35.84 274 GLY A N 1
ATOM 6838 C CA . GLY B 1 284 ? 6.634 59.380 89.706 1.00 27.05 274 GLY A CA 1
ATOM 6839 C C . GLY B 1 284 ? 6.413 60.835 89.363 1.00 33.14 274 GLY A C 1
ATOM 6840 O O . GLY B 1 284 ? 5.291 61.344 89.429 1.00 33.42 274 GLY A O 1
ATOM 6841 N N . SER B 1 285 ? 7.493 61.507 88.989 1.00 28.59 275 SER A N 1
ATOM 6842 C CA . SER B 1 285 ? 7.427 62.929 88.661 1.00 31.26 275 SER A CA 1
ATOM 6843 C C . SER B 1 285 ? 6.483 63.220 87.486 1.00 43.50 275 SER A C 1
ATOM 6844 O O . SER B 1 285 ? 5.773 64.219 87.486 1.00 43.86 275 SER A O 1
ATOM 6847 N N . THR B 1 286 ? 6.481 62.347 86.484 1.00 39.53 276 THR A N 1
ATOM 6848 C CA . THR B 1 286 ? 5.567 62.489 85.346 1.00 30.96 276 THR A CA 1
ATOM 6849 C C . THR B 1 286 ? 4.922 61.173 84.950 1.00 31.04 276 THR A C 1
ATOM 6850 O O . THR B 1 286 ? 5.319 60.555 83.963 1.00 32.88 276 THR A O 1
ATOM 6854 N N . PRO B 1 287 ? 3.913 60.741 85.713 1.00 35.62 277 PRO A N 1
ATOM 6855 C CA . PRO B 1 287 ? 3.426 59.380 85.486 1.00 27.38 277 PRO A CA 1
ATOM 6856 C C . PRO B 1 287 ? 2.979 59.171 84.046 1.00 28.78 277 PRO A C 1
ATOM 6857 O O . PRO B 1 287 ? 2.252 59.977 83.467 1.00 33.06 277 PRO A O 1
ATOM 6861 N N . ASP B 1 288 ? 3.432 58.076 83.459 1.00 29.36 278 ASP A N 1
ATOM 6862 C CA . ASP B 1 288 ? 3.015 57.734 82.119 1.00 22.11 278 ASP A CA 1
ATOM 6863 C C . ASP B 1 288 ? 3.292 56.270 81.843 1.00 27.40 278 ASP A C 1
ATOM 6864 O O . ASP B 1 288 ? 4.435 55.883 81.591 1.00 30.78 278 ASP A O 1
ATOM 6869 N N . PRO B 1 289 ? 2.239 55.447 81.873 1.00 24.80 279 PRO A N 1
ATOM 6870 C CA . PRO B 1 289 ? 2.424 53.997 81.760 1.00 22.29 279 PRO A CA 1
ATOM 6871 C C . PRO B 1 289 ? 2.896 53.634 80.343 1.00 32.81 279 PRO A C 1
ATOM 6872 O O . PRO B 1 289 ? 3.599 52.646 80.123 1.00 30.96 279 PRO A O 1
ATOM 6876 N N . SER B 1 290 ? 2.531 54.456 79.374 1.00 22.88 280 SER A N 1
ATOM 6877 C CA . SER B 1 290 ? 2.920 54.169 77.986 1.00 38.34 280 SER A CA 1
ATOM 6878 C C . SER B 1 290 ? 4.424 54.263 77.762 1.00 29.29 280 SER A C 1
ATOM 6879 O O . SER B 1 290 ? 4.925 53.761 76.768 1.00 29.61 280 SER A O 1
ATOM 6882 N N . LYS B 1 291 ? 5.140 54.901 78.683 1.00 31.23 281 LYS A N 1
ATOM 6883 C CA . LYS B 1 291 ? 6.594 55.032 78.561 1.00 20.32 281 LYS A CA 1
ATOM 6884 C C . LYS B 1 291 ? 7.340 53.819 79.126 1.00 29.20 281 LYS A C 1
ATOM 6885 O O . LYS B 1 291 ? 8.556 53.700 78.992 1.00 29.53 281 LYS A O 1
ATOM 6891 N N . LEU B 1 292 ? 6.604 52.917 79.755 1.00 32.72 282 LEU A N 1
ATOM 6892 C CA . LEU B 1 292 ? 7.209 51.768 80.393 1.00 26.91 282 LEU A CA 1
ATOM 6893 C C . LEU B 1 292 ? 6.681 50.485 79.779 1.00 34.48 282 LEU A C 1
ATOM 6894 O O . LEU B 1 292 ? 5.639 50.467 79.119 1.00 21.54 282 LEU A O 1
ATOM 6899 N N . LEU B 1 293 ? 7.402 49.404 80.027 1.00 19.11 283 LEU A N 1
ATOM 6900 C CA . LEU B 1 293 ? 7.021 48.097 79.528 1.00 24.61 283 LEU A CA 1
ATOM 6901 C C . LEU B 1 293 ? 6.184 47.313 80.539 1.00 29.02 283 LEU A C 1
ATOM 6902 O O . LEU B 1 293 ? 5.158 46.708 80.192 1.00 27.88 283 LEU A O 1
ATOM 6907 N N . PHE B 1 294 ? 6.629 47.315 81.794 1.00 23.00 284 PHE A N 1
ATOM 6908 C CA . PHE B 1 294 ? 5.947 46.535 82.837 1.00 30.71 284 PHE A CA 1
ATOM 6909 C C . PHE B 1 294 ? 5.046 47.364 83.744 1.00 21.82 284 PHE A C 1
ATOM 6910 O O . PHE B 1 294 ? 5.450 48.394 84.267 1.00 18.12 284 PHE A O 1
ATOM 6918 N N . ASN B 1 295 ? 3.819 46.904 83.920 1.00 22.77 285 ASN A N 1
ATOM 6919 C CA . ASN B 1 295 ? 2.909 47.542 84.851 1.00 33.49 285 ASN A CA 1
ATOM 6920 C C . ASN B 1 295 ? 3.196 47.116 86.292 1.00 33.87 285 ASN A C 1
ATOM 6921 O O . ASN B 1 295 ? 3.202 47.932 87.207 1.00 27.92 285 ASN A O 1
ATOM 6926 N N . ASP B 1 296 ? 3.414 45.822 86.482 1.00 22.70 286 ASP A N 1
ATOM 6927 C CA . ASP B 1 296 ? 3.828 45.301 87.771 1.00 19.40 286 ASP A CA 1
ATOM 6928 C C . ASP B 1 296 ? 4.980 44.320 87.531 1.00 29.77 286 ASP A C 1
ATOM 6929 O O . ASP B 1 296 ? 5.748 44.491 86.597 1.00 26.41 286 ASP A O 1
ATOM 6934 N N . SER B 1 297 ? 5.120 43.291 88.352 1.00 21.06 287 SER A N 1
ATOM 6935 C CA . SER B 1 297 ? 6.307 42.443 88.226 1.00 24.09 287 SER A CA 1
ATOM 6936 C C . SER B 1 297 ? 6.362 41.563 86.972 1.00 31.00 287 SER A C 1
ATOM 6937 O O . SER B 1 297 ? 7.444 41.141 86.578 1.00 31.11 287 SER A O 1
ATOM 6940 N N . VAL B 1 298 ? 5.210 41.270 86.362 1.00 24.36 288 VAL A N 1
ATOM 6941 C CA . VAL B 1 298 ? 5.193 40.457 85.149 1.00 24.40 288 VAL A CA 1
ATOM 6942 C C . VAL B 1 298 ? 4.274 40.944 84.037 1.00 24.79 288 VAL A C 1
ATOM 6943 O O . VAL B 1 298 ? 4.424 40.519 82.904 1.00 38.17 288 VAL A O 1
ATOM 6947 N N . HIS B 1 299 ? 3.328 41.822 84.355 1.00 26.51 289 HIS A N 1
ATOM 6948 C CA . HIS B 1 299 ? 2.304 42.223 83.393 1.00 25.37 289 HIS A CA 1
ATOM 6949 C C . HIS B 1 299 ? 2.642 43.497 82.645 1.00 35.28 289 HIS A C 1
ATOM 6950 O O . HIS B 1 299 ? 3.052 44.485 83.257 1.00 28.30 289 HIS A O 1
ATOM 6957 N N . PRO B 1 300 ? 2.465 43.472 81.310 1.00 26.94 290 PRO A N 1
ATOM 6958 C CA . PRO B 1 300 ? 2.809 44.596 80.426 1.00 31.60 290 PRO A CA 1
ATOM 6959 C C . PRO B 1 300 ? 1.829 45.756 80.572 1.00 33.50 290 PRO A C 1
ATOM 6960 O O . PRO B 1 300 ? 0.629 45.533 80.782 1.00 19.96 290 PRO A O 1
ATOM 6964 N N . THR B 1 301 ? 2.349 46.976 80.468 1.00 20.41 291 THR A N 1
ATOM 6965 C CA . THR B 1 301 ? 1.538 48.180 80.343 1.00 26.89 291 THR A CA 1
ATOM 6966 C C . THR B 1 301 ? 0.789 48.235 79.002 1.00 34.28 291 THR A C 1
ATOM 6967 O O . THR B 1 301 ? 0.977 47.388 78.139 1.00 25.99 291 THR A O 1
ATOM 6971 N N . ILE B 1 302 ? -0.034 49.269 78.840 1.00 30.82 292 ILE A N 1
ATOM 6972 C CA . ILE B 1 302 ? -0.715 49.552 77.590 1.00 24.95 292 ILE A CA 1
ATOM 6973 C C . ILE B 1 302 ? 0.249 49.458 76.384 1.00 33.71 292 ILE A C 1
ATOM 6974 O O . ILE B 1 302 ? -0.099 48.898 75.355 1.00 28.42 292 ILE A O 1
ATOM 6979 N N . THR B 1 303 ? 1.464 49.979 76.525 1.00 26.04 293 THR A N 1
ATOM 6980 C CA . THR B 1 303 ? 2.416 49.961 75.420 1.00 33.75 293 THR A CA 1
ATOM 6981 C C . THR B 1 303 ? 2.852 48.539 75.039 1.00 26.17 293 THR A C 1
ATOM 6982 O O . THR B 1 303 ? 2.962 48.209 73.869 1.00 35.71 293 THR A O 1
ATOM 6986 N N . GLY B 1 304 ? 3.101 47.701 76.031 1.00 27.42 294 GLY A N 1
ATOM 6987 C CA . GLY B 1 304 ? 3.382 46.306 75.781 1.00 25.09 294 GLY A CA 1
ATOM 6988 C C . GLY B 1 304 ? 2.186 45.566 75.201 1.00 29.93 294 GLY A C 1
ATOM 6989 O O . GLY B 1 304 ? 2.349 44.671 74.376 1.00 35.08 294 GLY A O 1
ATOM 6990 N N . GLN B 1 305 ? 0.983 45.934 75.624 1.00 27.44 295 GLN A N 1
ATOM 6991 C CA . GLN B 1 305 ? -0.211 45.304 75.087 1.00 26.25 295 GLN A CA 1
ATOM 6992 C C . GLN B 1 305 ? -0.384 45.634 73.607 1.00 30.40 295 GLN A C 1
ATOM 6993 O O . GLN B 1 305 ? -0.788 44.784 72.820 1.00 32.43 295 GLN A O 1
ATOM 6999 N N . ARG B 1 306 ? -0.087 46.875 73.243 1.00 31.46 296 ARG A N 1
ATOM 7000 C CA . ARG B 1 306 ? -0.220 47.339 71.865 1.00 29.96 296 ARG A CA 1
ATOM 7001 C C . ARG B 1 306 ? 0.824 46.658 70.984 1.00 29.92 296 ARG A C 1
ATOM 7002 O O . ARG B 1 306 ? 0.545 46.248 69.853 1.00 32.00 296 ARG A O 1
ATOM 7010 N N . LEU B 1 307 ? 2.018 46.509 71.535 1.00 24.91 297 LEU A N 1
ATOM 7011 C CA . LEU B 1 307 ? 3.108 45.835 70.849 1.00 20.53 297 LEU A CA 1
ATOM 7012 C C . LEU B 1 307 ? 2.741 44.408 70.502 1.00 20.82 297 LEU A C 1
ATOM 7013 O O . LEU B 1 307 ? 3.013 43.929 69.412 1.00 34.34 297 LEU A O 1
ATOM 7018 N N . ILE B 1 308 ? 2.140 43.716 71.454 1.00 34.99 298 ILE A N 1
ATOM 7019 C CA . ILE B 1 308 ? 1.767 42.331 71.241 1.00 21.62 298 ILE A CA 1
ATOM 7020 C C . ILE B 1 308 ? 0.670 42.231 70.184 1.00 26.98 298 ILE A C 1
ATOM 7021 O O . ILE B 1 308 ? 0.701 41.359 69.326 1.00 30.16 298 ILE A O 1
ATOM 7026 N N . ALA B 1 309 ? -0.304 43.130 70.259 1.00 26.31 299 ALA A N 1
ATOM 7027 C CA . ALA B 1 309 ? -1.382 43.176 69.289 1.00 22.40 299 ALA A CA 1
ATOM 7028 C C . ALA B 1 309 ? -0.844 43.504 67.878 1.00 34.12 299 ALA A C 1
ATOM 7029 O O . ALA B 1 309 ? -1.164 42.813 66.910 1.00 24.29 299 ALA A O 1
ATOM 7031 N N . ASP B 1 310 ? -0.027 44.555 67.783 1.00 23.62 300 ASP A N 1
ATOM 7032 C CA . ASP B 1 310 ? 0.562 44.998 66.521 1.00 24.67 300 ASP A CA 1
ATOM 7033 C C . ASP B 1 310 ? 1.480 43.932 65.928 1.00 31.66 300 ASP A C 1
ATOM 7034 O O . ASP B 1 310 ? 1.512 43.730 64.721 1.00 39.59 300 ASP A O 1
ATOM 7039 N N . TYR B 1 311 ? 2.210 43.241 66.794 1.00 32.65 301 TYR A N 1
ATOM 7040 C CA . TYR B 1 311 ? 3.083 42.155 66.375 1.00 32.75 301 TYR A CA 1
ATOM 7041 C C . TYR B 1 311 ? 2.264 41.059 65.713 1.00 33.89 301 TYR A C 1
ATOM 7042 O O . TYR B 1 311 ? 2.569 40.616 64.614 1.00 34.26 301 TYR A O 1
ATOM 7051 N N . THR B 1 312 ? 1.213 40.624 66.391 1.00 33.87 302 THR A N 1
ATOM 7052 C CA . THR B 1 312 ? 0.353 39.578 65.857 1.00 34.63 302 THR A CA 1
ATOM 7053 C C . THR B 1 312 ? -0.287 40.031 64.555 1.00 34.66 302 THR A C 1
ATOM 7054 O O . THR B 1 312 ? -0.341 39.288 63.585 1.00 41.05 302 THR A O 1
ATOM 7058 N N . TYR B 1 313 ? -0.757 41.268 64.540 1.00 33.25 303 TYR A N 1
ATOM 7059 C CA . TYR B 1 313 ? -1.406 41.814 63.369 1.00 32.71 303 TYR A CA 1
ATOM 7060 C C . TYR B 1 313 ? -0.462 41.848 62.166 1.00 39.45 303 TYR A C 1
ATOM 7061 O O . TYR B 1 313 ? -0.880 41.598 61.046 1.00 42.05 303 TYR A O 1
ATOM 7070 N N . SER B 1 314 ? 0.808 42.161 62.400 1.00 40.11 304 SER A N 1
ATOM 7071 C CA . SER B 1 314 ? 1.772 42.277 61.309 1.00 35.49 304 SER A CA 1
ATOM 7072 C C . SER B 1 314 ? 1.955 40.933 60.626 1.00 37.71 304 SER A C 1
ATOM 7073 O O . SER B 1 314 ? 2.095 40.848 59.406 1.00 38.04 304 SER A O 1
ATOM 7076 N N . LEU B 1 315 ? 1.943 39.881 61.429 1.00 26.25 305 LEU A N 1
ATOM 7077 C CA . LEU B 1 315 ? 2.055 38.533 60.909 1.00 35.10 305 LEU A CA 1
ATOM 7078 C C . LEU B 1 315 ? 0.786 38.165 60.135 1.00 44.86 305 LEU A C 1
ATOM 7079 O O . LEU B 1 315 ? 0.843 37.598 59.051 1.00 35.37 305 LEU A O 1
ATOM 7084 N N . LEU B 1 316 ? -0.362 38.491 60.713 1.00 43.52 306 LEU A N 1
ATOM 7085 C CA . LEU B 1 316 ? -1.647 38.110 60.153 1.00 27.25 306 LEU A CA 1
ATOM 7086 C C . LEU B 1 316 ? -1.958 38.873 58.867 1.00 42.68 306 LEU A C 1
ATOM 7087 O O . LEU B 1 316 ? -2.690 38.378 58.001 1.00 36.52 306 LEU A O 1
ATOM 7092 N N . SER B 1 317 ? -1.414 40.083 58.749 1.00 30.44 307 SER A N 1
ATOM 7093 C CA . SER B 1 317 ? -1.803 40.994 57.676 1.00 26.28 307 SER A CA 1
ATOM 7094 C C . SER B 1 317 ? -0.899 40.830 56.463 1.00 40.95 307 SER A C 1
ATOM 7095 O O . SER B 1 317 ? -1.171 41.377 55.386 1.00 42.54 307 SER A O 1
ATOM 7098 N N . ALA B 1 318 ? 0.167 40.059 56.656 1.00 32.04 308 ALA A N 1
ATOM 7099 C CA . ALA B 1 318 ? 1.154 39.793 55.622 1.00 39.48 308 ALA A CA 1
ATOM 7100 C C . ALA B 1 318 ? 0.546 39.153 54.361 1.00 40.97 308 ALA A C 1
ATOM 7101 O O . ALA B 1 318 ? 0.755 39.635 53.254 1.00 35.44 308 ALA A O 1
ATOM 7103 N N . PRO B 1 319 ? -0.215 38.064 54.529 1.00 33.49 309 PRO A N 1
ATOM 7104 C CA . PRO B 1 319 ? -0.743 37.415 53.330 1.00 39.71 309 PRO A CA 1
ATOM 7105 C C . PRO B 1 319 ? -1.704 38.314 52.580 1.00 34.64 309 PRO A C 1
ATOM 7106 O O . PRO B 1 319 ? -1.908 38.087 51.409 1.00 36.84 309 PRO A O 1
ATOM 7110 N N . TRP B 1 320 ? -2.290 39.310 53.234 1.00 38.35 310 TRP A N 1
ATOM 7111 C CA . TRP B 1 320 ? -3.266 40.155 52.553 1.00 38.51 310 TRP A CA 1
ATOM 7112 C C . TRP B 1 320 ? -2.578 41.003 51.493 1.00 37.47 310 TRP A C 1
ATOM 7113 O O . TRP B 1 320 ? -3.225 41.538 50.595 1.00 39.93 310 TRP A O 1
ATOM 7124 N N . GLU B 1 321 ? -1.262 41.126 51.614 1.00 36.88 311 GLU A N 1
ATOM 7125 C CA . GLU B 1 321 ? -0.462 41.875 50.654 1.00 30.99 311 GLU A CA 1
ATOM 7126 C C . GLU B 1 321 ? 0.315 40.935 49.729 1.00 39.99 311 GLU A C 1
ATOM 7127 O O . GLU B 1 321 ? 0.262 41.093 48.506 1.00 41.15 311 GLU A O 1
ATOM 7133 N N . LEU B 1 322 ? 1.016 39.956 50.302 1.00 35.79 312 LEU A N 1
ATOM 7134 C CA . LEU B 1 322 ? 1.813 39.030 49.499 1.00 38.82 312 LEU A CA 1
ATOM 7135 C C . LEU B 1 322 ? 0.990 38.342 48.398 1.00 42.82 312 LEU A C 1
ATOM 7136 O O . LEU B 1 322 ? 1.510 37.953 47.354 1.00 38.25 312 LEU A O 1
ATOM 7141 N N . THR B 1 323 ? -0.302 38.202 48.646 1.00 31.35 313 THR A N 1
ATOM 7142 C CA . THR B 1 323 ? -1.163 37.431 47.773 1.00 37.77 313 THR A CA 1
ATOM 7143 C C . THR B 1 323 ? -1.625 38.318 46.610 1.00 41.86 313 THR A C 1
ATOM 7144 O O . THR B 1 323 ? -2.235 37.854 45.659 1.00 44.46 313 THR A O 1
ATOM 7148 N N . LEU B 1 324 ? -1.298 39.601 46.703 1.00 38.55 314 LEU A N 1
ATOM 7149 C CA . LEU B 1 324 ? -1.550 40.558 45.640 1.00 37.05 314 LEU A CA 1
ATOM 7150 C C . LEU B 1 324 ? -0.474 40.517 44.550 1.00 43.63 314 LEU A C 1
ATOM 7151 O O . LEU B 1 324 ? -0.670 41.066 43.461 1.00 48.36 314 LEU A O 1
ATOM 7156 N N . LEU B 1 325 ? 0.659 39.873 44.834 1.00 40.08 315 LEU A N 1
ATOM 7157 C CA . LEU B 1 325 ? 1.762 39.814 43.862 1.00 41.33 315 LEU A CA 1
ATOM 7158 C C . LEU B 1 325 ? 1.410 39.118 42.534 1.00 43.09 315 LEU A C 1
ATOM 7159 O O . LEU B 1 325 ? 1.716 39.648 41.461 1.00 43.68 315 LEU A O 1
ATOM 7164 N N . PRO B 1 326 ? 0.779 37.931 42.598 1.00 45.20 316 PRO A N 1
ATOM 7165 C CA . PRO B 1 326 ? 0.324 37.317 41.346 1.00 35.81 316 PRO A CA 1
ATOM 7166 C C . PRO B 1 326 ? -0.661 38.225 40.618 1.00 46.58 316 PRO A C 1
ATOM 7167 O O . PRO B 1 326 ? -0.713 38.204 39.388 1.00 40.97 316 PRO A O 1
ATOM 7171 N N . GLU B 1 327 ? -1.431 39.016 41.366 1.00 38.00 317 GLU A N 1
ATOM 7172 C CA . GLU B 1 327 ? -2.450 39.871 40.746 1.00 45.25 317 GLU A CA 1
ATOM 7173 C C . GLU B 1 327 ? -1.831 41.045 39.998 1.00 40.55 317 GLU A C 1
ATOM 7174 O O . GLU B 1 327 ? -2.457 41.608 39.102 1.00 50.34 317 GLU A O 1
ATOM 7180 N N . MET B 1 328 ? -0.605 41.407 40.361 1.00 38.73 318 MET A N 1
ATOM 7181 C CA . MET B 1 328 ? 0.108 42.467 39.664 1.00 35.01 318 MET A CA 1
ATOM 7182 C C . MET B 1 328 ? 0.435 41.965 38.264 1.00 51.80 318 MET A C 1
ATOM 7183 O O . MET B 1 328 ? 0.253 42.676 37.268 1.00 43.57 318 MET A O 1
ATOM 7188 N N . ALA B 1 329 ? 0.901 40.720 38.199 1.00 49.15 319 ALA A N 1
ATOM 7189 C CA . ALA B 1 329 ? 1.268 40.106 36.930 1.00 44.97 319 ALA A CA 1
ATOM 7190 C C . ALA B 1 329 ? 0.056 39.819 36.032 1.00 49.38 319 ALA A C 1
ATOM 7191 O O . ALA B 1 329 ? 0.125 40.046 34.825 1.00 46.83 319 ALA A O 1
ATOM 7193 N N . HIS B 1 330 ? -1.045 39.329 36.610 1.00 38.06 320 HIS A N 1
ATOM 7194 C CA . HIS B 1 330 ? -2.288 39.202 35.851 1.00 38.78 320 HIS A CA 1
ATOM 7195 C C . HIS B 1 330 ? -2.703 40.561 35.302 1.00 49.60 320 HIS A C 1
ATOM 7196 O O . HIS B 1 330 ? -3.183 40.667 34.172 1.00 42.37 320 HIS A O 1
ATOM 7203 N N . GLY B 1 331 ? -2.514 41.600 36.109 1.00 46.32 321 GLY A N 1
ATOM 7204 C CA . GLY B 1 331 ? -2.812 42.956 35.686 1.00 37.79 321 GLY A CA 1
ATOM 7205 C C . GLY B 1 331 ? -1.998 43.390 34.471 1.00 50.06 321 GLY A C 1
ATOM 7206 O O . GLY B 1 331 ? -2.563 43.870 33.491 1.00 40.53 321 GLY A O 1
ATOM 7207 N N . THR B 1 332 ? -0.676 43.229 34.531 1.00 38.23 322 THR A N 1
ATOM 7208 C CA . THR B 1 332 ? 0.185 43.610 33.425 1.00 43.87 322 THR A CA 1
ATOM 7209 C C . THR B 1 332 ? -0.016 42.697 32.207 1.00 48.73 322 THR A C 1
ATOM 7210 O O . THR B 1 332 ? 0.086 43.152 31.077 1.00 46.43 322 THR A O 1
ATOM 7214 N N . LEU B 1 333 ? -0.306 41.419 32.453 1.00 43.79 323 LEU A N 1
ATOM 7215 C CA . LEU B 1 333 ? -0.579 40.471 31.386 1.00 43.17 323 LEU A CA 1
ATOM 7216 C C . LEU B 1 333 ? -1.798 40.913 30.600 1.00 48.01 323 LEU A C 1
ATOM 7217 O O . LEU B 1 333 ? -1.809 40.868 29.370 1.00 52.64 323 LEU A O 1
ATOM 7222 N N . ARG B 1 334 ? -2.829 41.338 31.323 1.00 49.33 324 ARG A N 1
ATOM 7223 C CA . ARG B 1 334 ? -4.091 41.734 30.703 1.00 44.99 324 ARG A CA 1
ATOM 7224 C C . ARG B 1 334 ? -3.982 43.058 29.954 1.00 46.41 324 ARG A C 1
ATOM 7225 O O . ARG B 1 334 ? -4.684 43.271 28.970 1.00 42.87 324 ARG A O 1
ATOM 7233 N N . ALA B 1 335 ? -3.107 43.941 30.426 1.00 41.30 325 ALA A N 1
ATOM 7234 C CA . ALA B 1 335 ? -2.864 45.217 29.759 1.00 48.56 325 ALA A CA 1
ATOM 7235 C C . ALA B 1 335 ? -2.091 44.974 28.465 1.00 53.27 325 ALA A C 1
ATOM 7236 O O . ALA B 1 335 ? -2.387 45.572 27.426 1.00 47.77 325 ALA A O 1
ATOM 7238 N N . TYR B 1 336 ? -1.098 44.094 28.562 1.00 42.37 326 TYR A N 1
ATOM 7239 C CA . TYR B 1 336 ? -0.333 43.594 27.432 1.00 48.74 326 TYR A CA 1
ATOM 7240 C C . TYR B 1 336 ? -1.264 43.035 26.352 1.00 46.14 326 TYR A C 1
ATOM 7241 O O . TYR B 1 336 ? -1.147 43.378 25.178 1.00 46.88 326 TYR A O 1
ATOM 7250 N N . GLN B 1 337 ? -2.197 42.187 26.768 1.00 44.32 327 GLN A N 1
ATOM 7251 C CA . GLN B 1 337 ? -3.148 41.586 25.852 1.00 52.29 327 GLN A CA 1
ATOM 7252 C C . GLN B 1 337 ? -4.062 42.649 25.254 1.00 57.79 327 GLN A C 1
ATOM 7253 O O . GLN B 1 337 ? -4.383 42.586 24.068 1.00 61.08 327 GLN A O 1
ATOM 7259 N N . ASP B 1 338 ? -4.464 43.634 26.058 1.00 50.46 328 ASP A N 1
ATOM 7260 C CA . ASP B 1 338 ? -5.300 44.720 25.545 1.00 48.09 328 ASP A CA 1
ATOM 7261 C C . ASP B 1 338 ? -4.591 45.515 24.444 1.00 57.51 328 ASP A C 1
ATOM 7262 O O . ASP B 1 338 ? -5.215 45.950 23.474 1.00 46.79 328 ASP A O 1
ATOM 7267 N N . GLU B 1 339 ? -3.288 45.708 24.612 1.00 54.87 329 GLU A N 1
ATOM 7268 C CA . GLU B 1 339 ? -2.514 46.500 23.679 1.00 57.12 329 GLU A CA 1
ATOM 7269 C C . GLU B 1 339 ? -2.407 45.755 22.350 1.00 59.35 329 GLU A C 1
ATOM 7270 O O . GLU B 1 339 ? -2.436 46.367 21.279 1.00 59.07 329 GLU A O 1
ATOM 7276 N N . LEU B 1 340 ? -2.307 44.429 22.432 1.00 55.78 330 LEU A N 1
ATOM 7277 C CA . LEU B 1 340 ? -2.259 43.581 21.248 1.00 54.02 330 LEU A CA 1
ATOM 7278 C C . LEU B 1 340 ? -3.600 43.589 20.534 1.00 59.68 330 LEU A C 1
ATOM 7279 O O . LEU B 1 340 ? -3.664 43.685 19.305 1.00 61.76 330 LEU A O 1
ATOM 7284 N N . ARG B 1 341 ? -4.671 43.481 21.311 1.00 55.71 331 ARG A N 1
ATOM 7285 C CA . ARG B 1 341 ? -6.015 43.429 20.751 1.00 63.71 331 ARG A CA 1
ATOM 7286 C C . ARG B 1 341 ? -6.324 44.730 20.022 1.00 60.99 331 ARG A C 1
ATOM 7287 O O . ARG B 1 341 ? -7.028 44.739 19.003 1.00 55.70 331 ARG A O 1
ATOM 7295 N N . SER B 1 342 ? -5.779 45.821 20.554 1.00 49.38 332 SER A N 1
ATOM 7296 C CA . SER B 1 342 ? -5.957 47.141 19.979 1.00 61.12 332 SER A CA 1
ATOM 7297 C C . SER B 1 342 ? -5.364 47.155 18.568 1.00 64.86 332 SER A C 1
ATOM 7298 O O . SER B 1 342 ? -5.961 47.710 17.645 1.00 64.44 332 SER A O 1
ATOM 7301 N N . GLN B 1 343 ? -4.200 46.526 18.406 1.00 50.73 333 GLN A N 1
ATOM 7302 C CA . GLN B 1 343 ? -3.575 46.377 17.087 1.00 58.58 333 GLN A CA 1
ATOM 7303 C C . GLN B 1 343 ? -4.437 45.530 16.151 1.00 52.90 333 GLN A C 1
ATOM 7304 O O . GLN B 1 343 ? -4.600 45.861 14.977 1.00 63.07 333 GLN A O 1
ATOM 7310 N N . TRP B 1 344 ? -4.997 44.446 16.681 1.00 60.16 334 TRP A N 1
ATOM 7311 C CA . TRP B 1 344 ? -5.857 43.573 15.895 1.00 53.87 334 TRP A CA 1
ATOM 7312 C C . TRP B 1 344 ? -7.133 44.275 15.467 1.00 54.53 334 TRP A C 1
ATOM 7313 O O . TRP B 1 344 ? -7.608 44.077 14.352 1.00 60.80 334 TRP A O 1
ATOM 7324 N N . GLN B 1 345 ? -7.687 45.107 16.342 1.00 53.79 335 GLN A N 1
ATOM 7325 C CA . GLN B 1 345 ? -8.912 45.832 16.009 1.00 58.76 335 GLN A CA 1
ATOM 7326 C C . GLN B 1 345 ? -8.681 46.926 14.970 1.00 55.17 335 GLN A C 1
ATOM 7327 O O . GLN B 1 345 ? -9.543 47.194 14.135 1.00 61.60 335 GLN A O 1
ATOM 7333 N N . ALA B 1 346 ? -7.517 47.561 15.036 1.00 55.58 336 ALA A N 1
ATOM 7334 C CA . ALA B 1 346 ? -7.090 48.485 14.000 1.00 70.99 336 ALA A CA 1
ATOM 7335 C C . ALA B 1 346 ? -6.838 47.738 12.678 1.00 72.60 336 ALA A C 1
ATOM 7336 O O . ALA B 1 346 ? -7.011 48.294 11.594 1.00 71.74 336 ALA A O 1
ATOM 7338 N N . ASP B 1 347 ? -6.440 46.471 12.778 1.00 72.57 337 ASP A N 1
ATOM 7339 C CA . ASP B 1 347 ? -6.137 45.657 11.601 1.00 57.54 337 ASP A CA 1
ATOM 7340 C C . ASP B 1 347 ? -7.372 44.914 11.098 1.00 58.54 337 ASP A C 1
ATOM 7341 O O . ASP B 1 347 ? -7.372 44.382 9.996 1.00 59.70 337 ASP A O 1
ATOM 7346 N N . TRP B 1 348 ? -8.412 44.853 11.930 1.00 59.50 338 TRP A N 1
ATOM 7347 C CA . TRP B 1 348 ? -9.629 44.108 11.603 1.00 62.19 338 TRP A CA 1
ATOM 7348 C C . TRP B 1 348 ? -10.176 44.503 10.227 1.00 70.86 338 TRP A C 1
ATOM 7349 O O . TRP B 1 348 ? -10.412 45.678 9.970 1.00 70.01 338 TRP A O 1
ATOM 7360 N N . GLU B 1 349 ? -10.369 43.518 9.349 1.00 73.85 339 GLU A N 1
ATOM 7361 C CA . GLU B 1 349 ? -10.803 43.777 7.968 1.00 68.30 339 GLU A CA 1
ATOM 7362 C C . GLU B 1 349 ? -9.912 44.822 7.306 1.00 67.52 339 GLU A C 1
ATOM 7363 O O . GLU B 1 349 ? -10.401 45.747 6.659 1.00 72.86 339 GLU A O 1
ATOM 7369 N N . ASN B 1 350 ? -8.604 44.672 7.460 1.00 72.01 340 ASN A N 1
ATOM 7370 C CA . ASN B 1 350 ? -7.676 45.712 7.040 1.00 66.02 340 ASN A CA 1
ATOM 7371 C C . ASN B 1 350 ? -6.236 45.250 7.218 1.00 75.93 340 ASN A C 1
ATOM 7372 O O . ASN B 1 350 ? -5.382 45.998 7.691 1.00 61.07 340 ASN A O 1
ATOM 7377 N N . TRP B 1 351 ? -5.979 44.000 6.843 1.00 62.43 341 TRP A N 1
ATOM 7378 C CA . TRP B 1 351 ? -4.645 43.427 6.945 1.00 74.59 341 TRP A CA 1
ATOM 7379 C C . TRP B 1 351 ? -3.688 43.960 5.878 1.00 78.86 341 TRP A C 1
ATOM 7380 O O . TRP B 1 351 ? -4.108 44.556 4.885 1.00 65.23 341 TRP A O 1
ATOM 7391 N N . GLN B 1 352 ? -2.397 43.732 6.091 1.00 86.27 342 GLN A N 1
ATOM 7392 C CA . GLN B 1 352 ? -1.399 44.032 5.078 1.00 63.33 342 GLN A CA 1
ATOM 7393 C C . GLN B 1 352 ? -1.612 43.099 3.892 1.00 69.20 342 GLN A C 1
ATOM 7394 O O . GLN B 1 352 ? -2.492 42.231 3.933 1.00 65.51 342 GLN A O 1
ATOM 7400 N N . ASN B 1 353 ? -0.823 43.284 2.834 1.00 65.79 343 ASN A N 1
ATOM 7401 C CA . ASN B 1 353 ? -0.889 42.399 1.688 1.00 67.23 343 ASN A CA 1
ATOM 7402 C C . ASN B 1 353 ? -0.368 41.018 2.044 1.00 70.03 343 ASN A C 1
ATOM 7403 O O . ASN B 1 353 ? 0.424 40.866 2.968 1.00 68.54 343 ASN A O 1
ATOM 7408 N N . VAL B 1 354 ? -0.818 40.010 1.309 1.00 76.21 344 VAL A N 1
ATOM 7409 C CA . VAL B 1 354 ? -0.274 38.671 1.463 1.00 76.69 344 VAL A CA 1
ATOM 7410 C C . VAL B 1 354 ? 1.249 38.722 1.306 1.00 73.90 344 VAL A C 1
ATOM 7411 O O . VAL B 1 354 ? 1.769 39.474 0.489 1.00 83.45 344 VAL A O 1
ATOM 7415 N N . GLY B 1 355 ? 1.960 37.957 2.125 1.00 78.30 345 GLY A N 1
ATOM 7416 C CA . GLY B 1 355 ? 3.415 37.956 2.105 1.00 80.32 345 GLY A CA 1
ATOM 7417 C C . GLY B 1 355 ? 4.077 39.156 2.773 1.00 82.22 345 GLY A C 1
ATOM 7418 O O . GLY B 1 355 ? 5.310 39.260 2.810 1.00 68.78 345 GLY A O 1
ATOM 7419 N N . GLN B 1 356 ? 3.271 40.069 3.303 1.00 78.55 346 GLN A N 1
ATOM 7420 C CA . GLN B 1 356 ? 3.819 41.273 3.920 1.00 67.95 346 GLN A CA 1
ATOM 7421 C C . GLN B 1 356 ? 3.809 41.257 5.461 1.00 69.52 346 GLN A C 1
ATOM 7422 O O . GLN B 1 356 ? 2.916 40.703 6.102 1.00 63.18 346 GLN A O 1
ATOM 7428 N N . TRP B 1 357 ? 4.835 41.874 6.027 1.00 76.55 347 TRP A N 1
ATOM 7429 C CA . TRP B 1 357 ? 4.969 42.035 7.461 1.00 61.72 347 TRP A CA 1
ATOM 7430 C C . TRP B 1 357 ? 4.358 43.351 7.896 1.00 63.12 347 TRP A C 1
ATOM 7431 O O . TRP B 1 357 ? 4.527 44.360 7.226 1.00 71.61 347 TRP A O 1
ATOM 7442 N N . ARG B 1 358 ? 3.631 43.335 9.011 1.00 67.36 348 ARG A N 1
ATOM 7443 C CA . ARG B 1 358 ? 3.179 44.571 9.641 1.00 60.52 348 ARG A CA 1
ATOM 7444 C C . ARG B 1 358 ? 3.698 44.629 11.067 1.00 63.17 348 ARG A C 1
ATOM 7445 O O . ARG B 1 358 ? 3.372 43.779 11.900 1.00 65.06 348 ARG A O 1
ATOM 7453 N N . GLY B 1 359 ? 4.519 45.635 11.343 1.00 61.66 349 GLY A N 1
ATOM 7454 C CA . GLY B 1 359 ? 5.151 45.755 12.634 1.00 56.43 349 GLY A CA 1
ATOM 7455 C C . GLY B 1 359 ? 4.658 46.968 13.390 1.00 66.38 349 GLY A C 1
ATOM 7456 O O . GLY B 1 359 ? 4.166 47.926 12.793 1.00 56.70 349 GLY A O 1
ATOM 7457 N N . PHE B 1 360 ? 4.794 46.925 14.709 1.00 53.87 350 PHE A N 1
ATOM 7458 C CA . PHE B 1 360 ? 4.413 48.053 15.536 1.00 60.80 350 PHE A CA 1
ATOM 7459 C C . PHE B 1 360 ? 5.317 48.174 16.758 1.00 60.65 350 PHE A C 1
ATOM 7460 O O . PHE B 1 360 ? 5.849 47.187 17.272 1.00 59.92 350 PHE A O 1
ATOM 7468 N N . VAL B 1 361 ? 5.500 49.404 17.204 1.00 61.65 351 VAL A N 1
ATOM 7469 C CA . VAL B 1 361 ? 6.140 49.654 18.475 1.00 61.14 351 VAL A CA 1
ATOM 7470 C C . VAL B 1 361 ? 5.282 50.681 19.155 1.00 55.03 351 VAL A C 1
ATOM 7471 O O . VAL B 1 361 ? 4.678 51.532 18.498 1.00 58.58 351 VAL A O 1
ATOM 7475 N N . GLY B 1 362 ? 5.209 50.588 20.471 1.00 64.66 352 GLY A N 1
ATOM 7476 C CA . GLY B 1 362 ? 4.398 51.496 21.243 1.00 48.08 352 GLY A CA 1
ATOM 7477 C C . GLY B 1 362 ? 4.634 51.250 22.712 1.00 53.30 352 GLY A C 1
ATOM 7478 O O . GLY B 1 362 ? 5.421 50.389 23.102 1.00 51.52 352 GLY A O 1
ATOM 7479 N N . GLY B 1 363 ? 3.950 52.027 23.532 1.00 46.16 353 GLY A N 1
ATOM 7480 C CA . GLY B 1 363 ? 4.040 51.872 24.962 1.00 45.00 353 GLY A CA 1
ATOM 7481 C C . GLY B 1 363 ? 2.853 52.560 25.584 1.00 55.94 353 GLY A C 1
ATOM 7482 O O . GLY B 1 363 ? 1.924 52.990 24.903 1.00 46.85 353 GLY A O 1
ATOM 7483 N N . GLY B 1 364 ? 2.873 52.675 26.894 1.00 51.81 354 GLY A N 1
ATOM 7484 C CA . GLY B 1 364 ? 1.775 53.326 27.557 1.00 43.62 354 GLY A CA 1
ATOM 7485 C C . GLY B 1 364 ? 1.897 53.159 29.039 1.00 46.11 354 GLY A C 1
ATOM 7486 O O . GLY B 1 364 ? 2.926 52.715 29.559 1.00 49.30 354 GLY A O 1
ATOM 7487 N N . GLY B 1 365 ? 0.828 53.528 29.720 1.00 49.78 355 GLY A N 1
ATOM 7488 C CA . GLY B 1 365 ? 0.790 53.437 31.156 1.00 54.66 355 GLY A CA 1
ATOM 7489 C C . GLY B 1 365 ? -0.376 52.574 31.578 1.00 50.95 355 GLY A C 1
ATOM 7490 O O . GLY B 1 365 ? -1.313 52.335 30.811 1.00 49.70 355 GLY A O 1
ATOM 7491 N N . GLN B 1 366 ? -0.313 52.089 32.805 1.00 38.88 356 GLN A N 1
ATOM 7492 C CA . GLN B 1 366 ? -1.418 51.328 33.339 1.00 45.73 356 GLN A CA 1
ATOM 7493 C C . GLN B 1 366 ? -1.577 51.627 34.827 1.00 50.71 356 GLN A C 1
ATOM 7494 O O . GLN B 1 366 ? -0.618 52.004 35.509 1.00 51.12 356 GLN A O 1
ATOM 7500 N N . ARG B 1 367 ? -2.804 51.503 35.314 1.00 50.64 357 ARG A N 1
ATOM 7501 C CA . ARG B 1 367 ? -3.073 51.667 36.730 1.00 44.29 357 ARG A CA 1
ATOM 7502 C C . ARG B 1 367 ? -3.833 50.472 37.285 1.00 44.93 357 ARG A C 1
ATOM 7503 O O . ARG B 1 367 ? -4.779 49.969 36.662 1.00 41.62 357 ARG A O 1
ATOM 7511 N N . LEU B 1 368 ? -3.397 50.019 38.458 1.00 42.57 358 LEU A N 1
ATOM 7512 C CA . LEU B 1 368 ? -4.053 48.931 39.172 1.00 45.31 358 LEU A CA 1
ATOM 7513 C C . LEU B 1 368 ? -4.689 49.466 40.449 1.00 47.12 358 LEU A C 1
ATOM 7514 O O . LEU B 1 368 ? -4.077 50.238 41.187 1.00 59.91 358 LEU A O 1
ATOM 7519 N N . ASP B 1 369 ? -5.916 49.045 40.716 1.00 53.36 359 ASP A N 1
ATOM 7520 C CA . ASP B 1 369 ? -6.654 49.564 41.856 1.00 48.17 359 ASP A CA 1
ATOM 7521 C C . ASP B 1 369 ? -7.455 48.455 42.522 1.00 40.19 359 ASP A C 1
ATOM 7522 O O . ASP B 1 369 ? -8.489 48.034 42.009 1.00 47.19 359 ASP A O 1
ATOM 7527 N N . PHE B 1 370 ? -6.963 47.976 43.662 1.00 42.11 360 PHE A N 1
ATOM 7528 C CA . PHE B 1 370 ? -7.645 46.928 44.426 1.00 40.58 360 PHE A CA 1
ATOM 7529 C C . PHE B 1 370 ? -8.344 47.490 45.655 1.00 42.19 360 PHE A C 1
ATOM 7530 O O . PHE B 1 370 ? -7.763 48.260 46.432 1.00 43.96 360 PHE A O 1
ATOM 7538 N N . ASP B 1 371 ? -9.600 47.095 45.825 1.00 43.91 361 ASP A N 1
ATOM 7539 C CA . ASP B 1 371 ? -10.332 47.346 47.066 1.00 45.97 361 ASP A CA 1
ATOM 7540 C C . ASP B 1 371 ? -10.078 46.228 48.074 1.00 40.93 361 ASP A C 1
ATOM 7541 O O . ASP B 1 371 ? -9.827 45.087 47.694 1.00 41.83 361 ASP A O 1
ATOM 7546 N N . SER B 1 372 ? -10.156 46.553 49.358 1.00 45.32 362 SER A N 1
ATOM 7547 C CA . SER B 1 372 ? -9.962 45.551 50.406 1.00 41.59 362 SER A CA 1
ATOM 7548 C C . SER B 1 372 ? -10.970 44.407 50.287 1.00 41.12 362 SER A C 1
ATOM 7549 O O . SER B 1 372 ? -12.111 44.610 49.870 1.00 34.68 362 SER A O 1
ATOM 7552 N N . GLN B 1 373 ? -10.529 43.201 50.644 1.00 46.72 363 GLN A N 1
ATOM 7553 C CA . GLN B 1 373 ? -11.423 42.052 50.796 1.00 42.02 363 GLN A CA 1
ATOM 7554 C C . GLN B 1 373 ? -11.315 41.518 52.232 1.00 45.39 363 GLN A C 1
ATOM 7555 O O . GLN B 1 373 ? -10.638 42.101 53.072 1.00 45.25 363 GLN A O 1
ATOM 7561 N N . ASP B 1 374 ? -11.973 40.403 52.507 1.00 45.37 364 ASP A N 1
ATOM 7562 C CA . ASP B 1 374 ? -11.907 39.799 53.831 1.00 44.84 364 ASP A CA 1
ATOM 7563 C C . ASP B 1 374 ? -10.476 39.404 54.161 1.00 44.45 364 ASP A C 1
ATOM 7564 O O . ASP B 1 374 ? -10.022 39.599 55.282 1.00 42.19 364 ASP A O 1
ATOM 7569 N N . SER B 1 375 ? -9.768 38.851 53.182 1.00 40.38 365 SER A N 1
ATOM 7570 C CA . SER B 1 375 ? -8.356 38.501 53.369 1.00 34.96 365 SER A CA 1
ATOM 7571 C C . SER B 1 375 ? -7.438 39.084 52.294 1.00 46.36 365 SER A C 1
ATOM 7572 O O . SER B 1 375 ? -6.470 38.430 51.894 1.00 35.43 365 SER A O 1
ATOM 7575 N N . ALA B 1 376 ? -7.738 40.301 51.832 1.00 36.34 366 ALA A N 1
ATOM 7576 C CA . ALA B 1 376 ? -6.843 41.004 50.914 1.00 30.65 366 ALA A CA 1
ATOM 7577 C C . ALA B 1 376 ? -6.809 42.507 51.155 1.00 30.07 366 ALA A C 1
ATOM 7578 O O . ALA B 1 376 ? -7.844 43.151 51.318 1.00 37.26 366 ALA A O 1
ATOM 7580 N N . ALA B 1 377 ? -5.602 43.060 51.142 1.00 33.80 367 ALA A N 1
ATOM 7581 C CA . ALA B 1 377 ? -5.383 44.481 51.366 1.00 33.85 367 ALA A CA 1
ATOM 7582 C C . ALA B 1 377 ? -5.862 45.334 50.189 1.00 41.90 367 ALA A C 1
ATOM 7583 O O . ALA B 1 377 ? -5.817 44.914 49.037 1.00 36.96 367 ALA A O 1
ATOM 7585 N N . SER B 1 378 ? -6.327 46.537 50.483 1.00 31.02 368 SER A N 1
ATOM 7586 C CA . SER B 1 378 ? -6.570 47.497 49.435 1.00 40.49 368 SER A CA 1
ATOM 7587 C C . SER B 1 378 ? -5.199 47.951 48.949 1.00 37.54 368 SER A C 1
ATOM 7588 O O . SER B 1 378 ? -4.236 47.946 49.707 1.00 40.87 368 SER A O 1
ATOM 7591 N N . GLY B 1 379 ? -5.106 48.326 47.680 1.00 47.52 369 GLY A N 1
ATOM 7592 C CA . GLY B 1 379 ? -3.843 48.757 47.118 1.00 38.96 369 GLY A CA 1
ATOM 7593 C C . GLY B 1 379 ? -4.048 49.412 45.772 1.00 43.57 369 GLY A C 1
ATOM 7594 O O . GLY B 1 379 ? -5.076 49.221 45.133 1.00 46.96 369 GLY A O 1
ATOM 7595 N N . ASP B 1 380 ? -3.067 50.192 45.343 1.00 31.15 370 ASP A N 1
ATOM 7596 C CA . ASP B 1 380 ? -3.139 50.839 44.053 1.00 38.99 370 ASP A CA 1
ATOM 7597 C C . ASP B 1 380 ? -1.738 51.224 43.593 1.00 40.06 370 ASP A C 1
ATOM 7598 O O . ASP B 1 380 ? -0.806 51.309 44.395 1.00 36.82 370 ASP A O 1
ATOM 7603 N N . GLY B 1 381 ? -1.580 51.433 42.294 1.00 44.35 371 GLY A N 1
ATOM 7604 C CA . GLY B 1 381 ? -0.274 51.766 41.768 1.00 32.99 371 GLY A CA 1
ATOM 7605 C C . GLY B 1 381 ? -0.251 51.954 40.269 1.00 50.47 371 GLY A C 1
ATOM 7606 O O . GLY B 1 381 ? -1.058 51.381 39.534 1.00 47.74 371 GLY A O 1
ATOM 7607 N N . ASN B 1 382 ? 0.698 52.768 39.823 1.00 45.46 372 ASN A N 1
ATOM 7608 C CA . ASN B 1 382 ? 0.895 53.028 38.416 1.00 35.20 372 ASN A CA 1
ATOM 7609 C C . ASN B 1 382 ? 2.042 52.220 37.824 1.00 48.90 372 ASN A C 1
ATOM 7610 O O . ASN B 1 382 ? 2.943 51.767 38.541 1.00 40.21 372 ASN A O 1
ATOM 7615 N N . GLY B 1 383 ? 1.992 52.042 36.505 1.00 47.96 373 GLY A N 1
ATOM 7616 C CA . GLY B 1 383 ? 3.060 51.390 35.767 1.00 41.78 373 GLY A CA 1
ATOM 7617 C C . GLY B 1 383 ? 3.154 51.905 34.345 1.00 46.87 373 GLY A C 1
ATOM 7618 O O . GLY B 1 383 ? 2.300 52.668 33.889 1.00 41.50 373 GLY A O 1
ATOM 7619 N N . TYR B 1 384 ? 4.196 51.490 33.638 1.00 45.40 374 TYR A N 1
ATOM 7620 C CA . TYR B 1 384 ? 4.351 51.859 32.242 1.00 43.03 374 TYR A CA 1
ATOM 7621 C C . TYR B 1 384 ? 4.835 50.646 31.481 1.00 42.43 374 TYR A C 1
ATOM 7622 O O . TYR B 1 384 ? 5.194 49.640 32.084 1.00 45.58 374 TYR A O 1
ATOM 7631 N N . ASN B 1 385 ? 4.861 50.741 30.156 1.00 42.99 375 ASN A N 1
ATOM 7632 C CA . ASN B 1 385 ? 5.237 49.594 29.351 1.00 44.82 375 ASN A CA 1
ATOM 7633 C C . ASN B 1 385 ? 5.764 49.951 27.975 1.00 57.02 375 ASN A C 1
ATOM 7634 O O . ASN B 1 385 ? 5.428 50.994 27.411 1.00 51.17 375 ASN A O 1
ATOM 7639 N N . LEU B 1 386 ? 6.583 49.059 27.435 1.00 60.14 376 LEU A N 1
ATOM 7640 C CA . LEU B 1 386 ? 6.986 49.129 26.043 1.00 50.82 376 LEU A CA 1
ATOM 7641 C C . LEU B 1 386 ? 6.569 47.830 25.386 1.00 55.71 376 LEU A C 1
ATOM 7642 O O . LEU B 1 386 ? 6.876 46.752 25.886 1.00 49.40 376 LEU A O 1
ATOM 7647 N N . THR B 1 387 ? 5.852 47.934 24.275 1.00 65.74 377 THR A N 1
ATOM 7648 C CA . THR B 1 387 ? 5.417 46.753 23.546 1.00 61.84 377 THR A CA 1
ATOM 7649 C C . THR B 1 387 ? 5.743 46.878 22.071 1.00 69.43 377 THR A C 1
ATOM 7650 O O . THR B 1 387 ? 5.556 47.931 21.469 1.00 83.56 377 THR A O 1
ATOM 7654 N N . LEU B 1 388 ? 6.242 45.797 21.492 1.00 62.47 378 LEU A N 1
ATOM 7655 C CA . LEU B 1 388 ? 6.440 45.746 20.057 1.00 54.79 378 LEU A CA 1
ATOM 7656 C C . LEU B 1 388 ? 6.036 44.382 19.520 1.00 57.35 378 LEU A C 1
ATOM 7657 O O . LEU B 1 388 ? 5.919 43.413 20.270 1.00 51.69 378 LEU A O 1
ATOM 7662 N N . GLY B 1 389 ? 5.829 44.303 18.214 1.00 57.36 379 GLY A N 1
ATOM 7663 C CA . GLY B 1 389 ? 5.401 43.062 17.610 1.00 46.50 379 GLY A CA 1
ATOM 7664 C C . GLY B 1 389 ? 5.314 43.146 16.107 1.00 57.89 379 GLY A C 1
ATOM 7665 O O . GLY B 1 389 ? 5.603 44.183 15.504 1.00 55.30 379 GLY A O 1
ATOM 7666 N N . GLY B 1 390 ? 4.904 42.040 15.503 1.00 58.47 380 GLY A N 1
ATOM 7667 C CA . GLY B 1 390 ? 4.799 41.957 14.062 1.00 70.56 380 GLY A CA 1
ATOM 7668 C C . GLY B 1 390 ? 3.969 40.767 13.640 1.00 68.15 380 GLY A C 1
ATOM 7669 O O . GLY B 1 390 ? 4.055 39.691 14.230 1.00 65.78 380 GLY A O 1
ATOM 7670 N N . SER B 1 391 ? 3.143 40.971 12.625 1.00 62.55 381 SER A N 1
ATOM 7671 C CA . SER B 1 391 ? 2.401 39.872 12.038 1.00 60.74 381 SER A CA 1
ATOM 7672 C C . SER B 1 391 ? 2.802 39.690 10.591 1.00 68.84 381 SER A C 1
ATOM 7673 O O . SER B 1 391 ? 3.258 40.623 9.921 1.00 69.03 381 SER A O 1
ATOM 7676 N N . TYR B 1 392 ? 2.625 38.474 10.110 1.00 69.34 382 TYR A N 1
ATOM 7677 C CA . TYR B 1 392 ? 2.890 38.172 8.722 1.00 61.96 382 TYR A CA 1
ATOM 7678 C C . TYR B 1 392 ? 1.625 37.585 8.116 1.00 61.93 382 TYR A C 1
ATOM 7679 O O . TYR B 1 392 ? 1.064 36.622 8.641 1.00 68.19 382 TYR A O 1
ATOM 7688 N N . ARG B 1 393 ? 1.159 38.174 7.021 1.00 66.49 383 ARG A N 1
ATOM 7689 C CA . ARG B 1 393 ? -0.008 37.626 6.343 1.00 68.41 383 ARG A CA 1
ATOM 7690 C C . ARG B 1 393 ? 0.394 36.429 5.503 1.00 61.37 383 ARG A C 1
ATOM 7691 O O . ARG B 1 393 ? 1.021 36.569 4.471 1.00 60.03 383 ARG A O 1
ATOM 7699 N N . ILE B 1 394 ? 0.040 35.243 5.974 1.00 74.78 384 ILE A N 1
ATOM 7700 C CA . ILE B 1 394 ? 0.421 34.013 5.307 1.00 80.17 384 ILE A CA 1
ATOM 7701 C C . ILE B 1 394 ? -0.373 33.824 4.030 1.00 83.77 384 ILE A C 1
ATOM 7702 O O . ILE B 1 394 ? 0.094 33.224 3.072 1.00 86.37 384 ILE A O 1
ATOM 7707 N N . ASP B 1 395 ? -1.578 34.365 4.028 1.00 91.79 385 ASP A N 1
ATOM 7708 C CA . ASP B 1 395 ? -2.633 33.829 3.205 1.00 89.33 385 ASP A CA 1
ATOM 7709 C C . ASP B 1 395 ? -3.710 34.887 3.087 1.00 85.81 385 ASP A C 1
ATOM 7710 O O . ASP B 1 395 ? -3.574 35.987 3.619 1.00 77.26 385 ASP A O 1
ATOM 7715 N N . GLU B 1 396 ? -4.783 34.554 2.387 1.00 83.60 386 GLU A N 1
ATOM 7716 C CA . GLU B 1 396 ? -5.939 35.427 2.330 1.00 73.06 386 GLU A CA 1
ATOM 7717 C C . GLU B 1 396 ? -6.628 35.500 3.690 1.00 62.79 386 GLU A C 1
ATOM 7718 O O . GLU B 1 396 ? -6.993 36.584 4.138 1.00 59.07 386 GLU A O 1
ATOM 7724 N N . ALA B 1 397 ? -6.790 34.344 4.339 1.00 63.37 387 ALA A N 1
ATOM 7725 C CA . ALA B 1 397 ? -7.616 34.229 5.540 1.00 73.23 387 ALA A CA 1
ATOM 7726 C C . ALA B 1 397 ? -6.805 34.016 6.812 1.00 74.24 387 ALA A C 1
ATOM 7727 O O . ALA B 1 397 ? -7.361 33.983 7.911 1.00 64.13 387 ALA A O 1
ATOM 7729 N N . TRP B 1 398 ? -5.496 33.852 6.663 1.00 80.67 388 TRP A N 1
ATOM 7730 C CA . TRP B 1 398 ? -4.649 33.523 7.801 1.00 66.64 388 TRP A CA 1
ATOM 7731 C C . TRP B 1 398 ? -3.549 34.541 8.040 1.00 69.27 388 TRP A C 1
ATOM 7732 O O . TRP B 1 398 ? -3.054 35.187 7.113 1.00 59.23 388 TRP A O 1
ATOM 7743 N N . ARG B 1 399 ? -3.155 34.655 9.302 1.00 74.34 389 ARG A N 1
ATOM 7744 C CA . ARG B 1 399 ? -2.110 35.573 9.700 1.00 63.72 389 ARG A CA 1
ATOM 7745 C C . ARG B 1 399 ? -1.482 35.022 10.968 1.00 64.95 389 ARG A C 1
ATOM 7746 O O . ARG B 1 399 ? -2.180 34.501 11.839 1.00 69.90 389 ARG A O 1
ATOM 7754 N N . ALA B 1 400 ? -0.161 35.107 11.057 1.00 62.12 390 ALA A N 1
ATOM 7755 C CA . ALA B 1 400 ? 0.542 34.689 12.261 1.00 69.62 390 ALA A CA 1
ATOM 7756 C C . ALA B 1 400 ? 1.550 35.765 12.647 1.00 66.09 390 ALA A C 1
ATOM 7757 O O . ALA B 1 400 ? 2.017 36.520 11.792 1.00 58.45 390 ALA A O 1
ATOM 7759 N N . GLY B 1 401 ? 1.864 35.851 13.936 1.00 60.69 391 GLY A N 1
ATOM 7760 C CA . GLY B 1 401 ? 2.808 36.843 14.414 1.00 59.46 391 GLY A CA 1
ATOM 7761 C C . GLY B 1 401 ? 3.347 36.577 15.808 1.00 58.68 391 GLY A C 1
ATOM 7762 O O . GLY B 1 401 ? 3.011 35.582 16.455 1.00 57.45 391 GLY A O 1
ATOM 7763 N N . VAL B 1 402 ? 4.202 37.482 16.265 1.00 53.62 392 VAL A N 1
ATOM 7764 C CA . VAL B 1 402 ? 4.757 37.411 17.603 1.00 58.05 392 VAL A CA 1
ATOM 7765 C C . VAL B 1 402 ? 4.840 38.811 18.179 1.00 65.16 392 VAL A C 1
ATOM 7766 O O . VAL B 1 402 ? 4.877 39.798 17.429 1.00 54.81 392 VAL A O 1
ATOM 7770 N N . ALA B 1 403 ? 4.885 38.885 19.509 1.00 55.76 393 ALA A N 1
ATOM 7771 C CA . ALA B 1 403 ? 4.941 40.156 20.219 1.00 43.11 393 ALA A CA 1
ATOM 7772 C C . ALA B 1 403 ? 5.726 40.043 21.522 1.00 61.50 393 ALA A C 1
ATOM 7773 O O . ALA B 1 403 ? 5.941 38.953 22.061 1.00 56.99 393 ALA A O 1
ATOM 7775 N N . ALA B 1 404 ? 6.149 41.189 22.029 1.00 52.02 394 ALA A N 1
ATOM 7776 C CA . ALA B 1 404 ? 6.894 41.232 23.264 1.00 46.63 394 ALA A CA 1
ATOM 7777 C C . ALA B 1 404 ? 6.526 42.502 24.004 1.00 57.07 394 ALA A C 1
ATOM 7778 O O . A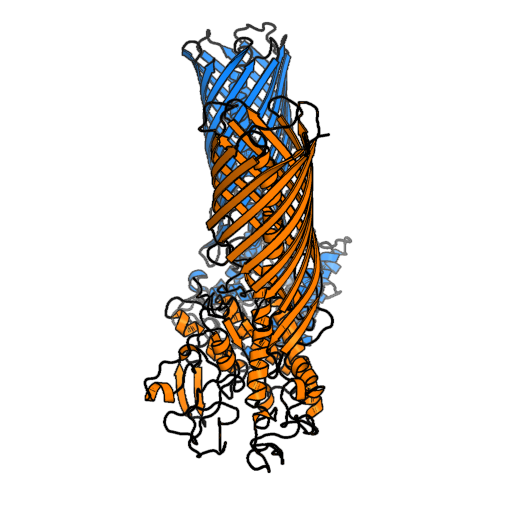LA B 1 404 ? 6.247 43.541 23.391 1.00 50.61 394 ALA A O 1
ATOM 7780 N N . GLY B 1 405 ? 6.516 42.410 25.328 1.00 53.60 395 GLY A N 1
ATOM 7781 C CA . GLY B 1 405 ? 6.193 43.547 26.163 1.00 55.72 395 GLY A CA 1
ATOM 7782 C C . GLY B 1 405 ? 7.052 43.609 27.413 1.00 52.58 395 GLY A C 1
ATOM 7783 O O . GLY B 1 405 ? 7.376 42.588 28.025 1.00 50.67 395 GLY A O 1
ATOM 7784 N N . PHE B 1 406 ? 7.412 44.825 27.797 1.00 45.82 396 PHE A N 1
ATOM 7785 C CA . PHE B 1 406 ? 8.194 45.059 28.990 1.00 40.71 396 PHE A CA 1
ATOM 7786 C C . PHE B 1 406 ? 7.394 45.991 29.881 1.00 52.20 396 PHE A C 1
ATOM 7787 O O . PHE B 1 406 ? 7.103 47.135 29.513 1.00 40.78 396 PHE A O 1
ATOM 7795 N N . TYR B 1 407 ? 7.001 45.462 31.038 1.00 47.74 397 TYR A N 1
ATOM 7796 C CA . TYR B 1 407 ? 6.124 46.172 31.955 1.00 46.33 397 TYR A CA 1
ATOM 7797 C C . TYR B 1 407 ? 6.757 46.427 33.317 1.00 51.97 397 TYR A C 1
ATOM 7798 O O . TYR B 1 407 ? 7.309 45.527 33.955 1.00 52.36 397 TYR A O 1
ATOM 7807 N N . ARG B 1 408 ? 6.672 47.670 33.756 1.00 47.22 398 ARG A N 1
ATOM 7808 C CA . ARG B 1 408 ? 7.106 48.034 35.090 1.00 40.61 398 ARG A CA 1
ATOM 7809 C C . ARG B 1 408 ? 5.849 48.409 35.845 1.00 47.81 398 ARG A C 1
ATOM 7810 O O . ARG B 1 408 ? 5.095 49.270 35.389 1.00 38.18 398 ARG A O 1
ATOM 7818 N N . GLN B 1 409 ? 5.607 47.741 36.974 1.00 45.68 399 GLN A N 1
ATOM 7819 C CA . GLN B 1 409 ? 4.417 47.997 37.790 1.00 36.38 399 GLN A CA 1
ATOM 7820 C C . GLN B 1 409 ? 4.752 48.169 39.265 1.00 44.21 399 GLN A C 1
ATOM 7821 O O . GLN B 1 409 ? 5.472 47.360 39.857 1.00 46.52 399 GLN A O 1
ATOM 7827 N N . LYS B 1 410 ? 4.233 49.229 39.866 1.00 45.31 400 LYS A N 1
ATOM 7828 C CA . LYS B 1 410 ? 4.378 49.389 41.302 1.00 44.63 400 LYS A CA 1
ATOM 7829 C C . LYS B 1 410 ? 3.021 49.327 41.989 1.00 46.53 400 LYS A C 1
ATOM 7830 O O . LYS B 1 410 ? 1.985 49.587 41.380 1.00 48.79 400 LYS A O 1
ATOM 7836 N N . LEU B 1 411 ? 3.032 48.938 43.253 1.00 43.95 401 LEU A N 1
ATOM 7837 C CA . LEU B 1 411 ? 1.805 48.848 44.029 1.00 39.28 401 LEU A CA 1
ATOM 7838 C C . LEU B 1 411 ? 2.055 49.302 45.457 1.00 43.46 401 LEU A C 1
ATOM 7839 O O . LEU B 1 411 ? 3.030 48.874 46.085 1.00 41.54 401 LEU A O 1
ATOM 7844 N N . GLU B 1 412 ? 1.193 50.183 45.959 1.00 46.07 402 GLU A N 1
ATOM 7845 C CA . GLU B 1 412 ? 1.184 50.534 47.391 1.00 42.93 402 GLU A CA 1
ATOM 7846 C C . GLU B 1 412 ? -0.008 49.877 48.044 1.00 37.76 402 GLU A C 1
ATOM 7847 O O . GLU B 1 412 ? -1.155 50.173 47.693 1.00 45.23 402 GLU A O 1
ATOM 7853 N N . ALA B 1 413 ? 0.256 48.978 48.984 1.00 32.62 403 ALA A N 1
ATOM 7854 C CA . ALA B 1 413 ? -0.832 48.265 49.642 1.00 46.55 403 ALA A CA 1
ATOM 7855 C C . ALA B 1 413 ? -0.733 48.254 51.166 1.00 43.48 403 ALA A C 1
ATOM 7856 O O . ALA B 1 413 ? 0.345 48.393 51.745 1.00 32.74 403 ALA A O 1
ATOM 7858 N N . GLY B 1 414 ? -1.884 48.090 51.803 1.00 37.88 404 GLY A N 1
ATOM 7859 C CA . GLY B 1 414 ? -1.938 47.908 53.235 1.00 33.62 404 GLY A CA 1
ATOM 7860 C C . GLY B 1 414 ? -1.961 49.210 54.001 1.00 40.01 404 GLY A C 1
ATOM 7861 O O . GLY B 1 414 ? -1.841 50.299 53.432 1.00 35.82 404 GLY A O 1
ATOM 7862 N N . ALA B 1 415 ? -2.099 49.084 55.313 1.00 45.19 405 ALA A N 1
ATOM 7863 C CA . ALA B 1 415 ? -2.210 50.237 56.198 1.00 39.19 405 ALA A CA 1
ATOM 7864 C C . ALA B 1 415 ? -1.038 51.205 56.102 1.00 38.75 405 ALA A C 1
ATOM 7865 O O . ALA B 1 415 ? -1.212 52.405 56.315 1.00 41.75 405 ALA A O 1
ATOM 7867 N N . LYS B 1 416 ? 0.155 50.705 55.787 1.00 34.97 406 LYS A N 1
ATOM 7868 C CA . LYS B 1 416 ? 1.343 51.569 55.847 1.00 28.94 406 LYS A CA 1
ATOM 7869 C C . LYS B 1 416 ? 1.961 51.797 54.487 1.00 39.32 406 LYS A C 1
ATOM 7870 O O . LYS B 1 416 ? 3.120 52.211 54.379 1.00 43.51 406 LYS A O 1
ATOM 7876 N N . ASP B 1 417 ? 1.169 51.527 53.455 1.00 46.13 407 ASP A N 1
ATOM 7877 C CA . ASP B 1 417 ? 1.611 51.682 52.079 1.00 41.11 407 ASP A CA 1
ATOM 7878 C C . ASP B 1 417 ? 2.832 50.842 51.767 1.00 39.54 407 ASP A C 1
ATOM 7879 O O . ASP B 1 417 ? 3.831 51.350 51.253 1.00 33.43 407 ASP A O 1
ATOM 7884 N N . SER B 1 418 ? 2.751 49.552 52.078 1.00 32.61 408 SER A N 1
ATOM 7885 C CA . SER B 1 418 ? 3.802 48.646 51.658 1.00 38.52 408 SER A CA 1
ATOM 7886 C C . SER B 1 418 ? 4.061 48.892 50.181 1.00 45.62 408 SER A C 1
ATOM 7887 O O . SER B 1 418 ? 3.146 49.184 49.407 1.00 38.89 408 SER A O 1
ATOM 7890 N N . ASP B 1 419 ? 5.319 48.779 49.796 1.00 47.54 409 ASP A N 1
ATOM 7891 C CA . ASP B 1 419 ? 5.747 49.173 48.471 1.00 39.20 409 ASP A CA 1
ATOM 7892 C C . ASP B 1 419 ? 6.266 47.954 47.715 1.00 37.62 409 ASP A C 1
ATOM 7893 O O . ASP B 1 419 ? 7.275 47.354 48.094 1.00 37.68 409 ASP A O 1
ATOM 7898 N N . TYR B 1 420 ? 5.553 47.587 46.656 1.00 36.26 410 TYR A N 1
ATOM 7899 C CA . TYR B 1 420 ? 5.913 46.433 45.840 1.00 42.99 410 TYR A CA 1
ATOM 7900 C C . TYR B 1 420 ? 6.126 46.800 44.368 1.00 43.96 410 TYR A C 1
ATOM 7901 O O . TYR B 1 420 ? 5.281 47.448 43.744 1.00 44.82 410 TYR A O 1
ATOM 7910 N N . ARG B 1 421 ? 7.252 46.370 43.813 1.00 42.21 411 ARG A N 1
ATOM 7911 C CA . ARG B 1 421 ? 7.596 46.724 42.440 1.00 46.96 411 ARG A CA 1
ATOM 7912 C C . ARG B 1 421 ? 7.948 45.495 41.620 1.00 47.85 411 ARG A C 1
ATOM 7913 O O . ARG B 1 421 ? 8.624 44.587 42.107 1.00 39.93 411 ARG A O 1
ATOM 7921 N N . MET B 1 422 ? 7.493 45.477 40.371 1.00 46.38 412 MET A N 1
ATOM 7922 C CA . MET B 1 422 ? 7.631 44.297 39.524 1.00 36.01 412 MET A CA 1
ATOM 7923 C C . MET B 1 422 ? 8.000 44.633 38.083 1.00 46.34 412 MET A C 1
ATOM 7924 O O . MET B 1 422 ? 7.453 45.567 37.488 1.00 38.36 412 MET A O 1
ATOM 7929 N N . ASN B 1 423 ? 8.933 43.855 37.542 1.00 46.48 413 ASN A N 1
ATOM 7930 C CA . ASN B 1 423 ? 9.269 43.878 36.129 1.00 44.77 413 ASN A CA 1
ATOM 7931 C C . ASN B 1 423 ? 8.707 42.643 35.439 1.00 47.65 413 ASN A C 1
ATOM 7932 O O . ASN B 1 423 ? 9.021 41.517 35.822 1.00 57.61 413 ASN A O 1
ATOM 7937 N N . SER B 1 424 ? 7.876 42.850 34.425 1.00 42.11 414 SER A N 1
ATOM 7938 C CA . SER B 1 424 ? 7.323 41.731 33.672 1.00 47.64 414 SER A CA 1
ATOM 7939 C C . SER B 1 424 ? 7.808 41.740 32.227 1.00 51.93 414 SER A C 1
ATOM 7940 O O . SER B 1 424 ? 7.648 42.742 31.520 1.00 50.63 414 SER A O 1
ATOM 7943 N N . TYR B 1 425 ? 8.407 40.626 31.803 1.00 52.19 415 TYR A N 1
ATOM 7944 C CA . TYR B 1 425 ? 8.845 40.438 30.417 1.00 46.20 415 TYR A CA 1
ATOM 7945 C C . TYR B 1 425 ? 7.974 39.388 29.735 1.00 41.08 415 TYR A C 1
ATOM 7946 O O . TYR B 1 425 ? 8.041 38.208 30.071 1.00 46.86 415 TYR A O 1
ATOM 7955 N N . MET B 1 426 ? 7.138 39.815 28.796 1.00 49.26 416 MET A N 1
ATOM 7956 C CA . MET B 1 426 ? 6.248 38.875 28.120 1.00 49.83 416 MET A CA 1
ATOM 7957 C C . MET B 1 426 ? 6.517 38.795 26.625 1.00 54.91 416 MET A C 1
ATOM 7958 O O . MET B 1 426 ? 7.010 39.746 26.013 1.00 56.74 416 MET A O 1
ATOM 7963 N N . ALA B 1 427 ? 6.212 37.634 26.057 1.00 58.31 417 ALA A N 1
ATOM 7964 C CA . ALA B 1 427 ? 6.256 37.425 24.622 1.00 59.68 417 ALA A CA 1
ATOM 7965 C C . ALA B 1 427 ? 5.142 36.475 24.226 1.00 55.91 417 ALA A C 1
ATOM 7966 O O . ALA B 1 427 ? 4.667 35.680 25.034 1.00 53.13 417 ALA A O 1
ATOM 7968 N N . SER B 1 428 ? 4.722 36.561 22.975 1.00 50.05 418 SER A N 1
ATOM 7969 C CA . SER B 1 428 ? 3.695 35.655 22.487 1.00 54.68 418 SER A CA 1
ATOM 7970 C C . SER B 1 428 ? 3.805 35.313 21.004 1.00 57.03 418 SER A C 1
ATOM 7971 O O . SER B 1 428 ? 4.442 36.007 20.206 1.00 48.57 418 SER A O 1
ATOM 7974 N N . ALA B 1 429 ? 3.196 34.192 20.664 1.00 59.15 419 ALA A N 1
ATOM 7975 C CA . ALA B 1 429 ? 3.010 33.810 19.288 1.00 62.74 419 ALA A CA 1
ATOM 7976 C C . ALA B 1 429 ? 1.509 33.706 19.120 1.00 61.90 419 ALA A C 1
ATOM 7977 O O . ALA B 1 429 ? 0.811 33.183 19.997 1.00 51.27 419 ALA A O 1
ATOM 7979 N N . PHE B 1 430 ? 1.003 34.227 18.009 1.00 62.42 420 PHE A N 1
ATOM 7980 C CA . PHE B 1 430 ? -0.431 34.235 17.791 1.00 50.16 420 PHE A CA 1
ATOM 7981 C C . PHE B 1 430 ? -0.798 33.892 16.351 1.00 58.70 420 PHE A C 1
ATOM 7982 O O . PHE B 1 430 ? 0.022 34.000 15.439 1.00 55.48 420 PHE A O 1
ATOM 7990 N N . VAL B 1 431 ? -2.041 33.470 16.162 1.00 61.65 421 VAL A N 1
ATOM 7991 C CA . VAL B 1 431 ? -2.541 33.147 14.843 1.00 57.57 421 VAL A CA 1
ATOM 7992 C C . VAL B 1 431 ? -3.923 33.763 14.717 1.00 62.80 421 VAL A C 1
ATOM 7993 O O . VAL B 1 431 ? -4.653 33.891 15.710 1.00 58.75 421 VAL A O 1
ATOM 7997 N N . GLN B 1 432 ? -4.268 34.156 13.498 1.00 64.91 422 GLN A N 1
ATOM 7998 C CA . GLN B 1 432 ? -5.544 34.804 13.229 1.00 63.22 422 GLN A CA 1
ATOM 7999 C C . GLN B 1 432 ? -6.200 34.281 11.964 1.00 67.14 422 GLN A C 1
ATOM 8000 O O . GLN B 1 432 ? -5.533 33.920 10.989 1.00 51.56 422 GLN A O 1
ATOM 8006 N N . TYR B 1 433 ? -7.524 34.273 11.986 1.00 68.46 423 TYR A N 1
ATOM 8007 C CA . TYR B 1 433 ? -8.296 33.850 10.841 1.00 63.66 423 TYR A CA 1
ATOM 8008 C C . TYR B 1 433 ? -9.419 34.841 10.619 1.00 56.33 423 TYR A C 1
ATOM 8009 O O . TYR B 1 433 ? -10.106 35.227 11.561 1.00 58.98 423 TYR A O 1
ATOM 8018 N N . GLN B 1 434 ? -9.588 35.278 9.377 1.00 67.50 424 GLN A N 1
ATOM 8019 C CA . GLN B 1 434 ? -10.790 36.017 9.001 1.00 70.57 424 GLN A CA 1
ATOM 8020 C C . GLN B 1 434 ? -11.174 35.736 7.563 1.00 71.34 424 GLN A C 1
ATOM 8021 O O . GLN B 1 434 ? -10.403 35.993 6.639 1.00 63.96 424 GLN A O 1
ATOM 8027 N N . GLU B 1 435 ? -12.376 35.197 7.397 1.00 79.71 425 GLU A N 1
ATOM 8028 C CA . GLU B 1 435 ? -12.889 34.806 6.099 1.00 77.15 425 GLU A CA 1
ATOM 8029 C C . GLU B 1 435 ? -14.408 34.831 6.156 1.00 74.58 425 GLU A C 1
ATOM 8030 O O . GLU B 1 435 ? -15.009 34.246 7.057 1.00 67.58 425 GLU A O 1
ATOM 8036 N N . ASN B 1 436 ? -15.019 35.534 5.207 1.00 77.48 426 ASN A N 1
ATOM 8037 C CA . ASN B 1 436 ? -16.461 35.459 4.993 1.00 83.11 426 ASN A CA 1
ATOM 8038 C C . ASN B 1 436 ? -17.304 35.822 6.218 1.00 81.89 426 ASN A C 1
ATOM 8039 O O . ASN B 1 436 ? -18.293 35.144 6.514 1.00 77.32 426 ASN A O 1
ATOM 8044 N N . ARG B 1 437 ? -16.904 36.893 6.907 1.00 81.35 427 ARG A N 1
ATOM 8045 C CA . ARG B 1 437 ? -17.585 37.409 8.110 1.00 76.42 427 ARG A CA 1
ATOM 8046 C C . ARG B 1 437 ? -17.224 36.667 9.401 1.00 76.88 427 ARG A C 1
ATOM 8047 O O . ARG B 1 437 ? -17.593 37.086 10.503 1.00 69.42 427 ARG A O 1
ATOM 8055 N N . TRP B 1 438 ? -16.498 35.566 9.262 1.00 72.95 428 TRP A N 1
ATOM 8056 C CA . TRP B 1 438 ? -16.021 34.832 10.419 1.00 56.65 428 TRP A CA 1
ATOM 8057 C C . TRP B 1 438 ? -14.624 35.310 10.761 1.00 58.93 428 TRP A C 1
ATOM 8058 O O . TRP B 1 438 ? -13.838 35.614 9.864 1.00 58.18 428 TRP A O 1
ATOM 8069 N N . TRP B 1 439 ? -14.318 35.385 12.056 1.00 61.76 429 TRP A N 1
ATOM 8070 C CA . TRP B 1 439 ? -12.963 35.710 12.516 1.00 60.82 429 TRP A CA 1
ATOM 8071 C C . TRP B 1 439 ? -12.628 35.081 13.870 1.00 63.73 429 TRP A C 1
ATOM 8072 O O . TRP B 1 439 ? -13.512 34.845 14.694 1.00 66.49 429 TRP A O 1
ATOM 8083 N N . ALA B 1 440 ? -11.346 34.810 14.089 1.00 49.33 430 ALA A N 1
ATOM 8084 C CA . ALA B 1 440 ? -10.919 34.087 15.275 1.00 62.29 430 ALA A CA 1
ATOM 8085 C C . ALA B 1 440 ? -9.466 34.395 15.629 1.00 64.51 430 ALA A C 1
ATOM 8086 O O . ALA B 1 440 ? -8.633 34.585 14.736 1.00 60.25 430 ALA A O 1
ATOM 8088 N N . ASP B 1 441 ? -9.179 34.436 16.932 1.00 67.59 431 ASP A N 1
ATOM 8089 C CA . ASP B 1 441 ? -7.841 34.730 17.449 1.00 68.17 431 ASP A CA 1
ATOM 8090 C C . ASP B 1 441 ? -7.349 33.631 18.378 1.00 65.11 431 ASP A C 1
ATOM 8091 O O . ASP B 1 441 ? -8.133 33.022 19.104 1.00 64.85 431 ASP A O 1
ATOM 8096 N N . ALA B 1 442 ? -6.043 33.402 18.375 1.00 59.13 432 ALA A N 1
ATOM 8097 C CA . ALA B 1 442 ? -5.436 32.446 19.286 1.00 55.76 432 ALA A CA 1
ATOM 8098 C C . ALA B 1 442 ? -4.028 32.898 19.602 1.00 59.94 432 ALA A C 1
ATOM 8099 O O . ALA B 1 442 ? -3.261 33.225 18.705 1.00 64.14 432 ALA A O 1
ATOM 8101 N N . ALA B 1 443 ? -3.689 32.915 20.884 1.00 65.82 433 ALA A N 1
ATOM 8102 C CA . ALA B 1 443 ? -2.408 33.450 21.307 1.00 58.17 433 ALA A CA 1
ATOM 8103 C C . ALA B 1 443 ? -1.828 32.685 22.484 1.00 57.53 433 ALA A C 1
ATOM 8104 O O . ALA B 1 443 ? -2.489 32.471 23.499 1.00 60.39 433 ALA A O 1
ATOM 8106 N N . LEU B 1 444 ? -0.578 32.275 22.326 1.00 54.58 434 LEU A N 1
ATOM 8107 C CA . LEU B 1 444 ? 0.158 31.638 23.394 1.00 55.43 434 LEU A CA 1
ATOM 8108 C C . LEU B 1 444 ? 1.190 32.627 23.922 1.00 54.00 434 LEU A C 1
ATOM 8109 O O . LEU B 1 444 ? 2.021 33.126 23.167 1.00 54.07 434 LEU A O 1
ATOM 8114 N N . THR B 1 445 ? 1.122 32.917 25.218 1.00 51.97 435 THR A N 1
ATOM 8115 C CA . THR B 1 445 ? 1.990 33.920 25.829 1.00 47.46 435 THR A CA 1
ATOM 8116 C C . THR B 1 445 ? 2.808 33.335 26.968 1.00 48.60 435 THR A C 1
ATOM 8117 O O . THR B 1 445 ? 2.322 32.521 27.738 1.00 49.93 435 THR A O 1
ATOM 8121 N N . GLY B 1 446 ? 4.053 33.770 27.067 1.00 44.18 436 GLY A N 1
ATOM 8122 C CA . GLY B 1 446 ? 4.916 33.396 28.161 1.00 42.27 436 GLY A CA 1
ATOM 8123 C C . GLY B 1 446 ? 5.498 34.647 28.786 1.00 51.44 436 GLY A C 1
ATOM 8124 O O . GLY B 1 446 ? 5.515 35.707 28.155 1.00 54.33 436 GLY A O 1
ATOM 8125 N N . GLY B 1 447 ? 5.966 34.537 30.029 1.00 53.74 437 GLY A N 1
ATOM 8126 C CA . GLY B 1 447 ? 6.485 35.695 30.734 1.00 52.94 437 GLY A CA 1
ATOM 8127 C C . GLY B 1 447 ? 7.417 35.361 31.880 1.00 52.68 437 GLY A C 1
ATOM 8128 O O . GLY B 1 447 ? 7.239 34.361 32.569 1.00 50.34 437 GLY A O 1
ATOM 8129 N N . TYR B 1 448 ? 8.427 36.201 32.073 1.00 47.71 438 TYR A N 1
ATOM 8130 C CA . TYR B 1 448 ? 9.265 36.112 33.257 1.00 52.83 438 TYR A CA 1
ATOM 8131 C C . TYR B 1 448 ? 9.040 37.320 34.166 1.00 52.48 438 TYR A C 1
ATOM 8132 O O . TYR B 1 448 ? 8.914 38.453 33.697 1.00 51.79 438 TYR A O 1
ATOM 8141 N N . LEU B 1 449 ? 8.993 37.069 35.470 1.00 49.29 439 LEU A N 1
ATOM 8142 C CA . LEU B 1 449 ? 8.697 38.115 36.448 1.00 46.84 439 LEU A CA 1
ATOM 8143 C C . LEU B 1 449 ? 9.854 38.391 37.419 1.00 45.15 439 LEU A C 1
ATOM 8144 O O . LEU B 1 449 ? 10.340 37.494 38.106 1.00 50.42 439 LEU A O 1
ATOM 8149 N N . ASP B 1 450 ? 10.295 39.641 37.461 1.00 43.66 440 ASP A N 1
ATOM 8150 C CA . ASP B 1 450 ? 11.295 40.060 38.427 1.00 47.73 440 ASP A CA 1
ATOM 8151 C C . ASP B 1 450 ? 10.659 41.003 39.439 1.00 45.98 440 ASP A C 1
ATOM 8152 O O . ASP B 1 450 ? 10.400 42.167 39.150 1.00 45.28 440 ASP A O 1
ATOM 8157 N N . TYR B 1 451 ? 10.385 40.485 40.627 1.00 45.97 441 TYR A N 1
ATOM 8158 C CA . TYR B 1 451 ? 9.892 41.325 41.696 1.00 43.78 441 TYR A CA 1
ATOM 8159 C C . TYR B 1 451 ? 11.090 41.895 42.430 1.00 48.66 441 TYR A C 1
ATOM 8160 O O . TYR B 1 451 ? 11.549 41.337 43.425 1.00 51.53 441 TYR A O 1
ATOM 8169 N N . ASP B 1 452 ? 11.598 43.012 41.923 1.00 49.54 442 ASP A N 1
ATOM 8170 C CA . ASP B 1 452 ? 12.917 43.493 42.316 1.00 57.92 442 ASP A CA 1
ATOM 8171 C C . ASP B 1 452 ? 12.923 44.270 43.628 1.00 49.86 442 ASP A C 1
ATOM 8172 O O . ASP B 1 452 ? 13.977 44.445 44.230 1.00 60.01 442 ASP A O 1
ATOM 8177 N N . ASP B 1 453 ? 11.758 44.747 44.061 1.00 46.90 443 ASP A N 1
ATOM 8178 C CA . ASP B 1 453 ? 11.669 45.502 45.310 1.00 51.48 443 ASP A CA 1
ATOM 8179 C C . ASP B 1 453 ? 10.376 45.242 46.077 1.00 54.29 443 ASP A C 1
ATOM 8180 O O . ASP B 1 453 ? 9.305 45.721 45.696 1.00 52.31 443 ASP A O 1
ATOM 8185 N N . LEU B 1 454 ? 10.500 44.501 47.175 1.00 50.48 444 LEU A N 1
ATOM 8186 C CA . LEU B 1 454 ? 9.362 44.103 47.993 1.00 39.29 444 LEU A CA 1
ATOM 8187 C C . LEU B 1 454 ? 9.519 44.647 49.413 1.00 51.13 444 LEU A C 1
ATOM 8188 O O . LEU B 1 454 ? 10.190 44.039 50.253 1.00 49.20 444 LEU A O 1
ATOM 8193 N N . LYS B 1 455 ? 8.899 45.791 49.685 1.00 41.12 445 LYS A N 1
ATOM 8194 C CA . LYS B 1 455 ? 9.034 46.426 50.997 1.00 38.85 445 LYS A CA 1
ATOM 8195 C C . LYS B 1 455 ? 7.725 46.430 51.792 1.00 35.08 445 LYS A C 1
ATOM 8196 O O . LYS B 1 455 ? 6.845 47.263 51.581 1.00 37.63 445 LYS A O 1
ATOM 8202 N N . ARG B 1 456 ? 7.611 45.488 52.719 1.00 38.71 446 ARG A N 1
ATOM 8203 C CA . ARG B 1 456 ? 6.384 45.312 53.485 1.00 36.27 446 ARG A CA 1
ATOM 8204 C C . ARG B 1 456 ? 6.423 46.146 54.770 1.00 47.39 446 ARG A C 1
ATOM 8205 O O . ARG B 1 456 ? 7.326 46.008 55.611 1.00 36.10 446 ARG A O 1
ATOM 8213 N N . LYS B 1 457 ? 5.435 47.019 54.903 1.00 32.11 447 LYS A N 1
ATOM 8214 C CA . LYS B 1 457 ? 5.372 47.935 56.018 1.00 30.11 447 LYS A CA 1
ATOM 8215 C C . LYS B 1 457 ? 4.153 47.647 56.887 1.00 47.92 447 LYS A C 1
ATOM 8216 O O . LYS B 1 457 ? 3.100 47.248 56.394 1.00 36.99 447 LYS A O 1
ATOM 8222 N N . PHE B 1 458 ? 4.308 47.835 58.190 1.00 29.26 448 PHE A N 1
ATOM 8223 C CA . PHE B 1 458 ? 3.221 47.595 59.119 1.00 32.74 448 PHE A CA 1
ATOM 8224 C C . PHE B 1 458 ? 3.380 48.464 60.352 1.00 37.85 448 PHE A C 1
ATOM 8225 O O . PHE B 1 458 ? 4.465 48.992 60.620 1.00 38.57 448 PHE A O 1
ATOM 8233 N N . ALA B 1 459 ? 2.284 48.634 61.081 1.00 37.57 449 ALA A N 1
ATOM 8234 C CA . ALA B 1 459 ? 2.304 49.441 62.290 1.00 43.43 449 ALA A CA 1
ATOM 8235 C C . ALA B 1 459 ? 3.000 48.685 63.407 1.00 39.68 449 ALA A C 1
ATOM 8236 O O . ALA B 1 459 ? 2.759 47.501 63.611 1.00 28.27 449 ALA A O 1
ATOM 8238 N N . LEU B 1 460 ? 3.878 49.379 64.115 1.00 34.11 450 LEU A N 1
ATOM 8239 C CA . LEU B 1 460 ? 4.526 48.802 65.284 1.00 37.38 450 LEU A CA 1
ATOM 8240 C C . LEU B 1 460 ? 5.130 49.920 66.120 1.00 39.49 450 LEU A C 1
ATOM 8241 O O . LEU B 1 460 ? 5.677 50.893 65.575 1.00 41.68 450 LEU A O 1
ATOM 8246 N N . GLY B 1 461 ? 4.986 49.796 67.438 1.00 39.00 451 GLY A N 1
ATOM 8247 C CA . GLY B 1 461 ? 5.564 50.743 68.380 1.00 34.99 451 GLY A CA 1
ATOM 8248 C C . GLY B 1 461 ? 5.097 52.181 68.230 1.00 40.77 451 GLY A C 1
ATOM 8249 O O . GLY B 1 461 ? 5.835 53.128 68.531 1.00 36.55 451 GLY A O 1
ATOM 8250 N N . GLY B 1 462 ? 3.867 52.350 67.760 1.00 44.94 452 GLY A N 1
ATOM 8251 C CA . GLY B 1 462 ? 3.361 53.679 67.484 1.00 43.76 452 GLY A CA 1
ATOM 8252 C C . GLY B 1 462 ? 3.956 54.281 66.228 1.00 50.71 452 GLY A C 1
ATOM 8253 O O . GLY B 1 462 ? 3.553 55.368 65.814 1.00 49.92 452 GLY A O 1
ATOM 8254 N N . GLY B 1 463 ? 4.927 53.589 65.633 1.00 42.99 453 GLY A N 1
ATOM 8255 C CA . GLY B 1 463 ? 5.480 53.997 64.347 1.00 40.49 453 GLY A CA 1
ATOM 8256 C C . GLY B 1 463 ? 5.216 52.919 63.318 1.00 50.07 453 GLY A C 1
ATOM 8257 O O . GLY B 1 463 ? 4.101 52.390 63.220 1.00 48.07 453 GLY A O 1
ATOM 8258 N N . GLU B 1 464 ? 6.243 52.573 62.555 1.00 35.53 454 GLU A N 1
ATOM 8259 C CA . GLU B 1 464 ? 6.115 51.478 61.608 1.00 43.53 454 GLU A CA 1
ATOM 8260 C C . GLU B 1 464 ? 7.440 50.752 61.468 1.00 42.36 454 GLU A C 1
ATOM 8261 O O . GLU B 1 464 ? 8.507 51.344 61.658 1.00 41.86 454 GLU A O 1
ATOM 8267 N N . ARG B 1 465 ? 7.366 49.465 61.150 1.00 35.75 455 ARG A N 1
ATOM 8268 C CA . ARG B 1 465 ? 8.550 48.695 60.770 1.00 38.40 455 ARG A CA 1
ATOM 8269 C C . ARG B 1 465 ? 8.382 48.190 59.328 1.00 33.89 455 ARG A C 1
ATOM 8270 O O . ARG B 1 465 ? 7.263 48.059 58.834 1.00 36.66 455 ARG A O 1
ATOM 8278 N N . SER B 1 466 ? 9.494 47.918 58.657 1.00 33.61 456 SER A N 1
ATOM 8279 C CA . SER B 1 466 ? 9.436 47.343 57.329 1.00 34.60 456 SER A CA 1
ATOM 8280 C C . SER B 1 466 ? 10.317 46.103 57.216 1.00 40.08 456 SER A C 1
ATOM 8281 O O . SER B 1 466 ? 11.371 46.013 57.859 1.00 35.19 456 SER A O 1
ATOM 8284 N N . GLU B 1 467 ? 9.855 45.133 56.427 1.00 33.63 457 GLU A N 1
ATOM 8285 C CA . GLU B 1 467 ? 10.665 43.967 56.085 1.00 44.36 457 GLU A CA 1
ATOM 8286 C C . GLU B 1 467 ? 10.795 43.927 54.561 1.00 46.03 457 GLU A C 1
ATOM 8287 O O . GLU B 1 467 ? 9.865 44.283 53.844 1.00 45.41 457 GLU A O 1
ATOM 8293 N N . LYS B 1 468 ? 11.956 43.512 54.073 1.00 42.35 458 LYS A N 1
ATOM 8294 C CA . LYS B 1 468 ? 12.300 43.680 52.670 1.00 43.10 458 LYS A CA 1
ATOM 8295 C C . LYS B 1 468 ? 12.731 42.379 52.025 1.00 44.54 458 LYS A C 1
ATOM 8296 O O . LYS B 1 468 ? 13.343 41.525 52.665 1.00 47.09 458 LYS A O 1
ATOM 8302 N N . GLY B 1 469 ? 12.389 42.238 50.749 1.00 44.79 459 GLY A N 1
ATOM 8303 C CA . GLY B 1 469 ? 12.747 41.068 49.979 1.00 43.58 459 GLY A CA 1
ATOM 8304 C C . GLY B 1 469 ? 12.644 41.331 48.494 1.00 48.79 459 GLY A C 1
ATOM 8305 O O . GLY B 1 469 ? 12.361 42.451 48.051 1.00 41.58 459 GLY A O 1
ATOM 8306 N N . ASP B 1 470 ? 12.890 40.283 47.722 1.00 47.12 460 ASP A N 1
ATOM 8307 C CA . ASP B 1 470 ? 12.749 40.345 46.280 1.00 46.45 460 ASP A CA 1
ATOM 8308 C C . ASP B 1 470 ? 12.590 38.917 45.814 1.00 44.57 460 ASP A C 1
ATOM 8309 O O . ASP B 1 470 ? 13.081 37.993 46.463 1.00 43.97 460 ASP A O 1
ATOM 8314 N N . THR B 1 471 ? 11.891 38.726 44.703 1.00 37.55 461 THR A N 1
ATOM 8315 C CA . THR B 1 471 ? 11.648 37.375 44.220 1.00 40.20 461 THR A CA 1
ATOM 8316 C C . THR B 1 471 ? 11.474 37.306 42.691 1.00 51.06 461 THR A C 1
ATOM 8317 O O . THR B 1 471 ? 11.571 38.308 41.977 1.00 38.03 461 THR A O 1
ATOM 8321 N N . ASN B 1 472 ? 11.229 36.103 42.200 1.00 50.02 462 ASN A N 1
ATOM 8322 C CA . ASN B 1 472 ? 11.026 35.891 40.785 1.00 47.98 462 ASN A CA 1
ATOM 8323 C C . ASN B 1 472 ? 9.767 35.091 40.562 1.00 49.36 462 ASN A C 1
ATOM 8324 O O . ASN B 1 472 ? 9.217 34.492 41.479 1.00 46.34 462 ASN A O 1
ATOM 8329 N N . GLY B 1 473 ? 9.313 35.080 39.324 1.00 43.95 463 GLY A N 1
ATOM 8330 C CA . GLY B 1 473 ? 8.145 34.314 38.963 1.00 47.28 463 GLY A CA 1
ATOM 8331 C C . GLY B 1 473 ? 8.085 34.182 37.458 1.00 57.17 463 GLY A C 1
ATOM 8332 O O . GLY B 1 473 ? 8.985 34.627 36.735 1.00 48.96 463 GLY A O 1
ATOM 8333 N N . HIS B 1 474 ? 7.009 33.575 36.980 1.00 46.89 464 HIS A N 1
ATOM 8334 C CA . HIS B 1 474 ? 6.843 33.367 35.563 1.00 50.62 464 HIS A CA 1
ATOM 8335 C C . HIS B 1 474 ? 5.366 33.158 35.313 1.00 46.52 464 HIS A C 1
ATOM 8336 O O . HIS B 1 474 ? 4.610 32.898 36.244 1.00 37.75 464 HIS A O 1
ATOM 8343 N N . LEU B 1 475 ? 4.958 33.280 34.055 1.00 44.84 465 LEU A N 1
ATOM 8344 C CA . LEU B 1 475 ? 3.568 33.083 33.695 1.00 44.97 465 LEU A CA 1
ATOM 8345 C C . LEU B 1 475 ? 3.448 32.504 32.297 1.00 53.30 465 LEU A C 1
ATOM 8346 O O . LEU B 1 475 ? 4.330 32.677 31.457 1.00 48.47 465 LEU A O 1
ATOM 8351 N N . TRP B 1 476 ? 2.347 31.814 32.049 1.00 49.87 466 TRP A N 1
ATOM 8352 C CA . TRP B 1 476 ? 2.008 31.437 30.699 1.00 49.84 466 TRP A CA 1
ATOM 8353 C C . TRP B 1 476 ? 0.504 31.588 30.515 1.00 51.55 466 TRP A C 1
ATOM 8354 O O . TRP B 1 476 ? -0.270 31.466 31.477 1.00 49.24 466 TRP A O 1
ATOM 8365 N N . ALA B 1 477 ? 0.099 31.900 29.288 1.00 39.53 467 ALA A N 1
ATOM 8366 C CA . ALA B 1 477 ? -1.299 32.153 28.993 1.00 39.18 467 ALA A CA 1
ATOM 8367 C C . ALA B 1 477 ? -1.689 31.743 27.576 1.00 48.19 467 ALA A C 1
ATOM 8368 O O . ALA B 1 477 ? -0.896 31.825 26.631 1.00 43.15 467 ALA A O 1
ATOM 8370 N N . PHE B 1 478 ? -2.928 31.299 27.444 1.00 48.42 468 PHE A N 1
ATOM 8371 C CA . PHE B 1 478 ? -3.530 31.112 26.147 1.00 51.98 468 PHE A CA 1
ATOM 8372 C C . PHE B 1 478 ? -4.812 31.931 26.073 1.00 49.67 468 PHE A C 1
ATOM 8373 O O . PHE B 1 478 ? -5.614 31.930 27.001 1.00 56.52 468 PHE A O 1
ATOM 8381 N N . SER B 1 479 ? -4.998 32.642 24.971 1.00 55.52 469 SER A N 1
ATOM 8382 C CA . SER B 1 479 ? -6.240 33.365 24.744 1.00 57.62 469 SER A CA 1
ATOM 8383 C C . SER B 1 479 ? -6.775 33.073 23.358 1.00 58.30 469 SER A C 1
ATOM 8384 O O . SER B 1 479 ? -6.013 32.951 22.404 1.00 59.54 469 SER A O 1
ATOM 8387 N N . ALA B 1 480 ? -8.093 32.952 23.264 1.00 50.22 470 ALA A N 1
ATOM 8388 C CA . ALA B 1 480 ? -8.761 32.719 21.997 1.00 62.80 470 ALA A CA 1
ATOM 8389 C C . ALA B 1 480 ? -10.099 33.432 22.001 1.00 69.84 470 ALA A C 1
ATOM 8390 O O . ALA B 1 480 ? -10.676 33.689 23.059 1.00 69.92 470 ALA A O 1
ATOM 8392 N N . ARG B 1 481 ? -10.581 33.767 20.813 1.00 73.42 471 ARG A N 1
ATOM 8393 C CA . ARG B 1 481 ? -11.909 34.340 20.675 1.00 74.57 471 ARG A CA 1
ATOM 8394 C C . ARG B 1 481 ? -12.418 34.184 19.260 1.00 69.73 471 ARG A C 1
ATOM 8395 O O . ARG B 1 481 ? -11.660 33.923 18.331 1.00 70.29 471 ARG A O 1
ATOM 8403 N N . LEU B 1 482 ? -13.720 34.351 19.106 1.00 67.35 472 LEU A N 1
ATOM 8404 C CA . LEU B 1 482 ? -14.359 34.055 17.853 1.00 57.56 472 LEU A CA 1
ATOM 8405 C C . LEU B 1 482 ? -15.583 34.926 17.681 1.00 62.35 472 LEU A C 1
ATOM 8406 O O . LEU B 1 482 ? -16.305 35.180 18.642 1.00 56.75 472 LEU A O 1
ATOM 8411 N N . GLY B 1 483 ? -15.812 35.376 16.450 1.00 63.94 473 GLY A N 1
ATOM 8412 C CA . GLY B 1 483 ? -16.896 36.298 16.164 1.00 58.46 473 GLY A CA 1
ATOM 8413 C C . GLY B 1 483 ? -17.397 36.232 14.733 1.00 64.73 473 GLY A C 1
ATOM 8414 O O . GLY B 1 483 ? -16.769 35.627 13.866 1.00 59.75 473 GLY A O 1
ATOM 8415 N N . TYR B 1 484 ? -18.546 36.859 14.500 1.00 65.84 474 TYR A N 1
ATOM 8416 C CA . TYR B 1 484 ? -19.166 36.900 13.187 1.00 68.22 474 TYR A CA 1
ATOM 8417 C C . TYR B 1 484 ? -19.608 38.327 12.882 1.00 70.68 474 TYR A C 1
ATOM 8418 O O . TYR B 1 484 ? -20.379 38.924 13.634 1.00 70.61 474 TYR A O 1
ATOM 8427 N N . ASP B 1 485 ? -19.106 38.875 11.781 1.00 60.50 475 ASP A N 1
ATOM 8428 C CA . ASP B 1 485 ? -19.384 40.261 11.419 1.00 58.96 475 ASP A CA 1
ATOM 8429 C C . ASP B 1 485 ? -20.822 40.454 10.948 1.00 68.10 475 ASP A C 1
ATOM 8430 O O . ASP B 1 485 ? -21.318 39.711 10.096 1.00 72.17 475 ASP A O 1
ATOM 8435 N N . ILE B 1 486 ? -21.488 41.462 11.495 1.00 60.84 476 ILE A N 1
ATOM 8436 C CA . ILE B 1 486 ? -22.851 41.770 11.089 1.00 64.15 476 ILE A CA 1
ATOM 8437 C C . ILE B 1 486 ? -22.847 42.403 9.701 1.00 67.10 476 ILE A C 1
ATOM 8438 O O . ILE B 1 486 ? -23.837 42.336 8.964 1.00 68.56 476 ILE A O 1
ATOM 8443 N N . ALA B 1 487 ? -21.721 43.013 9.350 1.00 67.89 477 ALA A N 1
ATOM 8444 C CA . ALA B 1 487 ? -21.497 43.471 7.988 1.00 73.92 477 ALA A CA 1
ATOM 8445 C C . ALA B 1 487 ? -21.221 42.261 7.084 1.00 73.34 477 ALA A C 1
ATOM 8446 O O . ALA B 1 487 ? -20.294 41.489 7.343 1.00 57.30 477 ALA A O 1
ATOM 8448 N N . GLN B 1 488 ? -22.032 42.086 6.037 1.00 76.52 478 GLN A N 1
ATOM 8449 C CA . GLN B 1 488 ? -21.807 41.004 5.068 1.00 74.17 478 GLN A CA 1
ATOM 8450 C C . GLN B 1 488 ? -20.529 41.288 4.308 1.00 68.88 478 GLN A C 1
ATOM 8451 O O . GLN B 1 488 ? -19.884 40.399 3.754 1.00 61.35 478 GLN A O 1
ATOM 8457 N N . GLN B 1 489 ? -20.161 42.556 4.352 1.00 67.26 479 GLN A N 1
ATOM 8458 C CA . GLN B 1 489 ? -19.247 43.180 3.421 1.00 85.25 479 GLN A CA 1
ATOM 8459 C C . GLN B 1 489 ? -17.823 43.258 3.983 1.00 74.12 479 GLN A C 1
ATOM 8460 O O . GLN B 1 489 ? -17.506 44.151 4.768 1.00 62.06 479 GLN A O 1
ATOM 8466 N N . ALA B 1 490 ? -16.965 42.323 3.588 1.00 71.43 480 ALA A N 1
ATOM 8467 C CA . ALA B 1 490 ? -15.576 42.328 4.050 1.00 78.29 480 ALA A CA 1
ATOM 8468 C C . ALA B 1 490 ? -14.916 43.702 3.907 1.00 78.06 480 ALA A C 1
ATOM 8469 O O . ALA B 1 490 ? -14.102 44.099 4.739 1.00 67.23 480 ALA A O 1
ATOM 8471 N N . ASP B 1 491 ? -15.269 44.431 2.853 1.00 71.92 481 ASP A N 1
ATOM 8472 C CA . ASP B 1 491 ? -14.720 45.771 2.657 1.00 63.90 481 ASP A CA 1
ATOM 8473 C C . ASP B 1 491 ? -15.693 46.896 3.032 1.00 66.59 481 ASP A C 1
ATOM 8474 O O . ASP B 1 491 ? -15.585 48.013 2.525 1.00 59.30 481 ASP A O 1
ATOM 8479 N N . SER B 1 492 ? -16.634 46.595 3.926 1.00 71.85 482 SER A N 1
ATOM 8480 C CA . SER B 1 492 ? -17.535 47.599 4.499 1.00 64.51 482 SER A CA 1
ATOM 8481 C C . SER B 1 492 ? -16.763 48.662 5.274 1.00 62.95 482 SER A C 1
ATOM 8482 O O . SER B 1 492 ? -15.674 48.389 5.778 1.00 55.05 482 SER A O 1
ATOM 8485 N N . PRO B 1 493 ? -17.326 49.880 5.369 1.00 67.98 483 PRO A N 1
ATOM 8486 C CA . PRO B 1 493 ? -16.744 50.974 6.160 1.00 74.20 483 PRO A CA 1
ATOM 8487 C C . PRO B 1 493 ? -16.983 50.772 7.655 1.00 63.43 483 PRO A C 1
ATOM 8488 O O . PRO B 1 493 ? -16.271 51.331 8.490 1.00 63.64 483 PRO A O 1
ATOM 8492 N N . TRP B 1 494 ? -17.992 49.974 7.980 1.00 58.98 484 TRP A N 1
ATOM 8493 C CA . TRP B 1 494 ? -18.291 49.649 9.362 1.00 60.75 484 TRP A CA 1
ATOM 8494 C C . TRP B 1 494 ? -18.221 48.147 9.585 1.00 56.20 484 TRP A C 1
ATOM 8495 O O . TRP B 1 494 ? -18.496 47.358 8.684 1.00 52.97 484 TRP A O 1
ATOM 8506 N N . HIS B 1 495 ? -17.841 47.753 10.794 1.00 60.36 485 HIS A N 1
ATOM 8507 C CA . HIS B 1 495 ? -17.919 46.350 11.160 1.00 57.24 485 HIS A CA 1
ATOM 8508 C C . HIS B 1 495 ? -18.393 46.226 12.597 1.00 62.62 485 HIS A C 1
ATOM 8509 O O . HIS B 1 495 ? -18.032 47.034 13.455 1.00 56.78 485 HIS A O 1
ATOM 8516 N N . LEU B 1 496 ? -19.225 45.221 12.842 1.00 58.98 486 LEU A N 1
ATOM 8517 C CA . LEU B 1 496 ? -19.835 45.040 14.139 1.00 58.20 486 LEU A CA 1
ATOM 8518 C C . LEU B 1 496 ? -19.943 43.557 14.400 1.00 64.82 486 LEU A C 1
ATOM 8519 O O . LEU B 1 496 ? -20.568 42.834 13.633 1.00 67.52 486 LEU A O 1
ATOM 8524 N N . SER B 1 497 ? -19.331 43.100 15.484 1.00 55.76 487 SER A N 1
ATOM 8525 C CA . SER B 1 497 ? -19.189 41.673 15.684 1.00 62.74 487 SER A CA 1
ATOM 8526 C C . SER B 1 497 ? -19.297 41.257 17.140 1.00 68.73 487 SER A C 1
ATOM 8527 O O . SER B 1 497 ? -18.509 41.689 17.983 1.00 82.27 487 SER A O 1
ATOM 8530 N N . PRO B 1 498 ? -20.281 40.402 17.432 1.00 61.25 488 PRO A N 1
ATOM 8531 C CA . PRO B 1 498 ? -20.376 39.712 18.714 1.00 52.89 488 PRO A CA 1
ATOM 8532 C C . PRO B 1 498 ? -19.316 38.621 18.744 1.00 61.87 488 PRO A C 1
ATOM 8533 O O . PRO B 1 498 ? -18.971 38.083 17.687 1.00 66.84 488 PRO A O 1
ATOM 8537 N N . PHE B 1 499 ? -18.799 38.301 19.924 1.00 52.31 489 PHE A N 1
ATOM 8538 C CA . PHE B 1 499 ? -17.777 37.277 20.030 1.00 57.50 489 PHE A CA 1
ATOM 8539 C C . PHE B 1 499 ? -17.802 36.552 21.371 1.00 63.06 489 PHE A C 1
ATOM 8540 O O . PHE B 1 499 ? -18.370 37.034 22.358 1.00 58.39 489 PHE A O 1
ATOM 8548 N N . VAL B 1 500 ? -17.186 35.380 21.389 1.00 53.81 490 VAL A N 1
ATOM 8549 C CA . VAL B 1 500 ? -16.965 34.673 22.626 1.00 56.98 490 VAL A CA 1
ATOM 8550 C C . VAL B 1 500 ? -15.472 34.520 22.799 1.00 59.32 490 VAL A C 1
ATOM 8551 O O . VAL B 1 500 ? -14.741 34.360 21.819 1.00 52.82 490 VAL A O 1
ATOM 8555 N N . SER B 1 501 ? -15.022 34.577 24.047 1.00 52.42 491 SER A N 1
ATOM 8556 C CA . SER B 1 501 ? -13.608 34.440 24.340 1.00 50.39 491 SER A CA 1
ATOM 8557 C C . SER B 1 501 ? -13.342 33.341 25.362 1.00 50.01 491 SER A C 1
ATOM 8558 O O . SER B 1 501 ? -14.203 33.000 26.173 1.00 52.71 491 SER A O 1
ATOM 8561 N N . ALA B 1 502 ? -12.137 32.791 25.305 1.00 45.17 492 ALA A N 1
ATOM 8562 C CA . ALA B 1 502 ? -11.661 31.871 26.318 1.00 50.95 492 ALA A CA 1
ATOM 8563 C C . ALA B 1 502 ? -10.240 32.268 26.712 1.00 56.34 492 ALA A C 1
ATOM 8564 O O . ALA B 1 502 ? -9.434 32.665 25.865 1.00 49.13 492 ALA A O 1
ATOM 8566 N N . ASP B 1 503 ? -9.944 32.169 28.003 1.00 57.10 493 ASP A N 1
ATOM 8567 C CA . ASP B 1 503 ? -8.643 32.563 28.528 1.00 46.16 493 ASP A CA 1
ATOM 8568 C C . ASP B 1 503 ? -8.168 31.631 29.637 1.00 52.68 493 ASP A C 1
ATOM 8569 O O . ASP B 1 503 ? -8.905 31.337 30.597 1.00 42.76 493 ASP A O 1
ATOM 8574 N N . TYR B 1 504 ? -6.935 31.164 29.506 1.00 52.13 494 TYR A N 1
ATOM 8575 C CA . TYR B 1 504 ? -6.263 30.548 30.630 1.00 54.19 494 TYR A CA 1
ATOM 8576 C C . TYR B 1 504 ? -4.973 31.304 30.881 1.00 54.63 494 TYR A C 1
ATOM 8577 O O . TYR B 1 504 ? -4.309 31.760 29.944 1.00 52.94 494 TYR A O 1
ATOM 8586 N N . ALA B 1 505 ? -4.636 31.439 32.157 1.00 45.97 495 ALA A N 1
ATOM 8587 C CA . ALA B 1 505 ? -3.448 32.157 32.575 1.00 51.40 495 ALA A CA 1
ATOM 8588 C C . ALA B 1 505 ? -3.011 31.642 33.940 1.00 54.26 495 ALA A C 1
ATOM 8589 O O . ALA B 1 505 ? -3.769 31.708 34.913 1.00 43.06 495 ALA A O 1
ATOM 8591 N N . ARG B 1 506 ? -1.799 31.107 33.998 1.00 52.47 496 ARG A N 1
ATOM 8592 C CA . ARG B 1 506 ? -1.225 30.684 35.257 1.00 46.65 496 ARG A CA 1
ATOM 8593 C C . ARG B 1 506 ? -0.062 31.594 35.606 1.00 55.05 496 ARG A C 1
ATOM 8594 O O . ARG B 1 506 ? 0.917 31.673 34.856 1.00 48.41 496 ARG A O 1
ATOM 8602 N N . VAL B 1 507 ? -0.181 32.288 36.736 1.00 50.49 497 VAL A N 1
ATOM 8603 C CA . VAL B 1 507 ? 0.900 33.111 37.268 1.00 47.05 497 VAL A CA 1
ATOM 8604 C C . VAL B 1 507 ? 1.510 32.436 38.490 1.00 50.50 497 VAL A C 1
ATOM 8605 O O . VAL B 1 507 ? 0.793 32.004 39.403 1.00 49.72 497 VAL A O 1
ATOM 8609 N N . GLU B 1 508 ? 2.832 32.338 38.518 1.00 44.67 498 GLU A N 1
ATOM 8610 C CA . GLU B 1 508 ? 3.494 31.760 39.680 1.00 51.36 498 GLU A CA 1
ATOM 8611 C C . GLU B 1 508 ? 4.642 32.647 40.169 1.00 54.16 498 GLU A C 1
ATOM 8612 O O . GLU B 1 508 ? 5.549 32.993 39.418 1.00 57.48 498 GLU A O 1
ATOM 8618 N N . VAL B 1 509 ? 4.585 33.043 41.432 1.00 48.12 499 VAL A N 1
ATOM 8619 C CA . VAL B 1 509 ? 5.686 33.797 42.005 1.00 54.75 499 VAL A CA 1
ATOM 8620 C C . VAL B 1 509 ? 6.404 32.976 43.079 1.00 35.68 499 VAL A C 1
ATOM 8621 O O . VAL B 1 509 ? 5.778 32.426 43.981 1.00 48.92 499 VAL A O 1
ATOM 8625 N N . ASP B 1 510 ? 7.720 32.853 42.929 1.00 43.62 500 ASP A N 1
ATOM 8626 C CA . ASP B 1 510 ? 8.536 32.031 43.813 1.00 43.40 500 ASP A CA 1
ATOM 8627 C C . ASP B 1 510 ? 8.459 32.555 45.221 1.00 48.96 500 ASP A C 1
ATOM 8628 O O . ASP B 1 510 ? 8.380 33.767 45.440 1.00 45.72 500 ASP A O 1
ATOM 8633 N N . GLY B 1 511 ? 8.485 31.637 46.179 1.00 44.99 501 GLY A N 1
ATOM 8634 C CA . GLY B 1 511 ? 8.609 32.019 47.565 1.00 45.22 501 GLY A CA 1
ATOM 8635 C C . GLY B 1 511 ? 9.928 32.731 47.786 1.00 44.97 501 GLY A C 1
ATOM 8636 O O . GLY B 1 511 ? 10.840 32.656 46.958 1.00 41.78 501 GLY A O 1
ATOM 8637 N N . TYR B 1 512 ? 10.026 33.438 48.906 1.00 44.40 502 TYR A N 1
ATOM 8638 C CA . TYR B 1 512 ? 11.286 34.069 49.288 1.00 46.35 502 TYR A CA 1
ATOM 8639 C C . TYR B 1 512 ? 11.307 34.376 50.781 1.00 46.25 502 TYR A C 1
ATOM 8640 O O . TYR B 1 512 ? 10.281 34.350 51.462 1.00 46.98 502 TYR A O 1
ATOM 8649 N N . SER B 1 513 ? 12.498 34.670 51.275 1.00 51.46 503 SER A N 1
ATOM 8650 C CA . SER B 1 513 ? 12.706 34.956 52.676 1.00 49.74 503 SER A CA 1
ATOM 8651 C C . SER B 1 513 ? 13.081 36.424 52.824 1.00 49.37 503 SER A C 1
ATOM 8652 O O . SER B 1 513 ? 14.080 36.875 52.257 1.00 49.09 503 SER A O 1
ATOM 8655 N N . GLU B 1 514 ? 12.277 37.168 53.583 1.00 50.17 504 GLU A N 1
ATOM 8656 C CA . GLU B 1 514 ? 12.602 38.552 53.890 1.00 38.37 504 GLU A CA 1
ATOM 8657 C C . GLU B 1 514 ? 13.980 38.623 54.539 1.00 47.46 504 GLU A C 1
ATOM 8658 O O . GLU B 1 514 ? 14.379 37.703 55.262 1.00 40.38 504 GLU A O 1
ATOM 8664 N N . LYS B 1 515 ? 14.714 39.697 54.254 1.00 45.76 505 LYS A N 1
ATOM 8665 C CA . LYS B 1 515 ? 16.097 39.827 54.711 1.00 40.60 505 LYS A CA 1
ATOM 8666 C C . LYS B 1 515 ? 16.187 39.827 56.239 1.00 46.65 505 LYS A C 1
ATOM 8667 O O . LYS B 1 515 ? 15.302 40.346 56.931 1.00 39.57 505 LYS A O 1
ATOM 8673 N N . GLY B 1 516 ? 17.261 39.238 56.754 1.00 44.90 506 GLY A N 1
ATOM 8674 C CA . GLY B 1 516 ? 17.503 39.164 58.180 1.00 42.47 506 GLY A CA 1
ATOM 8675 C C . GLY B 1 516 ? 16.580 38.200 58.895 1.00 47.69 506 GLY A C 1
ATOM 8676 O O . GLY B 1 516 ? 15.913 37.363 58.274 1.00 46.82 506 GLY A O 1
ATOM 8677 N N . ALA B 1 517 ? 16.520 38.341 60.217 1.00 41.46 507 ALA A N 1
ATOM 8678 C CA . ALA B 1 517 ? 15.816 37.388 61.060 1.00 55.20 507 ALA A CA 1
ATOM 8679 C C . ALA B 1 517 ? 15.201 38.059 62.289 1.00 51.55 507 ALA A C 1
ATOM 8680 O O . ALA B 1 517 ? 15.220 37.506 63.401 1.00 42.05 507 ALA A O 1
ATOM 8682 N N . SER B 1 518 ? 14.663 39.256 62.081 1.00 47.49 508 SER A N 1
ATOM 8683 C CA . SER B 1 518 ? 13.902 39.951 63.114 1.00 38.31 508 SER A CA 1
ATOM 8684 C C . SER B 1 518 ? 12.713 39.090 63.564 1.00 43.25 508 SER A C 1
ATOM 8685 O O . SER B 1 518 ? 12.384 38.076 62.936 1.00 48.69 508 SER A O 1
ATOM 8688 N N . ALA B 1 519 ? 12.056 39.509 64.640 1.00 36.44 509 ALA A N 1
ATOM 8689 C CA . ALA B 1 519 ? 10.913 38.775 65.155 1.00 35.37 509 ALA A CA 1
ATOM 8690 C C . ALA B 1 519 ? 9.745 38.826 64.175 1.00 34.57 509 ALA A C 1
ATOM 8691 O O . ALA B 1 519 ? 8.887 37.952 64.184 1.00 33.40 509 ALA A O 1
ATOM 8693 N N . THR B 1 520 ? 9.722 39.844 63.321 1.00 33.87 510 THR A N 1
ATOM 8694 C CA . THR B 1 520 ? 8.616 40.028 62.399 1.00 35.54 510 THR A CA 1
ATOM 8695 C C . THR B 1 520 ? 8.905 39.529 60.971 1.00 45.77 510 THR A C 1
ATOM 8696 O O . THR B 1 520 ? 8.031 39.575 60.115 1.00 42.09 510 THR A O 1
ATOM 8700 N N . ALA B 1 521 ? 10.123 39.054 60.728 1.00 46.84 511 ALA A N 1
ATOM 8701 C CA . ALA B 1 521 ? 10.547 38.659 59.384 1.00 42.24 511 ALA A CA 1
ATOM 8702 C C . ALA B 1 521 ? 9.936 37.342 58.934 1.00 44.92 511 ALA A C 1
ATOM 8703 O O . ALA B 1 521 ? 9.985 36.342 59.653 1.00 45.47 511 ALA A O 1
ATOM 8705 N N . LEU B 1 522 ? 9.374 37.338 57.731 1.00 41.04 512 LEU A N 1
ATOM 8706 C CA . LEU B 1 522 ? 8.684 36.152 57.225 1.00 41.16 512 LEU A CA 1
ATOM 8707 C C . LEU B 1 522 ? 9.378 35.493 56.045 1.00 42.14 512 LEU A C 1
ATOM 8708 O O . LEU B 1 522 ? 10.075 36.139 55.239 1.00 41.38 512 LEU A O 1
ATOM 8713 N N . ASP B 1 523 ? 9.164 34.190 55.955 1.00 47.43 513 ASP A N 1
ATOM 8714 C CA . ASP B 1 523 ? 9.621 33.396 54.830 1.00 43.89 513 ASP A CA 1
ATOM 8715 C C . ASP B 1 523 ? 8.397 32.817 54.123 1.00 37.12 513 ASP A C 1
ATOM 8716 O O . ASP B 1 523 ? 7.615 32.098 54.734 1.00 50.87 513 ASP A O 1
ATOM 8721 N N . TYR B 1 524 ? 8.235 33.127 52.839 1.00 44.60 514 TYR A N 1
ATOM 8722 C CA . TYR B 1 524 ? 7.051 32.702 52.087 1.00 41.41 514 TYR A CA 1
ATOM 8723 C C . TYR B 1 524 ? 7.288 31.541 51.124 1.00 46.33 514 TYR A C 1
ATOM 8724 O O . TYR B 1 524 ? 8.375 31.375 50.551 1.00 38.74 514 TYR A O 1
ATOM 8733 N N . ASP B 1 525 ? 6.240 30.750 50.939 1.00 43.12 515 ASP A N 1
ATOM 8734 C CA . ASP B 1 525 ? 6.267 29.659 49.986 1.00 46.23 515 ASP A CA 1
ATOM 8735 C C . ASP B 1 525 ? 6.017 30.152 48.570 1.00 50.78 515 ASP A C 1
ATOM 8736 O O . ASP B 1 525 ? 5.610 31.300 48.352 1.00 38.31 515 ASP A O 1
ATOM 8741 N N . ASP B 1 526 ? 6.240 29.264 47.610 1.00 52.25 516 ASP A N 1
ATOM 8742 C CA . ASP B 1 526 ? 5.857 29.535 46.241 1.00 47.13 516 ASP A CA 1
ATOM 8743 C C . ASP B 1 526 ? 4.383 29.862 46.199 1.00 45.14 516 ASP A C 1
ATOM 8744 O O . ASP B 1 526 ? 3.589 29.308 46.951 1.00 39.07 516 ASP A O 1
ATOM 8749 N N . GLN B 1 527 ? 4.019 30.752 45.292 1.00 47.98 517 GLN A N 1
ATOM 8750 C CA . GLN B 1 527 ? 2.641 31.183 45.160 1.00 41.76 517 GLN A CA 1
ATOM 8751 C C . GLN B 1 527 ? 2.204 30.970 43.708 1.00 50.64 517 GLN A C 1
ATOM 8752 O O . GLN B 1 527 ? 2.939 31.298 42.770 1.00 40.10 517 GLN A O 1
ATOM 8758 N N . LYS B 1 528 ? 1.022 30.403 43.509 1.00 52.23 518 LYS A N 1
ATOM 8759 C CA . LYS B 1 528 ? 0.483 30.353 42.159 1.00 47.65 518 LYS A CA 1
ATOM 8760 C C . LYS B 1 528 ? -1.004 30.648 42.102 1.00 52.66 518 LYS A C 1
ATOM 8761 O O . LYS B 1 528 ? -1.755 30.324 43.021 1.00 56.53 518 LYS A O 1
ATOM 8767 N N . ARG B 1 529 ? -1.413 31.300 41.020 1.00 57.82 519 ARG A N 1
ATOM 8768 C CA . ARG B 1 529 ? -2.803 31.689 40.848 1.00 49.28 519 ARG A CA 1
ATOM 8769 C C . ARG B 1 529 ? -3.246 31.603 39.380 1.00 51.40 519 ARG A C 1
ATOM 8770 O O . ARG B 1 529 ? -2.676 32.225 38.475 1.00 42.26 519 ARG A O 1
ATOM 8778 N N . SER B 1 530 ? -4.269 30.791 39.158 1.00 54.87 520 SER A N 1
ATOM 8779 C CA . SER B 1 530 ? -4.717 30.476 37.817 1.00 39.63 520 SER A CA 1
ATOM 8780 C C . SER B 1 530 ? -6.001 31.223 37.506 1.00 49.09 520 SER A C 1
ATOM 8781 O O . SER B 1 530 ? -6.815 31.480 38.400 1.00 52.43 520 SER A O 1
ATOM 8784 N N . SER B 1 531 ? -6.170 31.584 36.237 1.00 41.80 521 SER A N 1
ATOM 8785 C CA . SER B 1 531 ? -7.392 32.233 35.789 1.00 40.46 521 SER A CA 1
ATOM 8786 C C . SER B 1 531 ? -8.005 31.442 34.646 1.00 41.56 521 SER A C 1
ATOM 8787 O O . SER B 1 531 ? -7.334 31.142 33.657 1.00 44.55 521 SER A O 1
ATOM 8790 N N . LYS B 1 532 ? -9.271 31.068 34.801 1.00 53.49 522 LYS A N 1
ATOM 8791 C CA . LYS B 1 532 ? -10.017 30.423 33.726 1.00 43.34 522 LYS A CA 1
ATOM 8792 C C . LYS B 1 532 ? -11.247 31.272 33.435 1.00 46.85 522 LYS A C 1
ATOM 8793 O O . LYS B 1 532 ? -12.158 31.358 34.262 1.00 56.62 522 LYS A O 1
ATOM 8799 N N . ARG B 1 533 ? -11.265 31.900 32.262 1.00 45.75 523 ARG A N 1
ATOM 8800 C CA . ARG B 1 533 ? -12.333 32.832 31.917 1.00 48.62 523 ARG A CA 1
ATOM 8801 C C . ARG B 1 533 ? -13.026 32.510 30.603 1.00 55.54 523 ARG A C 1
ATOM 8802 O O . ARG B 1 533 ? -12.389 32.171 29.607 1.00 54.30 523 ARG A O 1
ATOM 8810 N N . LEU B 1 534 ? -14.349 32.608 30.618 1.00 60.24 524 LEU A N 1
ATOM 8811 C CA . LEU B 1 534 ? -15.139 32.548 29.403 1.00 55.86 524 LEU A CA 1
ATOM 8812 C C . LEU B 1 534 ? -15.835 33.893 29.242 1.00 57.64 524 LEU A C 1
ATOM 8813 O O . LEU B 1 534 ? -16.371 34.441 30.204 1.00 55.83 524 LEU A O 1
ATOM 8818 N N . GLY B 1 535 ? -15.813 34.434 28.031 1.00 55.18 525 GLY A N 1
ATOM 8819 C CA . GLY B 1 535 ? -16.377 35.746 27.800 1.00 46.17 525 GLY A CA 1
ATOM 8820 C C . GLY B 1 535 ? -17.262 35.856 26.569 1.00 56.60 525 GLY A C 1
ATOM 8821 O O . GLY B 1 535 ? -17.220 35.027 25.659 1.00 51.88 525 GLY A O 1
ATOM 8822 N N . ALA B 1 536 ? -18.084 36.898 26.567 1.00 53.25 526 ALA A N 1
ATOM 8823 C CA . ALA B 1 536 ? -18.868 37.281 25.413 1.00 57.92 526 ALA A CA 1
ATOM 8824 C C . ALA B 1 536 ? -18.746 38.786 25.302 1.00 64.93 526 ALA A C 1
ATOM 8825 O O . ALA B 1 536 ? -18.636 39.482 26.316 1.00 65.48 526 ALA A O 1
ATOM 8827 N N . GLY B 1 537 ? -18.745 39.295 24.078 1.00 64.43 527 GLY A N 1
ATOM 8828 C CA . GLY B 1 537 ? -18.574 40.718 23.887 1.00 41.42 527 GLY A CA 1
ATOM 8829 C C . GLY B 1 537 ? -19.052 41.225 22.548 1.00 59.86 527 GLY A C 1
ATOM 8830 O O . GLY B 1 537 ? -19.474 40.467 21.677 1.00 61.09 527 GLY A O 1
ATOM 8831 N N . LEU B 1 538 ? -18.982 42.535 22.384 1.00 57.75 528 LEU A N 1
ATOM 8832 C CA . LEU B 1 538 ? -19.299 43.146 21.114 1.00 54.15 528 LEU A CA 1
ATOM 8833 C C . LEU B 1 538 ? -18.171 44.089 20.751 1.00 64.16 528 LEU A C 1
ATOM 8834 O O . LEU B 1 538 ? -17.754 44.921 21.557 1.00 66.97 528 LEU A O 1
ATOM 8839 N N . GLN B 1 539 ? -17.659 43.951 19.543 1.00 56.87 529 GLN A N 1
ATOM 8840 C CA . GLN B 1 539 ? -16.658 44.883 19.076 1.00 54.24 529 GLN A CA 1
ATOM 8841 C C . GLN B 1 539 ? -17.099 45.429 17.739 1.00 55.56 529 GLN A C 1
ATOM 8842 O O . GLN B 1 539 ? -17.843 44.786 16.991 1.00 55.92 529 GLN A O 1
ATOM 8848 N N . GLY B 1 540 ? -16.662 46.638 17.444 1.00 58.79 530 GLY A N 1
ATOM 8849 C CA . GLY B 1 540 ? -17.018 47.252 16.186 1.00 55.94 530 GLY A CA 1
ATOM 8850 C C . GLY B 1 540 ? -16.040 48.344 15.841 1.00 64.51 530 GLY A C 1
ATOM 8851 O O . GLY B 1 540 ? -15.205 48.741 16.663 1.00 67.37 530 GLY A O 1
ATOM 8852 N N . LYS B 1 541 ? -16.131 48.830 14.615 1.00 61.56 531 LYS A N 1
ATOM 8853 C CA . LYS B 1 541 ? -15.355 49.995 14.247 1.00 57.95 531 LYS A CA 1
ATOM 8854 C C . LYS B 1 541 ? -15.890 50.700 13.018 1.00 58.47 531 LYS A C 1
ATOM 8855 O O . LYS B 1 541 ? -16.694 50.155 12.256 1.00 58.39 531 LYS A O 1
ATOM 8861 N N . TYR B 1 542 ? -15.437 51.934 12.845 1.00 61.65 532 TYR A N 1
ATOM 8862 C CA . TYR B 1 542 ? -15.843 52.745 11.719 1.00 55.75 532 TYR A CA 1
ATOM 8863 C C . TYR B 1 542 ? -14.641 53.441 11.099 1.00 62.17 532 TYR A C 1
ATOM 8864 O O . TYR B 1 542 ? -13.866 54.116 11.785 1.00 58.40 532 TYR A O 1
ATOM 8873 N N . ALA B 1 543 ? -14.492 53.268 9.791 1.00 63.05 533 ALA A N 1
ATOM 8874 C CA . ALA B 1 543 ? -13.425 53.921 9.050 1.00 69.17 533 ALA A CA 1
ATOM 8875 C C . ALA B 1 543 ? -13.960 55.205 8.440 1.00 72.94 533 ALA A C 1
ATOM 8876 O O . ALA B 1 543 ? -15.030 55.210 7.835 1.00 69.15 533 ALA A O 1
ATOM 8878 N N . PHE B 1 544 ? -13.226 56.296 8.619 1.00 81.16 534 PHE A N 1
ATOM 8879 C CA . PHE B 1 544 ? -13.598 57.562 8.002 1.00 82.72 534 PHE A CA 1
ATOM 8880 C C . PHE B 1 544 ? -12.688 57.823 6.819 1.00 90.18 534 PHE A C 1
ATOM 8881 O O . PHE B 1 544 ? -11.960 58.815 6.779 1.00 100.39 534 PHE A O 1
ATOM 8889 N N . GLY B 1 545 ? -12.723 56.905 5.862 1.00 93.66 535 GLY A N 1
ATOM 8890 C CA . GLY B 1 545 ? -11.999 57.075 4.621 1.00 88.84 535 GLY A CA 1
ATOM 8891 C C . GLY B 1 545 ? -10.512 56.829 4.731 1.00 99.30 535 GLY A C 1
ATOM 8892 O O . GLY B 1 545 ? -9.716 57.764 4.655 1.00 115.91 535 GLY A O 1
ATOM 8893 N N . SER B 1 546 ? -10.148 55.567 4.930 1.00 97.11 536 SER A N 1
ATOM 8894 C CA . SER B 1 546 ? -8.773 55.088 4.751 1.00 102.25 536 SER A CA 1
ATOM 8895 C C . SER B 1 546 ? -7.658 55.831 5.496 1.00 95.09 536 SER A C 1
ATOM 8896 O O . SER B 1 546 ? -6.508 55.392 5.477 1.00 91.73 536 SER A O 1
ATOM 8899 N N . ASP B 1 547 ? -7.981 56.943 6.147 1.00 94.33 537 ASP A N 1
ATOM 8900 C CA . ASP B 1 547 ? -6.969 57.686 6.891 1.00 87.95 537 ASP A CA 1
ATOM 8901 C C . ASP B 1 547 ? -7.171 57.557 8.392 1.00 81.53 537 ASP A C 1
ATOM 8902 O O . ASP B 1 547 ? -6.214 57.515 9.169 1.00 81.41 537 ASP A O 1
ATOM 8907 N N . THR B 1 548 ? -8.427 57.480 8.798 1.00 55.41 538 THR A N 1
ATOM 8908 C CA . THR B 1 548 ? -8.739 57.494 10.205 1.00 73.19 538 THR A CA 1
ATOM 8909 C C . THR B 1 548 ? -9.841 56.495 10.527 1.00 71.69 538 THR A C 1
ATOM 8910 O O . THR B 1 548 ? -10.780 56.309 9.750 1.00 59.55 538 THR A O 1
ATOM 8914 N N . GLN B 1 549 ? -9.703 55.831 11.668 1.00 72.77 539 GLN A N 1
ATOM 8915 C CA . GLN B 1 549 ? -10.718 54.892 12.114 1.00 71.76 539 GLN A CA 1
ATOM 8916 C C . GLN B 1 549 ? -10.860 54.884 13.627 1.00 61.97 539 GLN A C 1
ATOM 8917 O O . GLN B 1 549 ? -9.913 55.174 14.367 1.00 56.34 539 GLN A O 1
ATOM 8923 N N . LEU B 1 550 ? -12.068 54.562 14.070 1.00 58.11 540 LEU A N 1
ATOM 8924 C CA . LEU B 1 550 ? -12.373 54.452 15.481 1.00 54.14 540 LEU A CA 1
ATOM 8925 C C . LEU B 1 550 ? -12.936 53.070 15.722 1.00 60.85 540 LEU A C 1
ATOM 8926 O O . LEU B 1 550 ? -13.746 52.587 14.941 1.00 54.43 540 LEU A O 1
ATOM 8931 N N . PHE B 1 551 ? -12.497 52.429 16.796 1.00 58.12 541 PHE A N 1
ATOM 8932 C CA . PHE B 1 551 ? -13.007 51.116 17.143 1.00 58.32 541 PHE A CA 1
ATOM 8933 C C . PHE B 1 551 ? -13.229 51.026 18.652 1.00 64.08 541 PHE A C 1
ATOM 8934 O O . PHE B 1 551 ? -12.614 51.755 19.434 1.00 57.07 541 PHE A O 1
ATOM 8942 N N . ALA B 1 552 ? -14.121 50.134 19.054 1.00 54.83 542 ALA A N 1
ATOM 8943 C CA . ALA B 1 552 ? -14.401 49.936 20.460 1.00 50.91 542 ALA A CA 1
ATOM 8944 C C . ALA B 1 552 ? -14.906 48.531 20.708 1.00 51.15 542 ALA A C 1
ATOM 8945 O O . ALA B 1 552 ? -15.312 47.834 19.772 1.00 48.63 542 ALA A O 1
ATOM 8947 N N . GLU B 1 553 ? -14.874 48.123 21.974 1.00 53.96 543 GLU A N 1
ATOM 8948 C CA . GLU B 1 553 ? -15.430 46.842 22.368 1.00 52.83 543 GLU A CA 1
ATOM 8949 C C . GLU B 1 553 ? -15.861 46.844 23.820 1.00 50.42 543 GLU A C 1
ATOM 8950 O O . GLU B 1 553 ? -15.312 47.568 24.649 1.00 58.19 543 GLU A O 1
ATOM 8956 N N . TYR B 1 554 ? -16.873 46.035 24.100 1.00 51.30 544 TYR A N 1
ATOM 8957 C CA . TYR B 1 554 ? -17.296 45.739 25.451 1.00 54.75 544 TYR A CA 1
ATOM 8958 C C . TYR B 1 554 ? -17.260 44.224 25.638 1.00 67.15 544 TYR A C 1
ATOM 8959 O O . TYR B 1 554 ? -17.586 43.476 24.716 1.00 68.14 544 TYR A O 1
ATOM 8968 N N . ALA B 1 555 ? -16.854 43.769 26.819 1.00 60.18 545 ALA A N 1
ATOM 8969 C CA . ALA B 1 555 ? -16.874 42.342 27.111 1.00 55.82 545 ALA A CA 1
ATOM 8970 C C . ALA B 1 555 ? -17.233 42.072 28.563 1.00 46.34 545 ALA A C 1
ATOM 8971 O O . ALA B 1 555 ? -16.911 42.847 29.462 1.00 56.88 545 ALA A O 1
ATOM 8973 N N . HIS B 1 556 ? -17.928 40.967 28.770 1.00 54.09 546 HIS A N 1
ATOM 8974 C CA . HIS B 1 556 ? -18.234 40.491 30.095 1.00 58.08 546 HIS A CA 1
ATOM 8975 C C . HIS B 1 556 ? -17.637 39.102 30.221 1.00 60.76 546 HIS A C 1
ATOM 8976 O O . HIS B 1 556 ? -17.955 38.218 29.426 1.00 51.60 546 HIS A O 1
ATOM 8983 N N . GLU B 1 557 ? -16.767 38.908 31.209 1.00 49.37 547 GLU A N 1
ATOM 8984 C CA . GLU B 1 557 ? -16.152 37.600 31.425 1.00 50.04 547 GLU A CA 1
ATOM 8985 C C . GLU B 1 557 ? -16.554 36.980 32.759 1.00 63.15 547 GLU A C 1
ATOM 8986 O O . GLU B 1 557 ? -16.950 37.673 33.702 1.00 65.45 547 GLU A O 1
ATOM 8992 N N . ARG B 1 558 ? -16.458 35.660 32.823 1.00 63.98 548 ARG A N 1
ATOM 8993 C CA . ARG B 1 558 ? -16.713 34.949 34.055 1.00 66.64 548 ARG A CA 1
ATOM 8994 C C . ARG B 1 558 ? -15.416 34.255 34.429 1.00 66.92 548 ARG A C 1
ATOM 8995 O O . ARG B 1 558 ? -14.796 33.629 33.564 1.00 46.99 548 ARG A O 1
ATOM 9003 N N . GLU B 1 559 ? -14.994 34.419 35.691 1.00 63.09 549 GLU A N 1
ATOM 9004 C CA . GLU B 1 559 ? -13.863 33.693 36.267 1.00 53.19 549 GLU A CA 1
ATOM 9005 C C . GLU B 1 559 ? -14.355 32.413 36.879 1.00 49.93 549 GLU A C 1
ATOM 9006 O O . GLU B 1 559 ? -15.237 32.434 37.734 1.00 50.84 549 GLU A O 1
ATOM 9012 N N . TYR B 1 560 ? -13.769 31.299 36.471 1.00 57.26 550 TYR A N 1
ATOM 9013 C CA . TYR B 1 560 ? -14.143 30.019 37.053 1.00 64.71 550 TYR A CA 1
ATOM 9014 C C . TYR B 1 560 ? -13.189 29.594 38.165 1.00 59.12 550 TYR A C 1
ATOM 9015 O O . TYR B 1 560 ? -13.502 28.699 38.946 1.00 53.38 550 TYR A O 1
ATOM 9024 N N . GLU B 1 561 ? -12.028 30.239 38.228 1.00 58.58 551 GLU A N 1
ATOM 9025 C CA . GLU B 1 561 ? -11.073 29.982 39.302 1.00 54.89 551 GLU A CA 1
ATOM 9026 C C . GLU B 1 561 ? -11.219 31.072 40.353 1.00 56.88 551 GLU A C 1
ATOM 9027 O O . GLU B 1 561 ? -10.371 31.952 40.476 1.00 57.46 551 GLU A O 1
ATOM 9033 N N . ASP B 1 562 ? -12.313 31.011 41.100 1.00 45.23 552 ASP A N 1
ATOM 9034 C CA . ASP B 1 562 ? -12.642 32.052 42.062 1.00 62.39 552 ASP A CA 1
ATOM 9035 C C . ASP B 1 562 ? -12.575 31.578 43.518 1.00 60.65 552 ASP A C 1
ATOM 9036 O O . ASP B 1 562 ? -13.361 32.031 44.356 1.00 57.43 552 ASP A O 1
ATOM 9041 N N . ASP B 1 563 ? -11.654 30.659 43.810 1.00 57.10 553 ASP A N 1
ATOM 9042 C CA . ASP B 1 563 ? -11.405 30.255 45.196 1.00 51.91 553 ASP A CA 1
ATOM 9043 C C . ASP B 1 563 ? -10.473 31.242 45.872 1.00 55.83 553 ASP A C 1
ATOM 9044 O O . ASP B 1 563 ? -9.554 31.788 45.257 1.00 44.98 553 ASP A O 1
ATOM 9049 N N . THR B 1 564 ? -10.714 31.457 47.152 1.00 54.78 554 THR A N 1
ATOM 9050 C CA . THR B 1 564 ? -9.804 32.229 47.958 1.00 53.36 554 THR A CA 1
ATOM 9051 C C . THR B 1 564 ? -8.445 31.558 47.921 1.00 52.06 554 THR A C 1
ATOM 9052 O O . THR B 1 564 ? -8.337 30.343 48.074 1.00 46.94 554 THR A O 1
ATOM 9056 N N . GLN B 1 565 ? -7.416 32.357 47.668 1.00 44.33 555 GLN A N 1
ATOM 9057 C CA . GLN B 1 565 ? -6.049 31.875 47.658 1.00 39.32 555 GLN A CA 1
ATOM 9058 C C . GLN B 1 565 ? -5.516 31.786 49.084 1.00 56.37 555 GLN A C 1
ATOM 9059 O O . GLN B 1 565 ? -6.053 32.409 50.015 1.00 48.13 555 GLN A O 1
ATOM 9065 N N . ASP B 1 566 ? -4.450 31.020 49.265 1.00 39.18 556 ASP A N 1
ATOM 9066 C CA . ASP B 1 566 ? -3.776 31.045 50.543 1.00 56.92 556 ASP A CA 1
ATOM 9067 C C . ASP B 1 566 ? -2.274 30.932 50.389 1.00 50.39 556 ASP A C 1
ATOM 9068 O O . ASP B 1 566 ? -1.763 30.502 49.355 1.00 57.79 556 ASP A O 1
ATOM 9073 N N . LEU B 1 567 ? -1.583 31.353 51.435 1.00 40.27 557 LEU A N 1
ATOM 9074 C CA . LEU B 1 567 ? -0.148 31.462 51.432 1.00 35.38 557 LEU A CA 1
ATOM 9075 C C . LEU B 1 567 ? 0.402 30.738 52.647 1.00 35.41 557 LEU A C 1
ATOM 9076 O O . LEU B 1 567 ? -0.067 30.932 53.773 1.00 41.58 557 LEU A O 1
ATOM 9081 N N . THR B 1 568 ? 1.391 29.890 52.409 1.00 36.47 558 THR A N 1
ATOM 9082 C CA . THR B 1 568 ? 2.081 29.203 53.476 1.00 35.07 558 THR A CA 1
ATOM 9083 C C . THR B 1 568 ? 3.381 29.930 53.772 1.00 49.21 558 THR A C 1
ATOM 9084 O O . THR B 1 568 ? 4.056 30.409 52.851 1.00 36.36 558 THR A O 1
ATOM 9088 N N . MET B 1 569 ? 3.705 30.043 55.062 1.00 42.37 559 MET A N 1
ATOM 9089 C CA . MET B 1 569 ? 4.865 30.804 55.496 1.00 39.20 559 MET A CA 1
ATOM 9090 C C . MET B 1 569 ? 5.296 30.439 56.912 1.00 45.91 559 MET A C 1
ATOM 9091 O O . MET B 1 569 ? 4.615 29.690 57.608 1.00 44.25 559 MET A O 1
ATOM 9096 N N . SER B 1 570 ? 6.436 30.972 57.332 1.00 47.34 560 SER A N 1
ATOM 9097 C CA . SER B 1 570 ? 6.926 30.779 58.696 1.00 39.39 560 SER A CA 1
ATOM 9098 C C . SER B 1 570 ? 7.765 31.988 59.072 1.00 36.31 560 SER A C 1
ATOM 9099 O O . SER B 1 570 ? 8.236 32.716 58.194 1.00 42.46 560 SER A O 1
ATOM 9102 N N . LEU B 1 571 ? 7.946 32.221 60.366 1.00 38.92 561 LEU A N 1
ATOM 9103 C CA . LEU B 1 571 ? 8.819 33.306 60.807 1.00 37.76 561 LEU A CA 1
ATOM 9104 C C . LEU B 1 571 ? 10.239 32.858 60.532 1.00 38.27 561 LEU A C 1
ATOM 9105 O O . LEU B 1 571 ? 10.564 31.693 60.748 1.00 39.30 561 LEU A O 1
ATOM 9110 N N . ASN B 1 572 ? 11.080 33.761 60.040 1.00 40.85 562 ASN A N 1
ATOM 9111 C CA . ASN B 1 572 ? 12.491 33.429 59.850 1.00 41.50 562 ASN A CA 1
ATOM 9112 C C . ASN B 1 572 ? 13.099 32.949 61.154 1.00 38.77 562 ASN A C 1
ATOM 9113 O O . ASN B 1 572 ? 13.958 32.075 61.157 1.00 40.78 562 ASN A O 1
ATOM 9118 N N . SER B 1 573 ? 12.641 33.520 62.265 1.00 36.08 563 SER A N 1
ATOM 9119 C CA . SER B 1 573 ? 13.193 33.171 63.566 1.00 38.01 563 SER A CA 1
ATOM 9120 C C . SER B 1 573 ? 12.682 31.832 64.093 1.00 46.59 563 SER A C 1
ATOM 9121 O O . SER B 1 573 ? 13.232 31.300 65.052 1.00 51.11 563 SER A O 1
ATOM 9124 N N . LEU B 1 574 ? 11.634 31.297 63.466 1.00 42.97 564 LEU A N 1
ATOM 9125 C CA . LEU B 1 574 ? 11.062 30.008 63.857 1.00 36.19 564 LEU A CA 1
ATOM 9126 C C . LEU B 1 574 ? 10.738 29.147 62.633 1.00 45.64 564 LEU A C 1
ATOM 9127 O O . LEU B 1 574 ? 9.576 28.940 62.292 1.00 37.40 564 LEU A O 1
ATOM 9132 N N . PRO B 1 575 ? 11.781 28.619 61.987 1.00 35.71 565 PRO A N 1
ATOM 9133 C CA . PRO B 1 575 ? 11.715 27.949 60.686 1.00 47.28 565 PRO A CA 1
ATOM 9134 C C . PRO B 1 575 ? 10.882 26.664 60.670 1.00 50.74 565 PRO A C 1
ATOM 9135 O O . PRO B 1 575 ? 10.391 26.280 59.614 1.00 61.14 565 PRO A O 1
ATOM 9139 N N . GLY B 1 576 ? 10.717 26.011 61.810 1.00 49.35 566 GLY A N 1
ATOM 9140 C CA . GLY B 1 576 ? 10.025 24.734 61.834 1.00 41.80 566 GLY A CA 1
ATOM 9141 C C . GLY B 1 576 ? 8.528 24.828 62.071 1.00 52.83 566 GLY A C 1
ATOM 9142 O O . GLY B 1 576 ? 7.844 23.810 62.183 1.00 50.29 566 GLY A O 1
ATOM 9143 N N . ASN B 1 577 ? 8.013 26.049 62.145 1.00 48.59 567 ASN A N 1
ATOM 9144 C CA . ASN B 1 577 ? 6.597 26.256 62.426 1.00 43.23 567 ASN A CA 1
ATOM 9145 C C . ASN B 1 577 ? 5.899 27.017 61.299 1.00 49.35 567 ASN A C 1
ATOM 9146 O O . ASN B 1 577 ? 5.733 28.247 61.347 1.00 35.53 567 ASN A O 1
ATOM 9151 N N . ARG B 1 578 ? 5.487 26.270 60.285 1.00 38.58 568 ARG A N 1
ATOM 9152 C CA . ARG B 1 578 ? 4.850 26.860 59.129 1.00 42.53 568 ARG A CA 1
ATOM 9153 C C . ARG B 1 578 ? 3.338 26.872 59.296 1.00 47.14 568 ARG A C 1
ATOM 9154 O O . ARG B 1 578 ? 2.753 25.964 59.873 1.00 42.04 568 ARG A O 1
ATOM 9162 N N . PHE B 1 579 ? 2.713 27.920 58.785 1.00 43.73 569 PHE A N 1
ATOM 9163 C CA . PHE B 1 579 ? 1.279 28.088 58.904 1.00 46.32 569 PHE A CA 1
ATOM 9164 C C . PHE B 1 579 ? 0.765 28.614 57.571 1.00 39.06 569 PHE A C 1
ATOM 9165 O O . PHE B 1 579 ? 1.540 29.064 56.729 1.00 39.53 569 PHE A O 1
ATOM 9173 N N . THR B 1 580 ? -0.546 28.529 57.381 1.00 41.95 570 THR A N 1
ATOM 9174 C CA . THR B 1 580 ? -1.166 28.917 56.134 1.00 35.82 570 THR A CA 1
ATOM 9175 C C . THR B 1 580 ? -2.308 29.881 56.409 1.00 36.71 570 THR A C 1
ATOM 9176 O O . THR B 1 580 ? -3.183 29.597 57.222 1.00 36.57 570 THR A O 1
ATOM 9180 N N . LEU B 1 581 ? -2.290 31.027 55.733 1.00 39.46 571 LEU A N 1
ATOM 9181 C CA . LEU B 1 581 ? -3.310 32.046 55.932 1.00 34.99 571 LEU A CA 1
ATOM 9182 C C . LEU B 1 581 ? -3.977 32.354 54.603 1.00 38.33 571 LEU A C 1
ATOM 9183 O O . LEU B 1 581 ? -3.392 32.127 53.545 1.00 35.84 571 LEU A O 1
ATOM 9188 N N . GLU B 1 582 ? -5.197 32.874 54.658 1.00 35.99 572 GLU A N 1
ATOM 9189 C CA . GLU B 1 582 ? -5.981 33.154 53.460 1.00 36.68 572 GLU A CA 1
ATOM 9190 C C . GLU B 1 582 ? -5.613 34.484 52.821 1.00 37.87 572 GLU A C 1
ATOM 9191 O O . GLU B 1 582 ? -5.170 35.400 53.494 1.00 37.28 572 GLU A O 1
ATOM 9197 N N . GLY B 1 583 ? -5.807 34.586 51.511 1.00 42.76 573 GLY A N 1
ATOM 9198 C CA . GLY B 1 583 ? -5.463 35.801 50.803 1.00 35.85 573 GLY A CA 1
ATOM 9199 C C . GLY B 1 583 ? -6.506 36.221 49.780 1.00 46.60 573 GLY A C 1
ATOM 9200 O O . GLY B 1 583 ? -7.720 36.090 50.012 1.00 37.82 573 GLY A O 1
ATOM 9201 N N . TYR B 1 584 ? -6.016 36.725 48.649 1.00 36.42 574 TYR A N 1
ATOM 9202 C CA . TYR B 1 584 ? -6.845 37.239 47.572 1.00 38.71 574 TYR A CA 1
ATOM 9203 C C . TYR B 1 584 ? -7.928 36.268 47.117 1.00 38.21 574 TYR A C 1
ATOM 9204 O O . TYR B 1 584 ? -7.688 35.078 46.927 1.00 39.56 574 TYR A O 1
ATOM 9213 N N . THR B 1 585 ? -9.128 36.793 46.937 1.00 38.71 575 THR A N 1
ATOM 9214 C CA . THR B 1 585 ? -10.202 36.022 46.344 1.00 39.92 575 THR A CA 1
ATOM 9215 C C . THR B 1 585 ? -10.533 36.583 44.951 1.00 47.94 575 THR A C 1
ATOM 9216 O O . THR B 1 585 ? -11.060 37.694 44.832 1.00 48.76 575 THR A O 1
ATOM 9220 N N . PRO B 1 586 ? -10.206 35.834 43.888 1.00 47.53 576 PRO A N 1
ATOM 9221 C CA . PRO B 1 586 ? -10.594 36.344 42.563 1.00 56.20 576 PRO A CA 1
ATOM 9222 C C . PRO B 1 586 ? -12.110 36.473 42.462 1.00 44.27 576 PRO A C 1
ATOM 9223 O O . PRO B 1 586 ? -12.824 35.559 42.881 1.00 51.43 576 PRO A O 1
ATOM 9227 N N . GLN B 1 587 ? -12.601 37.598 41.955 1.00 41.92 577 GLN A N 1
ATOM 9228 C CA . GLN B 1 587 ? -14.044 37.740 41.776 1.00 50.77 577 GLN A CA 1
ATOM 9229 C C . GLN B 1 587 ? -14.447 37.029 40.494 1.00 48.67 577 GLN A C 1
ATOM 9230 O O . GLN B 1 587 ? -13.609 36.779 39.617 1.00 54.99 577 GLN A O 1
ATOM 9236 N N . ASP B 1 588 ? -15.715 36.669 40.382 1.00 54.24 578 ASP A N 1
ATOM 9237 C CA . ASP B 1 588 ? -16.107 35.806 39.278 1.00 73.41 578 ASP A CA 1
ATOM 9238 C C . ASP B 1 588 ? -16.628 36.558 38.052 1.00 64.19 578 ASP A C 1
ATOM 9239 O O . ASP B 1 588 ? -16.924 35.943 37.030 1.00 56.81 578 ASP A O 1
ATOM 9244 N N . HIS B 1 589 ? -16.725 37.881 38.146 1.00 50.26 579 HIS A N 1
ATOM 9245 C CA . HIS B 1 589 ? -17.224 38.686 37.034 1.00 57.87 579 HIS A CA 1
ATOM 9246 C C . HIS B 1 589 ? -16.265 39.813 36.705 1.00 56.46 579 HIS A C 1
ATOM 9247 O O . HIS B 1 589 ? -15.695 40.431 37.600 1.00 48.90 579 HIS A O 1
ATOM 9254 N N . LEU B 1 590 ? -16.073 40.073 35.416 1.00 58.77 580 LEU A N 1
ATOM 9255 C CA . LEU B 1 590 ? -15.402 41.306 35.007 1.00 55.27 580 LEU A CA 1
ATOM 9256 C C . LEU B 1 590 ? -15.996 41.930 33.743 1.00 52.79 580 LEU A C 1
ATOM 9257 O O . LEU B 1 590 ? -16.516 41.240 32.865 1.00 59.71 580 LEU A O 1
ATOM 9262 N N . ASN B 1 591 ? -15.935 43.254 33.689 1.00 49.78 581 ASN A N 1
ATOM 9263 C CA . ASN B 1 591 ? -16.478 44.017 32.584 1.00 50.55 581 ASN A CA 1
ATOM 9264 C C . ASN B 1 591 ? -15.387 44.906 32.024 1.00 57.30 581 ASN A C 1
ATOM 9265 O O . ASN B 1 591 ? -14.617 45.494 32.784 1.00 53.88 581 ASN A O 1
ATOM 9270 N N . ARG B 1 592 ? -15.315 44.994 30.696 1.00 55.12 582 ARG A N 1
ATOM 9271 C CA . ARG B 1 592 ? -14.297 45.812 30.051 1.00 46.13 582 ARG A CA 1
ATOM 9272 C C . ARG B 1 592 ? -14.865 46.593 28.891 1.00 59.91 582 ARG A C 1
ATOM 9273 O O . ARG B 1 592 ? -15.715 46.104 28.147 1.00 51.64 582 ARG A O 1
ATOM 9281 N N . VAL B 1 593 ? -14.364 47.808 28.728 1.00 53.60 583 VAL A N 1
ATOM 9282 C CA . VAL B 1 593 ? -14.569 48.553 27.503 1.00 53.54 583 VAL A CA 1
ATOM 9283 C C . VAL B 1 593 ? -13.198 48.962 27.002 1.00 56.30 583 VAL A C 1
ATOM 9284 O O . VAL B 1 593 ? -12.278 49.215 27.795 1.00 47.04 583 VAL A O 1
ATOM 9288 N N . SER B 1 594 ? -13.055 48.982 25.683 1.00 60.09 584 SER A N 1
ATOM 9289 C CA . SER B 1 594 ? -11.826 49.419 25.052 1.00 57.56 584 SER A CA 1
ATOM 9290 C C . SER B 1 594 ? -12.181 50.412 23.968 1.00 62.64 584 SER A C 1
ATOM 9291 O O . SER B 1 594 ? -13.108 50.187 23.197 1.00 49.43 584 SER A O 1
ATOM 9294 N N . LEU B 1 595 ? -11.451 51.520 23.933 1.00 58.81 585 LEU A N 1
ATOM 9295 C CA . LEU B 1 595 ? -11.581 52.492 22.867 1.00 54.89 585 LEU A CA 1
ATOM 9296 C C . LEU B 1 595 ? -10.237 52.599 22.176 1.00 68.67 585 LEU A C 1
ATOM 9297 O O . LEU B 1 595 ? -9.187 52.447 22.805 1.00 69.84 585 LEU A O 1
ATOM 9302 N N . GLY B 1 596 ? -10.272 52.855 20.876 1.00 63.66 586 GLY A N 1
ATOM 9303 C CA . GLY B 1 596 ? -9.053 52.975 20.110 1.00 50.54 586 GLY A CA 1
ATOM 9304 C C . GLY B 1 596 ? -9.246 53.789 18.853 1.00 62.69 586 GLY A C 1
ATOM 9305 O O . GLY B 1 596 ? -10.364 54.010 18.383 1.00 56.79 586 GLY A O 1
ATOM 9306 N N . PHE B 1 597 ? -8.133 54.235 18.297 1.00 69.66 587 PHE A N 1
ATOM 9307 C CA . PHE B 1 597 ? -8.163 54.934 17.035 1.00 62.43 587 PHE A CA 1
ATOM 9308 C C . PHE B 1 597 ? -6.948 54.516 16.233 1.00 59.30 587 PHE A C 1
ATOM 9309 O O . PHE B 1 597 ? -5.938 54.075 16.789 1.00 52.17 587 PHE A O 1
ATOM 9317 N N . SER B 1 598 ? -7.059 54.641 14.920 1.00 64.18 588 SER A N 1
ATOM 9318 C CA . SER B 1 598 ? -5.905 54.497 14.051 1.00 61.85 588 SER A CA 1
ATOM 9319 C C . SER B 1 598 ? -5.915 55.628 13.037 1.00 64.37 588 SER A C 1
ATOM 9320 O O . SER B 1 598 ? -6.932 55.901 12.394 1.00 62.31 588 SER A O 1
ATOM 9323 N N . GLN B 1 599 ? -4.779 56.299 12.913 1.00 67.41 589 GLN A N 1
ATOM 9324 C CA . GLN B 1 599 ? -4.667 57.416 11.997 1.00 62.31 589 GLN A CA 1
ATOM 9325 C C . GLN B 1 599 ? -3.424 57.263 11.141 1.00 61.96 589 GLN A C 1
ATOM 9326 O O . GLN B 1 599 ? -2.302 57.233 11.650 1.00 57.96 589 GLN A O 1
ATOM 9332 N N . LYS B 1 600 ? -3.629 57.154 9.834 1.00 63.21 590 LYS A N 1
ATOM 9333 C CA . LYS B 1 600 ? -2.509 57.056 8.912 1.00 64.66 590 LYS A CA 1
ATOM 9334 C C . LYS B 1 600 ? -1.664 58.324 8.941 1.00 60.55 590 LYS A C 1
ATOM 9335 O O . LYS B 1 600 ? -2.187 59.437 8.895 1.00 57.02 590 LYS A O 1
ATOM 9341 N N . LEU B 1 601 ? -0.355 58.146 9.059 1.00 54.72 591 LEU A N 1
ATOM 9342 C CA . LEU B 1 601 ? 0.576 59.265 9.028 1.00 66.22 591 LEU A CA 1
ATOM 9343 C C . LEU B 1 601 ? 1.193 59.333 7.640 1.00 79.16 591 LEU A C 1
ATOM 9344 O O . LEU B 1 601 ? 1.741 60.353 7.229 1.00 72.69 591 LEU A O 1
ATOM 9349 N N . ALA B 1 602 ? 1.088 58.220 6.929 1.00 77.72 592 ALA A N 1
ATOM 9350 C CA . ALA B 1 602 ? 1.622 58.092 5.594 1.00 78.94 592 ALA A CA 1
ATOM 9351 C C . ALA B 1 602 ? 1.106 56.776 5.051 1.00 80.61 592 ALA A C 1
ATOM 9352 O O . ALA B 1 602 ? 0.627 55.939 5.810 1.00 83.18 592 ALA A O 1
ATOM 9354 N N . PRO B 1 603 ? 1.166 56.594 3.731 1.00 85.39 593 PRO A N 1
ATOM 9355 C CA . PRO B 1 603 ? 0.930 55.231 3.259 1.00 82.36 593 PRO A CA 1
ATOM 9356 C C . PRO B 1 603 ? 1.846 54.303 4.039 1.00 80.61 593 PRO A C 1
ATOM 9357 O O . PRO B 1 603 ? 3.040 54.588 4.146 1.00 83.21 593 PRO A O 1
ATOM 9361 N N . GLU B 1 604 ? 1.294 53.241 4.611 1.00 76.48 594 GLU A N 1
ATOM 9362 C CA . GLU B 1 604 ? 2.100 52.245 5.321 1.00 87.62 594 GLU A CA 1
ATOM 9363 C C . GLU B 1 604 ? 2.397 52.540 6.803 1.00 74.54 594 GLU A C 1
ATOM 9364 O O . GLU B 1 604 ? 2.900 51.675 7.519 1.00 60.49 594 GLU A O 1
ATOM 9370 N N . LEU B 1 605 ? 2.104 53.751 7.260 1.00 56.02 595 LEU A N 1
ATOM 9371 C CA . LEU B 1 605 ? 2.442 54.136 8.625 1.00 65.36 595 LEU A CA 1
ATOM 9372 C C . LEU B 1 605 ? 1.238 54.707 9.369 1.00 71.51 595 LEU A C 1
ATOM 9373 O O . LEU B 1 605 ? 0.746 55.787 9.022 1.00 62.09 595 LEU A O 1
ATOM 9378 N N . SER B 1 606 ? 0.778 53.977 10.388 1.00 59.83 596 SER A N 1
ATOM 9379 C CA . SER B 1 606 ? -0.375 54.388 11.176 1.00 62.82 596 SER A CA 1
ATOM 9380 C C . SER B 1 606 ? 0.007 54.692 12.617 1.00 60.00 596 SER A C 1
ATOM 9381 O O . SER B 1 606 ? 0.806 53.983 13.225 1.00 60.88 596 SER A O 1
ATOM 9384 N N . LEU B 1 607 ? -0.576 55.752 13.157 1.00 66.15 597 LEU A N 1
ATOM 9385 C CA . LEU B 1 607 ? -0.503 56.017 14.586 1.00 57.38 597 LEU A CA 1
ATOM 9386 C C . LEU B 1 607 ? -1.733 55.423 15.255 1.00 64.46 597 LEU A C 1
ATOM 9387 O O . LEU B 1 607 ? -2.851 55.603 14.778 1.00 62.55 597 LEU A O 1
ATOM 9392 N N . ARG B 1 608 ? -1.534 54.724 16.365 1.00 64.21 598 ARG A N 1
ATOM 9393 C CA . ARG B 1 608 ? -2.654 54.075 17.034 1.00 63.14 598 ARG A CA 1
ATOM 9394 C C . ARG B 1 608 ? -2.687 54.333 18.534 1.00 60.51 598 ARG A C 1
ATOM 9395 O O . ARG B 1 608 ? -1.648 54.381 19.199 1.00 50.79 598 ARG A O 1
ATOM 9403 N N . GLY B 1 609 ? -3.892 54.500 19.060 1.00 60.71 599 GLY A N 1
ATOM 9404 C CA . GLY B 1 609 ? -4.068 54.708 20.483 1.00 62.70 599 GLY A CA 1
ATOM 9405 C C . GLY B 1 609 ? -5.143 53.807 21.042 1.00 54.80 599 GLY A C 1
ATOM 9406 O O . GLY B 1 609 ? -6.074 53.431 20.334 1.00 53.36 599 GLY A O 1
ATOM 9407 N N . GLY B 1 610 ? -5.009 53.452 22.314 1.00 57.09 600 GLY A N 1
ATOM 9408 C CA . GLY B 1 610 ? -6.007 52.633 22.975 1.00 54.97 600 GLY A CA 1
ATOM 9409 C C . GLY B 1 610 ? -6.240 53.061 24.416 1.00 60.93 600 GLY A C 1
ATOM 9410 O O . GLY B 1 610 ? -5.322 53.516 25.098 1.00 56.09 600 GLY A O 1
ATOM 9411 N N . TYR B 1 611 ? -7.480 52.936 24.874 1.00 49.07 601 TYR A N 1
ATOM 9412 C CA . TYR B 1 611 ? -7.791 53.115 26.280 1.00 51.19 601 TYR A CA 1
ATOM 9413 C C . TYR B 1 611 ? -8.621 51.945 26.771 1.00 51.71 601 TYR A C 1
ATOM 9414 O O . TYR B 1 611 ? -9.610 51.573 26.150 1.00 46.93 601 TYR A O 1
ATOM 9423 N N . ASN B 1 612 ? -8.217 51.372 27.894 1.00 48.35 602 ASN A N 1
ATOM 9424 C CA . ASN B 1 612 ? -8.927 50.240 28.456 1.00 53.37 602 ASN A CA 1
ATOM 9425 C C . ASN B 1 612 ? -9.387 50.496 29.883 1.00 55.31 602 ASN A C 1
ATOM 9426 O O . ASN B 1 612 ? -8.701 51.138 30.679 1.00 43.58 602 ASN A O 1
ATOM 9431 N N . TRP B 1 613 ? -10.571 49.988 30.183 1.00 55.33 603 TRP A N 1
ATOM 9432 C CA . TRP B 1 613 ? -11.149 50.088 31.504 1.00 43.02 603 TRP A CA 1
ATOM 9433 C C . TRP B 1 613 ? -11.685 48.706 31.887 1.00 51.57 603 TRP A C 1
ATOM 9434 O O . TRP B 1 613 ? -12.568 48.169 31.207 1.00 41.50 603 TRP A O 1
ATOM 9445 N N . ARG B 1 614 ? -11.132 48.123 32.954 1.00 44.32 604 ARG A N 1
ATOM 9446 C CA . ARG B 1 614 ? -11.576 46.811 33.425 1.00 40.60 604 ARG A CA 1
ATOM 9447 C C . ARG B 1 614 ? -12.072 46.891 34.862 1.00 54.63 604 ARG A C 1
ATOM 9448 O O . ARG B 1 614 ? -11.394 47.426 35.747 1.00 51.54 604 ARG A O 1
ATOM 9456 N N . LYS B 1 615 ? -13.251 46.336 35.096 1.00 44.58 605 LYS A N 1
ATOM 9457 C CA . LYS B 1 615 ? -13.868 46.436 36.402 1.00 42.43 605 LYS A CA 1
ATOM 9458 C C . LYS B 1 615 ? -14.312 45.080 36.900 1.00 47.37 605 LYS A C 1
ATOM 9459 O O . LYS B 1 615 ? -15.117 44.406 36.254 1.00 47.01 605 LYS A O 1
ATOM 9465 N N . GLY B 1 616 ? -13.784 44.685 38.053 1.00 48.68 606 GLY A N 1
ATOM 9466 C CA . GLY B 1 616 ? -14.314 43.548 38.789 1.00 49.68 606 GLY A CA 1
ATOM 9467 C C . GLY B 1 616 ? -15.081 44.069 39.988 1.00 53.30 606 GLY A C 1
ATOM 9468 O O . GLY B 1 616 ? -15.242 45.278 40.146 1.00 66.31 606 GLY A O 1
ATOM 9469 N N . GLU B 1 617 ? -15.547 43.177 40.849 1.00 64.42 607 GLU A N 1
ATOM 9470 C CA . GLU B 1 617 ? -16.260 43.632 42.030 1.00 54.92 607 GLU A CA 1
ATOM 9471 C C . GLU B 1 617 ? -15.337 44.362 43.007 1.00 58.49 607 GLU A C 1
ATOM 9472 O O . GLU B 1 617 ? -15.757 45.298 43.687 1.00 53.39 607 GLU A O 1
ATOM 9478 N N . ASP B 1 618 ? -14.073 43.949 43.059 1.00 54.07 608 ASP A N 1
ATOM 9479 C CA . ASP B 1 618 ? -13.136 44.514 44.030 1.00 52.40 608 ASP A CA 1
ATOM 9480 C C . ASP B 1 618 ? -11.932 45.217 43.406 1.00 53.80 608 ASP A C 1
ATOM 9481 O O . ASP B 1 618 ? -10.904 45.391 44.064 1.00 53.93 608 ASP A O 1
ATOM 9486 N N . ASP B 1 619 ? -12.041 45.616 42.147 1.00 56.80 609 ASP A N 1
ATOM 9487 C CA . ASP B 1 619 ? -10.893 46.238 41.507 1.00 55.07 609 ASP A CA 1
ATOM 9488 C C . ASP B 1 619 ? -11.215 46.933 40.191 1.00 52.78 609 ASP A C 1
ATOM 9489 O O . ASP B 1 619 ? -12.224 46.657 39.542 1.00 48.36 609 ASP A O 1
ATOM 9494 N N . THR B 1 620 ? -10.328 47.842 39.817 1.00 46.85 610 THR A N 1
ATOM 9495 C CA . THR B 1 620 ? -10.428 48.557 38.568 1.00 46.59 610 THR A CA 1
ATOM 9496 C C . THR B 1 620 ? -9.030 48.621 38.012 1.00 50.99 610 THR A C 1
ATOM 9497 O O . THR B 1 620 ? -8.092 48.992 38.728 1.00 42.43 610 THR A O 1
ATOM 9501 N N . GLN B 1 621 ? -8.891 48.244 36.745 1.00 44.33 611 GLN A N 1
ATOM 9502 C CA . GLN B 1 621 ? -7.627 48.395 36.037 1.00 45.14 611 GLN A CA 1
ATOM 9503 C C . GLN B 1 621 ? -7.837 49.287 34.828 1.00 51.24 611 GLN A C 1
ATOM 9504 O O . GLN B 1 621 ? -8.881 49.248 34.174 1.00 51.16 611 GLN A O 1
ATOM 9510 N N . GLN B 1 622 ? -6.840 50.106 34.540 1.00 47.51 612 GLN A N 1
ATOM 9511 C CA . GLN B 1 622 ? -6.902 50.974 33.384 1.00 45.47 612 GLN A CA 1
ATOM 9512 C C . GLN B 1 622 ? -5.563 50.987 32.677 1.00 48.60 612 GLN A C 1
ATOM 9513 O O . GLN B 1 622 ? -4.526 50.716 33.279 1.00 54.27 612 GLN A O 1
ATOM 9519 N N . SER B 1 623 ? -5.591 51.289 31.389 1.00 45.14 613 SER A N 1
ATOM 9520 C CA . SER B 1 623 ? -4.363 51.392 30.620 1.00 47.59 613 SER A CA 1
ATOM 9521 C C . SER B 1 623 ? -4.612 52.232 29.390 1.00 47.44 613 SER A C 1
ATOM 9522 O O . SER B 1 623 ? -5.711 52.218 28.823 1.00 46.13 613 SER A O 1
ATOM 9525 N N . VAL B 1 624 ? -3.591 52.995 29.017 1.00 48.42 614 VAL A N 1
ATOM 9526 C CA . VAL B 1 624 ? -3.576 53.729 27.760 1.00 52.89 614 VAL A CA 1
ATOM 9527 C C . VAL B 1 624 ? -2.321 53.349 26.989 1.00 52.80 614 VAL A C 1
ATOM 9528 O O . VAL B 1 624 ? -1.286 53.025 27.585 1.00 49.82 614 VAL A O 1
ATOM 9532 N N . SER B 1 625 ? -2.433 53.357 25.663 1.00 54.62 615 SER A N 1
ATOM 9533 C CA . SER B 1 625 ? -1.319 53.003 24.790 1.00 50.36 615 SER A CA 1
ATOM 9534 C C . SER B 1 625 ? -1.264 53.884 23.549 1.00 55.87 615 SER A C 1
ATOM 9535 O O . SER B 1 625 ? -2.285 54.395 23.073 1.00 51.99 615 SER A O 1
ATOM 9538 N N . LEU B 1 626 ? -0.047 54.067 23.051 1.00 60.29 616 LEU A N 1
ATOM 9539 C CA . LEU B 1 626 ? 0.196 54.715 21.780 1.00 55.58 616 LEU A CA 1
ATOM 9540 C C . LEU B 1 626 ? 1.202 53.880 21.027 1.00 55.33 616 LEU A C 1
ATOM 9541 O O . LEU B 1 626 ? 2.170 53.390 21.611 1.00 52.06 616 LEU A O 1
ATOM 9546 N N . ALA B 1 627 ? 0.965 53.714 19.730 1.00 59.35 617 ALA A N 1
ATOM 9547 C CA . ALA B 1 627 ? 1.804 52.853 18.915 1.00 48.75 617 ALA A CA 1
ATOM 9548 C C . ALA B 1 627 ? 1.960 53.372 17.487 1.00 51.56 617 ALA A C 1
ATOM 9549 O O . ALA B 1 627 ? 1.133 54.141 16.993 1.00 47.66 617 ALA A O 1
ATOM 9551 N N . LEU B 1 628 ? 3.037 52.956 16.833 1.00 52.06 618 LEU A N 1
ATOM 9552 C CA . LEU B 1 628 ? 3.187 53.189 15.406 1.00 50.24 618 LEU A CA 1
ATOM 9553 C C . LEU B 1 628 ? 3.169 51.857 14.717 1.00 59.77 618 LEU A C 1
ATOM 9554 O O . LEU B 1 628 ? 3.865 50.932 15.130 1.00 52.91 618 LEU A O 1
ATOM 9559 N N . SER B 1 629 ? 2.362 51.768 13.668 1.00 64.58 619 SER A N 1
ATOM 9560 C CA . SER B 1 629 ? 2.283 50.575 12.846 1.00 58.36 619 SER A CA 1
ATOM 9561 C C . SER B 1 629 ? 2.943 50.852 11.495 1.00 69.41 619 SER A C 1
ATOM 9562 O O . SER B 1 629 ? 2.780 51.936 10.926 1.00 59.09 619 SER A O 1
ATOM 9565 N N . LEU B 1 630 ? 3.695 49.878 10.989 1.00 64.70 620 LEU A N 1
ATOM 9566 C CA . LEU B 1 630 ? 4.386 50.047 9.717 1.00 73.20 620 LEU A CA 1
ATOM 9567 C C . LEU B 1 630 ? 4.369 48.790 8.868 1.00 72.45 620 LEU A C 1
ATOM 9568 O O . LEU B 1 630 ? 4.587 47.686 9.362 1.00 67.86 620 LEU A O 1
ATOM 9573 N N . ASP B 1 631 ? 4.122 48.968 7.577 1.00 79.13 621 ASP A N 1
ATOM 9574 C CA . ASP B 1 631 ? 4.093 47.840 6.657 1.00 77.06 621 ASP A CA 1
ATOM 9575 C C . ASP B 1 631 ? 5.459 47.655 5.985 1.00 67.11 621 ASP A C 1
ATOM 9576 O O . ASP B 1 631 ? 6.060 48.643 5.555 1.00 65.65 621 ASP A O 1
ATOM 9581 N N . PHE B 1 632 ? 5.969 46.403 6.001 1.00 80.13 622 PHE A N 1
ATOM 9582 C CA . PHE B 1 632 ? 7.334 46.071 5.546 1.00 79.43 622 PHE A CA 1
ATOM 9583 C C . PHE B 1 632 ? 7.353 45.453 4.158 1.00 72.68 622 PHE A C 1
ATOM 9584 O O . PHE B 1 632 ? 7.259 46.163 3.167 1.00 84.13 622 PHE A O 1
#

Secondary structure (DSSP, 8-state):
--TTSPP---S-EEEE-STTT--S-SB-TTSSTT-B--SS-B-SSS--TTSSPPB---HHHHHHHHTT--GGGGSBSS-HHHHHHT----SB---TT--HHHHHHHHHSTT-EEEEETTEEEEEE--HHHHHTTTT--S-TTSEEEE--SHHHHHTT---SHHHHHHHHHHHHHHHHHHHHTT---EEEEPPP-GGGSTTTTTSTTHHHHHHHHHHHHHHHHHHHHHH---EEEE-HHHHHHHHHH-GGGGT--TTS-TTT-BSS-TTS-B-TTTSTTSSS--GGG-SBSSSS-B-HHHHHHHHHHHHHHHHSHHHHTTHHHHHHHHHHHHHHHHHHHHHHHTT----TT-EEEEEEEEEEEEEE--BTTB--EEEEEEEEEEEEEEE-SSSEEEEEEEEEEEEEEEETTTTEEEEEEEEEEEEEEEEEETTEEEEEEEEEEEEEEEEEEEEEEETTEEEEEEEEEEEEEEEEEEEEEE-S-S-TT-SEEEEEEEEEEEEEEEE---B-SS--TT-EEE--EEEEEEEEEEEEEEEEESSSSEEEEEEEEEEEES--PPPEEEEEETTEEEEEEEEE-----SEEEEEEEEEEEEEETTEEEEEEEEEEEESSEEEEEEEEEEEEE-/---TTSPP---S-EEEE-STTT--S-SB-TTSSTT-B--SS-B-SSS--TTSSPPB---HHHHHHHHTT--GGGGSBSS-HHHHHHTPPP-SB---TT--HHHHHHHHHSTT-EEEEETTEEEEEE--HHHHHHTTT----TTSEEEE--SHHHHHTT---SHHHHHHHHHHHHHHHHHHHHTT---EEEEPPP-GGGSTTTTTSTTHHHHHHHHHHHHHHHHHHHHHH---EEEE-HHHHHHHHHH-GGGGT--TTS-TTT-BSS-TTS-B-TTTSTTSSS--GGG-SBSSSS-B-HHHHHHHHHHHHHHHHTHHHHTTHHHHHHHHHHHHHHHHHHHHHHHTT----TT--EEEEEEEEEEEEE--BTTB--EEEEEEEEEEEEEEE-SSSEEEEEEEEEEEEEEEETTTTEEEEEEEEEEEEEEEEEETTEEEEEEEEEEEEEEEEEEEEEEETTEEEEEEEEEEEEEEEEEEEEEE-S-S-TT-SEEEEEEEEEEEEEEEE---B-SS--TT-EEE--EEEEEEEEEEEEEEEEESSSSEEEEEEEEEEEES--PPPEEEEEETT-TT--EEEE-----SEEEEEEEEEEEEEETTEEEEEEEEEEEETTEEEEEEEEEEEEE-

InterPro domains:
  IPR001087 GDSL lipase/esterase [PF00657] (32-325)
  IPR005546 Autotransporter beta-domain [PF03797] (374-626)
  IPR005546 Autotransporter beta-domain [PS51208] (366-646)
  IPR005546 Autotransporter beta-domain [SM00869] (370-636)
  IPR008265 Lipase, GDSL, active site [PS01098] (32-43)
  IPR017186 Lipase, autotransporter EstA [PIRSF037375] (5-646)
  IPR036514 SGNH hydrolase superfamily [G3DSA:3.40.50.1110] (19-338)
  IPR036709 Autotransporter beta-domain superfamily [G3DSA:2.40.128.130] (339-646)
  IPR036709 Autotransporter beta-domain superfamily [SSF103515] (349-646)
  IPR048099 Esterase EstA/EstP [NF041609] (4-646)
  IPR050592 GDSL lipolytic enzyme [PTHR45642] (29-325)

Sequence (1255 aa):
HHHHLEAPSPYSTLVVFGDSLSDAGQFPDPAGPAGSTSRFTNRVGPTYQNGSGEIFGPTAPMLLGNQLGIAPGDLAASTSPVNAQQGIADGNNWAVGGYRTDQIYDSITAANGSLIERDNTLLRSRDGYLVDRARQGLGADPNALYYITGGGNDFLQGRILNDVQAQQAAGRLVDSVQALQQAGARYIVVWLLPDLGLTPATFGGPLQPFASQLSGTFNAELTAQLSQAGANVIPLNIPLLLKEGMANPASFGLAADQNLIGTCFSGNGCTMNPTYGINGSTPDPSKLLFNDSVHPTITGQRLIADYTYSLLSAPWELTLLPEMAHGTLRAYQDELRSQWQADWENWQNVGQWRGFVGGGGQRLDFDSQDSAASGDGNGYNLTLGGSYRIDEAWRAGVAAGFYRQKLEAGAKDSDYRMNSYMASAFVQYQENRWWADAALTGGYLDYDDLKRKFALGGGERSEKGDTNGHLWAFSARLGYDIAQQADSPWHLSPFVSADYARVEVDGYSEKGASATALDYDDQKRSSKRLGAGLQGKYAFGSDTQLFAEYAHEREYEDDTQDLTMSLNSLPGNRFTLEGYTPQDHLNRVSLGFSQKLAPELSLRGGYNWRKGEDDTQQSVSLALSLDFHHHLEAPSPYSTLVVFGDSLSDAGQFPDPAGPAGSTSRFTNRVGPTYQNGSGEIFGPTAPMLLGNQLGIAPGDLAASTSPVNAQQGIADGNNWAVGGYRTDQIYDSITAANGSLIERDNTLLRSRDGYLVDRARQGLGADPNALYYITGGGNDFLQGRILNDVQAQQAAGRLVDSVQALQQAGARYIVVWLLPDLGLTPATFGGPLQPFASQLSGTFNAELTAQLSQAGANVIPLNIPLLLKEGMANPASFGLAADQNLIGTCFSGNGCTMNPTYGINGSTPDPSKLLFNDSVHPTITGQRLIADYTYSLLSAPWELTLLPEMAHGTLRAYQDELRSQWQADWENWQNVGQWRGFVGGGGQRLDFDSQDSAASGDGNGYNLTLGGSYRIDEAWRAGVAAGFYRQKLEAGAKDSDYRMNSYMASAFVQYQENRWWADAALTGGYLDYDDLKRKFALGGGERSEKGDTNGHLWAFSARLGYDIAQQADSPWHLSPFVSADYARVEVDGYSEKGASATALDYDDQKRSSKRLGAGLQGKYAFGSDTQLFAEYAHEREYEDDTQDLTMSLNSLPGNRFTLEGYTPQDHLNRVSLGFSQKLAPELSLRGGYNWRKGEDDTQQSVSLALSLDF

B-factor: mean 49.6, std 18.53, range [14.89, 149.18]

Organism: Pseudomonas aeruginosa (strain ATCC 15692 / DSM 22644 / CIP 104116 / JCM 14847 / LMG 12228 / 1C / PRS 101 / PAO1) (NCBI:txid208964)

Foldseek 3Di:
DDDQVAFAAQFQAEAEFAALLQAFFQAALPQEDQLAGDHAAFFPDDLSDRNPNTGRDGFQQQVQRVNNVHDNLQSHAAKHLSCVVVVRHGHRHLYYHLDALQLRQQLAAHAQSRFDDDPPRTSTTGGRNQVVQVVVVAFADLRHAYEYDHHVSCVVVVQQQDLVSLLVSLVSNVSNLLSNVVSNHQHYEYEQDAQLLQFLQNDPHPCSVVSRVSSVSNNVSNLVVLLPSPHFYAYFDNNLLVVVCLVPVVLLVAAVPDDQRNEAAAAANGHHDQDQHSPHPNHDLLNHAHHHRHHGYPSVRVQSSQLVCLQQLVQQAVVCVLVQVVQVVVQLVLVVVLVVLVCPLPPDDAFWKKKKKKKWKKKKFFGHYNFHWTKIWMKMKIKMWMKGRHDPFKIKIKMKMWMWIWMQTDPVRWIWIKIKIKMKIKMWGDDQQKIKIKMKMKIKMWRPWTWRWGDHSNRIDIWIDIWIWMKIKMKMKIWGWPDSDSPDQKTKIKMKMWMKMKIKIAWAWTPDQRSNTKTWHIFMDMWTKMKIKMKMKGHPPVFKIKIKMKMKMFTPRFDWGKIWMHHSNSHSNIRIHTYDGDAGMKMKMKIKMWGAPDVFKIKMKMWMWMDDPGIIMIMIMIMIMGMD/DDQVAFAAQFQAEAEFAALLQAFFQAALPQEDQLAGDHAAFFPDPLSDRNPNTGRDGFQQQLQRVSNVHDNLQSHEAKHLSCVVVVRHGHRYLYYHLDALQLRQQLADHAQSRFDDDDPDTSTTGGHPQVVQCVVDAFADLRHAYEYDHDVSCVVVVVQQDLVSLLVSLVSNVSNLLSNVVSNHAHYEYEQDAQLLQFLQNDPHPCSVVSRVSSVSNNVSNLVVLLVSPHFYAYFDNNLLVVVCLVPVVLLVAAVPDDQRQEAAECANGHHDQDQHSPHPNHDLLNHAHHHRHHGYPSVRVQSSQLVCLQQLVQLAVVCVLVQVVQVVVQLVLVVVLVVQVCQLNPDDAQWKKKKKKKWKKKKFFGHYNFHWTKIWMKMKIKMWMKHRNDPFKIKIKMKMWMWIWMQTDPVRWIWIKIKIKMKIKMWGDDQQKIKIKMKMKIKMWRPWGWRWGDHSNRIDIWIDIWIWMKIKMKMKIWGWPDSDSPDQKTKIKMKMWMKMKIKIAWAWTPDQRSNTKTWHIFMDMWTKIKIKMKMKGHPPVFKIKIKMKMKMFTPRFDWGKIWMHHSNSVSNIRIHTYDGDAGMKMKMKIKMWGAPDVFKIKMKMWMWMDDPGIIMIMIMIMIMGMD

Nearest PDB structures (foldseek):
  3kvn-assembly2_A  TM=1.002E+00  e=0.000E+00  Pseudomonas aeruginosa
  6z8s-assembly2_B  TM=4.104E-01  e=4.689E-03  Pseudomonas aeruginosa PAO1
  4foz-assembly1_A  TM=2.709E-01  e=1.274E-04  Pseudomonas aeruginosa PAO1
  6z99-assembly2_B  TM=3.606E-01  e=1.082E-02  Pseudomonas aeruginosa PAO1
  1nqg-assembly1_A  TM=2.414E-01  e=1.343E-04  Escherichia coli

CATH classification: 3.40.50.1110 (+1 more: 2.40.128.130)